Protein AF-0000000068720416 (afdb_homodimer)

Solvent-accessible surface area (backbone atoms only — not comparable to full-atom values): 49676 Å² total; per-residue (Å²): 148,77,87,81,79,72,81,76,70,77,68,73,73,74,60,76,44,55,42,60,33,52,61,64,52,76,77,75,69,51,57,75,76,60,66,71,65,68,75,68,74,67,74,60,66,62,54,47,53,48,50,46,50,47,49,50,50,51,50,47,49,62,73,44,32,36,57,92,63,59,65,69,50,38,44,49,18,20,51,45,17,29,39,55,64,63,76,38,63,70,33,45,71,34,52,41,67,53,38,51,50,52,60,56,55,66,36,86,69,38,18,38,45,32,47,22,55,43,35,54,96,72,32,42,26,26,44,11,26,27,76,89,16,50,28,34,74,74,60,53,48,55,62,26,26,53,48,24,51,69,81,39,73,40,64,88,44,51,61,68,56,41,48,60,68,60,36,38,52,58,71,41,73,45,38,39,28,28,45,40,88,96,44,90,65,71,45,76,43,79,40,53,17,41,85,60,75,83,75,30,57,49,72,48,80,42,82,35,96,90,34,45,25,30,36,36,37,39,37,38,27,42,93,59,27,30,59,48,42,55,54,52,48,50,56,43,54,73,66,62,40,52,14,35,39,37,34,26,52,30,4,38,14,24,32,52,66,23,45,51,52,43,40,37,75,71,35,39,45,89,34,33,42,32,25,38,31,41,57,89,64,52,70,46,77,40,64,38,79,27,82,66,73,68,96,40,51,54,35,36,35,35,16,57,16,10,14,30,32,36,42,45,53,50,36,17,40,33,66,47,71,64,32,50,31,32,13,35,42,26,47,19,52,26,58,31,30,42,77,46,76,46,94,81,54,19,34,37,32,36,37,34,31,35,40,23,30,42,88,61,50,70,30,49,79,66,22,51,73,38,74,42,76,38,75,66,60,69,68,84,68,59,62,83,61,78,63,92,61,72,43,40,74,76,36,71,39,68,50,46,18,37,48,24,51,51,40,38,70,74,71,42,62,22,83,52,64,77,9,61,29,37,73,41,31,28,50,29,41,23,51,50,25,49,76,66,76,42,81,58,75,30,50,50,32,63,69,53,41,50,50,54,51,49,52,51,50,50,50,60,71,65,46,82,66,37,50,42,60,51,52,49,45,55,60,41,55,103,148,77,87,84,74,80,72,76,78,75,70,74,70,72,62,76,44,52,42,60,33,50,60,61,53,75,75,74,72,51,57,76,76,62,66,71,66,71,73,66,75,66,74,59,65,63,53,47,53,47,51,46,50,48,51,48,52,51,51,46,49,62,72,45,31,35,58,92,63,60,64,70,50,38,44,48,18,21,51,45,17,30,39,56,64,65,76,40,63,68,34,43,71,34,52,41,67,54,37,50,51,51,59,56,55,66,35,85,70,40,17,38,46,33,46,22,55,42,34,52,95,73,32,41,25,25,44,11,26,28,76,89,15,50,28,34,72,74,60,54,46,55,63,25,27,51,47,22,52,69,83,39,71,39,64,89,44,51,60,68,56,43,48,61,68,61,35,37,54,59,70,41,73,46,37,39,29,29,43,42,88,96,44,89,65,72,46,77,42,79,40,52,17,40,86,59,74,85,73,30,56,49,71,50,79,42,82,35,95,90,34,45,26,32,35,37,37,37,39,38,26,43,92,59,26,30,60,48,42,54,54,52,50,51,55,41,55,72,66,62,42,52,15,37,40,39,34,27,54,30,4,36,15,25,33,51,68,22,44,51,52,43,40,37,75,71,35,40,44,88,35,33,41,31,26,38,32,40,58,88,64,53,70,45,76,39,64,39,80,26,82,64,72,67,96,40,51,55,35,35,36,37,16,58,15,10,14,30,32,35,42,47,52,51,36,17,40,31,67,48,69,64,31,49,29,32,13,36,42,24,48,19,53,24,57,32,31,41,77,46,74,46,94,81,54,19,34,35,32,37,38,35,29,36,40,24,29,40,88,62,50,70,31,50,80,64,23,51,74,38,76,42,77,38,75,67,58,69,71,83,68,60,63,83,60,78,62,92,60,74,43,41,76,77,37,70,39,70,50,46,17,37,47,23,51,50,40,38,70,72,70,43,62,21,83,52,66,78,9,61,29,37,74,42,31,28,50,30,42,22,52,52,24,50,75,67,76,41,82,59,76,28,50,49,32,60,68,52,41,50,49,55,51,49,53,51,50,50,52,59,70,64,46,82,65,39,50,41,60,51,51,50,44,55,61,38,55,104

InterPro domains:
  IPR001478 PDZ domain [PF00595] (109-178)
  IPR001478 PDZ domain [PS50106] (103-167)
  IPR001478 PDZ domain [SM00228] (111-182)
  IPR002477 Peptidoglycan binding-like [PF01471] (399-452)
  IPR004447 C-terminal-processing peptidase S41A [TIGR00225] (64-380)
  IPR004447 C-terminal-processing peptidase S41A [cd07560] (50-375)
  IPR005151 Tail specific protease [PF03572] (212-374)
  IPR005151 Tail specific protease [SM00245] (184-375)
  IPR029045 ClpP/crotonase-like domain superfamily [SSF52096] (48-379)
  IPR036034 PDZ superfamily [G3DSA:2.30.42.10] (111-198)
  IPR036034 PDZ superfamily [SSF50156] (82-204)
  IPR036365 PGBD-like superfamily [SSF47090] (384-454)
  IPR036366 PGBD superfamily [G3DSA:1.10.101.10] (380-461)
  IPR055210 Activating protease CtpA/B, N-terminal domain [PF22694] (15-98)

pLDDT: mean 86.36, std 17.86, range [19.12, 98.81]

Radius of gyration: 32.96 Å; Cα contacts (8 Å, |Δi|>4): 2089; chains: 2; bounding box: 85×98×79 Å

Nearest PDB structures (foldseek):
  4c2e-assembly1_B  TM=9.652E-01  e=2.755E-62  Bacillus subtilis subsp. subtilis str. 168
  4c2h-assembly1_B  TM=9.676E-01  e=6.199E-62  Bacillus subtilis subsp. subtilis str. 168
  4c2c-assembly1_A  TM=7.922E-01  e=3.228E-59  Bacillus subtilis subsp. subtilis str. 168
  4c2g-assembly1_A-2  TM=7.913E-01  e=6.468E-59  Bacillus subtilis subsp. subtilis str. 168
  4c2f-assembly1_A  TM=7.885E-01  e=2.634E-57  Bacillus subtilis subsp. subtilis str. 168

Sequence (956 aa):
MKRRVAIIGMVVAFLIGAGGMFAGMSVFGVTPAEVTQTISSGNASTAQGNLAKINEAYALIDSRYVEDVKDEKLVEGAIQGMLSTLKDPYSTYMDKETAKQFSESLDPELEGIGAEVNKTDDKLIIVSPIKGSPAEKIGIKPNDQILSVDGNSVKDLSREEAVLKIRGKKGTTVAIEIKRAGVTDPIVFKIKREKIPIFTVFSSVKQESGKDIGYMQITSFAENTAKEFKDQLKELEKKNIKGLVIDVRGNPGGYLNSVEDILGEIMTNKKPMLQVEQRNGEKKKFSTELKERKPYPISVLIDNGSASASEILAGALKEGEGYDLIGEKTFGKGTVQQAVPFKDGSNIKLTMFKWLTPDGNWIHKKGIAPTVEVKQPNYYHATPIQIEKTLSYNSNDVQVKHAQEMLKSLGYVPGREDGYFSKETESALKAFQNANEMEATGQLDKKTAEAIQTKIIEKIRSGENDLQLQSALKLMAKMKRRVAIIGMVVAFLIGAGGMFAGMSVFGVTPAEVTQTISSGNASTAQGNLAKINEAYALIDSRYVEDVKDEKLVEGAIQGMLSTLKDPYSTYMDKETAKQFSESLDPELEGIGAEVNKTDDKLIIVSPIKGSPAEKIGIKPNDQILSVDGNSVKDLSREEAVLKIRGKKGTTVAIEIKRAGVTDPIVFKIKREKIPIFTVFSSVKQESGKDIGYMQITSFAENTAKEFKDQLKELEKKNIKGLVIDVRGNPGGYLNSVEDILGEIMTNKKPMLQVEQRNGEKKKFSTELKERKPYPISVLIDNGSASASEILAGALKEGEGYDLIGEKTFGKGTVQQAVPFKDGSNIKLTMFKWLTPDGNWIHKKGIAPTVEVKQPNYYHATPIQIEKTLSYNSNDVQVKHAQEMLKSLGYVPGREDGYFSKETESALKAFQNANEMEATGQLDKKTAEAIQTKIIEKIRSGENDLQLQSALKLMAK

Foldseek 3Di:
DDDCPPPPLPPVCPDDQALAAADRCPPVVNDLVVVPPPPPDDPVVVVVVVVVVLVVVLVCCCPPPPDHDDSQVSVQCVVQVVVVVVQDQQKDWDDQVLLVLLSVCPPQQKFAQQFHWTQHPLWIWTLFGFPPGQCVLQPPGGGWTWQDKQPHGCSPPRPSRVRSSRMDGAQDWIWTWTDDPPDDDIDIDITGTHRDDPAQKDWDWDDDPRFTEIEIEGREQGPCNLVVLVVVVVVSVVVVGQEYEYECERYSYYYLVSLLSNCLVAFAQPFFLKWKAFPVGDIDGHGHHHHDHDPAAYAYEYEQSQHDSSLSNRLSCCVRVVHFYFEAFYNAQFFYWHWNADPSNMIITDTGIGMAGRVRHRRHRNGDGTPHYDYADCLSNQDAQDDPDKAAAQDADQSLLSLQVLLVVVPFCQPDNRRHNHPSVLVSLLVVCVVVVHDSPSIDDPVSSVVSNVVSSVVVVVCPRVVRVVVRSNVRVD/DDDDPPPPLPCPCPDAQALAAADRCPPVVNDLVVVVPPPPDDDVVVVVVVVVVLVVVLVCCCPPPPDHDDSQVSVQCVVQVVVVVVQDQQKDWDDQVLLVLLVVCPPQQKFAQQFHWTQHPLWIWTLFGFPPGQCVLQPPGGGWTWQDKQPHGCSPPRPSRVRSSRMDGAQDWIWTWTDDPPDDDIDIDITGTHRDDPAQKDWDWDDDPRFTEIEIEGREQEPCHLVVLVVVVVVSVVVVGQYYEYECERYSYYYLVSLLSNCLVAFAQPFFLKWKAFPVGDIDGHGHHHHDHDPAAYAYEYEQSQHDSSLSNRLSCCVRVVHFYFEAFYNAQFFYWHWNADPSNMIITDTGIGMAGRVRHRRHRNGDGTPHYDYADCLSNQDAQDDPDKAAAQDADQSLLSLQVLLVVVPFHLPDNRRHNHPSVLVSLLVQCVVVVHDSPSIDDPVSSVVSNVVSSVVVVVCPRVVRVVVRSNVRVD

Secondary structure (DSSP, 8-state):
---------------SS----B--TTTTT--THHHHHGGGSS-HHHHHHHHHHHHHHHHHHHHHSSS---HHHHHHHHHHHHHHTTT-TT-EEE-HHHHHHHHHHTSTTEE--SEEEEEETTEEEEEEEPTTSHHHHHT--TTPEEEEETTEE-TTS-HHHHHHHH-EETT-EEEEEEE-TT-SS-EEEEEE--PPPS--EEEEEEEETTEEEEEEEE--B-TTHHHHHHHHHHHHHHTT-SEEEEE-TT---B-HHHHHHHHHHH--SSS-SEEEE-TTS-EEEE-----S--SS-EEEEE-TT--THHHHHHHIIIIII-PEEEES------EEEEEEE-TTS-EEEEEEEEEE-TT----TTT----SEE-PPPGGGGPPPP--SS-B-TT-B-HHHHHHHHHHHHTT---S--SSB--HHHHHHHHHHHHHTT------B-HHHHHHHHHHHHHHHHT-TT-HHHHHHHHHHT-/---------------SS----B--TTTTT--THHHHHTTSSS-HHHHHHHHHHHHHHHHHHHHHSSS---HHHHHHHHHHHHHHTTT-TT-EEE-HHHHHHHHHHTSTTEE--SEEEEEETTEEEEEEEPTTSHHHHHT--TTPEEEEETTEE-TTS-HHHHHHHH-EETT-EEEEEEE-TT-SS-EEEEEE--PPPS--EEEEEEEETTEEEEEEEE--B-TTHHHHHHHHHHHHHHTT-SEEEEE-TT---B-HHHHHHHHHHH--SSS-SEEEE-TTS-EEEE-----S--SS-EEEEE-TT--THHHHHHHIIIIII-PEEEES------EEEEEEE-TTS-EEEEEEEEEE-TT----TTT----SEE-PPPGGGGPPP---SS-B-TT-B-HHHHHHHHHHHHTT---S--SSB--HHHHHHHHHHHHHTT------B-HHHHHHHHHHHHHHHHT-TT-HHHHHHHHHHT-

Organism: Bacillus thuringiensis (NCBI:txid1428)

Structure (mmCIF, N/CA/C/O backbone):
data_AF-0000000068720416-model_v1
#
loop_
_entity.id
_entity.type
_entity.pdbx_description
1 polymer 'C-terminal processing peptidase'
#
loop_
_atom_site.group_PDB
_atom_site.id
_atom_site.type_symbol
_atom_site.label_atom_id
_atom_site.label_alt_id
_atom_site.label_comp_id
_atom_site.label_asym_id
_atom_site.label_entity_id
_atom_site.label_seq_id
_atom_site.pdbx_PDB_ins_code
_atom_site.Cartn_x
_atom_site.Cartn_y
_atom_site.Cartn_z
_atom_site.occupancy
_atom_site.B_iso_or_equiv
_atom_site.auth_seq_id
_atom_site.auth_comp_id
_atom_site.auth_asym_id
_atom_site.auth_atom_id
_atom_site.pdbx_PDB_model_num
ATOM 1 N N . MET A 1 1 ? -38.25 16.25 47.406 1 19.12 1 MET A N 1
ATOM 2 C CA . MET A 1 1 ? -36.844 16.641 47.469 1 19.12 1 MET A CA 1
ATOM 3 C C . MET A 1 1 ? -36.031 15.891 46.406 1 19.12 1 MET A C 1
ATOM 5 O O . MET A 1 1 ? -35.625 14.742 46.625 1 19.12 1 MET A O 1
ATOM 9 N N . LYS A 1 2 ? -36.312 15.977 45.062 1 24.09 2 LYS A N 1
ATOM 10 C CA . LYS A 1 2 ? -36.625 15.68 43.656 1 24.09 2 LYS A CA 1
ATOM 11 C C . LYS A 1 2 ? -35.375 15.641 42.812 1 24.09 2 LYS A C 1
ATOM 13 O O . LYS A 1 2 ? -34.5 16.469 42.969 1 24.09 2 LYS A O 1
ATOM 18 N N . ARG A 1 3 ? -35.094 14.461 42.031 1 23.75 3 ARG A N 1
ATOM 19 C CA . ARG A 1 3 ? -34.094 13.695 41.312 1 23.75 3 ARG A CA 1
ATOM 20 C C . ARG A 1 3 ? -33.5 14.5 40.156 1 23.75 3 ARG A C 1
ATOM 22 O O . ARG A 1 3 ? -34.219 14.828 39.188 1 23.75 3 ARG A O 1
ATOM 29 N N . ARG A 1 4 ? -32.594 15.398 40.406 1 24.34 4 ARG A N 1
ATOM 30 C CA . ARG A 1 4 ? -31.797 16.328 39.625 1 24.34 4 ARG A CA 1
ATOM 31 C C . ARG A 1 4 ? -31.141 15.617 38.438 1 24.34 4 ARG A C 1
ATOM 33 O O . ARG A 1 4 ? -30.219 14.82 38.625 1 24.34 4 ARG A O 1
ATOM 40 N N . VAL A 1 5 ? -31.844 15.086 37.469 1 24.84 5 VAL A N 1
ATOM 41 C CA . VAL A 1 5 ? -31.609 14.328 36.25 1 24.84 5 VAL A CA 1
ATOM 42 C C . VAL A 1 5 ? -30.672 15.094 35.312 1 24.84 5 VAL A C 1
ATOM 44 O O . VAL A 1 5 ? -31.062 16.109 34.719 1 24.84 5 VAL A O 1
ATOM 47 N N . ALA A 1 6 ? -29.469 15.523 35.844 1 24.89 6 ALA A N 1
ATOM 48 C CA . ALA A 1 6 ? -28.359 16.25 35.219 1 24.89 6 ALA A CA 1
ATOM 49 C C . ALA A 1 6 ? -28 15.648 33.844 1 24.89 6 ALA A C 1
ATOM 51 O O . ALA A 1 6 ? -27.922 14.43 33.719 1 24.89 6 ALA A O 1
ATOM 52 N N . ILE A 1 7 ? -28.359 16.266 32.781 1 25.09 7 ILE A N 1
ATOM 53 C CA . ILE A 1 7 ? -28.156 16.281 31.328 1 25.09 7 ILE A CA 1
ATOM 54 C C . ILE A 1 7 ? -26.688 16.062 31.016 1 25.09 7 ILE A C 1
ATOM 56 O O . ILE A 1 7 ? -25.844 16.938 31.25 1 25.09 7 ILE A O 1
ATOM 60 N N . ILE A 1 8 ? -26.047 15.039 31.484 1 25.59 8 ILE A N 1
ATOM 61 C CA . ILE A 1 8 ? -24.703 14.586 31.156 1 25.59 8 ILE A CA 1
ATOM 62 C C . ILE A 1 8 ? -24.516 14.57 29.641 1 25.59 8 ILE A C 1
ATOM 64 O O . ILE A 1 8 ? -25.141 13.758 28.938 1 25.59 8 ILE A O 1
ATOM 68 N N . GLY A 1 9 ? -24.719 15.703 28.953 1 27.45 9 GLY A N 1
ATOM 69 C CA . GLY A 1 9 ? -24.297 15.945 27.578 1 27.45 9 GLY A CA 1
ATOM 70 C C . GLY A 1 9 ? -22.938 15.32 27.25 1 27.45 9 GLY A C 1
ATOM 71 O O . GLY A 1 9 ? -21.938 15.625 27.906 1 27.45 9 GLY A O 1
ATOM 72 N N . MET A 1 10 ? -22.875 14.062 27.047 1 27.39 10 MET A N 1
ATOM 73 C CA . MET A 1 10 ? -21.703 13.305 26.625 1 27.39 10 MET A CA 1
ATOM 74 C C . MET A 1 10 ? -20.859 14.117 25.641 1 27.39 10 MET A C 1
ATOM 76 O O . MET A 1 10 ? -21.25 14.305 24.5 1 27.39 10 MET A O 1
ATOM 80 N N . VAL A 1 11 ? -20.375 15.242 26 1 28.69 11 VAL A N 1
ATOM 81 C CA . VAL A 1 11 ? -19.203 15.836 25.359 1 28.69 11 VAL A CA 1
ATOM 82 C C . VAL A 1 11 ? -18.203 14.75 25 1 28.69 11 VAL A C 1
ATOM 84 O O . VAL A 1 11 ? -17.609 14.125 25.891 1 28.69 11 VAL A O 1
ATOM 87 N N . VAL A 1 12 ? -18.578 13.883 24.156 1 30.98 12 VAL A N 1
ATOM 88 C CA . VAL A 1 12 ? -17.531 13.023 23.609 1 30.98 12 VAL A CA 1
ATOM 89 C C . VAL A 1 12 ? -16.266 13.828 23.375 1 30.98 12 VAL A C 1
ATOM 91 O O . VAL A 1 12 ? -16.25 14.75 22.547 1 30.98 12 VAL A O 1
ATOM 94 N N . ALA A 1 13 ? -15.641 14.102 24.438 1 29.72 13 ALA A N 1
ATOM 95 C CA . ALA A 1 13 ? -14.258 14.578 24.453 1 29.72 13 ALA A CA 1
ATOM 96 C C . ALA A 1 13 ? -13.438 13.922 23.344 1 29.72 13 ALA A C 1
ATOM 98 O O . ALA A 1 13 ? -12.992 12.781 23.469 1 29.72 13 ALA A O 1
ATOM 99 N N . PHE A 1 14 ? -13.922 13.945 22.156 1 34.03 14 PHE A N 1
ATOM 100 C CA . PHE A 1 14 ? -12.977 13.703 21.078 1 34.03 14 PHE A CA 1
ATOM 101 C C . PHE A 1 14 ? -11.688 14.492 21.281 1 34.03 14 PHE A C 1
ATOM 103 O O . PHE A 1 14 ? -11.633 15.68 20.953 1 34.03 14 PHE A O 1
ATOM 110 N N . LEU A 1 15 ? -11.141 14.57 22.453 1 33.28 15 LEU A N 1
ATOM 111 C CA . LEU A 1 15 ? -9.844 15.141 22.797 1 33.28 15 LEU A CA 1
ATOM 112 C C . LEU A 1 15 ? -8.883 15.055 21.625 1 33.28 15 LEU A C 1
ATOM 114 O O . LEU A 1 15 ? -8.398 16.078 21.125 1 33.28 15 LEU A O 1
ATOM 118 N N . ILE A 1 16 ? -7.617 14.812 22.016 1 36.31 16 ILE A N 1
ATOM 119 C CA . ILE A 1 16 ? -6.281 15.203 21.578 1 36.31 16 ILE A CA 1
ATOM 120 C C . ILE A 1 16 ? -5.996 14.625 20.203 1 36.31 16 ILE A C 1
ATOM 122 O O . ILE A 1 16 ? -5.543 15.336 19.297 1 36.31 16 ILE A O 1
ATOM 126 N N . GLY A 1 17 ? -5.676 13.398 20.141 1 35.66 17 GLY A N 1
ATOM 127 C CA . GLY A 1 17 ? -5.004 12.969 18.938 1 35.66 17 GLY A CA 1
ATOM 128 C C . GLY A 1 17 ? -5.918 12.938 17.719 1 35.66 17 GLY A C 1
ATOM 129 O O . GLY A 1 17 ? -5.492 12.594 16.625 1 35.66 17 GLY A O 1
ATOM 130 N N . ALA A 1 18 ? -7.258 12.805 17.922 1 36.12 18 ALA A N 1
ATOM 131 C CA . ALA A 1 18 ? -8.094 12.609 16.734 1 36.12 18 ALA A CA 1
ATOM 132 C C . ALA A 1 18 ? -8.516 13.945 16.141 1 36.12 18 ALA A C 1
ATOM 134 O O . ALA A 1 18 ? -9.219 14.727 16.781 1 36.12 18 ALA A O 1
ATOM 135 N N . GLY A 1 19 ? -7.848 14.594 15.469 1 39.69 19 GLY A N 1
ATOM 136 C CA . GLY A 1 19 ? -7.945 15.852 14.75 1 39.69 19 GLY A CA 1
ATOM 137 C C . GLY A 1 19 ? -9.32 16.094 14.141 1 39.69 19 GLY A C 1
ATOM 138 O O . GLY A 1 19 ? -9.477 16.938 13.266 1 39.69 19 GLY A O 1
ATOM 139 N N . GLY A 1 20 ? -10.312 15.344 14.359 1 39.97 20 GLY A N 1
ATOM 140 C CA . GLY A 1 20 ? -11.492 15.758 13.625 1 39.97 20 GLY A CA 1
ATOM 141 C C . GLY A 1 20 ? -12.195 16.953 14.242 1 39.97 20 GLY A C 1
ATOM 142 O O . GLY A 1 20 ? -12.109 17.172 15.445 1 39.97 20 GLY A O 1
ATOM 143 N N . MET A 1 21 ? -12.266 18.031 13.547 1 41.62 21 MET A N 1
ATOM 144 C CA . MET A 1 21 ? -13.148 19.109 13.992 1 41.62 21 MET A CA 1
ATOM 145 C C . MET A 1 21 ? -14.508 18.562 14.414 1 41.62 21 MET A C 1
ATOM 147 O O . MET A 1 21 ? -15.188 17.891 13.633 1 41.62 21 MET A O 1
ATOM 151 N N . PHE A 1 22 ? -14.797 18.297 15.695 1 42.34 22 PHE A N 1
ATOM 152 C CA . PHE A 1 22 ? -16.094 17.906 16.219 1 42.34 22 PHE A CA 1
ATOM 153 C C . PHE A 1 22 ? -16.891 19.125 16.672 1 42.34 22 PHE A C 1
ATOM 155 O O . PHE A 1 22 ? -16.344 20 17.344 1 42.34 22 PHE A O 1
ATOM 162 N N . ALA A 1 23 ? -17.875 19.531 15.922 1 43.16 23 ALA A N 1
ATOM 163 C CA . ALA A 1 23 ? -18.812 20.516 16.438 1 43.16 23 ALA A CA 1
ATOM 164 C C . ALA A 1 23 ? -19.766 19.891 17.453 1 43.16 23 ALA A C 1
ATOM 166 O O . ALA A 1 23 ? -20.359 18.844 17.203 1 43.16 23 ALA A O 1
ATOM 167 N N . GLY A 1 24 ? -19.641 20.188 18.688 1 38.56 24 GLY A N 1
ATOM 168 C CA . GLY A 1 24 ? -20.688 19.797 19.625 1 38.56 24 GLY A CA 1
ATOM 169 C C . GLY A 1 24 ? -22.078 20.078 19.109 1 38.56 24 GLY A C 1
ATOM 170 O O . GLY A 1 24 ? -22.281 20.953 18.281 1 38.56 24 GLY A O 1
ATOM 171 N N . MET A 1 25 ? -23.047 19.172 19.297 1 37.78 25 MET A N 1
ATOM 172 C CA . MET A 1 25 ? -24.453 19.203 18.891 1 37.78 25 MET A CA 1
ATOM 173 C C . MET A 1 25 ? -25.047 20.594 19.047 1 37.78 25 MET A C 1
ATOM 175 O O . MET A 1 25 ? -25.875 21.016 18.25 1 37.78 25 MET A O 1
ATOM 179 N N . SER A 1 26 ? -24.766 21.156 20.125 1 37.66 26 SER A N 1
ATOM 180 C CA . SER A 1 26 ? -25.531 22.344 20.484 1 37.66 26 SER A CA 1
ATOM 181 C C . SER A 1 26 ? -25.234 23.5 19.531 1 37.66 26 SER A C 1
ATOM 183 O O . SER A 1 26 ? -25.984 24.484 19.5 1 37.66 26 SER A O 1
ATOM 185 N N . VAL A 1 27 ? -24.172 23.469 19.016 1 39.5 27 VAL A N 1
ATOM 186 C CA . VAL A 1 27 ? -23.812 24.719 18.359 1 39.5 27 VAL A CA 1
ATOM 187 C C . VAL A 1 27 ? -24.562 24.844 17.031 1 39.5 27 VAL A C 1
ATOM 189 O O . VAL A 1 27 ? -24.859 25.953 16.578 1 39.5 27 VAL A O 1
ATOM 192 N N . PHE A 1 28 ? -24.734 23.734 16.359 1 45.97 28 PHE A N 1
ATOM 193 C CA . PHE A 1 28 ? -25.375 23.938 15.07 1 45.97 28 PHE A CA 1
ATOM 194 C C . PHE A 1 28 ? -26.859 23.594 15.148 1 45.97 28 PHE A C 1
ATOM 196 O O . PHE A 1 28 ? -27.5 23.344 14.125 1 45.97 28 PHE A O 1
ATOM 203 N N . GLY A 1 29 ? -27.484 23.641 16.375 1 40.25 29 GLY A N 1
ATOM 204 C CA . GLY A 1 29 ? -28.922 23.469 16.547 1 40.25 29 GLY A CA 1
ATOM 205 C C . GLY A 1 29 ? -29.422 22.094 16.109 1 40.25 29 GLY A C 1
ATOM 206 O O . GLY A 1 29 ? -30.609 21.891 15.906 1 40.25 29 GLY A O 1
ATOM 207 N N . VAL A 1 30 ? -28.594 21.25 15.68 1 38.34 30 VAL A N 1
ATOM 208 C CA . VAL A 1 30 ? -29.172 19.984 15.242 1 38.34 30 VAL A CA 1
ATOM 209 C C . VAL A 1 30 ? -29.188 19 16.406 1 38.34 30 VAL A C 1
ATOM 211 O O . VAL A 1 30 ? -28.156 18.766 17.047 1 38.34 30 VAL A O 1
ATOM 214 N N . THR A 1 31 ? -30.328 18.875 17.031 1 37.75 31 THR A N 1
ATOM 215 C CA . THR A 1 31 ? -30.516 17.891 18.094 1 37.75 31 THR A CA 1
ATOM 216 C C . THR A 1 31 ? -30.531 16.484 17.531 1 37.75 31 THR A C 1
ATOM 218 O O . THR A 1 31 ? -31.016 16.25 16.422 1 37.75 31 THR A O 1
ATOM 221 N N . PRO A 1 32 ? -29.859 15.602 18.062 1 38.09 32 PRO A N 1
ATOM 222 C CA . PRO A 1 32 ? -29.812 14.195 17.656 1 38.09 32 PRO A CA 1
ATOM 223 C C . PRO A 1 32 ? -31.203 13.625 17.391 1 38.09 32 PRO A C 1
ATOM 225 O O . PRO A 1 32 ? -31.359 12.742 16.547 1 38.09 32 PRO A O 1
ATOM 228 N N . ALA A 1 33 ? -32.312 14 18.188 1 35.97 33 ALA A N 1
ATOM 229 C CA . ALA A 1 33 ? -33.625 13.422 18.078 1 35.97 33 ALA A CA 1
ATOM 230 C C . ALA A 1 33 ? -34.25 13.695 16.703 1 35.97 33 ALA A C 1
ATOM 232 O O . ALA A 1 33 ? -35.156 13 16.266 1 35.97 33 ALA A O 1
ATOM 233 N N . GLU A 1 34 ? -33.938 14.68 16.094 1 34.16 34 GLU A N 1
ATOM 234 C CA . GLU A 1 34 ? -34.562 15.047 14.812 1 34.16 34 GLU A CA 1
ATOM 235 C C . GLU A 1 34 ? -34 14.195 13.672 1 34.16 34 GLU A C 1
ATOM 237 O O . GLU A 1 34 ? -34.562 14.172 12.578 1 34.16 34 GLU A O 1
ATOM 242 N N . VAL A 1 35 ? -32.906 13.68 13.789 1 35.81 35 VAL A N 1
ATOM 243 C CA . VAL A 1 35 ? -32.312 12.836 12.742 1 35.81 35 VAL A CA 1
ATOM 244 C C . VAL A 1 35 ? -33.188 11.586 12.555 1 35.81 35 VAL A C 1
ATOM 246 O O . VAL A 1 35 ? -33.25 11.047 11.445 1 35.81 35 VAL A O 1
ATOM 249 N N . THR A 1 36 ? -33.781 11.055 13.555 1 34.78 36 THR A N 1
ATOM 250 C CA . THR A 1 36 ? -34.562 9.82 13.406 1 34.78 36 THR A CA 1
ATOM 251 C C . THR A 1 36 ? -35.812 10.047 12.555 1 34.78 36 THR A C 1
ATOM 253 O O . THR A 1 36 ? -36.312 9.117 11.914 1 34.78 36 THR A O 1
ATOM 256 N N . GLN A 1 37 ? -36.469 11.195 12.664 1 34.16 37 GLN A N 1
ATOM 257 C CA . GLN A 1 37 ? -37.812 11.312 12.141 1 34.16 37 GLN A CA 1
ATOM 258 C C . GLN A 1 37 ? -37.812 11.43 10.617 1 34.16 37 GLN A C 1
ATOM 260 O O . GLN A 1 37 ? -38.812 11.148 9.961 1 34.16 37 GLN A O 1
ATOM 265 N N . THR A 1 38 ? -36.906 12.211 10.039 1 34.19 38 THR A N 1
ATOM 266 C CA . THR A 1 38 ? -37.156 12.594 8.664 1 34.19 38 THR A CA 1
ATOM 267 C C . THR A 1 38 ? -36.781 11.469 7.707 1 34.19 38 THR A C 1
ATOM 269 O O . THR A 1 38 ? -36.344 11.719 6.578 1 34.19 38 THR A O 1
ATOM 272 N N . ILE A 1 39 ? -36.562 10.367 8.156 1 36.41 39 ILE A N 1
ATOM 273 C CA . ILE A 1 39 ? -36.219 9.305 7.215 1 36.41 39 ILE A CA 1
ATOM 274 C C . ILE A 1 39 ? -37.406 9.086 6.254 1 36.41 39 ILE A C 1
ATOM 276 O O . ILE A 1 39 ? -37.344 8.18 5.414 1 36.41 39 ILE A O 1
ATOM 280 N N . SER A 1 40 ? -38.594 9.789 6.43 1 33.41 40 SER A N 1
ATOM 281 C CA . SER A 1 40 ? -39.844 9.32 5.789 1 33.41 40 SER A CA 1
ATOM 282 C C . SER A 1 40 ? -39.875 9.711 4.316 1 33.41 40 SER A C 1
ATOM 284 O O . SER A 1 40 ? -40.688 9.18 3.549 1 33.41 40 SER A O 1
ATOM 286 N N . SER A 1 41 ? -39.406 10.914 3.885 1 34.38 41 SER A N 1
ATOM 287 C CA . SER A 1 41 ? -40.125 11.398 2.707 1 34.38 41 SER A CA 1
ATOM 288 C C . SER A 1 41 ? -39.562 10.789 1.43 1 34.38 41 SER A C 1
ATOM 290 O O . SER A 1 41 ? -40.094 11.008 0.34 1 34.38 41 SER A O 1
ATOM 292 N N . GLY A 1 42 ? -38.25 10.672 1.18 1 36.25 42 GLY A N 1
ATOM 293 C CA . GLY A 1 42 ? -37.938 10.477 -0.225 1 36.25 42 GLY A CA 1
ATOM 294 C C . GLY A 1 42 ? -38.469 9.156 -0.773 1 36.25 42 GLY A C 1
ATOM 295 O O . GLY A 1 42 ? -39.062 8.375 -0.045 1 36.25 42 GLY A O 1
ATOM 296 N N . ASN A 1 43 ? -38.219 8.773 -2.141 1 43.94 43 ASN A N 1
ATOM 297 C CA . ASN A 1 43 ? -38.812 7.711 -2.949 1 43.94 43 ASN A CA 1
ATOM 298 C C . ASN A 1 43 ? -38.562 6.34 -2.32 1 43.94 43 ASN A C 1
ATOM 300 O O . ASN A 1 43 ? -37.531 5.723 -2.533 1 43.94 43 ASN A O 1
ATOM 304 N N . ALA A 1 44 ? -39.344 5.988 -1.302 1 48.12 44 ALA A N 1
ATOM 305 C CA . ALA A 1 44 ? -39.469 4.797 -0.463 1 48.12 44 ALA A CA 1
ATOM 306 C C . ALA A 1 44 ? -39.281 3.525 -1.283 1 48.12 44 ALA A C 1
ATOM 308 O O . ALA A 1 44 ? -38.625 2.574 -0.825 1 48.12 44 ALA A O 1
ATOM 309 N N . SER A 1 45 ? -39.75 3.551 -2.594 1 51.97 45 SER A N 1
ATOM 310 C CA . SER A 1 45 ? -39.719 2.293 -3.332 1 51.97 45 SER A CA 1
ATOM 311 C C . SER A 1 45 ? -38.281 1.92 -3.73 1 51.97 45 SER A C 1
ATOM 313 O O . SER A 1 45 ? -37.875 0.766 -3.588 1 51.97 45 SER A O 1
ATOM 315 N N . THR A 1 46 ? -37.438 2.906 -4.203 1 59.56 46 THR A N 1
ATOM 316 C CA . THR A 1 46 ? -36.094 2.623 -4.641 1 59.56 46 THR A CA 1
ATOM 317 C C . THR A 1 46 ? -35.188 2.27 -3.451 1 59.56 46 THR A C 1
ATOM 319 O O . THR A 1 46 ? -34.375 1.348 -3.529 1 59.56 46 THR A O 1
ATOM 322 N N . ALA A 1 47 ? -35.5 2.867 -2.391 1 70 47 ALA A N 1
ATOM 323 C CA . ALA A 1 47 ? -34.75 2.568 -1.182 1 70 47 ALA A CA 1
ATOM 324 C C . ALA A 1 47 ? -35.062 1.169 -0.664 1 70 47 ALA A C 1
ATOM 326 O O . ALA A 1 47 ? -34.156 0.45 -0.215 1 70 47 ALA A O 1
ATOM 327 N N . GLN A 1 48 ? -36.312 0.869 -0.93 1 73.44 48 GLN A N 1
ATOM 328 C CA . GLN A 1 48 ? -36.719 -0.458 -0.484 1 73.44 48 GLN A CA 1
ATOM 329 C C . GLN A 1 48 ? -36.062 -1.551 -1.304 1 73.44 48 GLN A C 1
ATOM 331 O O . GLN A 1 48 ? -35.625 -2.574 -0.758 1 73.44 48 GLN A O 1
ATOM 336 N N . GLY A 1 49 ? -35.969 -1.287 -2.582 1 77.62 49 GLY A N 1
ATOM 337 C CA . GLY A 1 49 ? -35.281 -2.244 -3.438 1 77.62 49 GLY A CA 1
ATOM 338 C C . GLY A 1 49 ? -33.812 -2.371 -3.133 1 77.62 49 GLY A C 1
ATOM 339 O O . GLY A 1 49 ? -33.25 -3.477 -3.125 1 77.62 49 GLY A O 1
ATOM 340 N N . ASN A 1 50 ? -33.219 -1.306 -2.852 1 83.69 50 ASN A N 1
ATOM 341 C CA . ASN A 1 50 ? -31.781 -1.284 -2.52 1 83.69 50 ASN A CA 1
ATOM 342 C C . ASN A 1 50 ? -31.5 -2.012 -1.207 1 83.69 50 ASN A C 1
ATOM 344 O O . ASN A 1 50 ? -30.578 -2.809 -1.122 1 83.69 50 ASN A O 1
ATOM 348 N N . LEU A 1 51 ? -32.375 -1.735 -0.292 1 88.31 51 LEU A N 1
ATOM 349 C CA . LEU A 1 51 ? -32.219 -2.393 1.002 1 88.31 51 LEU A CA 1
ATOM 350 C C . LEU A 1 51 ? -32.469 -3.893 0.883 1 88.31 51 LEU A C 1
ATOM 352 O O . LEU A 1 51 ? -31.797 -4.691 1.538 1 88.31 51 LEU A O 1
ATOM 356 N N . ALA A 1 52 ? -33.344 -4.207 -0.002 1 89 52 ALA A N 1
ATOM 357 C CA . ALA A 1 52 ? -33.656 -5.621 -0.234 1 89 52 ALA A CA 1
ATOM 358 C C . ALA A 1 52 ? -32.438 -6.348 -0.799 1 89 52 ALA A C 1
ATOM 360 O O . ALA A 1 52 ? -32.156 -7.488 -0.423 1 89 52 ALA A O 1
ATOM 361 N N . LYS A 1 53 ? -31.828 -5.73 -1.653 1 91.56 53 LYS A N 1
ATOM 362 C CA . LYS A 1 53 ? -30.641 -6.336 -2.25 1 91.56 53 LYS A CA 1
ATOM 363 C C . LYS A 1 53 ? -29.547 -6.547 -1.204 1 91.56 53 LYS A C 1
ATOM 365 O O . LYS A 1 53 ? -28.891 -7.59 -1.191 1 91.56 53 LYS A O 1
ATOM 370 N N . ILE A 1 54 ? -29.328 -5.555 -0.376 1 93 54 ILE A N 1
ATOM 371 C CA . ILE A 1 54 ? -28.344 -5.676 0.704 1 93 54 ILE A CA 1
ATOM 372 C C . ILE A 1 54 ? -28.719 -6.844 1.61 1 93 54 ILE A C 1
ATOM 374 O O . ILE A 1 54 ? -27.875 -7.648 1.981 1 93 54 ILE A O 1
ATOM 378 N N . ASN A 1 55 ? -29.984 -6.93 1.867 1 91.62 55 ASN A N 1
ATOM 379 C CA . ASN A 1 55 ? -30.469 -8.016 2.715 1 91.62 55 ASN A CA 1
ATOM 380 C C . ASN A 1 55 ? -30.281 -9.375 2.051 1 91.62 55 ASN A C 1
ATOM 382 O O . ASN A 1 55 ? -29.938 -10.352 2.717 1 91.62 55 ASN A O 1
ATOM 386 N N . GLU A 1 56 ? -30.5 -9.406 0.812 1 91.44 56 GLU A N 1
ATOM 387 C CA . GLU A 1 56 ? -30.297 -10.641 0.056 1 91.44 56 GLU A CA 1
ATOM 388 C C . GLU A 1 56 ? -28.828 -11.07 0.076 1 91.44 56 GLU A C 1
ATOM 390 O O . GLU A 1 56 ? -28.531 -12.242 0.271 1 91.44 56 GLU A O 1
ATOM 395 N N . ALA A 1 57 ? -28 -10.148 -0.179 1 93.75 57 ALA A N 1
ATOM 396 C CA . ALA A 1 57 ? -26.562 -10.43 -0.136 1 93.75 57 ALA A CA 1
ATOM 397 C C . ALA A 1 57 ? -26.141 -10.922 1.245 1 93.75 57 ALA A C 1
ATOM 399 O O . ALA A 1 57 ? -25.391 -11.891 1.361 1 93.75 57 ALA A O 1
ATOM 400 N N . TYR A 1 58 ? -26.625 -10.227 2.293 1 93.44 58 TYR A N 1
ATOM 401 C CA . TYR A 1 58 ? -26.344 -10.625 3.668 1 93.44 58 TYR A CA 1
ATOM 402 C C . TYR A 1 58 ? -26.734 -12.078 3.906 1 93.44 58 TYR A C 1
ATOM 404 O O . TYR A 1 58 ? -25.953 -12.867 4.426 1 93.44 58 TYR A O 1
ATOM 412 N N . ALA A 1 59 ? -27.875 -12.406 3.494 1 90.94 59 ALA A N 1
ATOM 413 C CA . ALA A 1 59 ? -28.406 -13.758 3.697 1 90.94 59 ALA A CA 1
ATOM 414 C C . ALA A 1 59 ? -27.578 -14.781 2.922 1 90.94 59 ALA A C 1
ATOM 416 O O . ALA A 1 59 ? -27.281 -15.867 3.434 1 90.94 59 ALA A O 1
ATOM 417 N N . LEU A 1 60 ? -27.312 -14.414 1.737 1 91.88 60 LEU A N 1
ATOM 418 C CA . LEU A 1 60 ? -26.516 -15.297 0.892 1 91.88 60 LEU A CA 1
ATOM 419 C C . LEU A 1 60 ? -25.172 -15.609 1.536 1 91.88 60 LEU A C 1
ATOM 421 O O . LEU A 1 60 ? -24.781 -16.766 1.652 1 91.88 60 LEU A O 1
ATOM 425 N N . ILE A 1 61 ? -24.422 -14.609 1.936 1 94.12 61 ILE A N 1
ATOM 426 C CA . ILE A 1 61 ? -23.094 -14.773 2.531 1 94.12 61 ILE A CA 1
ATOM 427 C C . ILE A 1 61 ? -23.203 -15.57 3.832 1 94.12 61 ILE A C 1
ATOM 429 O O . ILE A 1 61 ? -22.453 -16.516 4.059 1 94.12 61 ILE A O 1
ATOM 433 N N . ASP A 1 62 ? -24.156 -15.18 4.617 1 91.81 62 ASP A N 1
ATOM 434 C CA . ASP A 1 62 ? -24.328 -15.797 5.93 1 91.81 62 ASP A CA 1
ATOM 435 C C . ASP A 1 62 ? -24.641 -17.281 5.801 1 91.81 62 ASP A C 1
ATOM 437 O O . ASP A 1 62 ? -24.156 -18.094 6.605 1 91.81 62 ASP A O 1
ATOM 441 N N . SER A 1 63 ? -25.344 -17.641 4.773 1 90.31 63 SER A N 1
ATOM 442 C CA . SER A 1 63 ? -25.859 -19 4.699 1 90.31 63 SER A CA 1
ATOM 443 C C . SER A 1 63 ? -24.984 -19.875 3.795 1 90.31 63 SER A C 1
ATOM 445 O O . SER A 1 63 ? -24.969 -21.094 3.924 1 90.31 63 SER A O 1
ATOM 447 N N . ARG A 1 64 ? -24.234 -19.203 2.902 1 91.62 64 ARG A N 1
ATOM 448 C CA . ARG A 1 64 ? -23.656 -20.047 1.855 1 91.62 64 ARG A CA 1
ATOM 449 C C . ARG A 1 64 ? -22.141 -19.938 1.833 1 91.62 64 ARG A C 1
ATOM 451 O O . ARG A 1 64 ? -21.453 -20.766 1.217 1 91.62 64 ARG A O 1
ATOM 458 N N . TYR A 1 65 ? -21.641 -18.938 2.414 1 93.88 65 TYR A N 1
ATOM 459 C CA . TYR A 1 65 ? -20.172 -18.859 2.441 1 93.88 65 TYR A CA 1
ATOM 460 C C . TYR A 1 65 ? -19.578 -20.094 3.092 1 93.88 65 TYR A C 1
ATOM 462 O O . TYR A 1 65 ? -20.125 -20.641 4.055 1 93.88 65 TYR A O 1
ATOM 470 N N . VAL A 1 66 ? -18.531 -20.5 2.707 1 93.06 66 VAL A N 1
ATOM 471 C CA . VAL A 1 66 ? -17.922 -21.797 2.994 1 93.06 66 VAL A CA 1
ATOM 472 C C . VAL A 1 66 ? -17.641 -21.906 4.488 1 93.06 66 VAL A C 1
ATOM 474 O O . VAL A 1 66 ? -17.734 -23 5.062 1 93.06 66 VAL A O 1
ATOM 477 N N . GLU A 1 67 ? -17.297 -20.875 5.145 1 92.06 67 GLU A N 1
ATOM 478 C CA . GLU A 1 67 ? -17.016 -20.859 6.574 1 92.06 67 GLU A CA 1
ATOM 479 C C . GLU A 1 67 ? -18.078 -20.078 7.34 1 92.06 67 GLU A C 1
ATOM 481 O O . GLU A 1 67 ? -18.844 -19.312 6.746 1 92.06 67 GLU A O 1
ATOM 486 N N . ASP A 1 68 ? -18.047 -20.328 8.633 1 90.56 68 ASP A N 1
ATOM 487 C CA . ASP A 1 68 ? -18.953 -19.562 9.469 1 90.56 68 ASP A CA 1
ATOM 488 C C . ASP A 1 68 ? -18.531 -18.094 9.555 1 90.56 68 ASP A C 1
ATOM 490 O O . ASP A 1 68 ? -17.344 -17.797 9.656 1 90.56 68 ASP A O 1
ATOM 494 N N . VAL A 1 69 ? -19.547 -17.312 9.398 1 90.62 69 VAL A N 1
ATOM 495 C CA . VAL A 1 69 ? -19.281 -15.875 9.469 1 90.62 69 VAL A CA 1
ATOM 496 C C . VAL A 1 69 ? -20.062 -15.258 10.633 1 90.62 69 VAL A C 1
ATOM 498 O O . VAL A 1 69 ? -21.25 -15.539 10.805 1 90.62 69 VAL A O 1
ATOM 501 N N . LYS A 1 70 ? -19.391 -14.461 11.391 1 89.69 70 LYS A N 1
ATOM 502 C CA . LYS A 1 70 ? -20.047 -13.773 12.492 1 89.69 70 LYS A CA 1
ATOM 503 C C . LYS A 1 70 ? -20.938 -12.641 11.977 1 89.69 70 LYS A C 1
ATOM 505 O O . LYS A 1 70 ? -20.469 -11.766 11.242 1 89.69 70 LYS A O 1
ATOM 510 N N . ASP A 1 71 ? -22.109 -12.617 12.453 1 90.19 71 ASP A N 1
ATOM 511 C CA . ASP A 1 71 ? -23.078 -11.633 12.008 1 90.19 71 ASP A CA 1
ATOM 512 C C . ASP A 1 71 ? -22.578 -10.211 12.258 1 90.19 71 ASP A C 1
ATOM 514 O O . ASP A 1 71 ? -22.734 -9.336 11.406 1 90.19 71 ASP A O 1
ATOM 518 N N . GLU A 1 72 ? -22.047 -10.023 13.398 1 8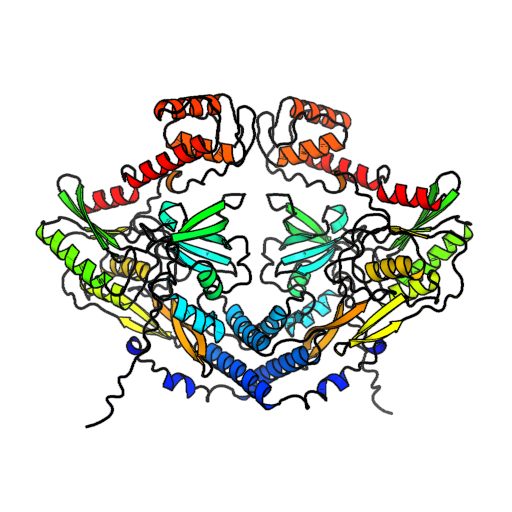9.31 72 GLU A N 1
ATOM 519 C CA . GLU A 1 72 ? -21.578 -8.688 13.758 1 89.31 72 GLU A CA 1
ATOM 520 C C . GLU A 1 72 ? -20.531 -8.195 12.773 1 89.31 72 GLU A C 1
ATOM 522 O O . GLU A 1 72 ? -20.484 -7 12.461 1 89.31 72 GLU A O 1
ATOM 527 N N . LYS A 1 73 ? -19.75 -9.062 12.312 1 90.31 73 LYS A N 1
ATOM 528 C CA . LYS A 1 73 ? -18.703 -8.68 11.367 1 90.31 73 LYS A CA 1
ATOM 529 C C . LYS A 1 73 ? -19.297 -8.312 10.016 1 90.31 73 LYS A C 1
ATOM 531 O O . LYS A 1 73 ? -18.797 -7.402 9.344 1 90.31 73 LYS A O 1
ATOM 536 N N . LEU A 1 74 ? -20.266 -9.062 9.625 1 92.81 74 LEU A N 1
ATOM 537 C CA . LEU A 1 74 ? -20.938 -8.75 8.359 1 92.81 74 LEU A CA 1
ATOM 538 C C . LEU A 1 74 ? -21.578 -7.371 8.422 1 92.81 74 LEU A C 1
ATOM 540 O O . LEU A 1 74 ? -21.5 -6.598 7.465 1 92.81 74 LEU A O 1
ATOM 544 N N . VAL A 1 75 ? -22.234 -7.102 9.547 1 92.62 75 VAL A N 1
ATOM 545 C CA . VAL A 1 75 ? -22.875 -5.809 9.734 1 92.62 75 VAL A CA 1
ATOM 546 C C . VAL A 1 75 ? -21.828 -4.695 9.695 1 92.62 75 VAL A C 1
ATOM 548 O O . VAL A 1 75 ? -22 -3.695 8.992 1 92.62 75 VAL A O 1
ATOM 551 N N . GLU A 1 76 ? -20.812 -4.902 10.445 1 91 76 GLU A N 1
ATOM 552 C CA . GLU A 1 76 ? -19.703 -3.939 10.438 1 91 76 GLU A CA 1
ATOM 553 C C . GLU A 1 76 ? -19.156 -3.727 9.031 1 91 76 GLU A C 1
ATOM 555 O O . GLU A 1 76 ? -18.922 -2.59 8.617 1 91 76 GLU A O 1
ATOM 560 N N . GLY A 1 77 ? -18.922 -4.762 8.383 1 92.75 77 GLY A N 1
ATOM 561 C CA . GLY A 1 77 ? -18.453 -4.684 7.016 1 92.75 77 GLY A CA 1
ATOM 562 C C . GLY A 1 77 ? -19.375 -3.895 6.102 1 92.75 77 GLY A C 1
ATOM 563 O O . GLY A 1 77 ? -18.906 -3.074 5.309 1 92.75 77 GLY A O 1
ATOM 564 N N . ALA A 1 78 ? -20.625 -4.172 6.203 1 94.81 78 ALA A N 1
ATOM 565 C CA . ALA A 1 78 ? -21.594 -3.469 5.383 1 94.81 78 ALA A CA 1
ATOM 566 C C . ALA A 1 78 ? -21.547 -1.965 5.633 1 94.81 78 ALA A C 1
ATOM 568 O O . ALA A 1 78 ? -21.5 -1.173 4.688 1 94.81 78 ALA A O 1
ATOM 569 N N . ILE A 1 79 ? -21.562 -1.619 6.855 1 94.25 79 ILE A N 1
ATOM 570 C CA . ILE A 1 79 ? -21.578 -0.208 7.223 1 94.25 79 ILE A CA 1
ATOM 571 C C . ILE A 1 79 ? -20.281 0.458 6.789 1 94.25 79 ILE A C 1
ATOM 573 O O . ILE A 1 79 ? -20.297 1.518 6.16 1 94.25 79 ILE A O 1
ATOM 577 N N . GLN A 1 80 ? -19.219 -0.179 7.086 1 91.38 80 GLN A N 1
ATOM 578 C CA . GLN A 1 80 ? -17.922 0.355 6.676 1 91.38 80 GLN A CA 1
ATOM 579 C C . GLN A 1 80 ? -17.828 0.45 5.156 1 91.38 80 GLN A C 1
ATOM 581 O O . GLN A 1 80 ? -17.219 1.385 4.629 1 91.38 80 GLN A O 1
ATOM 586 N N . GLY A 1 81 ? -18.281 -0.538 4.539 1 92.69 81 GLY A N 1
ATOM 587 C CA . GLY A 1 81 ? -18.297 -0.515 3.086 1 92.69 81 GLY A CA 1
ATOM 588 C C . GLY A 1 81 ? -19.047 0.663 2.512 1 92.69 81 GLY A C 1
ATOM 589 O O . GLY A 1 81 ? -18.594 1.304 1.563 1 92.69 81 GLY A O 1
ATOM 590 N N . MET A 1 82 ? -20.219 0.936 3.027 1 94.12 82 MET A N 1
ATOM 591 C CA . MET A 1 82 ? -20.984 2.111 2.6 1 94.12 82 MET A CA 1
ATOM 592 C C . MET A 1 82 ? -20.172 3.385 2.814 1 94.12 82 MET A C 1
ATOM 594 O O . MET A 1 82 ? -20.062 4.223 1.914 1 94.12 82 MET A O 1
ATOM 598 N N . LEU A 1 83 ? -19.562 3.471 3.938 1 92.69 83 LEU A N 1
ATOM 599 C CA . LEU A 1 83 ? -18.781 4.66 4.273 1 92.69 83 LEU A CA 1
ATOM 600 C C . LEU A 1 83 ? -17.562 4.789 3.363 1 92.69 83 LEU A C 1
ATOM 602 O O . LEU A 1 83 ? -17.172 5.902 3.006 1 92.69 83 LEU A O 1
ATOM 606 N N . SER A 1 84 ? -17.047 3.697 3.025 1 88.69 84 SER A N 1
ATOM 607 C CA . SER A 1 84 ? -15.852 3.725 2.178 1 88.69 84 SER A CA 1
ATOM 608 C C . SER A 1 84 ? -16.172 4.301 0.801 1 88.69 84 SER A C 1
ATOM 610 O O . SER A 1 84 ? -15.312 4.914 0.166 1 88.69 84 SER A O 1
ATOM 612 N N . THR A 1 85 ? -17.344 4.16 0.353 1 89.88 85 THR A N 1
ATOM 613 C CA . THR A 1 85 ? -17.719 4.656 -0.966 1 89.88 85 THR A CA 1
ATOM 614 C C . THR A 1 85 ? -17.734 6.18 -0.988 1 89.88 85 THR A C 1
ATOM 616 O O . THR A 1 85 ? -17.688 6.793 -2.059 1 89.88 85 THR A O 1
ATOM 619 N N . LEU A 1 86 ? -17.812 6.742 0.169 1 92.5 86 LEU A N 1
ATOM 620 C CA . LEU A 1 86 ? -17.859 8.195 0.27 1 92.5 86 LEU A CA 1
ATOM 621 C C . LEU A 1 86 ? -16.484 8.797 -0.05 1 92.5 86 LEU A C 1
ATOM 623 O O . LEU A 1 86 ? -16.375 10.008 -0.263 1 92.5 86 LEU A O 1
ATOM 627 N N . LYS A 1 87 ? -15.453 8.031 0.031 1 86.5 87 LYS A N 1
ATOM 628 C CA . LYS A 1 87 ? -14.078 8.484 -0.137 1 86.5 87 LYS A CA 1
ATOM 629 C C . LYS A 1 87 ? -13.758 9.641 0.811 1 86.5 87 LYS A C 1
ATOM 631 O O . LYS A 1 87 ? -13.133 10.625 0.413 1 86.5 87 LYS A O 1
ATOM 636 N N . ASP A 1 88 ? -14.398 9.602 1.9 1 89.31 88 ASP A N 1
ATOM 637 C CA . ASP A 1 88 ? -14.219 10.555 2.99 1 89.31 88 ASP A CA 1
ATOM 638 C C . ASP A 1 88 ? -13.594 9.883 4.211 1 89.31 88 ASP A C 1
ATOM 640 O O . ASP A 1 88 ? -14.273 9.18 4.957 1 89.31 88 ASP A O 1
ATOM 644 N N . PRO A 1 89 ? -12.367 10.117 4.418 1 85.81 89 PRO A N 1
ATOM 645 C CA . PRO A 1 89 ? -11.688 9.422 5.508 1 85.81 89 PRO A CA 1
ATOM 646 C C . PRO A 1 89 ? -12.156 9.875 6.891 1 85.81 89 PRO A C 1
ATOM 648 O O . PRO A 1 89 ? -11.828 9.242 7.898 1 85.81 89 PRO A O 1
ATOM 651 N N . TYR A 1 90 ? -12.953 10.828 6.895 1 86.94 90 TYR A N 1
ATOM 652 C CA . TYR A 1 90 ? -13.391 11.375 8.172 1 86.94 90 TYR A CA 1
ATOM 653 C C . TYR A 1 90 ? -14.727 10.781 8.594 1 86.94 90 TYR A C 1
ATOM 655 O O . TYR A 1 90 ? -15.172 10.969 9.727 1 86.94 90 TYR A O 1
ATOM 663 N N . SER A 1 91 ? -15.398 10.141 7.723 1 90.81 91 SER A N 1
ATOM 664 C CA . SER A 1 91 ? -16.609 9.383 8.047 1 90.81 91 SER A CA 1
ATOM 665 C C . SER A 1 91 ? -16.281 7.934 8.383 1 90.81 91 SER A C 1
ATOM 667 O O . SER A 1 91 ? -15.859 7.164 7.52 1 90.81 91 SER A O 1
ATOM 669 N N . THR A 1 92 ? -16.531 7.602 9.664 1 89.19 92 THR A N 1
ATOM 670 C CA . THR A 1 92 ? -16.062 6.297 10.133 1 89.19 92 THR A CA 1
ATOM 671 C C . THR A 1 92 ? -17.125 5.645 11.023 1 89.19 92 THR A C 1
ATOM 673 O O . THR A 1 92 ? -18.031 6.316 11.516 1 89.19 92 THR A O 1
ATOM 676 N N . TYR A 1 93 ? -16.984 4.27 11.148 1 91.38 93 TYR A N 1
ATOM 677 C CA . TYR A 1 93 ? -17.844 3.473 12.023 1 91.38 93 TYR A CA 1
ATOM 678 C C . TYR A 1 93 ? -17.031 2.826 13.133 1 91.38 93 TYR A C 1
ATOM 680 O O . TYR A 1 93 ? -15.922 2.338 12.898 1 91.38 93 TYR A O 1
ATOM 688 N N . MET A 1 94 ? -17.531 2.922 14.312 1 90.31 94 MET A N 1
ATOM 689 C CA . MET A 1 94 ? -17.016 2.15 15.438 1 90.31 94 MET A CA 1
ATOM 690 C C . MET A 1 94 ? -18.062 1.187 15.969 1 90.31 94 MET A C 1
ATOM 692 O O . MET A 1 94 ? -19.156 1.606 16.359 1 90.31 94 MET A O 1
ATOM 696 N N . ASP A 1 95 ? -17.672 -0.063 15.961 1 90.31 95 ASP A N 1
ATOM 697 C CA . ASP A 1 95 ? -18.578 -1.032 16.562 1 90.31 95 ASP A CA 1
ATOM 698 C C . ASP A 1 95 ? -18.625 -0.892 18.078 1 90.31 95 ASP A C 1
ATOM 700 O O . ASP A 1 95 ? -17.875 -0.1 18.656 1 90.31 95 ASP A O 1
ATOM 704 N N . LYS A 1 96 ? -19.5 -1.619 18.656 1 89.5 96 LYS A N 1
ATOM 705 C CA . LYS A 1 96 ? -19.75 -1.503 20.094 1 89.5 96 LYS A CA 1
ATOM 706 C C . LYS A 1 96 ? -18.469 -1.682 20.906 1 89.5 96 LYS A C 1
ATOM 708 O O . LYS A 1 96 ? -18.156 -0.855 21.766 1 89.5 96 LYS A O 1
ATOM 713 N N . GLU A 1 97 ? -17.75 -2.705 20.578 1 90.31 97 GLU A N 1
ATOM 714 C CA . GLU A 1 97 ? -16.531 -3.012 21.344 1 90.31 97 GLU A CA 1
ATOM 715 C C . GLU A 1 97 ? -15.477 -1.937 21.141 1 90.31 97 GLU A C 1
ATOM 717 O O . GLU A 1 97 ? -14.875 -1.462 22.109 1 90.31 97 GLU A O 1
ATOM 722 N N . THR A 1 98 ? -15.289 -1.587 19.984 1 89.12 98 THR A N 1
ATOM 723 C CA . THR A 1 98 ? -14.289 -0.566 19.672 1 89.12 98 THR A CA 1
ATOM 724 C C . THR A 1 98 ? -14.672 0.769 20.312 1 89.12 98 THR A C 1
ATOM 726 O O . THR A 1 98 ? -13.812 1.47 20.859 1 89.12 98 THR A O 1
ATOM 729 N N . ALA A 1 99 ? -15.914 1.132 20.219 1 87.75 99 ALA A N 1
ATOM 730 C CA . ALA A 1 99 ? -16.391 2.379 20.812 1 87.75 99 ALA A CA 1
ATOM 731 C C . ALA A 1 99 ? -16.125 2.402 22.312 1 87.75 99 ALA A C 1
ATOM 733 O O . ALA A 1 99 ? -15.68 3.414 22.859 1 87.75 99 ALA A O 1
ATOM 734 N N . LYS A 1 100 ? -16.375 1.344 22.906 1 87.06 100 LYS A N 1
ATOM 735 C CA . LYS A 1 100 ? -16.141 1.225 24.344 1 87.06 100 LYS A CA 1
ATOM 736 C C . LYS A 1 100 ? -14.648 1.364 24.656 1 87.06 100 LYS A C 1
ATOM 738 O O . LYS A 1 100 ? -14.266 2.143 25.531 1 87.06 100 LYS A O 1
ATOM 743 N N . GLN A 1 101 ? -13.867 0.617 23.953 1 85.69 101 GLN A N 1
ATOM 744 C CA . GLN A 1 101 ? -12.422 0.67 24.156 1 85.69 101 GLN A CA 1
ATOM 745 C C . GLN A 1 101 ? -11.883 2.072 23.906 1 85.69 101 GLN A C 1
ATOM 747 O O . GLN A 1 101 ? -10.992 2.541 24.625 1 85.69 101 GLN A O 1
ATOM 752 N N . PHE A 1 102 ? -12.406 2.604 22.953 1 81.38 102 PHE A N 1
ATOM 753 C CA . PHE A 1 102 ? -11.961 3.947 22.594 1 81.38 102 PHE A CA 1
ATOM 754 C C . PHE A 1 102 ? -12.305 4.934 23.703 1 81.38 102 PHE A C 1
ATOM 756 O O . PHE A 1 102 ? -11.469 5.758 24.094 1 81.38 102 PHE A O 1
ATOM 763 N N . SER A 1 103 ? -13.406 4.824 24.203 1 78.94 103 SER A N 1
ATOM 764 C CA . SER A 1 103 ? -13.805 5.672 25.328 1 78.94 103 SER A CA 1
ATOM 765 C C . SER A 1 103 ? -12.898 5.457 26.531 1 78.94 103 SER A C 1
ATOM 767 O O . SER A 1 103 ? -12.492 6.414 27.203 1 78.94 103 SER A O 1
ATOM 769 N N . GLU A 1 104 ? -12.547 4.273 26.703 1 76.62 104 GLU A N 1
ATOM 770 C CA . GLU A 1 104 ? -11.672 3.934 27.828 1 76.62 104 GLU A CA 1
ATOM 771 C C . GLU A 1 104 ? -10.258 4.469 27.594 1 76.62 104 GLU A C 1
ATOM 773 O O . GLU A 1 104 ? -9.555 4.801 28.547 1 76.62 104 GLU A O 1
ATOM 778 N N . SER A 1 105 ? -9.883 4.477 26.422 1 75.19 105 SER A N 1
ATOM 779 C CA . SER A 1 105 ? -8.531 4.906 26.078 1 75.19 105 SER A CA 1
ATOM 780 C C . SER A 1 105 ? -8.352 6.402 26.297 1 75.19 105 SER A C 1
ATOM 782 O O . SER A 1 105 ? -7.227 6.898 26.344 1 75.19 105 SER A O 1
ATOM 784 N N . LEU A 1 106 ? -9.453 7.074 26.531 1 70.81 106 LEU A N 1
ATOM 785 C CA . LEU A 1 106 ? -9.391 8.508 26.812 1 70.81 106 LEU A CA 1
ATOM 786 C C . LEU A 1 106 ? -9.078 8.758 28.281 1 70.81 106 LEU A C 1
ATOM 788 O O . LEU A 1 106 ? -8.945 9.914 28.703 1 70.81 106 LEU A O 1
ATOM 792 N N . ASP A 1 107 ? -8.922 7.645 28.891 1 69.62 107 ASP A N 1
ATOM 793 C CA . ASP A 1 107 ? -8.461 7.723 30.281 1 69.62 107 ASP A CA 1
ATOM 794 C C . ASP A 1 107 ? -7.141 8.484 30.375 1 69.62 107 ASP A C 1
ATOM 796 O O . ASP A 1 107 ? -6.219 8.242 29.594 1 69.62 107 ASP A O 1
ATOM 800 N N . PRO A 1 108 ? -7.031 9.43 31.328 1 67.75 108 PRO A N 1
ATOM 801 C CA . PRO A 1 108 ? -5.824 10.242 31.484 1 67.75 108 PRO A CA 1
ATOM 802 C C . PRO A 1 108 ? -4.578 9.406 31.766 1 67.75 108 PRO A C 1
ATOM 804 O O . PRO A 1 108 ? -3.455 9.875 31.578 1 67.75 108 PRO A O 1
ATOM 807 N N . GLU A 1 109 ? -4.777 8.25 32.219 1 70.06 109 GLU A N 1
ATOM 808 C CA . GLU A 1 109 ? -3.645 7.371 32.5 1 70.06 109 GLU A CA 1
ATOM 809 C C . GLU A 1 109 ? -3.039 6.805 31.234 1 70.06 109 GLU A C 1
ATOM 811 O O . GLU A 1 109 ? -1.925 6.281 31.25 1 70.06 109 GLU A O 1
ATOM 816 N N . LEU A 1 110 ? -3.74 6.871 30.219 1 68.88 110 LEU A N 1
ATOM 817 C CA . LEU A 1 110 ? -3.25 6.387 28.938 1 68.88 110 LEU A CA 1
ATOM 818 C C . LEU A 1 110 ? -2.766 7.539 28.062 1 68.88 110 LEU A C 1
ATOM 820 O O . LEU A 1 110 ? -3.402 8.594 28.016 1 68.88 110 LEU A O 1
ATOM 824 N N . GLU A 1 111 ? -1.499 7.172 27.516 1 78.19 111 GLU A N 1
ATOM 825 C CA . GLU A 1 111 ? -0.86 8.219 26.719 1 78.19 111 GLU A CA 1
ATOM 826 C C . GLU A 1 111 ? -0.589 7.746 25.297 1 78.19 111 GLU A C 1
ATOM 828 O O . GLU A 1 111 ? -0.489 6.547 25.047 1 78.19 111 GLU A O 1
ATOM 833 N N . GLY A 1 112 ? -0.619 8.648 24.453 1 86.31 112 GLY A N 1
ATOM 834 C CA . GLY A 1 112 ? -0.182 8.398 23.078 1 86.31 112 GLY A CA 1
ATOM 835 C C . GLY A 1 112 ? 1.231 8.875 22.812 1 86.31 112 GLY A C 1
ATOM 836 O O . GLY A 1 112 ? 2.078 8.867 23.703 1 86.31 112 GLY A O 1
ATOM 837 N N . ILE A 1 113 ? 1.47 9.148 21.609 1 88.88 113 ILE A N 1
ATOM 838 C CA . ILE A 1 113 ? 2.803 9.578 21.203 1 88.88 113 ILE A CA 1
ATOM 839 C C . ILE A 1 113 ? 2.781 11.062 20.844 1 88.88 113 ILE A C 1
ATOM 841 O O . ILE A 1 113 ? 3.824 11.648 20.562 1 88.88 113 ILE A O 1
ATOM 845 N N . GLY A 1 114 ? 1.638 11.625 20.875 1 87.19 114 GLY A N 1
ATOM 846 C CA . GLY A 1 114 ? 1.505 13.047 20.578 1 87.19 114 GLY A CA 1
ATOM 847 C C . GLY A 1 114 ? 1.526 13.352 19.094 1 87.19 114 GLY A C 1
ATOM 848 O O . GLY A 1 114 ? 2.281 14.219 18.656 1 87.19 114 GLY A O 1
ATOM 849 N N . ALA A 1 115 ? 0.683 12.664 18.328 1 87.69 115 ALA A N 1
ATOM 850 C CA . ALA A 1 115 ? 0.506 12.891 16.891 1 87.69 115 ALA A CA 1
ATOM 851 C C . ALA A 1 115 ? -0.955 12.727 16.484 1 87.69 115 ALA A C 1
ATOM 853 O O . ALA A 1 115 ? -1.675 11.906 17.062 1 87.69 115 ALA A O 1
ATOM 854 N N . GLU A 1 116 ? -1.324 13.562 15.617 1 87.38 116 GLU A N 1
ATOM 855 C CA . GLU A 1 116 ? -2.637 13.398 15 1 87.38 116 GLU A CA 1
ATOM 856 C C . GLU A 1 116 ? -2.553 12.523 13.758 1 87.38 116 GLU A C 1
ATOM 858 O O . GLU A 1 116 ? -1.705 12.75 12.891 1 87.38 116 GLU A O 1
ATOM 863 N N . VAL A 1 117 ? -3.449 11.5 13.742 1 88.12 117 VAL A N 1
ATOM 864 C CA . VAL A 1 117 ? -3.424 10.594 12.602 1 88.12 117 VAL A CA 1
ATOM 865 C C . VAL A 1 117 ? -4.789 10.586 11.914 1 88.12 117 VAL A C 1
ATOM 867 O O . VAL A 1 117 ? -5.805 10.898 12.539 1 88.12 117 VAL A O 1
ATOM 870 N N . ASN A 1 118 ? -4.699 10.312 10.641 1 84.69 118 ASN A N 1
ATOM 871 C CA . ASN A 1 118 ? -5.91 10.156 9.836 1 84.69 118 ASN A CA 1
ATOM 872 C C . ASN A 1 118 ? -5.75 9.055 8.797 1 84.69 118 ASN A C 1
ATOM 874 O O . ASN A 1 118 ? -4.629 8.711 8.414 1 84.69 118 ASN A O 1
ATOM 878 N N . LYS A 1 119 ? -6.855 8.469 8.461 1 83.19 119 LYS A N 1
ATOM 879 C CA . LYS A 1 119 ? -6.824 7.492 7.371 1 83.19 119 LYS A CA 1
ATOM 880 C C . LYS A 1 119 ? -7.188 8.141 6.039 1 83.19 119 LYS A C 1
ATOM 882 O O . LYS A 1 119 ? -8.25 8.758 5.914 1 83.19 119 LYS A O 1
ATOM 887 N N . THR A 1 120 ? -6.328 8.172 5.195 1 74.25 120 THR A N 1
ATOM 888 C CA . THR A 1 120 ? -6.551 8.664 3.84 1 74.25 120 THR A CA 1
ATOM 889 C C . THR A 1 120 ? -6.25 7.574 2.814 1 74.25 120 THR A C 1
ATOM 891 O O . THR A 1 120 ? -5.145 7.027 2.787 1 74.25 120 THR A O 1
ATOM 894 N N . ASP A 1 121 ? -7.238 7.223 1.93 1 70.75 121 ASP A N 1
ATOM 895 C CA . ASP A 1 121 ? -7.047 6.199 0.907 1 70.75 121 ASP A CA 1
ATOM 896 C C . ASP A 1 121 ? -6.543 4.898 1.521 1 70.75 121 ASP A C 1
ATOM 898 O O . ASP A 1 121 ? -5.566 4.316 1.042 1 70.75 121 ASP A O 1
ATOM 902 N N . ASP A 1 122 ? -7.113 4.543 2.715 1 76.31 122 ASP A N 1
ATOM 903 C CA . ASP A 1 122 ? -6.844 3.297 3.43 1 76.31 122 ASP A CA 1
ATOM 904 C C . ASP A 1 122 ? -5.43 3.287 4.008 1 76.31 122 ASP A C 1
ATOM 906 O O . ASP A 1 122 ? -4.895 2.225 4.328 1 76.31 122 ASP A O 1
ATOM 910 N N . LYS A 1 123 ? -4.867 4.469 3.984 1 87.25 123 LYS A N 1
ATOM 911 C CA . LYS A 1 123 ? -3.555 4.641 4.602 1 87.25 123 LYS A CA 1
ATOM 912 C C . LYS A 1 123 ? -3.656 5.465 5.883 1 87.25 123 LYS A C 1
ATOM 914 O O . LYS A 1 123 ? -4.387 6.453 5.934 1 87.25 123 LYS A O 1
ATOM 919 N N . LEU A 1 124 ? -3.049 5.004 6.852 1 91.56 124 LEU A N 1
ATOM 920 C CA . LEU A 1 124 ? -2.965 5.781 8.086 1 91.56 124 LEU A CA 1
ATOM 921 C C . LEU A 1 124 ? -1.845 6.812 8 1 91.56 124 LEU A C 1
ATOM 923 O O . LEU A 1 124 ? -0.667 6.453 7.93 1 91.56 124 LEU A O 1
ATOM 927 N N . ILE A 1 125 ? -2.234 8.102 8.023 1 91.06 125 ILE A N 1
ATOM 928 C CA . ILE A 1 125 ? -1.274 9.172 7.785 1 91.06 125 ILE A CA 1
ATOM 929 C C . ILE A 1 125 ? -1.169 10.055 9.023 1 91.06 125 ILE A C 1
ATOM 931 O O . ILE A 1 125 ? -2.172 10.328 9.688 1 91.06 125 ILE A O 1
ATOM 935 N N . ILE A 1 126 ? 0.064 10.492 9.266 1 91.25 126 ILE A N 1
ATOM 936 C CA . ILE A 1 126 ? 0.294 11.516 10.281 1 91.25 126 ILE A CA 1
ATOM 937 C C . ILE A 1 126 ? -0.113 12.883 9.734 1 91.25 126 ILE A C 1
ATOM 939 O O . ILE A 1 126 ? 0.471 13.367 8.766 1 91.25 126 ILE A O 1
ATOM 943 N N . VAL A 1 127 ? -1.131 13.375 10.352 1 87.31 127 VAL A N 1
ATOM 944 C CA . VAL A 1 127 ? -1.453 14.75 9.984 1 87.31 127 VAL A CA 1
ATOM 945 C C . VAL A 1 127 ? -0.354 15.688 10.477 1 87.31 127 VAL A C 1
ATOM 947 O O . VAL A 1 127 ? 0.23 16.438 9.695 1 87.31 127 VAL A O 1
ATOM 950 N N . SER A 1 128 ? -0.117 15.508 11.781 1 88.31 128 SER A N 1
ATOM 951 C CA . SER A 1 128 ? 0.97 16.281 12.367 1 88.31 128 SER A CA 1
ATOM 952 C C . SER A 1 128 ? 1.343 15.758 13.75 1 88.31 128 SER A C 1
ATOM 954 O O . SER A 1 128 ? 0.469 15.375 14.531 1 88.31 128 SER A O 1
ATOM 956 N N . PRO A 1 129 ? 2.652 15.805 14 1 87.69 129 PRO A N 1
ATOM 957 C CA . PRO A 1 129 ? 3.025 15.633 15.406 1 87.69 129 PRO A CA 1
ATOM 958 C C . PRO A 1 129 ? 2.76 16.891 16.25 1 87.69 129 PRO A C 1
ATOM 960 O O . PRO A 1 129 ? 2.852 18 15.734 1 87.69 129 PRO A O 1
ATOM 963 N N . ILE A 1 130 ? 2.438 16.672 17.469 1 82.5 130 ILE A N 1
ATOM 964 C CA . ILE A 1 130 ? 2.232 17.781 18.375 1 82.5 130 ILE A CA 1
ATOM 965 C C . ILE A 1 130 ? 3.582 18.328 18.844 1 82.5 130 ILE A C 1
ATOM 967 O O . ILE A 1 130 ? 4.484 17.547 19.172 1 82.5 130 ILE A O 1
ATOM 971 N N . LYS A 1 131 ? 3.701 19.609 18.812 1 80.75 131 LYS A N 1
ATOM 972 C CA . LYS A 1 131 ? 4.949 20.234 19.234 1 80.75 131 LYS A CA 1
ATOM 973 C C . LYS A 1 131 ? 5.285 19.844 20.672 1 80.75 131 LYS A C 1
ATOM 975 O O . LYS A 1 131 ? 4.418 19.891 21.562 1 80.75 131 LYS A O 1
ATOM 980 N N . GLY A 1 132 ? 6.477 19.484 20.859 1 78.94 132 GLY A N 1
ATOM 981 C CA . GLY A 1 132 ? 6.938 19.125 22.188 1 78.94 132 GLY A CA 1
ATOM 982 C C . GLY A 1 132 ? 6.609 17.688 22.578 1 78.94 132 GLY A C 1
ATOM 983 O O . GLY A 1 132 ? 6.98 17.234 23.656 1 78.94 132 GLY A O 1
ATOM 984 N N . SER A 1 133 ? 5.961 16.969 21.719 1 84 133 SER A N 1
ATOM 985 C CA . SER A 1 133 ? 5.578 15.594 22 1 84 133 SER A CA 1
ATOM 986 C C . SER A 1 133 ? 6.711 14.625 21.672 1 84 133 SER A C 1
ATOM 988 O O . SER A 1 133 ? 7.676 15 21 1 84 133 SER A O 1
ATOM 990 N N . PRO A 1 134 ? 6.582 13.43 22.156 1 88 134 PRO A N 1
ATOM 991 C CA . PRO A 1 134 ? 7.559 12.398 21.781 1 88 134 PRO A CA 1
ATOM 992 C C . PRO A 1 134 ? 7.645 12.18 20.281 1 88 134 PRO A C 1
ATOM 994 O O . PRO A 1 134 ? 8.734 11.984 19.734 1 88 134 PRO A O 1
ATOM 997 N N . ALA A 1 135 ? 6.504 12.273 19.609 1 88.44 135 ALA A N 1
ATOM 998 C CA . ALA A 1 135 ? 6.477 12.07 18.156 1 88.44 135 ALA A CA 1
ATOM 999 C C . ALA A 1 135 ? 7.293 13.141 17.438 1 88.44 135 ALA A C 1
ATOM 1001 O O . ALA A 1 135 ? 8.07 12.836 16.531 1 88.44 135 ALA A O 1
ATOM 1002 N N . GLU A 1 136 ? 7.098 14.344 17.891 1 84.62 136 GLU A N 1
ATOM 1003 C CA . GLU A 1 136 ? 7.863 15.422 17.281 1 84.62 136 GLU A CA 1
ATOM 1004 C C . GLU A 1 136 ? 9.359 15.273 17.547 1 84.62 136 GLU A C 1
ATOM 1006 O O . GLU A 1 136 ? 10.18 15.414 16.641 1 84.62 136 GLU A O 1
ATOM 1011 N N . LYS A 1 137 ? 9.656 14.953 18.781 1 82.31 137 LYS A N 1
ATOM 1012 C CA . LYS A 1 137 ? 11.047 14.891 19.234 1 82.31 137 LYS A CA 1
ATOM 1013 C C . LYS A 1 137 ? 11.82 13.805 18.484 1 82.31 137 LYS A C 1
ATOM 1015 O O . LYS A 1 137 ? 13 13.984 18.172 1 82.31 137 LYS A O 1
ATOM 1020 N N . ILE A 1 138 ? 11.094 12.781 18.156 1 85.19 138 ILE A N 1
ATOM 1021 C CA . ILE A 1 138 ? 11.797 11.648 17.562 1 85.19 138 ILE A CA 1
ATOM 1022 C C . ILE A 1 138 ? 11.875 11.836 16.047 1 85.19 138 ILE A C 1
ATOM 1024 O O . ILE A 1 138 ? 12.625 11.125 15.367 1 85.19 138 ILE A O 1
ATOM 1028 N N . GLY A 1 139 ? 10.992 12.688 15.508 1 85.88 139 GLY A N 1
ATOM 1029 C CA . GLY A 1 139 ? 11.188 13.031 14.109 1 85.88 139 GLY A CA 1
ATOM 1030 C C . GLY A 1 139 ? 10.031 12.617 13.227 1 85.88 139 GLY A C 1
ATOM 1031 O O . GLY A 1 139 ? 10.156 12.594 12 1 85.88 139 GLY A O 1
ATOM 1032 N N . ILE A 1 140 ? 8.914 12.281 13.797 1 89.31 140 ILE A N 1
ATOM 1033 C CA . ILE A 1 140 ? 7.703 12.062 13.016 1 89.31 140 ILE A CA 1
ATOM 1034 C C . ILE A 1 140 ? 7.301 13.359 12.305 1 89.31 140 ILE A C 1
ATOM 1036 O O . ILE A 1 140 ? 7.41 14.445 12.883 1 89.31 140 ILE A O 1
ATOM 1040 N N . LYS A 1 141 ? 6.836 13.203 11.086 1 88.06 141 LYS A N 1
ATOM 1041 C CA . LYS A 1 141 ? 6.527 14.383 10.281 1 88.06 141 LYS A CA 1
ATOM 1042 C C . LYS A 1 141 ? 5.133 14.281 9.672 1 88.06 141 LYS A C 1
ATOM 1044 O O . LYS A 1 141 ? 4.57 13.188 9.57 1 88.06 141 LYS A O 1
ATOM 1049 N N . PRO A 1 142 ? 4.605 15.414 9.289 1 86.62 142 PRO A N 1
ATOM 1050 C CA . PRO A 1 142 ? 3.346 15.375 8.547 1 86.62 142 PRO A CA 1
ATOM 1051 C C . PRO A 1 142 ? 3.434 14.523 7.281 1 86.62 142 PRO A C 1
ATOM 1053 O O . PRO A 1 142 ? 4.453 14.547 6.59 1 86.62 142 PRO A O 1
ATOM 1056 N N . ASN A 1 143 ? 2.391 13.781 7.055 1 87.5 143 ASN A N 1
ATOM 1057 C CA . ASN A 1 143 ? 2.203 12.984 5.848 1 87.5 143 ASN A CA 1
ATOM 1058 C C . ASN A 1 143 ? 2.998 11.68 5.91 1 87.5 143 ASN A C 1
ATOM 1060 O O . ASN A 1 143 ? 2.994 10.898 4.957 1 87.5 143 ASN A O 1
ATOM 1064 N N . ASP A 1 144 ? 3.707 11.508 7.062 1 91.75 144 ASP A N 1
ATOM 1065 C CA . ASP A 1 144 ? 4.223 10.156 7.273 1 91.75 144 ASP A CA 1
ATOM 1066 C C . ASP A 1 144 ? 3.096 9.133 7.266 1 91.75 144 ASP A C 1
ATOM 1068 O O . ASP A 1 144 ? 2.053 9.344 7.887 1 91.75 144 ASP A O 1
ATOM 1072 N N . GLN A 1 145 ? 3.35 8.062 6.523 1 93.25 145 GLN A N 1
ATOM 1073 C CA . GLN A 1 145 ? 2.379 6.977 6.531 1 93.25 145 GLN A CA 1
ATOM 1074 C C . GLN A 1 145 ? 2.766 5.902 7.547 1 93.25 145 GLN A C 1
ATOM 1076 O O . GLN A 1 145 ? 3.865 5.352 7.484 1 93.25 145 GLN A O 1
ATOM 1081 N N . ILE A 1 146 ? 1.863 5.582 8.453 1 94.81 146 ILE A N 1
ATOM 1082 C CA . ILE A 1 146 ? 2.131 4.52 9.422 1 94.81 146 ILE A CA 1
ATOM 1083 C C . ILE A 1 146 ? 1.822 3.162 8.797 1 94.81 146 ILE A C 1
ATOM 1085 O O . ILE A 1 146 ? 0.69 2.906 8.375 1 94.81 146 ILE A O 1
ATOM 1089 N N . LEU A 1 147 ? 2.809 2.322 8.805 1 94.31 147 LEU A N 1
ATOM 1090 C CA . LEU A 1 147 ? 2.66 1.001 8.203 1 94.31 147 LEU A CA 1
ATOM 1091 C C . LEU A 1 147 ? 2.328 -0.044 9.266 1 94.31 147 LEU A C 1
ATOM 1093 O O . LEU A 1 147 ? 1.501 -0.929 9.031 1 94.31 147 LEU A O 1
ATOM 1097 N N . SER A 1 148 ? 2.975 0.058 10.398 1 95.94 148 SER A N 1
ATOM 1098 C CA . SER A 1 148 ? 2.758 -0.93 11.453 1 95.94 148 SER A CA 1
ATOM 1099 C C . SER A 1 148 ? 3 -0.33 12.828 1 95.94 148 SER A C 1
ATOM 1101 O O . SER A 1 148 ? 3.678 0.692 12.961 1 95.94 148 SER A O 1
ATOM 1103 N N . VAL A 1 149 ? 2.4 -0.941 13.797 1 95.56 149 VAL A N 1
ATOM 1104 C CA . VAL A 1 149 ? 2.584 -0.649 15.219 1 95.56 149 VAL A CA 1
ATOM 1105 C C . VAL A 1 149 ? 3.041 -1.909 15.953 1 95.56 149 VAL A C 1
ATOM 1107 O O . VAL A 1 149 ? 2.33 -2.916 15.969 1 95.56 149 VAL A O 1
ATOM 1110 N N . ASP A 1 150 ? 4.191 -1.831 16.469 1 95.56 150 ASP A N 1
ATOM 1111 C CA . ASP A 1 150 ? 4.797 -2.973 17.156 1 95.56 150 ASP A CA 1
ATOM 1112 C C . ASP A 1 150 ? 4.848 -4.195 16.234 1 95.56 150 ASP A C 1
ATOM 1114 O O . ASP A 1 150 ? 4.484 -5.297 16.656 1 95.56 150 ASP A O 1
ATOM 1118 N N . GLY A 1 151 ? 5.059 -3.885 15.055 1 93.44 151 GLY A N 1
ATOM 1119 C CA . GLY A 1 151 ? 5.273 -4.957 14.094 1 93.44 151 GLY A CA 1
ATOM 1120 C C . GLY A 1 151 ? 3.986 -5.457 13.469 1 93.44 151 GLY A C 1
ATOM 1121 O O . GLY A 1 151 ? 4.02 -6.277 12.547 1 93.44 151 GLY A O 1
ATOM 1122 N N . ASN A 1 152 ? 2.941 -4.992 13.922 1 93.31 152 ASN A N 1
ATOM 1123 C CA . ASN A 1 152 ? 1.655 -5.402 13.367 1 93.31 152 ASN A CA 1
ATOM 1124 C C . ASN A 1 152 ? 1.125 -4.383 12.367 1 93.31 152 ASN A C 1
ATOM 1126 O O . ASN A 1 152 ? 0.989 -3.199 12.688 1 93.31 152 ASN A O 1
ATOM 1130 N N . SER A 1 153 ? 0.774 -4.871 11.227 1 91.88 153 SER A N 1
ATOM 1131 C CA . SER A 1 153 ? 0.293 -3.992 10.172 1 91.88 153 SER A CA 1
ATOM 1132 C C . SER A 1 153 ? -0.996 -3.287 10.578 1 91.88 153 SER A C 1
ATOM 1134 O O . SER A 1 153 ? -1.871 -3.893 11.195 1 91.88 153 SER A O 1
ATOM 1136 N N . VAL A 1 154 ? -1.102 -2.018 10.156 1 92 154 VAL A N 1
ATOM 1137 C CA . VAL A 1 154 ? -2.305 -1.262 10.492 1 92 154 VAL A CA 1
ATOM 1138 C C . VAL A 1 154 ? -3.18 -1.106 9.25 1 92 154 VAL A C 1
ATOM 1140 O O . VAL A 1 154 ? -4.191 -0.402 9.281 1 92 154 VAL A O 1
ATOM 1143 N N . LYS A 1 155 ? -2.857 -1.707 8.219 1 84 155 LYS A N 1
ATOM 1144 C CA . LYS A 1 155 ? -3.523 -1.549 6.934 1 84 155 LYS A CA 1
ATOM 1145 C C . LYS A 1 155 ? -5.012 -1.858 7.043 1 84 155 LYS A C 1
ATOM 1147 O O . LYS A 1 155 ? -5.848 -1.113 6.52 1 84 155 LYS A O 1
ATOM 1152 N N . ASP A 1 156 ? -5.391 -2.854 7.781 1 78.5 156 ASP A N 1
ATOM 1153 C CA . ASP A 1 156 ? -6.773 -3.318 7.832 1 78.5 156 ASP A CA 1
ATOM 1154 C C . ASP A 1 156 ? -7.508 -2.725 9.031 1 78.5 156 ASP A C 1
ATOM 1156 O O . ASP A 1 156 ? -8.664 -3.074 9.289 1 78.5 156 ASP A O 1
ATOM 1160 N N . LEU A 1 157 ? -6.824 -1.854 9.703 1 84.56 157 LEU A N 1
ATOM 1161 C CA . LEU A 1 157 ? -7.441 -1.259 10.883 1 84.56 157 LEU A CA 1
ATOM 1162 C C . LEU A 1 157 ? -8.086 0.079 10.547 1 84.56 157 LEU A C 1
ATOM 1164 O O . LEU A 1 157 ? -7.598 0.809 9.68 1 84.56 157 LEU A O 1
ATOM 1168 N N . SER A 1 158 ? -9.18 0.285 11.203 1 82.25 158 SER A N 1
ATOM 1169 C CA . SER A 1 158 ? -9.703 1.645 11.172 1 82.25 158 SER A CA 1
ATOM 1170 C C . SER A 1 158 ? -8.789 2.611 11.922 1 82.25 158 SER A C 1
ATOM 1172 O O . SER A 1 158 ? -7.875 2.186 12.625 1 82.25 158 SER A O 1
ATOM 1174 N N . ARG A 1 159 ? -8.992 3.824 11.672 1 86.5 159 ARG A N 1
ATOM 1175 C CA . ARG A 1 159 ? -8.242 4.844 12.406 1 86.5 159 ARG A CA 1
ATOM 1176 C C . ARG A 1 159 ? -8.328 4.617 13.906 1 86.5 159 ARG A C 1
ATOM 1178 O O . ARG A 1 159 ? -7.309 4.645 14.602 1 86.5 159 ARG A O 1
ATOM 1185 N N . GLU A 1 160 ? -9.547 4.387 14.383 1 84.25 160 GLU A N 1
ATOM 1186 C CA . GLU A 1 160 ? -9.781 4.234 15.812 1 84.25 160 GLU A CA 1
ATOM 1187 C C . GLU A 1 160 ? -9.078 2.998 16.359 1 84.25 160 GLU A C 1
ATOM 1189 O O . GLU A 1 160 ? -8.469 3.043 17.438 1 84.25 160 GLU A O 1
ATOM 1194 N N . GLU A 1 161 ? -9.148 1.983 15.586 1 86.94 161 GLU A N 1
ATOM 1195 C CA . GLU A 1 161 ? -8.461 0.759 15.992 1 86.94 161 GLU A CA 1
ATOM 1196 C C . GLU A 1 161 ? -6.949 0.963 16.047 1 86.94 161 GLU A C 1
ATOM 1198 O O . GLU A 1 161 ? -6.281 0.452 16.938 1 86.94 161 GLU A O 1
ATOM 1203 N N . ALA A 1 162 ? -6.492 1.654 15.102 1 90.38 162 ALA A N 1
ATOM 1204 C CA . ALA A 1 162 ? -5.059 1.93 15.07 1 90.38 162 ALA A CA 1
ATOM 1205 C C . ALA A 1 162 ? -4.637 2.775 16.266 1 90.38 162 ALA A C 1
ATOM 1207 O O . ALA A 1 162 ? -3.596 2.521 16.875 1 90.38 162 ALA A O 1
ATOM 1208 N N . VAL A 1 163 ? -5.383 3.723 16.594 1 88.75 163 VAL A N 1
ATOM 1209 C CA . VAL A 1 163 ? -5.094 4.594 17.719 1 88.75 163 VAL A CA 1
ATOM 1210 C C . VAL A 1 163 ? -5.035 3.77 19 1 88.75 163 VAL A C 1
ATOM 1212 O O . VAL A 1 163 ? -4.176 4 19.859 1 88.75 163 VAL A O 1
ATOM 1215 N N . LEU A 1 164 ? -5.922 2.809 19.109 1 88.19 164 LEU A N 1
ATOM 1216 C CA . LEU A 1 164 ? -5.941 1.947 20.297 1 88.19 164 LEU A CA 1
ATOM 1217 C C . LEU A 1 164 ? -4.645 1.152 20.406 1 88.19 164 LEU A C 1
ATOM 1219 O O . LEU A 1 164 ? -4.191 0.86 21.516 1 88.19 164 LEU A O 1
ATOM 1223 N N . LYS A 1 165 ? -4.082 0.875 19.266 1 91.38 165 LYS A N 1
ATOM 1224 C CA . LYS A 1 165 ? -2.82 0.139 19.266 1 91.38 165 LYS A CA 1
ATOM 1225 C C . LYS A 1 165 ? -1.654 1.052 19.641 1 91.38 165 LYS A C 1
ATOM 1227 O O . LYS A 1 165 ? -0.648 0.594 20.188 1 91.38 165 LYS A O 1
ATOM 1232 N N . ILE A 1 166 ? -1.771 2.271 19.375 1 91.56 166 ILE A N 1
ATOM 1233 C CA . ILE A 1 166 ? -0.695 3.232 19.594 1 91.56 166 ILE A CA 1
ATOM 1234 C C . ILE A 1 166 ? -0.696 3.689 21.047 1 91.56 166 ILE A C 1
ATOM 1236 O O . ILE A 1 166 ? 0.363 3.809 21.672 1 91.56 166 ILE A O 1
ATOM 1240 N N . ARG A 1 167 ? -1.834 3.895 21.562 1 89.31 167 ARG A N 1
ATOM 1241 C CA . ARG A 1 167 ? -1.949 4.355 22.953 1 89.31 167 ARG A CA 1
ATOM 1242 C C . ARG A 1 167 ? -1.612 3.24 23.938 1 89.31 167 ARG A C 1
ATOM 1244 O O . ARG A 1 167 ? -1.787 2.059 23.625 1 89.31 167 ARG A O 1
ATOM 1251 N N . GLY A 1 168 ? -1.123 3.654 25.047 1 87.81 168 GLY A N 1
ATOM 1252 C CA . GLY A 1 168 ? -0.761 2.721 26.094 1 87.81 168 GLY A CA 1
ATOM 1253 C C . GLY A 1 168 ? -0.386 3.404 27.406 1 87.81 168 GLY A C 1
ATOM 1254 O O . GLY A 1 168 ? -0.582 4.613 27.547 1 87.81 168 GLY A O 1
ATOM 1255 N N . LYS A 1 169 ? 0.074 2.557 28.234 1 87.25 169 LYS A N 1
ATOM 1256 C CA . LYS A 1 169 ? 0.44 3.082 29.547 1 87.25 169 LYS A CA 1
ATOM 1257 C C . LYS A 1 169 ? 1.629 4.035 29.453 1 87.25 169 LYS A C 1
ATOM 1259 O O . LYS A 1 169 ? 2.564 3.787 28.688 1 87.25 169 LYS A O 1
ATOM 1264 N N . LYS A 1 170 ? 1.56 5.039 30.219 1 88.38 170 LYS A N 1
ATOM 1265 C CA . LYS A 1 170 ? 2.674 5.977 30.297 1 88.38 170 LYS A CA 1
ATOM 1266 C C . LYS A 1 170 ? 3.986 5.258 30.594 1 88.38 170 LYS A C 1
ATOM 1268 O O . LYS A 1 170 ? 4.031 4.367 31.438 1 88.38 170 LYS A O 1
ATOM 1273 N N . GLY A 1 171 ? 4.977 5.648 29.844 1 90.81 171 GLY A N 1
ATOM 1274 C CA . GLY A 1 171 ? 6.293 5.094 30.109 1 90.81 171 GLY A CA 1
ATOM 1275 C C . GLY A 1 171 ? 6.629 3.904 29.234 1 90.81 171 GLY A C 1
ATOM 1276 O O . GLY A 1 171 ? 7.797 3.525 29.109 1 90.81 171 GLY A O 1
ATOM 1277 N N . THR A 1 172 ? 5.645 3.299 28.594 1 93.06 172 THR A N 1
ATOM 1278 C CA . THR A 1 172 ? 5.898 2.178 27.703 1 93.06 172 THR A CA 1
ATOM 1279 C C . THR A 1 172 ? 6.34 2.674 26.328 1 93.06 172 THR A C 1
ATOM 1281 O O . THR A 1 172 ? 6.137 3.842 25.984 1 93.06 172 THR A O 1
ATOM 1284 N N . THR A 1 173 ? 7.016 1.785 25.641 1 95.06 173 THR A N 1
ATOM 1285 C CA . THR A 1 173 ? 7.527 2.133 24.328 1 95.06 173 THR A CA 1
ATOM 1286 C C . THR A 1 173 ? 6.695 1.467 23.234 1 95.06 173 THR A C 1
ATOM 1288 O O . THR A 1 173 ? 6.273 0.318 23.375 1 95.06 173 THR A O 1
ATOM 1291 N N . VAL A 1 174 ? 6.441 2.164 22.203 1 95.31 174 VAL A N 1
ATOM 1292 C CA . VAL A 1 174 ? 5.746 1.635 21.031 1 95.31 174 VAL A CA 1
ATOM 1293 C C . VAL A 1 174 ? 6.613 1.828 19.781 1 95.31 174 VAL A C 1
ATOM 1295 O O . VAL A 1 174 ? 7.246 2.871 19.609 1 95.31 174 VAL A O 1
ATOM 1298 N N . ALA A 1 175 ? 6.707 0.832 18.953 1 95.81 175 ALA A N 1
ATOM 1299 C CA . ALA A 1 175 ? 7.445 0.919 17.688 1 95.81 175 ALA A CA 1
ATOM 1300 C C . ALA A 1 175 ? 6.516 1.274 16.531 1 95.81 175 ALA A C 1
ATOM 1302 O O . ALA A 1 175 ? 5.551 0.555 16.266 1 95.81 175 ALA A O 1
ATOM 1303 N N . ILE A 1 176 ? 6.824 2.361 15.891 1 96 176 ILE A N 1
ATOM 1304 C CA . ILE A 1 176 ? 6.031 2.82 14.758 1 96 176 ILE A CA 1
ATOM 1305 C C . ILE A 1 176 ? 6.859 2.736 13.477 1 96 176 ILE A C 1
ATOM 1307 O O . ILE A 1 176 ? 7.91 3.373 13.367 1 96 176 ILE A O 1
ATOM 1311 N N . GLU A 1 177 ? 6.367 1.995 12.562 1 95.69 177 GLU A N 1
ATOM 1312 C CA . GLU A 1 177 ? 6.992 1.935 11.25 1 95.69 177 GLU A CA 1
ATOM 1313 C C . GLU A 1 177 ? 6.289 2.855 10.258 1 95.69 177 GLU A C 1
ATOM 1315 O O . GLU A 1 177 ? 5.07 2.764 10.07 1 95.69 177 GLU A O 1
ATOM 1320 N N . ILE A 1 178 ? 7.109 3.693 9.617 1 94.25 178 ILE A N 1
ATOM 1321 C CA . ILE A 1 178 ? 6.457 4.656 8.734 1 94.25 178 ILE A CA 1
ATOM 1322 C C . ILE A 1 178 ? 7.066 4.578 7.34 1 94.25 178 ILE A C 1
ATOM 1324 O O . ILE A 1 178 ? 8.188 4.09 7.172 1 94.25 178 ILE A O 1
ATOM 1328 N N . LYS A 1 179 ? 6.297 4.902 6.352 1 91.75 179 LYS A N 1
ATOM 1329 C CA . LYS A 1 179 ? 6.75 5.207 4.996 1 91.75 179 LYS A CA 1
ATOM 1330 C C . LYS A 1 179 ? 6.738 6.707 4.738 1 91.75 179 LYS A C 1
ATOM 1332 O O . LYS A 1 179 ? 5.695 7.355 4.84 1 91.75 179 LYS A O 1
ATOM 1337 N N . ARG A 1 180 ? 7.875 7.297 4.449 1 88.69 180 ARG A N 1
ATOM 1338 C CA . ARG A 1 180 ? 8.023 8.719 4.176 1 88.69 180 ARG A CA 1
ATOM 1339 C C . ARG A 1 180 ? 8.281 8.977 2.691 1 88.69 180 ARG A C 1
ATOM 1341 O O . ARG A 1 180 ? 9.055 8.25 2.059 1 88.69 180 ARG A O 1
ATOM 1348 N N . ALA A 1 181 ? 7.543 9.922 2.217 1 79.62 181 ALA A N 1
ATOM 1349 C CA . ALA A 1 181 ? 7.707 10.258 0.803 1 79.62 181 ALA A CA 1
ATOM 1350 C C . ALA A 1 181 ? 9.164 10.547 0.471 1 79.62 181 ALA A C 1
ATOM 1352 O O . ALA A 1 181 ? 9.844 11.281 1.2 1 79.62 181 ALA A O 1
ATOM 1353 N N . GLY A 1 182 ? 9.648 9.961 -0.551 1 73.12 182 GLY A N 1
ATOM 1354 C CA . GLY A 1 182 ? 11.008 10.203 -1.01 1 73.12 182 GLY A CA 1
ATOM 1355 C C . GLY A 1 182 ? 12.031 9.273 -0.372 1 73.12 182 GLY A C 1
ATOM 1356 O O . GLY A 1 182 ? 13.211 9.305 -0.725 1 73.12 182 GLY A O 1
ATOM 1357 N N . VAL A 1 183 ? 11.562 8.562 0.607 1 77.94 183 VAL A N 1
ATOM 1358 C CA . VAL A 1 183 ? 12.453 7.625 1.287 1 77.94 183 VAL A CA 1
ATOM 1359 C C . VAL A 1 183 ? 12.086 6.195 0.899 1 77.94 183 VAL A C 1
ATOM 1361 O O . VAL A 1 183 ? 10.93 5.781 1.034 1 77.94 183 VAL A O 1
ATOM 1364 N N . THR A 1 184 ? 13.023 5.488 0.447 1 73.75 184 THR A N 1
ATOM 1365 C CA . THR A 1 184 ? 12.773 4.18 -0.147 1 73.75 184 THR A CA 1
ATOM 1366 C C . THR A 1 184 ? 12.367 3.17 0.923 1 73.75 184 THR A C 1
ATOM 1368 O O . THR A 1 184 ? 11.352 2.486 0.787 1 73.75 184 THR A O 1
ATOM 1371 N N . ASP A 1 185 ? 13.164 3.068 1.976 1 79.38 185 ASP A N 1
ATOM 1372 C CA . ASP A 1 185 ? 12.906 2.062 3 1 79.38 185 ASP A CA 1
ATOM 1373 C C . ASP A 1 185 ? 12.039 2.631 4.121 1 79.38 185 ASP A C 1
ATOM 1375 O O . ASP A 1 185 ? 12.109 3.822 4.426 1 79.38 185 ASP A O 1
ATOM 1379 N N . PRO A 1 186 ? 11.195 1.73 4.656 1 88.12 186 PRO A N 1
ATOM 1380 C CA . PRO A 1 186 ? 10.453 2.189 5.828 1 88.12 186 PRO A CA 1
ATOM 1381 C C . PRO A 1 186 ? 11.359 2.572 6.992 1 88.12 186 PRO A C 1
ATOM 1383 O O . PRO A 1 186 ? 12.484 2.066 7.098 1 88.12 186 PRO A O 1
ATOM 1386 N N . ILE A 1 187 ? 10.898 3.518 7.84 1 89.25 187 ILE A N 1
ATOM 1387 C CA . ILE A 1 187 ? 11.609 3.982 9.023 1 89.25 187 ILE A CA 1
ATOM 1388 C C . ILE A 1 187 ? 10.906 3.477 10.281 1 89.25 187 ILE A C 1
ATOM 1390 O O . ILE A 1 187 ? 9.68 3.541 10.383 1 89.25 187 ILE A O 1
ATOM 1394 N N . VAL A 1 188 ? 11.633 2.959 11.156 1 91.5 188 VAL A N 1
ATOM 1395 C CA . VAL A 1 188 ? 11.047 2.496 12.406 1 91.5 188 VAL A CA 1
ATOM 1396 C C . VAL A 1 188 ? 11.43 3.447 13.539 1 91.5 188 VAL A C 1
ATOM 1398 O O . VAL A 1 188 ? 12.609 3.713 13.766 1 91.5 188 VAL A O 1
ATOM 1401 N N . PHE A 1 189 ? 10.453 3.992 14.227 1 91.44 189 PHE A N 1
ATOM 1402 C CA . PHE A 1 189 ? 10.641 4.84 15.398 1 91.44 189 PHE A CA 1
ATOM 1403 C C . PHE A 1 189 ? 10.211 4.117 16.672 1 91.44 189 PHE A C 1
ATOM 1405 O O . PHE A 1 189 ? 9.109 3.561 16.719 1 91.44 189 PHE A O 1
ATOM 1412 N N . LYS A 1 190 ? 11.07 4.047 17.578 1 92.25 190 LYS A N 1
ATOM 1413 C CA . LYS A 1 190 ? 10.68 3.619 18.922 1 92.25 190 LYS A CA 1
ATOM 1414 C C . LYS A 1 190 ? 10.367 4.816 19.812 1 92.25 190 LYS A C 1
ATOM 1416 O O . LYS A 1 190 ? 11.258 5.57 20.188 1 92.25 190 LYS A O 1
ATOM 1421 N N . ILE A 1 191 ? 9.125 4.945 20.172 1 92.88 191 ILE A N 1
ATOM 1422 C CA . ILE A 1 191 ? 8.664 6.152 20.844 1 92.88 191 ILE A CA 1
ATOM 1423 C C . ILE A 1 191 ? 8.195 5.809 22.266 1 92.88 191 ILE A C 1
ATOM 1425 O O . ILE A 1 191 ? 7.371 4.91 22.438 1 92.88 191 ILE A O 1
ATOM 1429 N N . LYS A 1 192 ? 8.734 6.48 23.172 1 92.25 192 LYS A N 1
ATOM 1430 C CA . LYS A 1 192 ? 8.273 6.324 24.547 1 92.25 192 LYS A CA 1
ATOM 1431 C C . LYS A 1 192 ? 7.004 7.141 24.797 1 92.25 192 LYS A C 1
ATOM 1433 O O . LYS A 1 192 ? 6.973 8.344 24.531 1 92.25 192 LYS A O 1
ATOM 1438 N N . ARG A 1 193 ? 6 6.465 25.297 1 90.94 193 ARG A N 1
ATOM 1439 C CA . ARG A 1 193 ? 4.75 7.148 25.609 1 90.94 193 ARG A CA 1
ATOM 1440 C C . ARG A 1 193 ? 4.906 8.055 26.812 1 90.94 193 ARG A C 1
ATOM 1442 O O . ARG A 1 193 ? 5.359 7.609 27.875 1 90.94 193 ARG A O 1
ATOM 1449 N N . GLU A 1 194 ? 4.633 9.305 26.578 1 87.25 194 GLU A N 1
ATOM 1450 C CA . GLU A 1 194 ? 4.727 10.289 27.656 1 87.25 194 GLU A CA 1
ATOM 1451 C C . GLU A 1 194 ? 3.504 11.203 27.672 1 87.25 194 GLU A C 1
ATOM 1453 O O . GLU A 1 194 ? 2.709 11.203 26.734 1 87.25 194 GLU A O 1
ATOM 1458 N N . LYS A 1 195 ? 3.412 11.852 28.844 1 80.81 195 LYS A N 1
ATOM 1459 C CA . LYS A 1 195 ? 2.309 12.805 28.953 1 80.81 195 LYS A CA 1
ATOM 1460 C C . LYS A 1 195 ? 2.412 13.898 27.891 1 80.81 195 LYS A C 1
ATOM 1462 O O . LYS A 1 195 ? 3.484 14.469 27.688 1 80.81 195 LYS A O 1
ATOM 1467 N N . ILE A 1 196 ? 1.379 14.039 27.25 1 76.25 196 ILE A N 1
ATOM 1468 C CA . ILE A 1 196 ? 1.316 15.117 26.266 1 76.25 196 ILE A CA 1
ATOM 1469 C C . ILE A 1 196 ? 1.056 16.438 26.969 1 76.25 196 ILE A C 1
ATOM 1471 O O . ILE A 1 196 ? 0.234 16.516 27.875 1 76.25 196 ILE A O 1
ATOM 1475 N N . PRO A 1 197 ? 1.756 17.422 26.578 1 71.69 197 PRO A N 1
ATOM 1476 C CA . PRO A 1 197 ? 1.624 18.703 27.25 1 71.69 197 PRO A CA 1
ATOM 1477 C C . PRO A 1 197 ? 0.175 19.172 27.359 1 71.69 197 PRO A C 1
ATOM 1479 O O . PRO A 1 197 ? -0.59 19.031 26.406 1 71.69 197 PRO A O 1
ATOM 1482 N N . ILE A 1 198 ? -0.107 19.672 28.5 1 73.94 198 ILE A N 1
ATOM 1483 C CA . ILE A 1 198 ? -1.443 20.203 28.766 1 73.94 198 ILE A CA 1
ATOM 1484 C C . ILE A 1 198 ? -1.559 21.609 28.219 1 73.94 198 ILE A C 1
ATOM 1486 O O . ILE A 1 198 ? -2.594 22 27.656 1 73.94 198 ILE A O 1
ATOM 1490 N N . PHE A 1 199 ? -0.454 22.391 28.312 1 81.81 199 PHE A N 1
ATOM 1491 C CA . PHE A 1 199 ? -0.446 23.734 27.766 1 81.81 199 PHE A CA 1
ATOM 1492 C C . PHE A 1 199 ? -0.325 23.688 26.25 1 81.81 199 PHE A C 1
ATOM 1494 O O . PHE A 1 199 ? 0.425 22.875 25.703 1 81.81 199 PHE A O 1
ATOM 1501 N N . THR A 1 200 ? -1.123 24.547 25.625 1 91.06 200 THR A N 1
ATOM 1502 C CA . THR A 1 200 ? -1.178 24.516 24.172 1 91.06 200 THR A CA 1
ATOM 1503 C C . THR A 1 200 ? -0.722 25.844 23.578 1 91.06 200 THR A C 1
ATOM 1505 O O . THR A 1 200 ? -0.625 25.984 22.359 1 91.06 200 THR A O 1
ATOM 1508 N N . VAL A 1 201 ? -0.441 26.844 24.453 1 94.88 201 VAL A N 1
ATOM 1509 C CA . VAL A 1 201 ? -0.011 28.156 23.984 1 94.88 201 VAL A CA 1
ATOM 1510 C C . VAL A 1 201 ? 1.322 28.531 24.625 1 94.88 201 VAL A C 1
ATOM 1512 O O . VAL A 1 201 ? 1.492 28.391 25.828 1 94.88 201 VAL A O 1
ATOM 1515 N N . PHE A 1 202 ? 2.26 28.938 23.875 1 91.81 202 PHE A N 1
ATOM 1516 C CA . PHE A 1 202 ? 3.57 29.406 24.312 1 91.81 202 PHE A CA 1
ATOM 1517 C C . PHE A 1 202 ? 3.9 30.75 23.703 1 91.81 202 PHE A C 1
ATOM 1519 O O . PHE A 1 202 ? 3.801 30.938 22.484 1 91.81 202 PHE A O 1
ATOM 1526 N N . SER A 1 203 ? 4.262 31.672 24.531 1 95.31 203 SER A N 1
ATOM 1527 C CA . SER A 1 203 ? 4.535 33.031 24.016 1 95.31 203 SER A CA 1
ATOM 1528 C C . SER 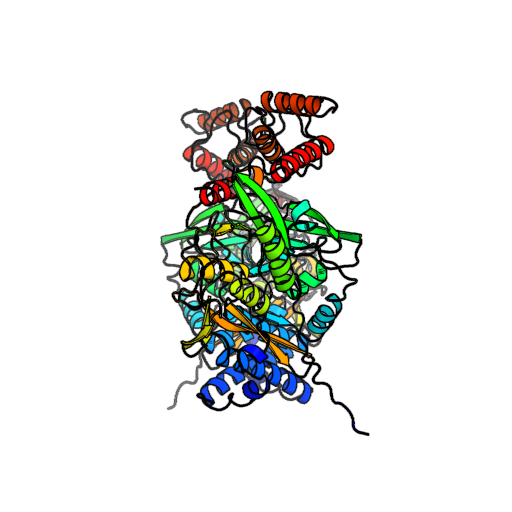A 1 203 ? 5.922 33.5 24.438 1 95.31 203 SER A C 1
ATOM 1530 O O . SER A 1 203 ? 6.5 32.969 25.391 1 95.31 203 SER A O 1
ATOM 1532 N N . SER A 1 204 ? 6.508 34.344 23.656 1 95 204 SER A N 1
ATOM 1533 C CA . SER A 1 204 ? 7.758 35.062 23.953 1 95 204 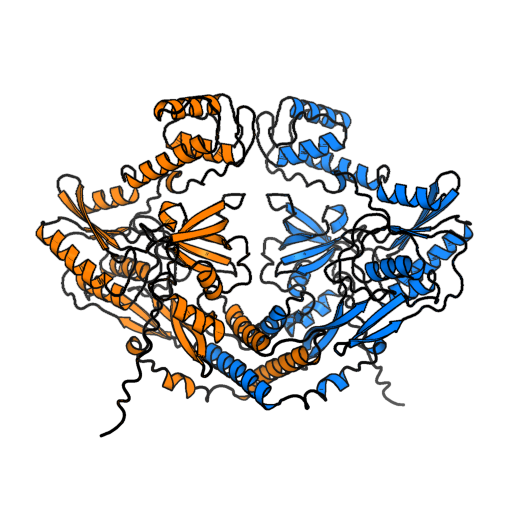SER A CA 1
ATOM 1534 C C . SER A 1 204 ? 7.848 36.375 23.188 1 95 204 SER A C 1
ATOM 1536 O O . SER A 1 204 ? 7.027 36.625 22.312 1 95 204 SER A O 1
ATOM 1538 N N . VAL A 1 205 ? 8.758 37.219 23.656 1 96.69 205 VAL A N 1
ATOM 1539 C CA . VAL A 1 205 ? 9.062 38.438 22.906 1 96.69 205 VAL A CA 1
ATOM 1540 C C . VAL A 1 205 ? 10.32 38.219 22.062 1 96.69 205 VAL A C 1
ATOM 1542 O O . VAL A 1 205 ? 11.32 37.688 22.547 1 96.69 205 VAL A O 1
ATOM 1545 N N . LYS A 1 206 ? 10.172 38.5 20.828 1 95.44 206 LYS A N 1
ATOM 1546 C CA . LYS A 1 206 ? 11.297 38.438 19.891 1 95.44 206 LYS A CA 1
ATOM 1547 C C . LYS A 1 206 ? 11.727 39.844 19.484 1 95.44 206 LYS A C 1
ATOM 1549 O O . LYS A 1 206 ? 10.891 40.75 19.328 1 95.44 206 LYS A O 1
ATOM 1554 N N . GLN A 1 207 ? 13.055 39.969 19.344 1 94.19 207 GLN A N 1
ATOM 1555 C CA . GLN A 1 207 ? 13.586 41.25 18.922 1 94.19 207 GLN A CA 1
ATOM 1556 C C . GLN A 1 207 ? 13.93 41.25 17.438 1 94.19 207 GLN A C 1
ATOM 1558 O O . GLN A 1 207 ? 14.594 40.312 16.953 1 94.19 207 GLN A O 1
ATOM 1563 N N . GLU A 1 208 ? 13.352 42.219 16.766 1 94.5 208 GLU A N 1
ATOM 1564 C CA . GLU A 1 208 ? 13.648 42.438 15.352 1 94.5 208 GLU A CA 1
ATOM 1565 C C . GLU A 1 208 ? 13.688 43.906 15 1 94.5 208 GLU A C 1
ATOM 1567 O O . GLU A 1 208 ? 12.734 44.656 15.273 1 94.5 208 GLU A O 1
ATOM 1572 N N . SER A 1 209 ? 14.828 44.375 14.43 1 94.5 209 SER A N 1
ATOM 1573 C CA . SER A 1 209 ? 15.016 45.75 14.031 1 94.5 209 SER A CA 1
ATOM 1574 C C . SER A 1 209 ? 14.695 46.719 15.188 1 94.5 209 SER A C 1
ATOM 1576 O O . SER A 1 209 ? 13.992 47.719 15 1 94.5 209 SER A O 1
ATOM 1578 N N . GLY A 1 210 ? 14.969 46.344 16.359 1 93.69 210 GLY A N 1
ATOM 1579 C CA . GLY A 1 210 ? 14.82 47.188 17.531 1 93.69 210 GLY A CA 1
ATOM 1580 C C . GLY A 1 210 ? 13.406 47.188 18.078 1 93.69 210 GLY A C 1
ATOM 1581 O O . GLY A 1 210 ? 13.102 47.938 19 1 93.69 210 GLY A O 1
ATOM 1582 N N . LYS A 1 211 ? 12.586 46.375 17.562 1 96.5 211 LYS A N 1
ATOM 1583 C CA . LYS A 1 211 ? 11.203 46.312 18.016 1 96.5 211 LYS A CA 1
ATOM 1584 C C . LYS A 1 211 ? 10.906 45 18.734 1 96.5 211 LYS A C 1
ATOM 1586 O O . LYS A 1 211 ? 11.414 43.969 18.359 1 96.5 211 LYS A O 1
ATOM 1591 N N . ASP A 1 212 ? 10.062 45.156 19.719 1 97.5 212 ASP A N 1
ATOM 1592 C CA . ASP A 1 212 ? 9.555 44 20.406 1 97.5 212 ASP A CA 1
ATOM 1593 C C . ASP A 1 212 ? 8.359 43.375 19.672 1 97.5 212 ASP A C 1
ATOM 1595 O O . ASP A 1 212 ? 7.309 44.031 19.562 1 97.5 212 ASP A O 1
ATOM 1599 N N . ILE A 1 213 ? 8.609 42.219 19.219 1 98.12 213 ILE A N 1
ATOM 1600 C CA . ILE A 1 213 ? 7.539 41.531 18.516 1 98.12 213 ILE A CA 1
ATOM 1601 C C . ILE A 1 213 ? 7.051 40.344 19.359 1 98.12 213 ILE A C 1
ATOM 1603 O O . ILE A 1 213 ? 7.852 39.562 19.844 1 98.12 213 ILE A O 1
ATOM 1607 N N . GLY A 1 214 ? 5.754 40.312 19.594 1 98.38 214 GLY A N 1
ATOM 1608 C CA . GLY A 1 214 ? 5.195 39.156 20.266 1 98.38 214 GLY A CA 1
ATOM 1609 C C . GLY A 1 214 ? 5.168 37.906 19.391 1 98.38 214 GLY A C 1
ATOM 1610 O O . GLY A 1 214 ? 4.883 37.969 18.203 1 98.38 214 GLY A O 1
ATOM 1611 N N . TYR A 1 215 ? 5.527 36.844 19.953 1 97.56 215 TYR A N 1
ATOM 1612 C CA . TYR A 1 215 ? 5.449 35.531 19.328 1 97.56 215 TYR A CA 1
ATOM 1613 C C . TYR A 1 215 ? 4.555 34.594 20.141 1 97.56 215 TYR A C 1
ATOM 1615 O O . TYR A 1 215 ? 4.75 34.438 21.344 1 97.56 215 TYR A O 1
ATOM 1623 N N . MET A 1 216 ? 3.525 34.062 19.469 1 98 216 MET A N 1
ATOM 1624 C CA . MET A 1 216 ? 2.582 33.156 20.109 1 98 216 MET A CA 1
ATOM 1625 C C . MET A 1 216 ? 2.443 31.859 19.312 1 98 216 MET A C 1
ATOM 1627 O O . MET A 1 216 ? 1.906 31.859 18.203 1 98 216 MET A O 1
ATOM 1631 N N . GLN A 1 217 ? 2.842 30.797 19.922 1 95.75 217 GLN A N 1
ATOM 1632 C CA . GLN A 1 217 ? 2.672 29.484 19.312 1 95.75 217 GLN A CA 1
ATOM 1633 C C . GLN A 1 217 ? 1.465 28.75 19.891 1 95.75 217 GLN A C 1
ATOM 1635 O O . GLN A 1 217 ? 1.327 28.641 21.109 1 95.75 217 GLN A O 1
ATOM 1640 N N . ILE A 1 218 ? 0.578 28.312 19.047 1 96.44 218 ILE A N 1
ATOM 1641 C CA . ILE A 1 218 ? -0.553 27.484 19.422 1 96.44 218 ILE A CA 1
ATOM 1642 C C . ILE A 1 218 ? -0.353 26.062 18.875 1 96.44 218 ILE A C 1
ATOM 1644 O O . ILE A 1 218 ? -0.311 25.859 17.672 1 96.44 218 ILE A O 1
ATOM 1648 N N . THR A 1 219 ? -0.294 25.109 19.719 1 90.06 219 THR A N 1
ATOM 1649 C CA . THR A 1 219 ? 0.075 23.766 19.297 1 90.06 219 THR A CA 1
ATOM 1650 C C . THR A 1 219 ? -1.168 22.938 19 1 90.06 219 THR A C 1
ATOM 1652 O O . THR A 1 219 ? -1.101 21.953 18.25 1 90.06 219 THR A O 1
ATOM 1655 N N . SER A 1 220 ? -2.266 23.25 19.625 1 88.94 220 SER A N 1
ATOM 1656 C CA . SER A 1 220 ? -3.574 22.656 19.391 1 88.94 220 SER A CA 1
ATOM 1657 C C . SER A 1 220 ? -4.695 23.531 19.953 1 88.94 220 SER A C 1
ATOM 1659 O O . SER A 1 220 ? -4.434 24.484 20.672 1 88.94 220 SER A O 1
ATOM 1661 N N . PHE A 1 221 ? -5.887 23.234 19.516 1 91.75 221 PHE A N 1
ATOM 1662 C CA . PHE A 1 221 ? -7.047 23.953 20.031 1 91.75 221 PHE A CA 1
ATOM 1663 C C . PHE A 1 221 ? -7.836 23.078 21 1 91.75 221 PHE A C 1
ATOM 1665 O O . PHE A 1 221 ? -8.875 22.516 20.625 1 91.75 221 PHE A O 1
ATOM 1672 N N . ALA A 1 222 ? -7.297 23.094 22.156 1 86.25 222 ALA A N 1
ATOM 1673 C CA . ALA A 1 222 ? -7.926 22.312 23.219 1 86.25 222 ALA A CA 1
ATOM 1674 C C . ALA A 1 222 ? -8.945 23.141 23.984 1 86.25 222 ALA A C 1
ATOM 1676 O O . ALA A 1 222 ? -9.219 24.281 23.625 1 86.25 222 ALA A O 1
ATOM 1677 N N . GLU A 1 223 ? -9.508 22.562 25 1 85.44 223 GLU A N 1
ATOM 1678 C CA . GLU A 1 223 ? -10.57 23.188 25.781 1 85.44 223 GLU A CA 1
ATOM 1679 C C . GLU A 1 223 ? -10.109 24.5 26.406 1 85.44 223 GLU A C 1
ATOM 1681 O O . GLU A 1 223 ? -10.859 25.469 26.453 1 85.44 223 GLU A O 1
ATOM 1686 N N . ASN A 1 224 ? -8.852 24.484 26.859 1 91.06 224 ASN A N 1
ATOM 1687 C CA . ASN A 1 224 ? -8.383 25.656 27.594 1 91.06 224 ASN A CA 1
ATOM 1688 C C . ASN A 1 224 ? -7.473 26.531 26.734 1 91.06 224 ASN A C 1
ATOM 1690 O O . ASN A 1 224 ? -6.883 27.484 27.219 1 91.06 224 ASN A O 1
ATOM 1694 N N . THR A 1 225 ? -7.312 26.203 25.484 1 94.44 225 THR A N 1
ATOM 1695 C CA . THR A 1 225 ? -6.383 26.906 24.625 1 94.44 225 THR A CA 1
ATOM 1696 C C . THR A 1 225 ? -6.77 28.391 24.5 1 94.44 225 THR A C 1
ATOM 1698 O O . THR A 1 225 ? -5.906 29.266 24.562 1 94.44 225 THR A O 1
ATOM 1701 N N . ALA A 1 226 ? -8.062 28.688 24.406 1 96.88 226 ALA A N 1
ATOM 1702 C CA . ALA A 1 226 ? -8.516 30.078 24.266 1 96.88 226 ALA A CA 1
ATOM 1703 C C . ALA A 1 226 ? -8.164 30.891 25.5 1 96.88 226 ALA A C 1
ATOM 1705 O O . ALA A 1 226 ? -7.707 32.031 25.375 1 96.88 226 ALA A O 1
ATOM 1706 N N . LYS A 1 227 ? -8.367 30.312 26.609 1 96.62 227 LYS A N 1
ATOM 1707 C CA . LYS A 1 227 ? -8.023 31 27.844 1 96.62 227 LYS A CA 1
ATOM 1708 C C . LYS A 1 227 ? -6.52 31.266 27.922 1 96.62 227 LYS A C 1
ATOM 1710 O O . LYS A 1 227 ? -6.098 32.375 28.281 1 96.62 227 LYS A O 1
ATOM 1715 N N . GLU A 1 228 ? -5.762 30.281 27.641 1 97 228 GLU A N 1
ATOM 1716 C CA . GLU A 1 228 ? -4.309 30.438 27.625 1 97 228 GLU A CA 1
ATOM 1717 C C . GLU A 1 228 ? -3.885 31.547 26.656 1 97 228 GLU A C 1
ATOM 1719 O O . GLU A 1 228 ? -3.025 32.375 26.984 1 97 228 GLU A O 1
ATOM 1724 N N . PHE A 1 229 ? -4.434 31.562 25.594 1 98.19 229 PHE A N 1
ATOM 1725 C CA . PHE A 1 229 ? -4.125 32.562 24.562 1 98.19 229 PHE A CA 1
ATOM 1726 C C . PHE A 1 229 ? -4.414 33.969 25.078 1 98.19 229 PHE A C 1
ATOM 1728 O O . PHE A 1 229 ? -3.568 34.844 24.969 1 98.19 229 PHE A O 1
ATOM 1735 N N . LYS A 1 230 ? -5.613 34.125 25.562 1 97.81 230 LYS A N 1
ATOM 1736 C CA . LYS A 1 230 ? -6.035 35.438 26.062 1 97.81 230 LYS A CA 1
ATOM 1737 C C . LYS A 1 230 ? -5.09 35.938 27.156 1 97.81 230 LYS A C 1
ATOM 1739 O O . LYS A 1 230 ? -4.68 37.094 27.141 1 97.81 230 LYS A O 1
ATOM 1744 N N . ASP A 1 231 ? -4.746 35.062 28.031 1 97.75 231 ASP A N 1
ATOM 1745 C CA . ASP A 1 231 ? -3.869 35.438 29.125 1 97.75 231 ASP A CA 1
ATOM 1746 C C . ASP A 1 231 ? -2.484 35.844 28.625 1 97.75 231 ASP A C 1
ATOM 1748 O O . ASP A 1 231 ? -1.939 36.875 29.031 1 97.75 231 ASP A O 1
ATOM 1752 N N . GLN A 1 232 ? -1.969 35.094 27.766 1 97.56 232 GLN A N 1
ATOM 1753 C CA . GLN A 1 232 ? -0.618 35.344 27.281 1 97.56 232 GLN A CA 1
ATOM 1754 C C . GLN A 1 232 ? -0.589 36.531 26.344 1 97.56 232 GLN A C 1
ATOM 1756 O O . GLN A 1 232 ? 0.403 37.281 26.297 1 97.56 232 GLN A O 1
ATOM 1761 N N . LEU A 1 233 ? -1.65 36.719 25.594 1 98.38 233 LEU A N 1
ATOM 1762 C CA . LEU A 1 233 ? -1.747 37.906 24.766 1 98.38 233 LEU A CA 1
ATOM 1763 C C . LEU A 1 233 ? -1.715 39.156 25.625 1 98.38 233 LEU A C 1
ATOM 1765 O O . LEU A 1 233 ? -1.01 40.125 25.297 1 98.38 233 LEU A O 1
ATOM 1769 N N . LYS A 1 234 ? -2.445 39.094 26.719 1 97.88 234 LYS A N 1
ATOM 1770 C CA . LYS A 1 234 ? -2.463 40.219 27.641 1 97.88 234 LYS A CA 1
ATOM 1771 C C . LYS A 1 234 ? -1.063 40.531 28.172 1 97.88 234 LYS A C 1
ATOM 1773 O O . LYS A 1 234 ? -0.669 41.688 28.281 1 97.88 234 LYS A O 1
ATOM 1778 N N . GLU A 1 235 ? -0.381 39.562 28.469 1 97.75 235 GLU A N 1
ATOM 1779 C CA . GLU A 1 235 ? 0.979 39.719 28.969 1 97.75 235 GLU A CA 1
ATOM 1780 C C . GLU A 1 235 ? 1.889 40.344 27.922 1 97.75 235 GLU A C 1
ATOM 1782 O O . GLU A 1 235 ? 2.725 41.188 28.234 1 97.75 235 GLU A O 1
ATOM 1787 N N . LEU A 1 236 ? 1.779 39.875 26.719 1 98.19 236 LEU A N 1
ATOM 1788 C CA . LEU A 1 236 ? 2.562 40.438 25.625 1 98.19 236 LEU A CA 1
ATOM 1789 C C . LEU A 1 236 ? 2.211 41.906 25.406 1 98.19 236 LEU A C 1
ATOM 1791 O O . LEU A 1 236 ? 3.098 42.75 25.188 1 98.19 236 LEU A O 1
ATOM 1795 N N . GLU A 1 237 ? 0.926 42.188 25.453 1 97.75 237 GLU A N 1
ATOM 1796 C CA . GLU A 1 237 ? 0.471 43.562 25.203 1 97.75 237 GLU A CA 1
ATOM 1797 C C . GLU A 1 237 ? 0.938 44.5 26.297 1 97.75 237 GLU A C 1
ATOM 1799 O O . GLU A 1 237 ? 1.204 45.688 26.031 1 97.75 237 GLU A O 1
ATOM 1804 N N . LYS A 1 238 ? 1.071 43.969 27.5 1 97.56 238 LYS A N 1
ATOM 1805 C CA . LYS A 1 238 ? 1.612 44.781 28.609 1 97.56 238 LYS A CA 1
ATOM 1806 C C . LYS A 1 238 ? 3.059 45.188 28.344 1 97.56 238 LYS A C 1
ATOM 1808 O O . LYS A 1 238 ? 3.531 46.188 28.859 1 97.56 238 LYS A O 1
ATOM 1813 N N . LYS A 1 239 ? 3.662 44.469 27.547 1 96.81 239 LYS A N 1
ATOM 1814 C CA . LYS A 1 239 ? 5.055 44.719 27.203 1 96.81 239 LYS A CA 1
ATOM 1815 C C . LYS A 1 239 ? 5.16 45.656 25.984 1 96.81 239 LYS A C 1
ATOM 1817 O O . LYS A 1 239 ? 6.246 45.844 25.438 1 96.81 239 LYS A O 1
ATOM 1822 N N . ASN A 1 240 ? 4.082 46.125 25.5 1 96.31 240 ASN A N 1
ATOM 1823 C CA . ASN A 1 240 ? 3.971 47.094 24.422 1 96.31 240 ASN A CA 1
ATOM 1824 C C . ASN A 1 240 ? 4.602 46.562 23.125 1 96.31 240 ASN A C 1
ATOM 1826 O O . ASN A 1 240 ? 5.438 47.25 22.531 1 96.31 240 ASN A O 1
ATOM 1830 N N . ILE A 1 241 ? 4.281 45.406 22.734 1 97.81 241 ILE A N 1
ATOM 1831 C CA . ILE A 1 241 ? 4.777 44.781 21.516 1 97.81 241 ILE A CA 1
ATOM 1832 C C . ILE A 1 241 ? 4.348 45.625 20.312 1 97.81 241 ILE A C 1
ATOM 1834 O O . ILE A 1 241 ? 3.283 46.25 20.328 1 97.81 241 ILE A O 1
ATOM 1838 N N . LYS A 1 242 ? 5.141 45.594 19.25 1 97.62 242 LYS A N 1
ATOM 1839 C CA . LYS A 1 242 ? 4.887 46.375 18.047 1 97.62 242 LYS A CA 1
ATOM 1840 C C . LYS A 1 242 ? 4.336 45.531 16.922 1 97.62 242 LYS A C 1
ATOM 1842 O O . LYS A 1 242 ? 3.996 46.031 15.852 1 97.62 242 LYS A O 1
ATOM 1847 N N . GLY A 1 243 ? 4.227 44.281 17.141 1 98.06 243 GLY A N 1
ATOM 1848 C CA . GLY A 1 243 ? 3.686 43.281 16.234 1 98.06 243 GLY A CA 1
ATOM 1849 C C . GLY A 1 243 ? 3.459 41.938 16.906 1 98.06 243 GLY A C 1
ATOM 1850 O O . GLY A 1 243 ? 3.932 41.719 18.016 1 98.06 243 GLY A O 1
ATOM 1851 N N . LEU A 1 244 ? 2.697 41.062 16.203 1 98.62 244 LEU A N 1
ATOM 1852 C CA . LEU A 1 244 ? 2.398 39.75 16.75 1 98.62 244 LEU A CA 1
ATOM 1853 C C . LEU A 1 244 ? 2.5 38.688 15.664 1 98.62 244 LEU A C 1
ATOM 1855 O O . LEU A 1 244 ? 1.947 38.844 14.57 1 98.62 244 LEU A O 1
ATOM 1859 N N . VAL A 1 245 ? 3.27 37.688 15.938 1 98.62 245 VAL A N 1
ATOM 1860 C CA . VAL A 1 245 ? 3.326 36.5 15.086 1 98.62 245 VAL A CA 1
ATOM 1861 C C . VAL A 1 245 ? 2.602 35.344 15.766 1 98.62 245 VAL A C 1
ATOM 1863 O O . VAL A 1 245 ? 2.93 34.969 16.891 1 98.62 245 VAL A O 1
ATOM 1866 N N . ILE A 1 246 ? 1.604 34.844 15.125 1 98.75 246 ILE A N 1
ATOM 1867 C CA . ILE A 1 246 ? 0.907 33.656 15.602 1 98.75 246 ILE A CA 1
ATOM 1868 C C . ILE A 1 246 ? 1.372 32.438 14.805 1 98.75 246 ILE A C 1
ATOM 1870 O O . ILE A 1 246 ? 1.313 32.406 13.578 1 98.75 246 ILE A O 1
ATOM 1874 N N . ASP A 1 247 ? 1.818 31.438 15.539 1 98.19 247 ASP A N 1
ATOM 1875 C CA . ASP A 1 247 ? 2.418 30.266 14.914 1 98.19 247 ASP A CA 1
ATOM 1876 C C . ASP A 1 247 ? 1.532 29.031 15.102 1 98.19 247 ASP A C 1
ATOM 1878 O O . ASP A 1 247 ? 1.423 28.5 16.203 1 98.19 247 ASP A O 1
ATOM 1882 N N . VAL A 1 248 ? 0.925 28.547 13.938 1 97.88 248 VAL A N 1
ATOM 1883 C CA . VAL A 1 248 ? 0.115 27.344 14.008 1 97.88 248 VAL A CA 1
ATOM 1884 C C . VAL A 1 248 ? 0.733 26.25 13.125 1 97.88 248 VAL A C 1
ATOM 1886 O O . VAL A 1 248 ? 0.045 25.328 12.711 1 97.88 248 VAL A O 1
ATOM 1889 N N . ARG A 1 249 ? 2.002 26.391 12.867 1 95.19 249 ARG A N 1
ATOM 1890 C CA . ARG A 1 249 ? 2.699 25.297 12.172 1 95.19 249 ARG A CA 1
ATOM 1891 C C . ARG A 1 249 ? 2.625 24 12.969 1 95.19 249 ARG A C 1
ATOM 1893 O O . ARG A 1 249 ? 2.871 24 14.18 1 95.19 249 ARG A O 1
ATOM 1900 N N . GLY A 1 250 ? 2.232 23.047 12.234 1 91.75 250 GLY A N 1
ATOM 1901 C CA . GLY A 1 250 ? 2.166 21.75 12.883 1 91.75 250 GLY A CA 1
ATOM 1902 C C . GLY A 1 250 ? 0.97 21.594 13.805 1 91.75 250 GLY A C 1
ATOM 1903 O O . GLY A 1 250 ? 0.911 20.672 14.602 1 91.75 250 GLY A O 1
ATOM 1904 N N . ASN A 1 251 ? 0.102 22.438 13.781 1 92.38 251 ASN A N 1
ATOM 1905 C CA . ASN A 1 251 ? -1.097 22.391 14.609 1 92.38 251 ASN A CA 1
ATOM 1906 C C . ASN A 1 251 ? -2.244 21.688 13.898 1 92.38 251 ASN A C 1
ATOM 1908 O O . ASN A 1 251 ? -2.809 22.203 12.945 1 92.38 251 ASN A O 1
ATOM 1912 N N . PRO A 1 252 ? -2.623 20.562 14.375 1 89.81 252 PRO A N 1
ATOM 1913 C CA . PRO A 1 252 ? -3.613 19.766 13.648 1 89.81 252 PRO A CA 1
ATOM 1914 C C . PRO A 1 252 ? -5.047 20.219 13.906 1 89.81 252 PRO A C 1
ATOM 1916 O O . PRO A 1 252 ? -5.992 19.641 13.367 1 89.81 252 PRO A O 1
ATOM 1919 N N . GLY A 1 253 ? -5.211 21.219 14.664 1 90.69 253 GLY A N 1
ATOM 1920 C CA . GLY A 1 253 ? -6.547 21.734 14.922 1 90.69 253 GLY A CA 1
ATOM 1921 C C . GLY A 1 253 ? -7.059 21.406 16.312 1 90.69 253 GLY A C 1
ATOM 1922 O O . GLY A 1 253 ? -6.309 21.469 17.281 1 90.69 253 GLY A O 1
ATOM 1923 N N . GLY A 1 254 ? -8.352 21.203 16.406 1 84.88 254 GLY A N 1
ATOM 1924 C CA . GLY A 1 254 ? -9.008 20.938 17.688 1 84.88 254 GLY A CA 1
ATOM 1925 C C . GLY A 1 254 ? -10.438 21.453 17.734 1 84.88 254 GLY A C 1
ATOM 1926 O O . GLY A 1 254 ? -11.188 21.297 16.766 1 84.88 254 GLY A O 1
ATOM 1927 N N . TYR A 1 255 ? -10.742 22.062 18.828 1 85.75 255 TYR A N 1
ATOM 1928 C CA . TYR A 1 255 ? -12.125 22.453 19.062 1 85.75 255 TYR A CA 1
ATOM 1929 C C . TYR A 1 255 ? -12.469 23.734 18.312 1 85.75 255 TYR A C 1
ATOM 1931 O O . TYR A 1 255 ? -11.719 24.719 18.375 1 85.75 255 TYR A O 1
ATOM 1939 N N . LEU A 1 256 ? -13.625 23.672 17.703 1 88.75 256 LEU A N 1
ATOM 1940 C CA . LEU A 1 256 ? -14.117 24.844 16.969 1 88.75 256 LEU A CA 1
ATOM 1941 C C . LEU A 1 256 ? -14.312 26.031 17.906 1 88.75 256 LEU A C 1
ATOM 1943 O O . LEU A 1 256 ? -13.891 27.141 17.594 1 88.75 256 LEU A O 1
ATOM 1947 N N . ASN A 1 257 ? -14.891 25.75 19.062 1 90.38 257 ASN A N 1
ATOM 1948 C CA . ASN A 1 257 ? -15.164 26.844 20 1 90.38 257 ASN A CA 1
ATOM 1949 C C . ASN A 1 257 ? -13.883 27.516 20.453 1 90.38 257 ASN A C 1
ATOM 1951 O O . ASN A 1 257 ? -13.867 28.734 20.688 1 90.38 257 ASN A O 1
ATOM 1955 N N . SER A 1 258 ? -12.883 26.734 20.578 1 93.44 258 SER A N 1
ATOM 1956 C CA . SER A 1 258 ? -11.602 27.281 21.016 1 93.44 258 SER A CA 1
ATOM 1957 C C . SER A 1 258 ? -11.062 28.281 19.984 1 93.44 258 SER A C 1
ATOM 1959 O O . SER A 1 258 ? -10.648 29.391 20.344 1 93.44 258 SER A O 1
ATOM 1961 N N . VAL A 1 259 ? -11.07 27.938 18.734 1 96.31 259 VAL A N 1
ATOM 1962 C CA . VAL A 1 259 ? -10.555 28.828 17.703 1 96.31 259 VAL A CA 1
ATOM 1963 C C . VAL A 1 259 ? -11.484 30.031 17.547 1 96.31 259 VAL A C 1
ATOM 1965 O O . VAL A 1 259 ? -11.031 31.156 17.281 1 96.31 259 VAL A O 1
ATOM 1968 N N . GLU A 1 260 ? -12.766 29.859 17.75 1 95.25 260 GLU A N 1
ATOM 1969 C CA . GLU A 1 260 ? -13.719 30.969 17.703 1 95.25 260 GLU A CA 1
ATOM 1970 C C . GLU A 1 260 ? -13.414 32 18.797 1 95.25 260 GLU A C 1
ATOM 1972 O O . GLU A 1 260 ? -13.414 33.219 18.531 1 95.25 260 GLU A O 1
ATOM 1977 N N . ASP A 1 261 ? -13.172 31.484 19.938 1 96.75 261 ASP A N 1
ATOM 1978 C CA . ASP A 1 261 ? -12.867 32.344 21.062 1 96.75 261 ASP A CA 1
ATOM 1979 C C . ASP A 1 261 ? -11.562 33.125 20.828 1 96.75 261 ASP A C 1
ATOM 1981 O O . ASP A 1 261 ? -11.469 34.312 21.172 1 96.75 261 ASP A O 1
ATOM 1985 N N . ILE A 1 262 ? -10.633 32.5 20.312 1 98.31 262 ILE A N 1
ATOM 1986 C CA . ILE A 1 262 ? -9.352 33.125 20.031 1 98.31 262 ILE A CA 1
ATOM 1987 C C . ILE A 1 262 ? -9.539 34.219 18.984 1 98.31 262 ILE A C 1
ATOM 1989 O O . ILE A 1 262 ? -9.047 35.344 19.141 1 98.31 262 ILE A O 1
ATOM 1993 N N . LEU A 1 263 ? -10.242 33.906 17.922 1 98.44 263 LEU A N 1
ATOM 1994 C CA . LEU A 1 263 ? -10.516 34.875 16.859 1 98.44 263 LEU A CA 1
ATOM 1995 C C . LEU A 1 263 ? -11.289 36.062 17.406 1 98.44 263 LEU A C 1
ATOM 1997 O O . LEU A 1 263 ? -11.109 37.188 16.938 1 98.44 263 LEU A O 1
ATOM 2001 N N . GLY A 1 264 ? -12.117 35.844 18.375 1 97.81 264 GLY A N 1
ATOM 2002 C CA . GLY A 1 264 ? -12.844 36.938 19.016 1 97.81 264 GLY A CA 1
ATOM 2003 C C . GLY A 1 264 ? -11.938 37.969 19.609 1 97.81 264 GLY A C 1
ATOM 2004 O O . GLY A 1 264 ? -12.359 39.125 19.844 1 97.81 264 GLY A O 1
ATOM 2005 N N . GLU A 1 265 ? -10.672 37.625 19.828 1 97.38 265 GLU A N 1
ATOM 2006 C CA . GLU A 1 265 ? -9.711 38.531 20.453 1 97.38 265 GLU A CA 1
ATOM 2007 C C . GLU A 1 265 ? -8.938 39.312 19.391 1 97.38 265 GLU A C 1
ATOM 2009 O O . GLU A 1 265 ? -8.375 40.375 19.688 1 97.38 265 GLU A O 1
ATOM 2014 N N . ILE A 1 266 ? -8.93 38.875 18.109 1 98.25 266 ILE A N 1
ATOM 2015 C CA . ILE A 1 266 ? -7.914 39.438 17.234 1 98.25 266 ILE A CA 1
ATOM 2016 C C . ILE A 1 266 ? -8.5 39.656 15.844 1 98.25 266 ILE A C 1
ATOM 2018 O O . ILE A 1 266 ? -7.82 40.188 14.945 1 98.25 266 ILE A O 1
ATOM 2022 N N . MET A 1 267 ? -9.727 39.312 15.68 1 98.19 267 MET A N 1
ATOM 2023 C CA . MET A 1 267 ? -10.391 39.562 14.398 1 98.19 267 MET A CA 1
ATOM 2024 C C . MET A 1 267 ? -11.641 40.406 14.578 1 98.19 267 MET A C 1
ATOM 2026 O O . MET A 1 267 ? -12.453 40.156 15.469 1 98.19 267 MET A O 1
ATOM 2030 N N . THR A 1 268 ? -11.844 41.375 13.664 1 98.12 268 THR A N 1
ATOM 2031 C CA . THR A 1 268 ? -13 42.25 13.727 1 98.12 268 THR A CA 1
ATOM 2032 C C . THR A 1 268 ? -14.234 41.562 13.148 1 98.12 268 THR A C 1
ATOM 2034 O O . THR A 1 268 ? -14.133 40.5 12.555 1 98.12 268 THR A O 1
ATOM 2037 N N . ASN A 1 269 ? -15.391 42.188 13.297 1 97.25 269 ASN A N 1
ATOM 2038 C CA . ASN A 1 269 ? -16.656 41.625 12.828 1 97.25 269 ASN A CA 1
ATOM 2039 C C . ASN A 1 269 ? -17.016 42.125 11.438 1 97.25 269 ASN A C 1
ATOM 2041 O O . ASN A 1 269 ? -18.172 42.031 11.023 1 97.25 269 ASN A O 1
ATOM 2045 N N . LYS A 1 270 ? -16.125 42.719 10.727 1 97 270 LYS A N 1
ATOM 2046 C CA . LYS A 1 270 ? -16.359 43.219 9.383 1 97 270 LYS A CA 1
ATOM 2047 C C . LYS A 1 270 ? -16.719 42.125 8.414 1 97 270 LYS A C 1
ATOM 2049 O O . LYS A 1 270 ? -17.484 42.344 7.465 1 97 270 LYS A O 1
ATOM 2054 N N . LYS A 1 271 ? -16.141 41.031 8.594 1 97.44 271 LYS A N 1
ATOM 2055 C CA . LYS A 1 271 ? -16.453 39.812 7.875 1 97.44 271 LYS A CA 1
ATOM 2056 C C . LYS A 1 271 ? -16.703 38.656 8.844 1 97.44 271 LYS A C 1
ATOM 2058 O O . LYS A 1 271 ? -16.25 38.688 9.992 1 97.44 271 LYS A O 1
ATOM 2063 N N . PRO A 1 272 ? -17.422 37.625 8.344 1 97.81 272 PRO A N 1
ATOM 2064 C CA . PRO A 1 272 ? -17.516 36.438 9.195 1 97.81 272 PRO A CA 1
ATOM 2065 C C . PRO A 1 272 ? -16.172 35.719 9.359 1 97.81 272 PRO A C 1
ATOM 2067 O O . PRO A 1 272 ? -15.32 35.781 8.469 1 97.81 272 PRO A O 1
ATOM 2070 N N . MET A 1 273 ? -16.047 35.125 10.469 1 97.38 273 MET A N 1
ATOM 2071 C CA . MET A 1 273 ? -14.82 34.375 10.664 1 97.38 273 MET A CA 1
ATOM 2072 C C . MET A 1 273 ? -14.852 33.062 9.883 1 97.38 273 MET A C 1
ATOM 2074 O O . MET A 1 273 ? -13.812 32.562 9.422 1 97.38 273 MET A O 1
ATOM 2078 N N . LEU A 1 274 ? -16.031 32.406 9.789 1 96.44 274 LEU A N 1
ATOM 2079 C CA . LEU A 1 274 ? -16.234 31.203 8.992 1 96.44 274 LEU A CA 1
ATOM 2080 C C . LEU A 1 274 ? -17.703 31.062 8.594 1 96.44 274 LEU A C 1
ATOM 2082 O O . LEU A 1 274 ? -18.578 31.719 9.164 1 96.44 274 LEU A O 1
ATOM 2086 N N . GLN A 1 275 ? -17.891 30.312 7.574 1 97 275 GLN A N 1
ATOM 2087 C CA . GLN A 1 275 ? -19.234 29.906 7.156 1 97 275 GLN A CA 1
ATOM 2088 C C . GLN A 1 275 ? -19.375 28.391 7.176 1 97 275 GLN A C 1
ATOM 2090 O O . GLN A 1 275 ? -18.422 27.672 6.914 1 97 275 GLN A O 1
ATOM 2095 N N . VAL A 1 276 ? -20.547 27.969 7.551 1 93.56 276 VAL A N 1
ATOM 2096 C CA . VAL A 1 276 ? -20.859 26.531 7.523 1 93.56 276 VAL A CA 1
ATOM 2097 C C . VAL A 1 276 ? -21.953 26.266 6.504 1 93.56 276 VAL A C 1
ATOM 2099 O O . VAL A 1 276 ? -23.047 26.828 6.586 1 93.56 276 VAL A O 1
ATOM 2102 N N . GLU A 1 277 ? -21.625 25.453 5.59 1 94.88 277 GLU A N 1
ATOM 2103 C CA . GLU A 1 277 ? -22.578 25.078 4.547 1 94.88 277 GLU A CA 1
ATOM 2104 C C . GLU A 1 277 ? -23.219 23.719 4.852 1 94.88 277 GLU A C 1
ATOM 2106 O O . GLU A 1 277 ? -22.531 22.734 5.082 1 94.88 277 GLU A O 1
ATOM 2111 N N . GLN A 1 278 ? -24.469 23.797 4.832 1 89.75 278 GLN A N 1
ATOM 2112 C CA . GLN A 1 278 ? -25.25 22.578 5.07 1 89.75 278 GLN A CA 1
ATOM 2113 C C . GLN A 1 278 ? -25.391 21.766 3.787 1 89.75 278 GLN A C 1
ATOM 2115 O O . GLN A 1 278 ? -25.031 22.234 2.703 1 89.75 278 GLN A O 1
ATOM 2120 N N . ARG A 1 279 ? -25.875 20.562 3.957 1 90.94 279 ARG A N 1
ATOM 2121 C CA . ARG A 1 279 ? -26.062 19.641 2.836 1 90.94 279 ARG A CA 1
ATOM 2122 C C . ARG A 1 279 ? -26.969 20.266 1.772 1 90.94 279 ARG A C 1
ATOM 2124 O O . ARG A 1 279 ? -26.75 20.062 0.575 1 90.94 279 ARG A O 1
ATOM 2131 N N . ASN A 1 280 ? -27.922 21.078 2.164 1 89.62 280 ASN A N 1
ATOM 2132 C CA . ASN A 1 280 ? -28.891 21.688 1.239 1 89.62 280 ASN A CA 1
ATOM 2133 C C . ASN A 1 280 ? -28.328 22.953 0.595 1 89.62 280 ASN A C 1
ATOM 2135 O O . ASN A 1 280 ? -29.031 23.625 -0.157 1 89.62 280 ASN A O 1
ATOM 2139 N N . GLY A 1 281 ? -27.156 23.312 0.97 1 91.5 281 GLY A N 1
ATOM 2140 C CA . GLY A 1 281 ? -26.5 24.469 0.357 1 91.5 281 GLY A CA 1
ATOM 2141 C C . GLY A 1 281 ? -26.641 25.734 1.18 1 91.5 281 GLY A C 1
ATOM 2142 O O . GLY A 1 281 ? -26 26.734 0.875 1 91.5 281 GLY A O 1
ATOM 2143 N N . GLU A 1 282 ? -27.406 25.656 2.207 1 93.25 282 GLU A N 1
ATOM 2144 C CA . GLU A 1 282 ? -27.578 26.828 3.064 1 93.25 282 GLU A CA 1
ATOM 2145 C C . GLU A 1 282 ? -26.297 27.125 3.838 1 93.25 282 GLU A C 1
ATOM 2147 O O . GLU A 1 282 ? -25.656 26.219 4.371 1 93.25 282 GLU A O 1
ATOM 2152 N N . LYS A 1 283 ? -25.953 28.391 3.871 1 95.5 283 LYS A N 1
ATOM 2153 C CA . LYS A 1 283 ? -24.734 28.812 4.57 1 95.5 283 LYS A CA 1
ATOM 2154 C C . LYS A 1 283 ? -25.078 29.609 5.824 1 95.5 283 LYS A C 1
ATOM 2156 O O . LYS A 1 283 ? -25.891 30.531 5.777 1 95.5 283 LYS A O 1
ATOM 2161 N N . LYS A 1 284 ? -24.484 29.172 6.867 1 93.44 284 LYS A N 1
ATOM 2162 C CA . LYS A 1 284 ? -24.562 29.922 8.117 1 93.44 284 LYS A CA 1
ATOM 2163 C C . LYS A 1 284 ? -23.25 30.625 8.414 1 93.44 284 LYS A C 1
ATOM 2165 O O . LYS A 1 284 ? -22.188 30.016 8.391 1 93.44 284 LYS A O 1
ATOM 2170 N N . LYS A 1 285 ? -23.375 31.891 8.75 1 95.88 285 LYS A N 1
ATOM 2171 C CA . LYS A 1 285 ? -22.188 32.688 9 1 95.88 285 LYS A CA 1
ATOM 2172 C C . LYS A 1 285 ? -21.938 32.844 10.5 1 95.88 285 LYS A C 1
ATOM 2174 O O . LYS A 1 285 ? -22.875 33 11.281 1 95.88 285 LYS A O 1
ATOM 2179 N N . PHE A 1 286 ? -20.688 32.781 10.844 1 94.69 286 PHE A N 1
ATOM 2180 C CA . PHE A 1 286 ? -20.25 33 12.211 1 94.69 286 PHE A CA 1
ATOM 2181 C C . PHE A 1 286 ? -19.312 34.188 12.297 1 94.69 286 PHE A C 1
ATOM 2183 O O . PHE A 1 286 ? -18.312 34.25 11.578 1 94.69 286 PHE A O 1
ATOM 2190 N N . SER A 1 287 ? -19.625 35.156 13.18 1 96.62 287 SER A N 1
ATOM 2191 C CA . SER A 1 287 ? -18.844 36.375 13.266 1 96.62 287 SER A CA 1
ATOM 2192 C C . SER A 1 287 ? -18.344 36.625 14.688 1 96.62 287 SER A C 1
ATOM 2194 O O . SER A 1 287 ? -18.859 36.031 15.641 1 96.62 287 SER A O 1
ATOM 2196 N N . THR A 1 288 ? -17.281 37.406 14.773 1 96.56 288 THR A N 1
ATOM 2197 C CA . THR A 1 288 ? -16.781 37.844 16.062 1 96.56 288 THR A CA 1
ATOM 2198 C C . THR A 1 288 ? -17.516 39.094 16.516 1 96.56 288 THR A C 1
ATOM 2200 O O . THR A 1 288 ? -18.375 39.625 15.805 1 96.56 288 THR A O 1
ATOM 2203 N N . GLU A 1 289 ? -17.156 39.562 17.781 1 96.12 289 GLU A N 1
ATOM 2204 C CA . GLU A 1 289 ? -17.781 40.781 18.312 1 96.12 289 GLU A CA 1
ATOM 2205 C C . GLU A 1 289 ? -16.828 41.969 18.297 1 96.12 289 GLU A C 1
ATOM 2207 O O . GLU A 1 289 ? -17.234 43.094 18.5 1 96.12 289 GLU A O 1
ATOM 2212 N N . LEU A 1 290 ? -15.602 41.656 18.047 1 96.44 290 LEU A N 1
ATOM 2213 C CA . LEU A 1 290 ? -14.586 42.719 18.062 1 96.44 290 LEU A CA 1
ATOM 2214 C C . LEU A 1 290 ? -14.844 43.75 16.969 1 96.44 290 LEU A C 1
ATOM 2216 O O . LEU A 1 290 ? -15.062 43.375 15.805 1 96.44 290 LEU A O 1
ATOM 2220 N N . LYS A 1 291 ? -14.727 45.094 17.297 1 96.38 291 LYS A N 1
ATOM 2221 C CA . LYS A 1 291 ? -15.078 46.156 16.359 1 96.38 291 LYS A CA 1
ATOM 2222 C C . LYS A 1 291 ? -13.828 46.719 15.695 1 96.38 291 LYS A C 1
ATOM 2224 O O . LYS A 1 291 ? -13.852 47.094 14.516 1 96.38 291 LYS A O 1
ATOM 2229 N N . GLU A 1 292 ? -12.781 46.812 16.516 1 96.5 292 GLU A N 1
ATOM 2230 C CA . GLU A 1 292 ? -11.57 47.438 16.016 1 96.5 292 GLU A CA 1
ATOM 2231 C C . GLU A 1 292 ? -10.375 46.5 16.031 1 96.5 292 GLU A C 1
ATOM 2233 O O . GLU A 1 292 ? -10.273 45.656 16.938 1 96.5 292 GLU A O 1
ATOM 2238 N N . ARG A 1 293 ? -9.461 46.75 15.109 1 96.94 293 ARG A N 1
ATOM 2239 C CA . ARG A 1 293 ? -8.234 45.969 15.039 1 96.94 293 ARG A CA 1
ATOM 2240 C C . ARG A 1 293 ? -7.32 46.281 16.219 1 96.94 293 ARG A C 1
ATOM 2242 O O . ARG A 1 293 ? -7.414 47.375 16.812 1 96.94 293 ARG A O 1
ATOM 2249 N N . LYS A 1 294 ? -6.477 45.281 16.469 1 97 294 LYS A N 1
ATOM 2250 C CA . LYS A 1 294 ? -5.367 45.562 17.375 1 97 294 LYS A CA 1
ATOM 2251 C C . LYS A 1 294 ? -4.465 46.688 16.812 1 97 294 LYS A C 1
ATOM 2253 O O . LYS A 1 294 ? -4.371 46.844 15.594 1 97 294 LYS A O 1
ATOM 2258 N N . PRO A 1 295 ? -3.805 47.406 17.641 1 96.38 295 PRO A N 1
ATOM 2259 C CA . PRO A 1 295 ? -2.996 48.531 17.188 1 96.38 295 PRO A CA 1
ATOM 2260 C C . PRO A 1 295 ? -1.634 48.094 16.641 1 96.38 295 PRO A C 1
ATOM 2262 O O . PRO A 1 295 ? -0.752 48.938 16.438 1 96.38 295 PRO A O 1
ATOM 2265 N N . TYR A 1 296 ? -1.349 46.938 16.5 1 97.19 296 TYR A N 1
ATOM 2266 C CA . TYR A 1 296 ? -0.113 46.375 15.953 1 97.19 296 TYR A CA 1
ATOM 2267 C C . TYR A 1 296 ? -0.406 45.344 14.859 1 97.19 296 TYR A C 1
ATOM 2269 O O . TYR A 1 296 ? -1.477 44.719 14.852 1 97.19 296 TYR A O 1
ATOM 2277 N N . PRO A 1 297 ? 0.521 45.188 13.914 1 97.5 297 PRO A N 1
ATOM 2278 C CA . PRO A 1 297 ? 0.31 44.188 12.859 1 97.5 297 PRO A CA 1
ATOM 2279 C C . PRO A 1 297 ? 0.378 42.75 13.383 1 97.5 297 PRO A C 1
ATOM 2281 O O . PRO A 1 297 ? 1.058 42.5 14.375 1 97.5 297 PRO A O 1
ATOM 2284 N N . ILE A 1 298 ? -0.336 41.875 12.664 1 98.44 298 ILE A N 1
ATOM 2285 C CA . ILE A 1 298 ? -0.384 40.469 13.016 1 98.44 298 ILE A CA 1
ATOM 2286 C C . ILE A 1 298 ? -0.081 39.625 11.781 1 98.44 298 ILE A C 1
ATOM 2288 O O . ILE A 1 298 ? -0.53 39.938 10.68 1 98.44 298 ILE A O 1
ATOM 2292 N N . SER A 1 299 ? 0.708 38.625 11.891 1 98.31 299 SER A N 1
ATOM 2293 C CA . SER A 1 299 ? 0.921 37.625 10.852 1 98.31 299 SER A CA 1
ATOM 2294 C C . SER A 1 299 ? 0.782 36.188 11.414 1 98.31 299 SER A C 1
ATOM 2296 O O . SER A 1 299 ? 0.792 36 12.633 1 98.31 299 SER A O 1
ATOM 2298 N N . VAL A 1 300 ? 0.578 35.219 10.531 1 98.81 300 VAL A N 1
ATOM 2299 C CA . VAL A 1 300 ? 0.355 33.844 10.945 1 98.81 300 VAL A CA 1
ATOM 2300 C C . VAL A 1 300 ? 1.335 32.938 10.219 1 98.81 300 VAL A C 1
ATOM 2302 O O . VAL A 1 300 ? 1.524 33.031 9.008 1 98.81 300 VAL A O 1
ATOM 2305 N N . LEU A 1 301 ? 1.988 32.062 10.953 1 98.62 301 LEU A N 1
ATOM 2306 C CA . LEU A 1 301 ? 2.832 31 10.383 1 98.62 301 LEU A CA 1
ATOM 2307 C C . LEU A 1 301 ? 2.037 29.719 10.164 1 98.62 301 LEU A C 1
ATOM 2309 O O . LEU A 1 301 ? 1.373 29.234 11.086 1 98.62 301 LEU A O 1
ATOM 2313 N N . ILE A 1 302 ? 2.07 29.172 8.953 1 98.31 302 ILE A N 1
ATOM 2314 C CA . ILE A 1 302 ? 1.32 27.969 8.625 1 98.31 302 ILE A CA 1
ATOM 2315 C C . ILE A 1 302 ? 2.227 26.984 7.891 1 98.31 302 ILE A C 1
ATOM 2317 O O . ILE A 1 302 ? 3.271 27.359 7.359 1 98.31 302 ILE A O 1
ATOM 2321 N N . ASP A 1 303 ? 1.854 25.75 7.883 1 95.88 303 ASP A N 1
ATOM 2322 C CA . ASP A 1 303 ? 2.543 24.719 7.102 1 95.88 303 ASP A CA 1
ATOM 2323 C C . ASP A 1 303 ? 1.617 23.547 6.793 1 95.88 303 ASP A C 1
ATOM 2325 O O . ASP A 1 303 ? 0.399 23.656 6.957 1 95.88 303 ASP A O 1
ATOM 2329 N N . ASN A 1 304 ? 2.188 22.484 6.289 1 93.81 304 ASN A N 1
ATOM 2330 C CA . ASN A 1 304 ? 1.413 21.328 5.824 1 93.81 304 ASN A CA 1
ATOM 2331 C C . ASN A 1 304 ? 0.756 20.594 6.988 1 93.81 304 ASN A C 1
ATOM 2333 O O . ASN A 1 304 ? -0.16 19.797 6.785 1 93.81 304 ASN A O 1
ATOM 2337 N N . GLY A 1 305 ? 1.184 20.875 8.18 1 92.69 305 GLY A N 1
ATOM 2338 C CA . GLY A 1 305 ? 0.616 20.25 9.359 1 92.69 305 GLY A CA 1
ATOM 2339 C C . GLY A 1 305 ? -0.482 21.062 10.008 1 92.69 305 GLY A C 1
ATOM 2340 O O . GLY A 1 305 ? -1.126 20.609 10.961 1 92.69 305 GLY A O 1
ATOM 2341 N N . SER A 1 306 ? -0.646 22.266 9.531 1 95.88 306 SER A N 1
ATOM 2342 C CA . SER A 1 306 ? -1.758 23.094 9.984 1 95.88 306 SER A CA 1
ATOM 2343 C C . SER A 1 306 ? -3.084 22.594 9.406 1 95.88 306 SER A C 1
ATOM 2345 O O . SER A 1 306 ? -3.295 22.625 8.195 1 95.88 306 SER A O 1
ATOM 2347 N N . ALA A 1 307 ? -3.902 22.203 10.297 1 93.12 307 ALA A N 1
ATOM 2348 C CA . ALA A 1 307 ? -5.117 21.562 9.797 1 93.12 307 ALA A CA 1
ATOM 2349 C C . ALA A 1 307 ? -6.336 21.984 10.609 1 93.12 307 ALA A C 1
ATOM 2351 O O . ALA A 1 307 ? -6.207 22.391 11.766 1 93.12 307 ALA A O 1
ATOM 2352 N N . SER A 1 308 ? -7.527 21.922 9.93 1 93.81 308 SER A N 1
ATOM 2353 C CA . SER A 1 308 ? -8.805 22.078 10.617 1 93.81 308 SER A CA 1
ATOM 2354 C C . SER A 1 308 ? -8.906 23.438 11.305 1 93.81 308 SER A C 1
ATOM 2356 O O . SER A 1 308 ? -8.805 24.469 10.656 1 93.81 308 SER A O 1
ATOM 2358 N N . ALA A 1 309 ? -8.945 23.422 12.711 1 94.81 309 ALA A N 1
ATOM 2359 C CA . ALA A 1 309 ? -9.109 24.672 13.445 1 94.81 309 ALA A CA 1
ATOM 2360 C C . ALA A 1 309 ? -7.98 25.641 13.125 1 94.81 309 ALA A C 1
ATOM 2362 O O . ALA A 1 309 ? -8.188 26.859 13.094 1 94.81 309 ALA A O 1
ATOM 2363 N N . SER A 1 310 ? -6.824 25.125 12.875 1 97.19 310 SER A N 1
ATOM 2364 C CA . SER A 1 310 ? -5.707 25.984 12.484 1 97.19 310 SER A CA 1
ATOM 2365 C C . SER A 1 310 ? -5.965 26.656 11.141 1 97.19 310 SER A C 1
ATOM 2367 O O . SER A 1 310 ? -5.586 27.812 10.93 1 97.19 310 SER A O 1
ATOM 2369 N N . GLU A 1 311 ? -6.57 25.922 10.281 1 97.75 311 GLU A N 1
ATOM 2370 C CA . GLU A 1 311 ? -6.891 26.484 8.969 1 97.75 311 GLU A CA 1
ATOM 2371 C C . GLU A 1 311 ? -8.016 27.516 9.07 1 97.75 311 GLU A C 1
ATOM 2373 O O . GLU A 1 311 ? -8.031 28.484 8.328 1 97.75 311 GLU A O 1
ATOM 2378 N N . ILE A 1 312 ? -8.93 27.312 9.992 1 97.25 312 ILE A N 1
ATOM 2379 C CA . ILE A 1 312 ? -9.977 28.297 10.25 1 97.25 312 ILE A CA 1
ATOM 2380 C C . ILE A 1 312 ? -9.344 29.609 10.719 1 97.25 312 ILE A C 1
ATOM 2382 O O . ILE A 1 312 ? -9.672 30.672 10.203 1 97.25 312 ILE A O 1
ATOM 2386 N N . LEU A 1 313 ? -8.414 29.5 11.648 1 98.62 313 LEU A N 1
ATOM 2387 C CA . LEU A 1 313 ? -7.707 30.688 12.133 1 98.62 313 LEU A CA 1
ATOM 2388 C C . LEU A 1 313 ? -6.984 31.391 10.992 1 98.62 313 LEU A C 1
ATOM 2390 O O . LEU A 1 313 ? -7.129 32.594 10.82 1 98.62 313 LEU A O 1
ATOM 2394 N N . ALA A 1 314 ? -6.262 30.641 10.219 1 98.69 314 ALA A N 1
ATOM 2395 C CA . ALA A 1 314 ? -5.477 31.172 9.109 1 98.69 314 ALA A CA 1
ATOM 2396 C C . ALA A 1 314 ? -6.379 31.844 8.078 1 98.69 314 ALA A C 1
ATOM 2398 O O . ALA A 1 314 ? -6.125 32.969 7.664 1 98.69 314 ALA A O 1
ATOM 2399 N N . GLY A 1 315 ? -7.379 31.156 7.68 1 98.5 315 GLY A N 1
ATOM 2400 C CA . GLY A 1 315 ? -8.305 31.703 6.695 1 98.5 315 GLY A CA 1
ATOM 2401 C C . GLY A 1 315 ? -9.008 32.969 7.176 1 98.5 315 GLY A C 1
ATOM 2402 O O . GLY A 1 315 ? -9.148 33.906 6.422 1 98.5 315 GLY A O 1
ATOM 2403 N N . ALA A 1 316 ? -9.461 32.938 8.422 1 98.56 316 ALA A N 1
ATOM 2404 C CA . ALA A 1 316 ? -10.18 34.062 9.016 1 98.56 316 ALA A CA 1
ATOM 2405 C C . ALA A 1 316 ? -9.305 35.312 9.039 1 98.56 316 ALA A C 1
ATOM 2407 O O . ALA A 1 316 ? -9.742 36.375 8.625 1 98.56 316 ALA A O 1
ATOM 2408 N N . LEU A 1 317 ? -8.094 35.188 9.469 1 98.62 317 LEU A N 1
ATOM 2409 C CA . LEU A 1 317 ? -7.223 36.344 9.617 1 98.62 317 LEU A CA 1
ATOM 2410 C C . LEU A 1 317 ? -6.73 36.812 8.266 1 98.62 317 LEU A C 1
ATOM 2412 O O . LEU A 1 317 ? -6.586 38.031 8.055 1 98.62 317 LEU A O 1
ATOM 2416 N N . LYS A 1 318 ? -6.496 35.938 7.348 1 98.44 318 LYS A N 1
ATOM 2417 C CA . LYS A 1 318 ? -6.078 36.312 6.004 1 98.44 318 LYS A CA 1
ATOM 2418 C C . LYS A 1 318 ? -7.199 37.031 5.262 1 98.44 318 LYS A C 1
ATOM 2420 O O . LYS A 1 318 ? -7.02 38.156 4.797 1 98.44 318 LYS A O 1
ATOM 2425 N N . GLU A 1 319 ? -8.281 36.438 5.211 1 98.19 319 GLU A N 1
ATOM 2426 C CA . GLU A 1 319 ? -9.375 36.969 4.395 1 98.19 319 GLU A CA 1
ATOM 2427 C C . GLU A 1 319 ? -10.172 38.031 5.152 1 98.19 319 GLU A C 1
ATOM 2429 O O . GLU A 1 319 ? -10.68 38.969 4.555 1 98.19 319 GLU A O 1
ATOM 2434 N N . GLY A 1 320 ? -10.281 37.875 6.441 1 97.38 320 GLY A N 1
ATOM 2435 C CA . GLY A 1 320 ? -11.062 38.812 7.25 1 97.38 320 GLY A CA 1
ATOM 2436 C C . GLY A 1 320 ? -10.328 40.094 7.594 1 97.38 320 GLY A C 1
ATOM 2437 O O . GLY A 1 320 ? -10.93 41.156 7.648 1 97.38 320 GLY A O 1
ATOM 2438 N N . GLU A 1 321 ? -9.047 39.969 7.824 1 97.56 321 GLU A N 1
ATOM 2439 C CA . GLU A 1 321 ? -8.281 41.125 8.312 1 97.56 321 GLU A CA 1
ATOM 2440 C C . GLU A 1 321 ? -7.191 41.531 7.32 1 97.56 321 GLU A C 1
ATOM 2442 O O . GLU A 1 321 ? -6.609 42.594 7.434 1 97.56 321 GLU A O 1
ATOM 2447 N N . GLY A 1 322 ? -6.934 40.656 6.395 1 97.38 322 GLY A N 1
ATOM 2448 C CA . GLY A 1 322 ? -5.883 40.938 5.43 1 97.38 322 GLY A CA 1
ATOM 2449 C C . GLY A 1 322 ? -4.492 40.688 5.973 1 97.38 322 GLY A C 1
ATOM 2450 O O . GLY A 1 322 ? -3.508 41.219 5.469 1 97.38 322 GLY A O 1
ATOM 2451 N N . TYR A 1 323 ? -4.352 39.875 7.039 1 98.06 323 TYR A N 1
ATOM 2452 C CA . TYR A 1 323 ? -3.047 39.594 7.621 1 98.06 323 TYR A CA 1
ATOM 2453 C C . TYR A 1 323 ? -2.289 38.594 6.766 1 98.06 323 TYR A C 1
ATOM 2455 O O . TYR A 1 323 ? -2.9 37.75 6.086 1 98.06 323 TYR A O 1
ATOM 2463 N N . ASP A 1 324 ? -0.984 38.594 6.816 1 98.25 324 ASP A N 1
ATOM 2464 C CA . ASP A 1 324 ? -0.142 37.719 6.016 1 98.25 324 ASP A CA 1
ATOM 2465 C C . ASP A 1 324 ? -0.065 36.312 6.637 1 98.25 324 ASP A C 1
ATOM 2467 O O . ASP A 1 324 ? 0.03 36.188 7.855 1 98.25 324 ASP A O 1
ATOM 2471 N N . LEU A 1 325 ? -0.174 35.344 5.781 1 98.81 325 LEU A N 1
ATOM 2472 C CA . LEU A 1 325 ? 0.191 33.969 6.094 1 98.81 325 LEU A CA 1
ATOM 2473 C C . LEU A 1 325 ? 1.575 33.656 5.547 1 98.81 325 LEU A C 1
ATOM 2475 O O . LEU A 1 325 ? 1.832 33.812 4.352 1 98.81 325 LEU A O 1
ATOM 2479 N N . ILE A 1 326 ? 2.441 33.219 6.422 1 98.69 326 ILE A N 1
ATOM 2480 C CA . ILE A 1 326 ? 3.818 32.938 6.02 1 98.69 326 ILE A CA 1
ATOM 2481 C C . ILE A 1 326 ? 4.133 31.469 6.188 1 98.69 326 ILE A C 1
ATOM 2483 O O . ILE A 1 326 ? 3.787 30.859 7.207 1 98.69 326 ILE A O 1
ATOM 2487 N N . GLY A 1 327 ? 4.789 30.891 5.25 1 98.31 327 GLY A N 1
ATOM 2488 C CA . GLY A 1 327 ? 5.199 29.5 5.328 1 98.31 327 GLY A CA 1
ATOM 2489 C C . GLY A 1 327 ? 4.781 28.688 4.117 1 98.31 327 GLY A C 1
ATOM 2490 O O . GLY A 1 327 ? 5.082 29.047 2.98 1 98.31 327 GLY A O 1
ATOM 2491 N N . GLU A 1 328 ? 4.137 27.594 4.402 1 97.06 328 GLU A N 1
ATOM 2492 C CA . GLU A 1 328 ? 3.711 26.688 3.338 1 97.06 328 GLU A CA 1
ATOM 2493 C C . GLU A 1 328 ? 2.213 26.406 3.416 1 97.06 328 GLU A C 1
ATOM 2495 O O . GLU A 1 328 ? 1.562 26.766 4.402 1 97.06 328 GLU A O 1
ATOM 2500 N N . LYS A 1 329 ? 1.737 25.734 2.402 1 97.38 329 LYS A N 1
ATOM 2501 C CA . LYS A 1 329 ? 0.31 25.453 2.291 1 97.38 329 LYS A CA 1
ATOM 2502 C C . LYS A 1 329 ? -0.169 24.578 3.445 1 97.38 329 LYS A C 1
ATOM 2504 O O . LYS A 1 329 ? 0.558 23.688 3.904 1 97.38 329 LYS A O 1
ATOM 2509 N N . THR A 1 330 ? -1.401 24.797 3.861 1 97.5 330 THR A N 1
ATOM 2510 C CA . THR A 1 330 ? -1.959 24.047 4.977 1 97.5 330 THR A CA 1
ATOM 2511 C C . THR A 1 330 ? -2.473 22.688 4.504 1 97.5 330 THR A C 1
ATOM 2513 O O . THR A 1 330 ? -2.365 22.344 3.324 1 97.5 330 THR A O 1
ATOM 2516 N N . PHE A 1 331 ? -3.037 21.906 5.359 1 92.12 331 PHE A N 1
ATOM 2517 C CA . PHE A 1 331 ? -3.402 20.516 5.152 1 92.12 331 PHE A CA 1
ATOM 2518 C C . PHE A 1 331 ? -4.609 20.391 4.227 1 92.12 331 PHE A C 1
ATOM 2520 O O . PHE A 1 331 ? -4.59 19.625 3.266 1 92.12 331 PHE A O 1
ATOM 2527 N N . GLY A 1 332 ? -5.711 21.094 4.598 1 95.44 332 GLY A N 1
ATOM 2528 C CA . GLY A 1 332 ? -6.891 21.078 3.75 1 95.44 332 GLY A CA 1
ATOM 2529 C C . GLY A 1 332 ? -8.016 20.219 4.312 1 95.44 332 GLY A C 1
ATOM 2530 O O . GLY A 1 332 ? -8.602 19.406 3.596 1 95.44 332 GLY A O 1
ATOM 2531 N N . LYS A 1 333 ? -8.32 20.375 5.527 1 92 333 LYS A N 1
ATOM 2532 C CA . LYS A 1 333 ? -9.5 19.75 6.121 1 92 333 LYS A CA 1
ATOM 2533 C C . LYS A 1 333 ? -10.648 20.734 6.25 1 92 333 LYS A C 1
ATOM 2535 O O . LYS A 1 333 ? -10.727 21.484 7.227 1 92 333 LYS A O 1
ATOM 2540 N N . GLY A 1 334 ? -11.562 20.625 5.367 1 94.75 334 GLY A N 1
ATOM 2541 C CA . GLY A 1 334 ? -12.625 21.609 5.289 1 94.75 334 GLY A CA 1
ATOM 2542 C C . GLY A 1 334 ? -13.992 21.047 5.645 1 94.75 334 GLY A C 1
ATOM 2543 O O . GLY A 1 334 ? -15.016 21.562 5.184 1 94.75 334 GLY A O 1
ATOM 2544 N N . THR A 1 335 ? -13.984 19.969 6.453 1 93.31 335 THR A N 1
ATOM 2545 C CA . THR A 1 335 ? -15.258 19.312 6.754 1 93.31 335 THR A CA 1
ATOM 2546 C C . THR A 1 335 ? -15.492 19.281 8.258 1 93.31 335 THR A C 1
ATOM 2548 O O . THR A 1 335 ? -14.562 19.422 9.047 1 93.31 335 THR A O 1
ATOM 2551 N N . VAL A 1 336 ? -16.75 19.172 8.578 1 87.31 336 VAL A N 1
ATOM 2552 C CA . VAL A 1 336 ? -17.188 19.047 9.969 1 87.31 336 VAL A CA 1
ATOM 2553 C C . VAL A 1 336 ? -17.953 17.734 10.164 1 87.31 336 VAL A C 1
ATOM 2555 O O . VAL A 1 336 ? -18.859 17.422 9.391 1 87.31 336 VAL A O 1
ATOM 2558 N N . GLN A 1 337 ? -17.562 16.969 11.109 1 87.38 337 GLN A N 1
ATOM 2559 C CA . GLN A 1 337 ? -18.172 15.672 11.367 1 87.38 337 GLN A CA 1
ATOM 2560 C C . GLN A 1 337 ? -19 15.695 12.648 1 87.38 337 GLN A C 1
ATOM 2562 O O . GLN A 1 337 ? -18.766 16.531 13.531 1 87.38 337 GLN A O 1
ATOM 2567 N N . GLN A 1 338 ? -19.969 14.836 12.711 1 84.81 338 GLN A N 1
ATOM 2568 C CA . GLN A 1 338 ? -20.766 14.578 13.906 1 84.81 338 GLN A CA 1
ATOM 2569 C C . GLN A 1 338 ? -20.859 13.086 14.188 1 84.81 338 GLN A C 1
ATOM 2571 O O . GLN A 1 338 ? -21.016 12.281 13.273 1 84.81 338 GLN A O 1
ATOM 2576 N N . ALA A 1 339 ? -20.812 12.773 15.477 1 84.75 339 ALA A N 1
ATOM 2577 C CA . ALA A 1 339 ? -21.016 11.383 15.875 1 84.75 339 ALA A CA 1
ATOM 2578 C C . ALA A 1 339 ? -22.5 11.078 16.062 1 84.75 339 ALA A C 1
ATOM 2580 O O . ALA A 1 339 ? -23.219 11.852 16.688 1 84.75 339 ALA A O 1
ATOM 2581 N N . VAL A 1 340 ? -22.906 10.055 15.477 1 89.12 340 VAL A N 1
ATOM 2582 C CA . VAL A 1 340 ? -24.281 9.57 15.625 1 89.12 340 VAL A CA 1
ATOM 2583 C C . VAL A 1 340 ? -24.281 8.203 16.297 1 89.12 340 VAL A C 1
ATOM 2585 O O . VAL A 1 340 ? -23.938 7.199 15.664 1 89.12 340 VAL A O 1
ATOM 2588 N N . PRO A 1 341 ? -24.719 8.141 17.547 1 89.75 341 PRO A N 1
ATOM 2589 C CA . PRO A 1 341 ? -24.719 6.859 18.25 1 89.75 341 PRO A CA 1
ATOM 2590 C C . PRO A 1 341 ? -25.859 5.945 17.828 1 89.75 341 PRO A C 1
ATOM 2592 O O . PRO A 1 341 ? -26.953 6.426 17.5 1 89.75 341 PRO A O 1
ATOM 2595 N N . PHE A 1 342 ? -25.609 4.648 17.844 1 90.19 342 PHE A N 1
ATOM 2596 C CA . PHE A 1 342 ? -26.625 3.621 17.703 1 90.19 342 PHE A CA 1
ATOM 2597 C C . PHE A 1 342 ? -27.047 3.098 19.078 1 90.19 342 PHE A C 1
ATOM 2599 O O . PHE A 1 342 ? -26.359 3.312 20.078 1 90.19 342 PHE A O 1
ATOM 2606 N N . LYS A 1 343 ? -28.141 2.377 19.094 1 87.06 343 LYS A N 1
ATOM 2607 C CA . LYS A 1 343 ? -28.719 1.889 20.344 1 87.06 343 LYS A CA 1
ATOM 2608 C C . LYS A 1 343 ? -27.781 0.907 21.047 1 87.06 343 LYS A C 1
ATOM 2610 O O . LYS A 1 343 ? -27.734 0.846 22.266 1 87.06 343 LYS A O 1
ATOM 2615 N N . ASP A 1 344 ? -27.016 0.193 20.328 1 89.69 344 ASP A N 1
ATOM 2616 C CA . ASP A 1 344 ? -26.172 -0.854 20.906 1 89.69 344 ASP A CA 1
ATOM 2617 C C . ASP A 1 344 ? -24.859 -0.282 21.422 1 89.69 344 ASP A C 1
ATOM 2619 O O . ASP A 1 344 ? -24.031 -1.011 21.984 1 89.69 344 ASP A O 1
ATOM 2623 N N . GLY A 1 345 ? -24.594 0.987 21.219 1 90 345 GLY A N 1
ATOM 2624 C CA . GLY A 1 345 ? -23.375 1.615 21.703 1 90 345 GLY A CA 1
ATOM 2625 C C . GLY A 1 345 ? -22.391 1.903 20.594 1 90 345 GLY A C 1
ATOM 2626 O O . GLY A 1 345 ? -21.422 2.656 20.781 1 90 345 GLY A O 1
ATOM 2627 N N . SER A 1 346 ? -22.547 1.317 19.422 1 92.5 346 SER A N 1
ATOM 2628 C CA . SER A 1 346 ? -21.734 1.679 18.25 1 92.5 346 SER A CA 1
ATOM 2629 C C . SER A 1 346 ? -22.094 3.066 17.734 1 92.5 346 SER A C 1
ATOM 2631 O O . SER A 1 346 ? -23.062 3.676 18.203 1 92.5 346 SER A O 1
ATOM 2633 N N . ASN A 1 347 ? -21.297 3.615 16.922 1 91.12 347 ASN A N 1
ATOM 2634 C CA . ASN A 1 347 ? -21.625 4.93 16.375 1 91.12 347 ASN A CA 1
ATOM 2635 C C . ASN A 1 347 ? -21 5.148 15.008 1 91.12 347 ASN A C 1
ATOM 2637 O O . ASN A 1 347 ? -20.062 4.434 14.625 1 91.12 347 ASN A O 1
ATOM 2641 N N . ILE A 1 348 ? -21.562 6.055 14.211 1 92.19 348 ILE A N 1
ATOM 2642 C CA . ILE A 1 348 ? -21 6.57 12.961 1 92.19 348 ILE A CA 1
ATOM 2643 C C . ILE A 1 348 ? -20.594 8.031 13.148 1 92.19 348 ILE A C 1
ATOM 2645 O O . ILE A 1 348 ? -21.375 8.844 13.625 1 92.19 348 ILE A O 1
ATOM 2649 N N . LYS A 1 349 ? -19.344 8.25 12.992 1 89.25 349 LYS A N 1
ATOM 2650 C CA . LYS A 1 349 ? -18.922 9.625 12.75 1 89.25 349 LYS A CA 1
ATOM 2651 C C . LYS A 1 349 ? -19.109 10.016 11.289 1 89.25 349 LYS A C 1
ATOM 2653 O O . LYS A 1 349 ? -18.469 9.453 10.406 1 89.25 349 LYS A O 1
ATOM 2658 N N . LEU A 1 350 ? -19.953 11.016 11.031 1 91.88 350 LEU A N 1
ATOM 2659 C CA . LEU A 1 350 ? -20.328 11.32 9.648 1 91.88 350 LEU A CA 1
ATOM 2660 C C . LEU A 1 350 ? -20.047 12.789 9.328 1 91.88 350 LEU A C 1
ATOM 2662 O O . LEU A 1 350 ? -20.328 13.672 10.133 1 91.88 350 LEU A O 1
ATOM 2666 N N . THR A 1 351 ? -19.344 12.969 8.219 1 93.31 351 THR A N 1
ATOM 2667 C CA . THR A 1 351 ? -19.188 14.328 7.719 1 93.31 351 THR A CA 1
ATOM 2668 C C . THR A 1 351 ? -20.547 14.906 7.305 1 93.31 351 THR A C 1
ATOM 2670 O O . THR A 1 351 ? -21.156 14.438 6.348 1 93.31 351 THR A O 1
ATOM 2673 N N . MET A 1 352 ? -20.984 15.977 7.918 1 91.69 352 MET A N 1
ATOM 2674 C CA . MET A 1 352 ? -22.344 16.469 7.676 1 91.69 352 MET A CA 1
ATOM 2675 C C . MET A 1 352 ? -22.312 17.891 7.109 1 91.69 352 MET A C 1
ATOM 2677 O O . MET A 1 352 ? -23.281 18.344 6.508 1 91.69 352 MET A O 1
ATOM 2681 N N . PHE A 1 353 ? -21.109 18.562 7.309 1 91.56 353 PHE A N 1
ATOM 2682 C CA . PHE A 1 353 ? -21.047 19.969 6.898 1 91.56 353 PHE A CA 1
ATOM 2683 C C . PHE A 1 353 ? -19.703 20.281 6.262 1 91.56 353 PHE A C 1
ATOM 2685 O O . PHE A 1 353 ? -18.719 19.594 6.504 1 91.56 353 PHE A O 1
ATOM 2692 N N . LYS A 1 354 ? -19.766 21.359 5.469 1 95.56 354 LYS A N 1
ATOM 2693 C CA . LYS A 1 354 ? -18.562 22.016 4.996 1 95.56 354 LYS A CA 1
ATOM 2694 C C . LYS A 1 354 ? -18.297 23.297 5.781 1 95.56 354 LYS A C 1
ATOM 2696 O O . LYS A 1 354 ? -19.219 24.047 6.102 1 95.56 354 LYS A O 1
ATOM 2701 N N . TRP A 1 355 ? -17.125 23.484 6.172 1 94.12 355 TRP A N 1
ATOM 2702 C CA . TRP A 1 355 ? -16.812 24.828 6.617 1 94.12 355 TRP A CA 1
ATOM 2703 C C . TRP A 1 355 ? -16.078 25.609 5.535 1 94.12 355 TRP A C 1
ATOM 2705 O O . TRP A 1 355 ? -15.273 25.047 4.793 1 94.12 355 TRP A O 1
ATOM 2715 N N . LEU A 1 356 ? -16.438 26.844 5.422 1 97.38 356 LEU A N 1
ATOM 2716 C CA . LEU A 1 356 ? -15.906 27.75 4.41 1 97.38 356 LEU A CA 1
ATOM 2717 C C . LEU A 1 356 ? -15.18 28.922 5.062 1 97.38 356 LEU A C 1
ATOM 2719 O O . LEU A 1 356 ? -15.508 29.328 6.18 1 97.38 356 LEU A O 1
ATOM 2723 N N . THR A 1 357 ? -14.266 29.484 4.297 1 98.06 357 THR A N 1
ATOM 2724 C CA . THR A 1 357 ? -13.562 30.688 4.758 1 98.06 357 THR A CA 1
ATOM 2725 C C . THR A 1 357 ? -14.492 31.891 4.73 1 98.06 357 THR A C 1
ATOM 2727 O O . THR A 1 357 ? -15.617 31.812 4.234 1 98.06 357 THR A O 1
ATOM 2730 N N . PRO A 1 358 ? -13.977 33.031 5.266 1 98.12 358 PRO A N 1
ATOM 2731 C CA . PRO A 1 358 ? -14.805 34.219 5.254 1 98.12 358 PRO A CA 1
ATOM 2732 C C . PRO A 1 358 ? -15.297 34.594 3.855 1 98.12 358 PRO A C 1
ATOM 2734 O O . PRO A 1 358 ? -16.453 35 3.691 1 98.12 358 PRO A O 1
ATOM 2737 N N . ASP A 1 359 ? -14.539 34.438 2.861 1 97.81 359 ASP A N 1
ATOM 2738 C CA . ASP A 1 359 ? -14.883 34.781 1.488 1 97.81 359 ASP A CA 1
ATOM 2739 C C . ASP A 1 359 ? -15.656 33.656 0.804 1 97.81 359 ASP A C 1
ATOM 2741 O O . ASP A 1 359 ? -15.953 33.75 -0.39 1 97.81 359 ASP A O 1
ATOM 2745 N N . GLY A 1 360 ? -15.859 32.562 1.51 1 97.12 360 GLY A N 1
ATOM 2746 C CA . GLY A 1 360 ? -16.703 31.484 0.987 1 97.12 360 GLY A CA 1
ATOM 2747 C C . GLY A 1 360 ? -15.914 30.391 0.295 1 97.12 360 GLY A C 1
ATOM 2748 O O . GLY A 1 360 ? -16.469 29.594 -0.453 1 97.12 360 GLY A O 1
ATOM 2749 N N . ASN A 1 361 ? -14.648 30.375 0.484 1 97.44 361 ASN A N 1
ATOM 2750 C CA . ASN A 1 361 ? -13.812 29.375 -0.147 1 97.44 361 ASN A CA 1
ATOM 2751 C C . ASN A 1 361 ? -13.844 28.047 0.627 1 97.44 361 ASN A C 1
ATOM 2753 O O . ASN A 1 361 ? -13.711 28.047 1.853 1 97.44 361 ASN A O 1
ATOM 2757 N N . TRP A 1 362 ? -14.047 26.938 -0.057 1 97.12 362 TRP A N 1
ATOM 2758 C CA . TRP A 1 362 ? -13.945 25.594 0.53 1 97.12 362 TRP A CA 1
ATOM 2759 C C . TRP A 1 362 ? -12.547 25.031 0.336 1 97.12 362 TRP A C 1
ATOM 2761 O O . TRP A 1 362 ? -12.164 24.656 -0.777 1 97.12 362 TRP A O 1
ATOM 2771 N N . ILE A 1 363 ? -11.82 24.859 1.361 1 97.44 363 ILE A N 1
ATOM 2772 C CA . ILE A 1 363 ? -10.391 24.609 1.28 1 97.44 363 ILE A CA 1
ATOM 2773 C C . ILE A 1 363 ? -10.125 23.109 1.366 1 97.44 363 ILE A C 1
ATOM 2775 O O . ILE A 1 363 ? -8.977 22.672 1.375 1 97.44 363 ILE A O 1
ATOM 2779 N N . HIS A 1 364 ? -11.164 22.297 1.429 1 95 364 HIS A N 1
ATOM 2780 C CA . HIS A 1 364 ? -11.031 20.859 1.626 1 95 364 HIS A CA 1
ATOM 2781 C C . HIS A 1 364 ? -10.172 20.219 0.532 1 95 364 HIS A C 1
ATOM 2783 O O . HIS A 1 364 ? -10.414 20.453 -0.657 1 95 364 HIS A O 1
ATOM 2789 N N . LYS A 1 365 ? -9.203 19.438 0.929 1 91.38 365 LYS A N 1
ATOM 2790 C CA . LYS A 1 365 ? -8.25 18.766 0.059 1 91.38 365 LYS A CA 1
ATOM 2791 C C . LYS A 1 365 ? -7.383 19.766 -0.699 1 91.38 365 LYS A C 1
ATOM 2793 O O . LYS A 1 365 ? -6.582 19.375 -1.555 1 91.38 365 LYS A O 1
ATOM 2798 N N . LYS A 1 366 ? -7.473 21.031 -0.457 1 95.88 366 LYS A N 1
ATOM 2799 C CA . LYS A 1 366 ? -6.711 22.078 -1.141 1 95.88 366 LYS A CA 1
ATOM 2800 C C . LYS A 1 366 ? -5.805 22.812 -0.166 1 95.88 366 LYS A C 1
ATOM 2802 O O . LYS A 1 366 ? -4.676 23.172 -0.51 1 95.88 366 LYS A O 1
ATOM 2807 N N . GLY A 1 367 ? -6.352 23.047 1.038 1 97.19 367 GLY A N 1
ATOM 2808 C CA . GLY A 1 367 ? -5.625 23.844 2.016 1 97.19 367 GLY A CA 1
ATOM 2809 C C . GLY A 1 367 ? -5.684 25.344 1.734 1 97.19 367 GLY A C 1
ATOM 2810 O O . GLY A 1 367 ? -6.465 25.781 0.895 1 97.19 367 GLY A O 1
ATOM 2811 N N . ILE A 1 368 ? -4.945 26.094 2.473 1 98.31 368 ILE A N 1
ATOM 2812 C CA . ILE A 1 368 ? -4.82 27.531 2.32 1 98.31 368 ILE A CA 1
ATOM 2813 C C . ILE A 1 368 ? -3.383 27.891 1.94 1 98.31 368 ILE A C 1
ATOM 2815 O O . ILE A 1 368 ? -2.438 27.484 2.625 1 98.31 368 ILE A O 1
ATOM 2819 N N . ALA A 1 369 ? -3.254 28.578 0.869 1 98.12 369 ALA A N 1
ATOM 2820 C CA . ALA A 1 369 ? -1.931 29.016 0.423 1 98.12 369 ALA A CA 1
ATOM 2821 C C . ALA A 1 369 ? -1.413 30.172 1.269 1 98.12 369 ALA A C 1
ATOM 2823 O O . ALA A 1 369 ? -2.176 31.062 1.643 1 98.12 369 ALA A O 1
ATOM 2824 N N . PRO A 1 370 ? -0.095 30.172 1.497 1 98.62 370 PRO A N 1
ATOM 2825 C CA . PRO A 1 370 ? 0.47 31.328 2.18 1 98.62 370 PRO A CA 1
ATOM 2826 C C . PRO A 1 370 ? 0.474 32.594 1.306 1 98.62 370 PRO A C 1
ATOM 2828 O O . PRO A 1 370 ? 0.405 32.469 0.078 1 98.62 370 PRO A O 1
ATOM 2831 N N . THR A 1 371 ? 0.451 33.719 1.93 1 98.31 371 THR A N 1
ATOM 2832 C CA . THR A 1 371 ? 0.655 34.969 1.2 1 98.31 371 THR A CA 1
ATOM 2833 C C . THR A 1 371 ? 2.133 35.188 0.889 1 98.31 371 THR A C 1
ATOM 2835 O O . THR A 1 371 ? 2.48 35.781 -0.125 1 98.31 371 THR A O 1
ATOM 2838 N N . VAL A 1 372 ? 2.979 34.688 1.796 1 97.94 372 VAL A N 1
ATOM 2839 C CA . VAL A 1 372 ? 4.43 34.688 1.634 1 97.94 372 VAL A CA 1
ATOM 2840 C C . VAL A 1 372 ? 4.957 33.25 1.766 1 97.94 372 VAL A C 1
ATOM 2842 O O . VAL A 1 372 ? 5.105 32.75 2.877 1 97.94 372 VAL A O 1
ATOM 2845 N N . GLU A 1 373 ? 5.254 32.656 0.638 1 97.75 373 GLU A N 1
ATOM 2846 C CA . GLU A 1 373 ? 5.738 31.281 0.651 1 97.75 373 GLU A CA 1
ATOM 2847 C C . GLU A 1 373 ? 7.207 31.219 1.06 1 97.75 373 GLU A C 1
ATOM 2849 O O . GLU A 1 373 ? 8.055 31.859 0.443 1 97.75 373 GLU A O 1
ATOM 2854 N N . VAL A 1 374 ? 7.504 30.594 2.131 1 96.81 374 VAL A N 1
ATOM 2855 C CA . VAL A 1 374 ? 8.867 30.375 2.619 1 96.81 374 VAL A CA 1
ATOM 2856 C C . VAL A 1 374 ? 9.062 28.906 2.973 1 96.81 374 VAL A C 1
ATOM 2858 O O . VAL A 1 374 ? 8.359 28.359 3.832 1 96.81 374 VAL A O 1
ATOM 2861 N N . LYS A 1 375 ? 9.992 28.25 2.314 1 94 375 LYS A N 1
ATOM 2862 C CA . LYS A 1 375 ? 10.359 26.875 2.648 1 94 375 LYS A CA 1
ATOM 2863 C C . LYS A 1 375 ? 11.492 26.844 3.666 1 94 375 LYS A C 1
ATOM 2865 O O . LYS A 1 375 ? 12.367 27.719 3.664 1 94 375 LYS A O 1
ATOM 2870 N N . GLN A 1 376 ? 11.406 25.797 4.52 1 91.31 376 GLN A N 1
ATOM 2871 C CA . GLN A 1 376 ? 12.516 25.578 5.441 1 91.31 376 GLN A CA 1
ATOM 2872 C C . GLN A 1 376 ? 13.695 24.922 4.738 1 91.31 376 GLN A C 1
ATOM 2874 O O . GLN A 1 376 ? 13.531 24.328 3.662 1 91.31 376 GLN A O 1
ATOM 2879 N N . PRO A 1 377 ? 14.852 25.078 5.348 1 88.12 377 PRO A N 1
ATOM 2880 C CA . PRO A 1 377 ? 15.984 24.328 4.801 1 88.12 377 PRO A CA 1
ATOM 2881 C C . PRO A 1 377 ? 15.727 22.828 4.758 1 88.12 377 PRO A C 1
ATOM 2883 O O . PRO A 1 377 ? 14.961 22.297 5.566 1 88.12 377 PRO A O 1
ATOM 2886 N N . ASN A 1 378 ? 16.453 22.109 3.877 1 84.81 378 ASN A N 1
ATOM 2887 C CA . ASN A 1 378 ? 16.219 20.688 3.605 1 84.81 378 ASN A CA 1
ATOM 2888 C C . ASN A 1 378 ? 16.391 19.844 4.863 1 84.81 378 ASN A C 1
ATOM 2890 O O . ASN A 1 378 ? 15.727 18.812 5.02 1 84.81 378 ASN A O 1
ATOM 2894 N N . TYR A 1 379 ? 17.297 20.281 5.668 1 85.62 379 TYR A N 1
ATOM 2895 C CA . TYR A 1 379 ? 17.609 19.438 6.812 1 85.62 379 TYR A CA 1
ATOM 2896 C C . TYR A 1 379 ? 16.453 19.391 7.793 1 85.62 379 TYR A C 1
ATOM 2898 O O . TYR A 1 379 ? 16.422 18.531 8.688 1 85.62 379 TYR A O 1
ATOM 2906 N N . TYR A 1 380 ? 15.43 20.312 7.66 1 84.44 380 TYR A N 1
ATOM 2907 C CA . TYR A 1 380 ? 14.195 20.203 8.438 1 84.44 380 TYR A CA 1
ATOM 2908 C C . TYR A 1 380 ? 13.43 18.938 8.07 1 84.44 380 TYR A C 1
ATOM 2910 O O . TYR A 1 380 ? 12.555 18.5 8.828 1 84.44 380 TYR A O 1
ATOM 2918 N N . HIS A 1 381 ? 13.805 18.328 6.926 1 79.94 381 HIS A N 1
ATOM 2919 C CA . HIS A 1 381 ? 13.125 17.141 6.43 1 79.94 381 HIS A CA 1
ATOM 2920 C C . HIS A 1 381 ? 14.086 15.953 6.32 1 79.94 381 HIS A C 1
ATOM 2922 O O . HIS A 1 381 ? 13.844 15.023 5.551 1 79.94 381 HIS A O 1
ATOM 2928 N N . ALA A 1 382 ? 15.109 16.047 7.027 1 81.5 382 ALA A N 1
ATOM 2929 C CA . ALA A 1 382 ? 16.141 15.023 6.938 1 81.5 382 ALA A CA 1
ATOM 2930 C C . ALA A 1 382 ? 15.602 13.672 7.391 1 81.5 382 ALA A C 1
ATOM 2932 O O . ALA A 1 382 ? 14.836 13.586 8.359 1 81.5 382 ALA A O 1
ATOM 2933 N N . THR A 1 383 ? 15.992 12.625 6.688 1 81.44 383 THR A N 1
ATOM 2934 C CA . THR A 1 383 ? 15.633 11.25 7.016 1 81.44 383 THR A CA 1
ATOM 2935 C C . THR A 1 383 ? 16.578 10.68 8.055 1 81.44 383 THR A C 1
ATOM 2937 O O . THR A 1 383 ? 17.797 10.789 7.922 1 81.44 383 THR A O 1
ATOM 2940 N N . PRO A 1 384 ? 16.016 10.07 9.094 1 84.19 384 PRO A N 1
ATOM 2941 C CA . PRO A 1 384 ? 16.891 9.5 10.109 1 84.19 384 PRO A CA 1
ATOM 2942 C C . PRO A 1 384 ? 17.797 8.398 9.555 1 84.19 384 PRO A C 1
ATOM 2944 O O . PRO A 1 384 ? 17.438 7.734 8.586 1 84.19 384 PRO A O 1
ATOM 2947 N N . ILE A 1 385 ? 18.953 8.25 10.156 1 87.94 385 ILE A N 1
ATOM 2948 C CA . ILE A 1 385 ? 19.906 7.203 9.797 1 87.94 385 ILE A CA 1
ATOM 2949 C C . ILE A 1 385 ? 19.625 5.953 10.633 1 87.94 385 ILE A C 1
ATOM 2951 O O . ILE A 1 385 ? 19.688 5.992 11.859 1 87.94 385 ILE A O 1
ATOM 2955 N N . GLN A 1 386 ? 19.25 4.887 9.984 1 85.19 386 GLN A N 1
ATOM 2956 C CA . GLN A 1 386 ? 18.984 3.621 10.664 1 85.19 386 GLN A CA 1
ATOM 2957 C C . GLN A 1 386 ? 20.031 2.572 10.297 1 85.19 386 GLN A C 1
ATOM 2959 O O . GLN A 1 386 ? 19.906 1.89 9.273 1 85.19 386 GLN A O 1
ATOM 2964 N N . ILE A 1 387 ? 21.031 2.439 11.125 1 86.44 387 ILE A N 1
ATOM 2965 C CA . ILE A 1 387 ? 22.094 1.512 10.758 1 86.44 387 ILE A CA 1
ATOM 2966 C C . ILE A 1 387 ? 22.078 0.319 11.711 1 86.44 387 ILE A C 1
ATOM 2968 O O . ILE A 1 387 ? 21.891 0.483 12.922 1 86.44 387 ILE A O 1
ATOM 2972 N N . GLU A 1 388 ? 22.094 -0.833 11.156 1 82.62 388 GLU A N 1
ATOM 2973 C CA . GLU A 1 388 ? 22.219 -2.068 11.922 1 82.62 388 GLU A CA 1
ATOM 2974 C C . GLU A 1 388 ? 23.672 -2.51 12.023 1 82.62 388 GLU A C 1
ATOM 2976 O O . GLU A 1 388 ? 24.062 -3.15 13 1 82.62 388 GLU A O 1
ATOM 2981 N N . LYS A 1 389 ? 24.438 -2.262 11.023 1 91.38 389 LYS A N 1
ATOM 2982 C CA . LYS A 1 389 ? 25.859 -2.594 11 1 91.38 389 LYS A CA 1
ATOM 2983 C C . LYS A 1 389 ? 26.703 -1.375 10.633 1 91.38 389 LYS A C 1
ATOM 2985 O O . LYS A 1 389 ? 26.219 -0.456 9.969 1 91.38 389 LYS A O 1
ATOM 2990 N N . THR A 1 390 ? 27.875 -1.374 11.164 1 95.81 390 THR A N 1
ATOM 2991 C CA . THR A 1 390 ? 28.797 -0.277 10.883 1 95.81 390 THR A CA 1
ATOM 2992 C C . THR A 1 390 ? 29.156 -0.224 9.398 1 95.81 390 THR A C 1
ATOM 2994 O O . THR A 1 390 ? 29.422 -1.257 8.789 1 95.81 390 THR A O 1
ATOM 2997 N N . LEU A 1 391 ? 28.969 0.908 8.812 1 96.81 391 LEU A N 1
ATOM 2998 C CA . LEU A 1 391 ? 29.328 1.133 7.418 1 96.81 391 LEU A CA 1
ATOM 2999 C C . LEU A 1 391 ? 30.625 1.926 7.312 1 96.81 391 LEU A C 1
ATOM 3001 O O . LEU A 1 391 ? 30.906 2.791 8.148 1 96.81 391 LEU A O 1
ATOM 3005 N N . SER A 1 392 ? 31.453 1.563 6.348 1 97.12 392 SER A N 1
ATOM 3006 C CA . SER A 1 392 ? 32.75 2.211 6.191 1 97.12 392 SER A CA 1
ATOM 3007 C C . SER A 1 392 ? 33.094 2.445 4.723 1 97.12 392 SER A C 1
ATOM 3009 O O . SER A 1 392 ? 32.25 2.24 3.85 1 97.12 392 SER A O 1
ATOM 3011 N N . TYR A 1 393 ? 34.312 2.914 4.516 1 96.44 393 TYR A N 1
ATOM 3012 C CA . TYR A 1 393 ? 34.781 3.23 3.174 1 96.44 393 TYR A CA 1
ATOM 3013 C C . TYR A 1 393 ? 34.438 2.105 2.201 1 96.44 393 TYR A C 1
ATOM 3015 O O . TYR A 1 393 ? 34.594 0.927 2.529 1 96.44 393 TYR A O 1
ATOM 3023 N N . ASN A 1 394 ? 33.938 2.473 1.079 1 95.06 394 ASN A N 1
ATOM 3024 C CA . ASN A 1 394 ? 33.656 1.609 -0.067 1 95.06 394 ASN A CA 1
ATOM 3025 C C . ASN A 1 394 ? 32.344 0.86 0.091 1 95.06 394 ASN A C 1
ATOM 3027 O O . ASN A 1 394 ? 32 0.027 -0.747 1 95.06 394 ASN A O 1
ATOM 3031 N N . SER A 1 395 ? 31.656 1.209 1.194 1 94.56 395 SER A N 1
ATOM 3032 C CA . SER A 1 395 ? 30.281 0.704 1.293 1 94.56 395 SER A CA 1
ATOM 3033 C C . SER A 1 395 ? 29.344 1.494 0.397 1 94.56 395 SER A C 1
ATOM 3035 O O . SER A 1 395 ? 29.641 2.619 -0.004 1 94.56 395 SER A O 1
ATOM 3037 N N . ASN A 1 396 ? 28.281 0.923 -0.04 1 93.56 396 ASN A N 1
ATOM 3038 C CA . ASN A 1 396 ? 27.203 1.567 -0.782 1 93.56 396 ASN A CA 1
ATOM 3039 C C . ASN A 1 396 ? 25.844 1.269 -0.161 1 93.56 396 ASN A C 1
ATOM 3041 O O . ASN A 1 396 ? 25.359 0.136 -0.229 1 93.56 396 ASN A O 1
ATOM 3045 N N . ASP A 1 397 ? 25.297 2.266 0.479 1 91.38 397 ASP A N 1
ATOM 3046 C CA . ASP A 1 397 ? 24.094 2.08 1.283 1 91.38 397 ASP A CA 1
ATOM 3047 C C . ASP A 1 397 ? 23.281 3.369 1.359 1 91.38 397 ASP A C 1
ATOM 3049 O O . ASP A 1 397 ? 23.844 4.465 1.411 1 91.38 397 ASP A O 1
ATOM 3053 N N . VAL A 1 398 ? 22.016 3.26 1.384 1 88.44 398 VAL A N 1
ATOM 3054 C CA . VAL A 1 398 ? 21.141 4.43 1.445 1 88.44 398 VAL A CA 1
ATOM 3055 C C . VAL A 1 398 ? 21.375 5.176 2.76 1 88.44 398 VAL A C 1
ATOM 3057 O O . VAL A 1 398 ? 21.219 6.398 2.82 1 88.44 398 VAL A O 1
ATOM 3060 N N . GLN A 1 399 ? 21.703 4.492 3.814 1 91.25 399 GLN A N 1
ATOM 3061 C CA . GLN A 1 399 ? 22 5.137 5.09 1 91.25 399 GLN A CA 1
ATOM 3062 C C . GLN A 1 399 ? 23.203 6.074 4.965 1 91.25 399 GLN A C 1
ATOM 3064 O O . GLN A 1 399 ? 23.266 7.098 5.652 1 91.25 399 GLN A O 1
ATOM 3069 N N . VAL A 1 400 ? 24.125 5.699 4.109 1 95 400 VAL A N 1
ATOM 3070 C CA . VAL A 1 400 ? 25.266 6.574 3.844 1 95 400 VAL A CA 1
ATOM 3071 C C . VAL A 1 400 ? 24.781 7.859 3.178 1 95 400 VAL A C 1
ATOM 3073 O O . VAL A 1 400 ? 25.266 8.945 3.484 1 95 400 VAL A O 1
ATOM 3076 N N . LYS A 1 401 ? 23.844 7.723 2.301 1 92.38 401 LYS A N 1
ATOM 3077 C CA . LYS A 1 401 ? 23.25 8.891 1.663 1 92.38 401 LYS A CA 1
ATOM 3078 C C . LYS A 1 401 ? 22.641 9.836 2.699 1 92.38 401 LYS A C 1
ATOM 3080 O O . LYS A 1 401 ? 22.875 11.047 2.658 1 92.38 401 LYS A O 1
ATOM 3085 N N . HIS A 1 402 ? 21.891 9.297 3.645 1 91.56 402 HIS A N 1
ATOM 3086 C CA . HIS A 1 402 ? 21.281 10.109 4.691 1 91.56 402 HIS A CA 1
ATOM 3087 C C . HIS A 1 402 ? 22.344 10.828 5.523 1 91.56 402 HIS A C 1
ATOM 3089 O O . HIS A 1 402 ? 22.203 12.016 5.82 1 91.56 402 HIS A O 1
ATOM 3095 N N . ALA A 1 403 ? 23.359 10.117 5.84 1 95.25 403 ALA A N 1
ATOM 3096 C CA . ALA A 1 403 ? 24.453 10.703 6.613 1 95.25 403 ALA A CA 1
ATOM 3097 C C . ALA A 1 403 ? 25.125 11.828 5.836 1 95.25 403 ALA A C 1
ATOM 3099 O O . ALA A 1 403 ? 25.422 12.883 6.398 1 95.25 403 ALA A O 1
ATOM 3100 N N . GLN A 1 404 ? 25.344 11.594 4.586 1 96.5 404 GLN A N 1
ATOM 3101 C CA . GLN A 1 404 ? 25.984 12.586 3.732 1 96.5 404 GLN A CA 1
ATOM 3102 C C . GLN A 1 404 ? 25.172 13.875 3.682 1 96.5 404 GLN A C 1
ATOM 3104 O O . GLN A 1 404 ? 25.734 14.969 3.82 1 96.5 404 GLN A O 1
ATOM 3109 N N . GLU A 1 405 ? 23.922 13.727 3.508 1 93.75 405 GLU A N 1
ATOM 3110 C CA . GLU A 1 405 ? 23.047 14.891 3.453 1 93.75 405 GLU A CA 1
ATOM 3111 C C . GLU A 1 405 ? 23.062 15.664 4.77 1 93.75 405 GLU A C 1
ATOM 3113 O O . GLU A 1 405 ? 23.109 16.891 4.777 1 93.75 405 GLU A O 1
ATOM 3118 N N . MET A 1 406 ? 23.031 14.953 5.898 1 94.5 406 MET A N 1
ATOM 3119 C CA . MET A 1 406 ? 23.031 15.594 7.211 1 94.5 406 MET A CA 1
ATOM 3120 C C . MET A 1 406 ? 24.375 16.25 7.492 1 94.5 406 MET A C 1
ATOM 3122 O O . MET A 1 406 ? 24.438 17.359 8.016 1 94.5 406 MET A O 1
ATOM 3126 N N . LEU A 1 407 ? 25.453 15.555 7.133 1 97 407 LEU A N 1
ATOM 3127 C CA . LEU A 1 407 ? 26.781 16.125 7.312 1 97 407 LEU A CA 1
ATOM 3128 C C . LEU A 1 407 ? 26.922 17.438 6.531 1 97 407 LEU A C 1
ATOM 3130 O O . LEU A 1 407 ? 27.438 18.422 7.055 1 97 407 LEU A O 1
ATOM 3134 N N . LYS A 1 408 ? 26.453 17.422 5.348 1 95.62 408 LYS A N 1
ATOM 3135 C CA . LYS A 1 408 ? 26.484 18.641 4.539 1 95.62 408 LYS A CA 1
ATOM 3136 C C . LYS A 1 408 ? 25.719 19.766 5.207 1 95.62 408 LYS A C 1
ATOM 3138 O O . LYS A 1 408 ? 26.188 20.906 5.262 1 95.62 408 LYS A O 1
ATOM 3143 N N . SER A 1 409 ? 24.594 19.422 5.703 1 93.25 409 SER A N 1
ATOM 3144 C CA . SER A 1 409 ? 23.75 20.406 6.359 1 93.25 409 SER A CA 1
ATOM 3145 C C . SER A 1 409 ? 24.406 20.953 7.621 1 93.25 409 SER A C 1
ATOM 3147 O O . SER A 1 409 ? 24.125 22.078 8.047 1 93.25 409 SER A O 1
ATOM 3149 N N . LEU A 1 410 ? 25.219 20.172 8.227 1 95 410 LEU A N 1
ATOM 3150 C CA . LEU A 1 410 ? 25.922 20.578 9.43 1 95 410 LEU A CA 1
ATOM 3151 C C . LEU A 1 410 ? 27.203 21.344 9.078 1 95 410 LEU A C 1
ATOM 3153 O O . LEU A 1 410 ? 27.938 21.766 9.969 1 95 410 LEU A O 1
ATOM 3157 N N . GLY A 1 411 ? 27.469 21.438 7.805 1 94 411 GLY A N 1
ATOM 3158 C CA . GLY A 1 411 ? 28.578 22.281 7.359 1 94 411 GLY A CA 1
ATOM 3159 C C . GLY A 1 411 ? 29.797 21.5 6.938 1 94 411 GLY A C 1
ATOM 3160 O O . GLY A 1 411 ? 30.844 22.078 6.629 1 94 411 GLY A O 1
ATOM 3161 N N . TYR A 1 412 ? 29.672 20.156 6.871 1 97 412 TYR A N 1
ATOM 3162 C CA . TYR A 1 412 ? 30.781 19.328 6.418 1 97 412 TYR A CA 1
ATOM 3163 C C . TYR A 1 412 ? 30.703 19.078 4.918 1 97 412 TYR A C 1
ATOM 3165 O O . TYR A 1 412 ? 29.719 19.469 4.273 1 97 412 TYR A O 1
ATOM 3173 N N . VAL A 1 413 ? 31.828 18.438 4.316 1 96.81 413 VAL A N 1
ATOM 3174 C CA . VAL A 1 413 ? 31.891 18.219 2.873 1 96.81 413 VAL A CA 1
ATOM 3175 C C . VAL A 1 413 ? 32.062 16.719 2.582 1 96.81 413 VAL A C 1
ATOM 3177 O O . VAL A 1 413 ? 33.156 16.25 2.363 1 96.81 413 VAL A O 1
ATOM 3180 N N . PRO A 1 414 ? 31.016 16.047 2.473 1 96.31 414 PRO A N 1
ATOM 3181 C CA . PRO A 1 414 ? 31.109 14.602 2.293 1 96.31 414 PRO A CA 1
ATOM 3182 C C . PRO A 1 414 ? 31.5 14.203 0.874 1 96.31 414 PRO A C 1
ATOM 3184 O O . PRO A 1 414 ? 31.828 13.039 0.622 1 96.31 414 PRO A O 1
ATOM 3187 N N . GLY A 1 415 ? 31.547 15.117 -0.065 1 94.94 415 GLY A N 1
ATOM 3188 C CA . GLY A 1 415 ? 31.953 14.836 -1.432 1 94.94 415 GLY A CA 1
ATOM 3189 C C . GLY A 1 415 ? 30.828 14.312 -2.299 1 94.94 415 GLY A C 1
ATOM 3190 O O . GLY A 1 415 ? 30.75 14.641 -3.486 1 94.94 415 GLY A O 1
ATOM 3191 N N . ARG A 1 416 ? 30.047 13.367 -1.829 1 93.44 416 ARG A N 1
ATOM 3192 C CA . ARG A 1 416 ? 28.891 12.797 -2.521 1 93.44 416 ARG A CA 1
ATOM 3193 C C . ARG A 1 416 ? 27.672 12.742 -1.607 1 93.44 416 ARG A C 1
ATOM 3195 O O . ARG A 1 416 ? 27.797 12.898 -0.39 1 93.44 416 ARG A O 1
ATOM 3202 N N . GLU A 1 417 ? 26.516 12.609 -2.277 1 93.06 417 GLU A N 1
ATOM 3203 C CA . GLU A 1 417 ? 25.281 12.5 -1.523 1 93.06 417 GLU A CA 1
ATOM 3204 C C . GLU A 1 417 ? 24.406 11.375 -2.068 1 93.06 417 GLU A C 1
ATOM 3206 O O . GLU A 1 417 ? 23.172 11.469 -2.037 1 93.06 417 GLU A O 1
ATOM 3211 N N . ASP A 1 418 ? 25.047 10.32 -2.656 1 91.69 418 ASP A N 1
ATOM 3212 C CA . ASP A 1 418 ? 24.25 9.32 -3.354 1 91.69 418 ASP A CA 1
ATOM 3213 C C . ASP A 1 418 ? 24.328 7.969 -2.646 1 91.69 418 ASP A C 1
ATOM 3215 O O . ASP A 1 418 ? 23.75 6.984 -3.117 1 91.69 418 ASP A O 1
ATOM 3219 N N . GLY A 1 419 ? 25.109 7.875 -1.516 1 93.19 419 GLY A N 1
ATOM 3220 C CA . GLY A 1 419 ? 25.094 6.668 -0.706 1 93.19 419 GLY A CA 1
ATOM 3221 C C . GLY A 1 419 ? 26.375 5.855 -0.811 1 93.19 419 GLY A C 1
ATOM 3222 O O . GLY A 1 419 ? 26.578 4.914 -0.043 1 93.19 419 GLY A O 1
ATOM 3223 N N . TYR A 1 420 ? 27.266 6.238 -1.864 1 95.44 420 TYR A N 1
ATOM 3224 C CA . TYR A 1 420 ? 28.562 5.578 -1.928 1 95.44 420 TYR A CA 1
ATOM 3225 C C . TYR A 1 420 ? 29.531 6.18 -0.917 1 95.44 420 TYR A C 1
ATOM 3227 O O . TYR A 1 420 ? 29.75 7.395 -0.9 1 95.44 420 TYR A O 1
ATOM 3235 N N . PHE A 1 421 ? 30.047 5.328 -0.051 1 96.94 421 PHE A N 1
ATOM 3236 C CA . PHE A 1 421 ? 30.953 5.738 1.01 1 96.94 421 PHE A CA 1
ATOM 3237 C C . PHE A 1 421 ? 32.344 6.043 0.448 1 96.94 421 PHE A C 1
ATOM 3239 O O . PHE A 1 421 ? 33.25 5.219 0.555 1 96.94 421 PHE A O 1
ATOM 3246 N N . SER A 1 422 ? 32.531 7.281 -0.023 1 96 422 SER A N 1
ATOM 3247 C CA . SER A 1 422 ? 33.781 7.703 -0.659 1 96 422 SER A CA 1
ATOM 3248 C C . SER A 1 422 ? 34.812 8.117 0.378 1 96 422 SER A C 1
ATOM 3250 O O . SER A 1 422 ? 34.531 8.133 1.577 1 96 422 SER A O 1
ATOM 3252 N N . LYS A 1 423 ? 36 8.367 -0.145 1 96.62 423 LYS A N 1
ATOM 3253 C CA . LYS A 1 423 ? 37.062 8.859 0.742 1 96.62 423 LYS A CA 1
ATOM 3254 C C . LYS A 1 423 ? 36.719 10.227 1.312 1 96.62 423 LYS A C 1
ATOM 3256 O O . LYS A 1 423 ? 37.062 10.539 2.453 1 96.62 423 LYS A O 1
ATOM 3261 N N . GLU A 1 424 ? 36.031 11.008 0.559 1 97.38 424 GLU A N 1
ATOM 3262 C CA . GLU A 1 424 ? 35.594 12.312 1.035 1 97.38 424 GLU A CA 1
ATOM 3263 C C . GLU A 1 424 ? 34.562 12.156 2.15 1 97.38 424 GLU A C 1
ATOM 3265 O O . GLU A 1 424 ? 34.562 12.898 3.131 1 97.38 424 GLU A O 1
ATOM 3270 N N . THR A 1 425 ? 33.656 11.18 2.02 1 97.81 425 THR A N 1
ATOM 3271 C CA . THR A 1 425 ? 32.656 10.898 3.055 1 97.81 425 THR A CA 1
ATOM 3272 C C . THR A 1 425 ? 33.344 10.461 4.348 1 97.81 425 THR A C 1
ATOM 3274 O O . THR A 1 425 ? 32.969 10.914 5.434 1 97.81 425 THR A O 1
ATOM 3277 N N . GLU A 1 426 ? 34.312 9.633 4.152 1 97.88 426 GLU A N 1
ATOM 3278 C CA . GLU A 1 426 ? 35.094 9.18 5.309 1 97.88 426 GLU A CA 1
ATOM 3279 C C . GLU A 1 426 ? 35.75 10.359 6.035 1 97.88 426 GLU A C 1
ATOM 3281 O O . GLU A 1 426 ? 35.688 10.438 7.262 1 97.88 426 GLU A O 1
ATOM 3286 N N . SER A 1 427 ? 36.344 11.266 5.297 1 97.81 427 SER A N 1
ATOM 3287 C CA . SER A 1 427 ? 37 12.438 5.859 1 97.81 427 SER A CA 1
ATOM 3288 C C . SER A 1 427 ? 36 13.344 6.582 1 97.81 427 SER A C 1
ATOM 3290 O O . SER A 1 427 ? 36.281 13.852 7.668 1 97.81 427 SER A O 1
ATOM 3292 N N . ALA A 1 428 ? 34.906 13.531 5.992 1 97.94 428 ALA A N 1
ATOM 3293 C CA . ALA A 1 428 ? 33.844 14.352 6.605 1 97.94 428 ALA A CA 1
ATOM 3294 C C . ALA A 1 428 ? 33.375 13.758 7.93 1 97.94 428 ALA A C 1
ATOM 3296 O O . ALA A 1 428 ? 33.156 14.484 8.898 1 97.94 428 ALA A O 1
ATOM 3297 N N . LEU A 1 429 ? 33.281 12.453 7.941 1 97.75 429 LEU A N 1
ATOM 3298 C CA . LEU A 1 429 ? 32.844 11.758 9.156 1 97.75 429 LEU A CA 1
ATOM 3299 C C . LEU A 1 429 ? 33.875 11.906 10.258 1 97.75 429 LEU A C 1
ATOM 3301 O O . LEU A 1 429 ? 33.531 12.117 11.422 1 97.75 429 LEU A O 1
ATOM 3305 N N . LYS A 1 430 ? 35.125 11.812 9.898 1 98 430 LYS A N 1
ATOM 3306 C CA . LYS A 1 430 ? 36.219 11.992 10.867 1 98 430 LYS A CA 1
ATOM 3307 C C . LYS A 1 430 ? 36.188 13.398 11.453 1 98 430 LYS A C 1
ATOM 3309 O O . LYS A 1 430 ? 36.344 13.578 12.664 1 98 430 LYS A O 1
ATOM 3314 N N . ALA A 1 431 ? 36 14.32 10.57 1 97.88 431 ALA A N 1
ATOM 3315 C CA . ALA A 1 431 ? 35.906 15.711 11.023 1 97.88 431 ALA A CA 1
ATOM 3316 C C . ALA A 1 431 ? 34.781 15.914 12 1 97.88 431 ALA A C 1
ATOM 3318 O O . ALA A 1 431 ? 34.938 16.578 13.031 1 97.88 431 ALA A O 1
ATOM 3319 N N . PHE A 1 432 ? 33.656 15.438 11.703 1 98 432 PHE A N 1
ATOM 3320 C CA . PHE A 1 432 ? 32.5 15.531 12.578 1 98 432 PHE A CA 1
ATOM 3321 C C . PHE A 1 432 ? 32.781 14.875 13.922 1 98 432 PHE A C 1
ATOM 3323 O O . PHE A 1 432 ? 32.5 15.445 14.977 1 98 432 PHE A O 1
ATOM 3330 N N . GLN A 1 433 ? 33.25 13.578 13.82 1 98.19 433 GLN A N 1
ATOM 3331 C CA . GLN A 1 433 ? 33.562 12.828 15.039 1 98.19 433 GLN A CA 1
ATOM 3332 C C . GLN A 1 433 ? 34.531 13.602 15.93 1 98.19 433 GLN A C 1
ATOM 3334 O O . GLN A 1 433 ? 34.312 13.727 17.141 1 98.19 433 GLN A O 1
ATOM 3339 N N . ASN A 1 434 ? 35.531 14.203 15.375 1 97.5 434 ASN A N 1
ATOM 3340 C CA . ASN A 1 434 ? 36.5 15 16.125 1 97.5 434 ASN A CA 1
ATOM 3341 C C . ASN A 1 434 ? 35.844 16.219 16.766 1 97.5 434 ASN A C 1
ATOM 3343 O O . ASN A 1 434 ? 36.062 16.5 17.953 1 97.5 434 ASN A O 1
ATOM 3347 N N . ALA A 1 435 ? 35 16.828 16.047 1 97 435 ALA A N 1
ATOM 3348 C CA . ALA A 1 435 ? 34.344 18.047 16.516 1 97 435 ALA A CA 1
ATOM 3349 C C . ALA A 1 435 ? 33.406 17.734 17.656 1 97 435 ALA A C 1
ATOM 3351 O O . ALA A 1 435 ? 33.062 18.625 18.453 1 97 435 ALA A O 1
ATOM 3352 N N . ASN A 1 436 ? 33 16.562 17.75 1 96.19 436 ASN A N 1
ATOM 3353 C CA . ASN A 1 436 ? 32.031 16.203 18.781 1 96.19 436 ASN A CA 1
ATOM 3354 C C . ASN A 1 436 ? 32.625 15.266 19.812 1 96.19 436 ASN A C 1
ATOM 3356 O O . ASN A 1 436 ? 31.922 14.492 20.453 1 96.19 436 ASN A O 1
ATOM 3360 N N . GLU A 1 437 ? 33.938 15.273 19.859 1 95.69 437 GLU A N 1
ATOM 3361 C CA . GLU A 1 437 ? 34.719 14.602 20.891 1 95.69 437 GLU A CA 1
ATOM 3362 C C . GLU A 1 437 ? 34.469 13.094 20.875 1 95.69 437 GLU A C 1
ATOM 3364 O O . GLU A 1 437 ? 34.312 12.477 21.922 1 95.69 437 GLU A O 1
ATOM 3369 N N . MET A 1 438 ? 34.344 12.562 19.688 1 96.62 438 MET A N 1
ATOM 3370 C CA . MET A 1 438 ? 34.219 11.125 19.484 1 96.62 438 MET A CA 1
ATOM 3371 C C . MET A 1 438 ? 35.531 10.562 18.891 1 96.62 438 MET A C 1
ATOM 3373 O O . MET A 1 438 ? 36.375 11.312 18.406 1 96.62 438 MET A O 1
ATOM 3377 N N . GLU A 1 439 ? 35.625 9.203 19.047 1 96.31 439 GLU A N 1
ATOM 3378 C CA . GLU A 1 439 ? 36.75 8.586 18.328 1 96.31 439 GLU A CA 1
ATOM 3379 C C . GLU A 1 439 ? 36.625 8.766 16.828 1 96.31 439 GLU A C 1
ATOM 3381 O O . GLU A 1 439 ? 35.594 8.398 16.234 1 96.31 439 GLU A O 1
ATOM 3386 N N . ALA A 1 440 ? 37.625 9.312 16.203 1 96.62 440 ALA A N 1
ATOM 3387 C CA . ALA A 1 440 ? 37.562 9.641 14.781 1 96.62 440 ALA A CA 1
ATOM 3388 C C . ALA A 1 440 ? 37.844 8.414 13.922 1 96.62 440 ALA A C 1
ATOM 3390 O O . ALA A 1 440 ? 38.812 8.375 13.18 1 96.62 440 ALA A O 1
ATOM 3391 N N . THR A 1 441 ? 37 7.477 13.875 1 96.81 441 THR A N 1
ATOM 3392 C CA . THR A 1 441 ? 37.156 6.223 13.148 1 96.81 441 THR A CA 1
ATOM 3393 C C . THR A 1 441 ? 36.875 6.41 11.664 1 96.81 441 THR A C 1
ATOM 3395 O O . THR A 1 441 ? 37.375 5.641 10.836 1 96.81 441 THR A O 1
ATOM 3398 N N . GLY A 1 442 ? 36.062 7.398 11.383 1 97.56 442 GLY A N 1
ATOM 3399 C CA . GLY A 1 442 ? 35.594 7.59 10.016 1 97.56 442 GLY A CA 1
ATOM 3400 C C . GLY A 1 442 ? 34.562 6.582 9.594 1 97.56 442 GLY A C 1
ATOM 3401 O O . GLY A 1 442 ? 34.25 6.453 8.406 1 97.56 442 GLY A O 1
ATOM 3402 N N . GLN A 1 443 ? 34.062 5.863 10.523 1 97.75 443 GLN A N 1
ATOM 3403 C CA . GLN A 1 443 ? 33.031 4.871 10.266 1 97.75 443 GLN A CA 1
ATOM 3404 C C . GLN A 1 443 ? 31.672 5.363 10.758 1 97.75 443 GLN A C 1
ATOM 3406 O O . GLN A 1 443 ? 31.594 6.152 11.703 1 97.75 443 GLN A O 1
ATOM 3411 N N . LEU A 1 444 ? 30.672 4.988 10.047 1 97.5 444 LEU A N 1
ATOM 3412 C CA . LEU A 1 444 ? 29.312 5.32 10.438 1 97.5 444 LEU A CA 1
ATOM 3413 C C . LEU A 1 444 ? 28.703 4.211 11.281 1 97.5 444 LEU A C 1
ATOM 3415 O O . LEU A 1 444 ? 28.094 3.277 10.742 1 97.5 444 LEU A O 1
ATOM 3419 N N . ASP A 1 445 ? 28.875 4.242 12.477 1 95.62 445 ASP A N 1
ATOM 3420 C CA . ASP A 1 445 ? 28.266 3.307 13.414 1 95.62 445 ASP A CA 1
ATOM 3421 C C . ASP A 1 445 ? 27.031 3.922 14.07 1 95.62 445 ASP A C 1
ATOM 3423 O O . ASP A 1 445 ? 26.641 5.047 13.75 1 95.62 445 ASP A O 1
ATOM 3427 N N . LYS A 1 446 ? 26.406 3.148 14.906 1 92.06 446 LYS A N 1
ATOM 3428 C CA . LYS A 1 446 ? 25.156 3.578 15.539 1 92.06 446 LYS A CA 1
ATOM 3429 C C . LYS A 1 446 ? 25.375 4.848 16.359 1 92.06 446 LYS A C 1
ATOM 3431 O O . LYS A 1 446 ? 24.562 5.777 16.297 1 92.06 446 LYS A O 1
ATOM 3436 N N . LYS A 1 447 ? 26.438 4.969 17.078 1 93.38 447 LYS A N 1
ATOM 3437 C CA . LYS A 1 447 ? 26.734 6.117 17.922 1 93.38 447 LYS A CA 1
ATOM 3438 C C . LYS A 1 447 ? 26.938 7.379 17.094 1 93.38 447 LYS A C 1
ATOM 3440 O O . LYS A 1 447 ? 26.422 8.445 17.438 1 93.38 447 LYS A O 1
ATOM 3445 N N . THR A 1 448 ? 27.734 7.242 16.062 1 96.25 448 THR A N 1
ATOM 3446 C CA . THR A 1 448 ? 27.984 8.375 15.172 1 96.25 448 THR A CA 1
ATOM 3447 C C . THR A 1 448 ? 26.688 8.844 14.516 1 96.25 448 THR A C 1
ATOM 3449 O O . THR A 1 448 ? 26.438 10.047 14.422 1 96.25 448 THR A O 1
ATOM 3452 N N . ALA A 1 449 ? 25.891 7.883 14.016 1 94.75 449 ALA A N 1
ATOM 3453 C CA . ALA A 1 449 ? 24.609 8.203 13.398 1 94.75 449 ALA A CA 1
ATOM 3454 C C . ALA A 1 449 ? 23.719 8.984 14.359 1 94.75 449 ALA A C 1
ATOM 3456 O O . ALA A 1 449 ? 23.125 10 13.977 1 94.75 449 ALA A O 1
ATOM 3457 N N . GLU A 1 450 ? 23.641 8.57 15.578 1 90.25 450 GLU A N 1
ATOM 3458 C CA . GLU A 1 450 ? 22.828 9.242 16.594 1 90.25 450 GLU A CA 1
ATOM 3459 C C . GLU A 1 450 ? 23.344 10.656 16.859 1 90.25 450 GLU A C 1
ATOM 3461 O O . GLU A 1 450 ? 22.562 11.586 17.031 1 90.25 450 GLU A O 1
ATOM 3466 N N . ALA A 1 451 ? 24.609 10.766 16.922 1 93.81 451 ALA A N 1
ATOM 3467 C CA . ALA A 1 451 ? 25.219 12.078 17.172 1 93.81 451 ALA A CA 1
ATOM 3468 C C . ALA A 1 451 ? 24.891 13.047 16.031 1 93.81 451 ALA A C 1
ATOM 3470 O O . ALA A 1 451 ? 24.562 14.211 16.281 1 93.81 451 ALA A O 1
ATOM 3471 N N . ILE A 1 452 ? 25.047 12.586 14.828 1 95.56 452 ILE A N 1
ATOM 3472 C CA . ILE A 1 452 ? 24.734 13.422 13.664 1 95.56 452 ILE A CA 1
ATOM 3473 C C . ILE A 1 452 ? 23.281 13.891 13.75 1 95.56 452 ILE A C 1
ATOM 3475 O O . ILE A 1 452 ? 23 15.078 13.578 1 95.56 452 ILE A O 1
ATOM 3479 N N . GLN A 1 453 ? 22.422 13 14.039 1 89.94 453 GLN A N 1
ATOM 3480 C CA . GLN A 1 453 ? 21 13.312 14.133 1 89.94 453 GLN A CA 1
ATOM 3481 C C . GLN A 1 453 ? 20.719 14.312 15.25 1 89.94 453 GLN A C 1
ATOM 3483 O O . GLN A 1 453 ? 19.938 15.25 15.07 1 89.94 453 GLN A O 1
ATOM 3488 N N . THR A 1 454 ? 21.344 14.102 16.344 1 87.56 454 THR A N 1
ATOM 3489 C CA . THR A 1 454 ? 21.188 15.016 17.484 1 87.56 454 THR A CA 1
ATOM 3490 C C . THR A 1 454 ? 21.609 16.438 17.094 1 87.56 454 THR A C 1
ATOM 3492 O O . THR A 1 454 ? 20.906 17.391 17.422 1 87.56 454 THR A O 1
ATOM 3495 N N . LYS A 1 455 ? 22.672 16.547 16.406 1 91.75 455 LYS A N 1
ATOM 3496 C CA . LYS A 1 455 ? 23.156 17.859 16 1 91.75 455 LYS A CA 1
ATOM 3497 C C . LYS A 1 455 ? 22.203 18.531 15.031 1 91.75 455 LYS A C 1
ATOM 3499 O O . LYS A 1 455 ? 22.031 19.75 15.047 1 91.75 455 LYS A O 1
ATOM 3504 N N . ILE A 1 456 ? 21.609 17.75 14.188 1 90.81 456 ILE A N 1
ATOM 3505 C CA . ILE A 1 456 ? 20.609 18.281 13.258 1 90.81 456 ILE A CA 1
ATOM 3506 C C . ILE A 1 456 ? 19.406 18.812 14.031 1 90.81 456 ILE A C 1
ATOM 3508 O O . ILE A 1 456 ? 18.922 19.906 13.773 1 90.81 456 ILE A O 1
ATOM 3512 N N . ILE A 1 457 ? 18.969 18.062 15 1 83.38 457 ILE A N 1
ATOM 3513 C CA . ILE A 1 457 ? 17.828 18.453 15.812 1 83.38 457 ILE A CA 1
ATOM 3514 C C . ILE A 1 457 ? 18.156 19.734 16.578 1 83.38 457 ILE A C 1
ATOM 3516 O O . ILE A 1 457 ? 17.328 20.641 16.641 1 83.38 457 ILE A O 1
ATOM 3520 N N . GLU A 1 458 ? 19.312 19.797 17.125 1 83.88 458 GLU A N 1
ATOM 3521 C CA . GLU A 1 458 ? 19.75 21 17.812 1 83.88 458 GLU A CA 1
ATOM 3522 C C . GLU A 1 458 ? 19.766 22.203 16.891 1 83.88 458 GLU A C 1
ATOM 3524 O O . GLU A 1 458 ? 19.359 23.312 17.281 1 83.88 458 GLU A O 1
ATOM 3529 N N . LYS A 1 459 ? 20.234 21.953 15.75 1 87.69 459 LYS A N 1
ATOM 3530 C CA . LYS A 1 459 ? 20.266 23.016 14.758 1 87.69 459 LYS A CA 1
ATOM 3531 C C . LYS A 1 459 ? 18.859 23.516 14.438 1 87.69 459 LYS A C 1
ATOM 3533 O O . LYS A 1 459 ? 18.641 24.734 14.352 1 87.69 459 LYS A O 1
ATOM 3538 N N . ILE A 1 460 ? 17.953 22.703 14.359 1 84.62 460 ILE A N 1
ATOM 3539 C CA . ILE A 1 460 ? 16.562 23.047 14.07 1 84.62 460 ILE A CA 1
ATOM 3540 C C . ILE A 1 460 ? 15.961 23.797 15.258 1 84.62 460 ILE A C 1
ATOM 3542 O O . ILE A 1 460 ? 15.328 24.844 15.086 1 84.62 460 ILE A O 1
ATOM 3546 N N . ARG A 1 461 ? 16.203 23.312 16.406 1 79.56 461 ARG A N 1
ATOM 3547 C CA . ARG A 1 461 ? 15.609 23.844 17.625 1 79.56 461 ARG A CA 1
ATOM 3548 C C . ARG A 1 461 ? 16.188 25.219 17.969 1 79.56 461 ARG A C 1
ATOM 3550 O O . ARG A 1 461 ? 15.555 26 18.672 1 79.56 461 ARG A O 1
ATOM 3557 N N . SER A 1 462 ? 17.391 25.422 17.578 1 81.56 462 SER A N 1
ATOM 3558 C CA . SER A 1 462 ? 18.031 26.719 17.859 1 81.56 462 SER A CA 1
ATOM 3559 C C . SER A 1 462 ? 17.266 27.859 17.203 1 81.56 462 SER A C 1
ATOM 3561 O O . SER A 1 462 ? 17.375 29.016 17.641 1 81.56 462 SER A O 1
ATOM 3563 N N . GLY A 1 463 ? 16.469 27.594 16.234 1 79.06 463 GLY A N 1
ATOM 3564 C CA . GLY A 1 463 ? 15.68 28.594 15.562 1 79.06 463 GLY A CA 1
ATOM 3565 C C . GLY A 1 463 ? 16.5 29.516 14.68 1 79.06 463 GLY A C 1
ATOM 3566 O O . GLY A 1 463 ? 15.953 30.344 13.945 1 79.06 463 GLY A O 1
ATOM 3567 N N . GLU A 1 464 ? 17.828 29.344 14.766 1 79.31 464 GLU A N 1
ATOM 3568 C CA . GLU A 1 464 ? 18.719 30.219 14.016 1 79.31 464 GLU A CA 1
ATOM 3569 C C . GLU A 1 464 ? 18.422 30.172 12.523 1 79.31 464 GLU A C 1
ATOM 3571 O O . GLU A 1 464 ? 18.594 31.156 11.812 1 79.31 464 GLU A O 1
ATOM 3576 N N . ASN A 1 465 ? 17.891 29.125 12.125 1 85 465 ASN A N 1
ATOM 3577 C CA . ASN A 1 465 ? 17.641 29 10.695 1 85 465 ASN A CA 1
ATOM 3578 C C . ASN A 1 465 ? 16.172 28.719 10.406 1 85 465 ASN A C 1
ATOM 3580 O O . ASN A 1 465 ? 15.836 28.062 9.422 1 85 465 ASN A O 1
ATOM 3584 N N . ASP A 1 466 ? 15.359 29.219 11.297 1 92.44 466 ASP A N 1
ATOM 3585 C CA . ASP A 1 466 ? 13.922 29.203 11.023 1 92.44 466 ASP A CA 1
ATOM 3586 C C . ASP A 1 466 ? 13.531 30.328 10.055 1 92.44 466 ASP A C 1
ATOM 3588 O O . ASP A 1 466 ? 13.117 31.406 10.484 1 92.44 466 ASP A O 1
ATOM 3592 N N . LEU A 1 467 ? 13.664 29.969 8.828 1 94.56 467 LEU A N 1
ATOM 3593 C CA . LEU A 1 467 ? 13.484 30.969 7.793 1 94.56 467 LEU A CA 1
ATOM 3594 C C . LEU A 1 467 ? 12.055 31.516 7.801 1 94.56 467 LEU A C 1
ATOM 3596 O O . LEU A 1 467 ? 11.828 32.688 7.496 1 94.56 467 LEU A O 1
ATOM 3600 N N . GLN A 1 468 ? 11.156 30.688 8.172 1 96.31 468 GLN A N 1
ATOM 3601 C CA . GLN A 1 468 ? 9.758 31.109 8.203 1 96.31 468 GLN A CA 1
ATOM 3602 C C . GLN A 1 468 ? 9.516 32.094 9.336 1 96.31 468 GLN A C 1
ATOM 3604 O O . GLN A 1 468 ? 8.922 33.156 9.117 1 96.31 468 GLN A O 1
ATOM 3609 N N . LEU A 1 469 ? 9.969 31.828 10.508 1 95.69 469 LEU A N 1
ATOM 3610 C CA . LEU A 1 469 ? 9.836 32.75 11.641 1 95.69 469 LEU A CA 1
ATOM 3611 C C . LEU A 1 469 ? 10.586 34.031 11.375 1 95.69 469 LEU A C 1
ATOM 3613 O O . LEU A 1 469 ? 10.078 35.125 11.656 1 95.69 469 LEU A O 1
ATOM 3617 N N . GLN A 1 470 ? 11.75 33.938 10.812 1 95.12 470 GLN A N 1
ATOM 3618 C CA . GLN A 1 470 ? 12.539 35.125 10.516 1 95.12 470 GLN A CA 1
ATOM 3619 C C . GLN A 1 470 ? 11.805 36.031 9.539 1 95.12 470 GLN A C 1
ATOM 3621 O O . GLN A 1 470 ? 11.797 37.25 9.711 1 95.12 470 GLN A O 1
ATOM 3626 N N . SER A 1 471 ? 11.25 35.406 8.594 1 96.69 471 SER A N 1
ATOM 3627 C CA . SER A 1 471 ? 10.484 36.156 7.617 1 96.69 471 SER A CA 1
ATOM 3628 C C . SER A 1 471 ? 9.305 36.875 8.273 1 96.69 471 SER A C 1
ATOM 3630 O O . SER A 1 471 ? 9.031 38.031 7.969 1 96.69 471 SER A O 1
ATOM 3632 N N . ALA A 1 472 ? 8.617 36.188 9.133 1 97.69 472 ALA A N 1
ATOM 3633 C CA . ALA A 1 472 ? 7.477 36.781 9.836 1 97.69 472 ALA A CA 1
ATOM 3634 C C . ALA A 1 472 ? 7.914 37.969 10.703 1 97.69 472 ALA A C 1
ATOM 3636 O O . ALA A 1 472 ? 7.266 39 10.711 1 97.69 472 ALA A O 1
ATOM 3637 N N . LEU A 1 473 ? 8.984 37.812 11.414 1 96.81 473 LEU A N 1
ATOM 3638 C CA . LEU A 1 473 ? 9.492 38.844 12.305 1 96.81 473 LEU A CA 1
ATOM 3639 C C . LEU A 1 473 ? 9.883 40.094 11.508 1 96.81 473 LEU A C 1
ATOM 3641 O O . LEU A 1 473 ? 9.57 41.219 11.914 1 96.81 473 LEU A O 1
ATOM 3645 N N . LYS A 1 474 ? 10.492 39.844 10.414 1 95.81 474 LYS A N 1
ATOM 3646 C CA . LYS A 1 474 ? 10.883 40.969 9.555 1 95.81 474 LYS A CA 1
ATOM 3647 C C . LYS A 1 474 ? 9.656 41.719 9.055 1 95.81 474 LYS A C 1
ATOM 3649 O O . LYS A 1 474 ? 9.664 42.969 9.008 1 95.81 474 LYS A O 1
ATOM 3654 N N . LEU A 1 475 ? 8.688 41 8.727 1 95.69 475 LEU A N 1
ATOM 3655 C CA . LEU A 1 475 ? 7.465 41.625 8.234 1 95.69 475 LEU A CA 1
ATOM 3656 C C . LEU A 1 475 ? 6.777 42.438 9.328 1 95.69 475 LEU A C 1
ATOM 3658 O O . LEU A 1 475 ? 6.188 43.469 9.055 1 95.69 475 LEU A O 1
ATOM 3662 N N . MET A 1 476 ? 6.789 41.938 10.539 1 95.44 476 MET A N 1
ATOM 3663 C CA . MET A 1 476 ? 6.13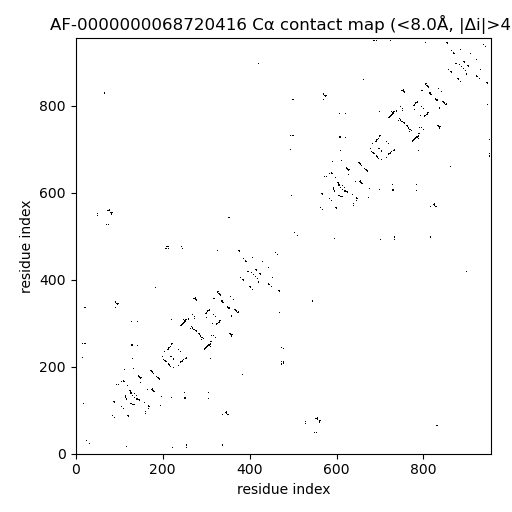7 42.594 11.664 1 95.44 476 MET A CA 1
ATOM 3664 C C . MET A 1 476 ? 6.922 43.844 12.094 1 95.44 476 MET A C 1
ATOM 3666 O O . MET A 1 476 ? 6.371 44.75 12.727 1 95.44 476 MET A O 1
ATOM 3670 N N . ALA A 1 477 ? 8.133 43.875 11.758 1 93.25 477 ALA A N 1
ATOM 3671 C CA . ALA A 1 477 ? 9 44.969 12.195 1 93.25 477 ALA A CA 1
ATOM 3672 C C . ALA A 1 477 ? 8.984 46.125 11.195 1 93.25 477 ALA A C 1
ATOM 3674 O O . ALA A 1 477 ? 9.609 47.156 11.422 1 93.25 477 ALA A O 1
ATOM 3675 N N . LYS A 1 478 ? 8.352 46 10.156 1 86.69 478 LYS A N 1
ATOM 3676 C CA . LYS A 1 478 ? 8.25 47.094 9.172 1 86.69 478 LYS A CA 1
ATOM 3677 C C . LYS A 1 478 ? 7.262 48.156 9.641 1 86.69 478 LYS A C 1
ATOM 3679 O O . LYS A 1 478 ? 6.289 47.844 10.328 1 86.69 478 LYS A O 1
ATOM 3684 N N . MET B 1 1 ? -48.219 -24.562 -30.797 1 19.52 1 MET B N 1
ATOM 3685 C CA . MET B 1 1 ? -47 -25.078 -31.422 1 19.52 1 MET B CA 1
ATOM 3686 C C . MET B 1 1 ? -45.812 -24.156 -31.188 1 19.52 1 MET B C 1
ATOM 3688 O O . MET B 1 1 ? -45.531 -23.281 -32 1 19.52 1 MET B O 1
ATOM 3692 N N . LYS B 1 2 ? -45.562 -23.703 -29.938 1 23.39 2 LYS B N 1
ATOM 3693 C CA . LYS B 1 2 ? -45.406 -23.25 -28.562 1 23.39 2 LYS B CA 1
ATOM 3694 C C . LYS B 1 2 ? -43.938 -23.281 -28.141 1 23.39 2 LYS B C 1
ATOM 3696 O O . LYS B 1 2 ? -43.219 -24.203 -28.484 1 23.39 2 LYS B O 1
ATOM 3701 N N . ARG B 1 3 ? -43.406 -22.109 -27.656 1 23.91 3 ARG B N 1
ATOM 3702 C CA . ARG B 1 3 ? -42.281 -21.25 -27.344 1 23.91 3 ARG B CA 1
ATOM 3703 C C . ARG B 1 3 ? -41.219 -22 -26.531 1 23.91 3 ARG B C 1
ATOM 3705 O O . ARG B 1 3 ? -41.5 -22.469 -25.422 1 23.91 3 ARG B O 1
ATOM 3712 N N . ARG B 1 4 ? -40.25 -22.578 -27.234 1 24.2 4 ARG B N 1
ATOM 3713 C CA . ARG B 1 4 ? -38.938 -23.234 -27.031 1 24.2 4 ARG B CA 1
ATOM 3714 C C . ARG B 1 4 ? -38.188 -22.562 -25.906 1 24.2 4 ARG B C 1
ATOM 3716 O O . ARG B 1 4 ? -37.844 -21.375 -26 1 24.2 4 ARG B O 1
ATOM 3723 N N . VAL B 1 5 ? -38.281 -22.859 -24.609 1 24.66 5 VAL B N 1
ATOM 3724 C CA . VAL B 1 5 ? -37.906 -22.719 -23.219 1 24.66 5 VAL B CA 1
ATOM 3725 C C . VAL B 1 5 ? -36.375 -22.953 -23.078 1 24.66 5 VAL B C 1
ATOM 3727 O O . VAL B 1 5 ? -35.875 -23.141 -21.969 1 24.66 5 VAL B O 1
ATOM 3730 N N . ALA B 1 6 ? -35.625 -23.234 -24.203 1 25.02 6 ALA B N 1
ATOM 3731 C CA . ALA B 1 6 ? -34.219 -23.625 -24.078 1 25.02 6 ALA B CA 1
ATOM 3732 C C . ALA B 1 6 ? -33.406 -22.531 -23.359 1 25.02 6 ALA B C 1
ATOM 3734 O O . ALA B 1 6 ? -33.062 -21.531 -23.953 1 25.02 6 ALA B O 1
ATOM 3735 N N . ILE B 1 7 ? -33.906 -21.953 -22.344 1 24.64 7 ILE B N 1
ATOM 3736 C CA . ILE B 1 7 ? -33.188 -21 -21.516 1 24.64 7 ILE B CA 1
ATOM 3737 C C . ILE B 1 7 ? -31.75 -21.531 -21.297 1 24.64 7 ILE B C 1
ATOM 3739 O O . ILE B 1 7 ? -31.562 -22.625 -20.781 1 24.64 7 ILE B O 1
ATOM 3743 N N . ILE B 1 8 ? -30.75 -21.047 -22.031 1 25.14 8 ILE B N 1
ATOM 3744 C CA . ILE B 1 8 ? -29.312 -20.922 -22.234 1 25.14 8 ILE B CA 1
ATOM 3745 C C . ILE B 1 8 ? -28.609 -20.844 -20.875 1 25.14 8 ILE B C 1
ATOM 3747 O O . ILE B 1 8 ? -28.859 -19.922 -20.094 1 25.14 8 ILE B O 1
ATOM 3751 N N . GLY B 1 9 ? -28.359 -22.016 -20.203 1 27.36 9 GLY B N 1
ATOM 3752 C CA . GLY B 1 9 ? -27.359 -22.297 -19.172 1 27.36 9 GLY B CA 1
ATOM 3753 C C . GLY B 1 9 ? -26.125 -21.422 -19.297 1 27.36 9 GLY B C 1
ATOM 3754 O O . GLY B 1 9 ? -25.438 -21.453 -20.312 1 27.36 9 GLY B O 1
ATOM 3755 N N . MET B 1 10 ? -26.25 -20.172 -18.922 1 27.3 10 MET B N 1
ATOM 3756 C CA . MET B 1 10 ? -25.188 -19.188 -18.891 1 27.3 10 MET B CA 1
ATOM 3757 C C . MET B 1 10 ? -23.859 -19.828 -18.484 1 27.3 10 MET B C 1
ATOM 3759 O O . MET B 1 10 ? -23.719 -20.328 -17.375 1 27.3 10 MET B O 1
ATOM 3763 N N . VAL B 1 11 ? -23.203 -20.516 -19.359 1 27.95 11 VAL B N 1
ATOM 3764 C CA . VAL B 1 11 ? -21.766 -20.75 -19.359 1 27.95 11 VAL B CA 1
ATOM 3765 C C . VAL B 1 11 ? -21.047 -19.5 -18.859 1 27.95 11 VAL B C 1
ATOM 3767 O O . VAL B 1 11 ? -21.047 -18.469 -19.531 1 27.95 11 VAL B O 1
ATOM 3770 N N . VAL B 1 12 ? -21.297 -19.125 -17.672 1 30.39 12 VAL B N 1
ATOM 3771 C CA . VAL B 1 12 ? -20.312 -18.203 -17.109 1 30.39 12 VAL B CA 1
ATOM 3772 C C . VAL B 1 12 ? -18.906 -18.641 -17.531 1 30.39 12 VAL B C 1
ATOM 3774 O O . VAL B 1 12 ? -18.406 -19.672 -17.062 1 30.39 12 VAL B O 1
ATOM 3777 N N . ALA B 1 13 ? -18.688 -18.656 -18.797 1 29.8 13 ALA B N 1
ATOM 3778 C CA . ALA B 1 13 ? -17.344 -18.719 -19.344 1 29.8 13 ALA B CA 1
ATOM 3779 C C . ALA B 1 13 ? -16.375 -17.875 -18.516 1 29.8 13 ALA B C 1
ATOM 3781 O O . ALA B 1 13 ? -16.312 -16.641 -18.672 1 29.8 13 ALA B O 1
ATOM 3782 N N . PHE B 1 14 ? -16.375 -18.016 -17.266 1 34.09 14 PHE B N 1
ATOM 3783 C CA . PHE B 1 14 ? -15.203 -17.547 -16.547 1 34.09 14 PHE B CA 1
ATOM 3784 C C . PHE B 1 14 ? -13.922 -17.984 -17.266 1 34.09 14 PHE B C 1
ATOM 3786 O O . PHE B 1 14 ? -13.469 -19.125 -17.094 1 34.09 14 PHE B O 1
ATOM 3793 N N . LEU B 1 15 ? -13.828 -17.922 -18.562 1 33.41 15 LEU B N 1
ATOM 3794 C CA . LEU B 1 15 ? -12.633 -18.156 -19.375 1 33.41 15 LEU B CA 1
ATOM 3795 C C . LEU B 1 15 ? -11.375 -17.797 -18.594 1 33.41 15 LEU B C 1
ATOM 3797 O O . LEU B 1 15 ? -10.477 -18.641 -18.422 1 33.41 15 LEU B O 1
ATOM 3801 N N . ILE B 1 16 ? -10.461 -17.203 -19.391 1 36 16 ILE B N 1
ATOM 3802 C CA . ILE B 1 16 ? -9.008 -17.203 -19.438 1 36 16 ILE B CA 1
ATOM 3803 C C . ILE B 1 16 ? -8.438 -16.578 -18.172 1 36 16 ILE B C 1
ATOM 3805 O O . ILE B 1 16 ? -7.555 -17.156 -17.531 1 36 16 ILE B O 1
ATOM 3809 N N . GLY B 1 17 ? -8.414 -15.312 -18.109 1 35.62 17 GLY B N 1
ATOM 3810 C CA . GLY B 1 17 ? -7.52 -14.727 -17.109 1 35.62 17 GLY B CA 1
ATOM 3811 C C . GLY B 1 17 ? -7.996 -14.914 -15.688 1 35.62 17 GLY B C 1
ATOM 3812 O O . GLY B 1 17 ? -7.348 -14.461 -14.742 1 35.62 17 GLY B O 1
ATOM 3813 N N . ALA B 1 18 ? -9.336 -15.141 -15.453 1 36.12 18 ALA B N 1
ATOM 3814 C CA . ALA B 1 18 ? -9.773 -15.125 -14.062 1 36.12 18 ALA B CA 1
ATOM 3815 C C . ALA B 1 18 ? -9.633 -16.516 -13.43 1 36.12 18 ALA B C 1
ATOM 3817 O O . ALA B 1 18 ? -10.289 -17.469 -13.867 1 36.12 18 ALA B O 1
ATOM 3818 N N . GLY B 1 19 ? -8.656 -16.938 -13.039 1 39.88 19 GLY B N 1
ATOM 3819 C CA . GLY B 1 19 ? -8.211 -18.156 -12.375 1 39.88 19 GLY B CA 1
ATOM 3820 C C . GLY B 1 19 ? -9.227 -18.688 -11.383 1 39.88 19 GLY B C 1
ATOM 3821 O O . GLY B 1 19 ? -8.891 -19.531 -10.531 1 39.88 19 GLY B O 1
ATOM 3822 N N . GLY B 1 20 ? -10.383 -18.234 -11.242 1 40.38 20 GLY B N 1
ATOM 3823 C CA . GLY B 1 20 ? -11.141 -18.891 -10.195 1 40.38 20 GLY B CA 1
ATOM 3824 C C . GLY B 1 20 ? -11.68 -20.25 -10.602 1 40.38 20 GLY B C 1
ATOM 3825 O O . GLY B 1 20 ? -11.922 -20.484 -11.789 1 40.38 20 GLY B O 1
ATOM 3826 N N . MET B 1 21 ? -11.25 -21.281 -9.977 1 41.97 21 MET B N 1
ATOM 3827 C CA . MET B 1 21 ? -11.93 -22.562 -10.156 1 41.97 21 MET B CA 1
ATOM 3828 C C . MET B 1 21 ? -13.445 -22.375 -10.109 1 41.97 21 MET B C 1
ATOM 3830 O O . MET B 1 21 ? -13.984 -21.859 -9.133 1 41.97 21 MET B O 1
ATOM 3834 N N . PHE B 1 22 ? -14.172 -22.25 -11.227 1 42.31 22 PHE B N 1
ATOM 3835 C CA . PHE B 1 22 ? -15.625 -22.203 -11.281 1 42.31 22 PHE B CA 1
ATOM 3836 C C . PHE B 1 22 ? -16.203 -23.594 -11.523 1 42.31 22 PHE B C 1
ATOM 3838 O O . PHE B 1 22 ? -15.703 -24.344 -12.375 1 42.31 22 PHE B O 1
ATOM 3845 N N . ALA B 1 23 ? -16.781 -24.188 -10.508 1 43.31 23 ALA B N 1
ATOM 3846 C CA . ALA B 1 23 ? -17.562 -25.391 -10.734 1 43.31 23 ALA B CA 1
ATOM 3847 C C . ALA B 1 23 ? -18.922 -25.047 -11.367 1 43.31 23 ALA B C 1
ATOM 3849 O O . ALA B 1 23 ? -19.625 -24.172 -10.883 1 43.31 23 ALA B O 1
ATOM 3850 N N . GLY B 1 24 ? -19.125 -25.344 -12.578 1 38.75 24 GLY B N 1
ATOM 3851 C CA . GLY B 1 24 ? -20.469 -25.25 -13.117 1 38.75 24 GLY B CA 1
ATOM 3852 C C . GLY B 1 24 ? -21.531 -25.859 -12.211 1 38.75 24 GLY B C 1
ATOM 3853 O O . GLY B 1 24 ? -21.219 -26.734 -11.391 1 38.75 24 GLY B O 1
ATOM 3854 N N . MET B 1 25 ? -22.703 -25.234 -12.039 1 37.94 25 MET B N 1
ATOM 3855 C CA . MET B 1 25 ? -23.844 -25.578 -11.211 1 37.94 25 MET B CA 1
ATOM 3856 C C . MET B 1 25 ? -24.094 -27.094 -11.234 1 37.94 25 MET B C 1
ATOM 3858 O O . MET B 1 25 ? -24.516 -27.672 -10.227 1 37.94 25 MET B O 1
ATOM 3862 N N . SER B 1 26 ? -24.047 -27.594 -12.367 1 38.16 26 SER B N 1
ATOM 3863 C CA . SER B 1 26 ? -24.562 -28.953 -12.516 1 38.16 26 SER B CA 1
ATOM 3864 C C . SER B 1 26 ? -23.719 -29.953 -11.742 1 38.16 26 SER B C 1
ATOM 3866 O O . SER B 1 26 ? -24.172 -31.078 -11.469 1 38.16 26 SER B O 1
ATOM 3868 N N . VAL B 1 27 ? -22.594 -29.641 -11.578 1 39.78 27 VAL B N 1
ATOM 3869 C CA . VAL B 1 27 ? -21.75 -30.734 -11.102 1 39.78 27 VAL B CA 1
ATOM 3870 C C . VAL B 1 27 ? -22 -30.984 -9.617 1 39.78 27 VAL B C 1
ATOM 3872 O O . VAL B 1 27 ? -21.875 -32.094 -9.133 1 39.78 27 VAL B O 1
ATOM 3875 N N . PHE B 1 28 ? -22.219 -29.906 -8.883 1 46.06 28 PHE B N 1
ATOM 3876 C CA . PHE B 1 28 ? -22.344 -30.203 -7.461 1 46.06 28 PHE B CA 1
ATOM 3877 C C . PHE B 1 28 ? -23.812 -30.234 -7.051 1 46.06 28 PHE B C 1
ATOM 3879 O O . PHE B 1 28 ? -24.141 -30.109 -5.867 1 46.06 28 PHE B O 1
ATOM 3886 N N . GLY B 1 29 ? -24.781 -30.5 -8.016 1 40.59 29 GLY B N 1
ATOM 3887 C CA . GLY B 1 29 ? -26.188 -30.688 -7.715 1 40.59 29 GLY B CA 1
ATOM 3888 C C . GLY B 1 29 ? -26.828 -29.469 -7.086 1 40.59 29 GLY B C 1
ATOM 3889 O O . GLY B 1 29 ? -27.906 -29.562 -6.492 1 40.59 29 GLY B O 1
ATOM 3890 N N . VAL B 1 30 ? -26.141 -28.453 -6.875 1 38.44 30 VAL B N 1
ATOM 3891 C CA . VAL B 1 30 ? -26.828 -27.344 -6.227 1 38.44 30 VAL B CA 1
ATOM 3892 C C . VAL B 1 30 ? -27.438 -26.438 -7.285 1 38.44 30 VAL B C 1
ATOM 3894 O O . VAL B 1 30 ? -26.75 -25.969 -8.195 1 38.44 30 VAL B O 1
ATOM 3897 N N . THR B 1 31 ? -28.719 -26.609 -7.523 1 37.53 31 THR B N 1
ATOM 3898 C CA . THR B 1 31 ? -29.453 -25.75 -8.438 1 37.53 31 THR B CA 1
ATOM 3899 C C . THR B 1 31 ? -29.625 -24.344 -7.848 1 37.53 31 THR B C 1
ATOM 3901 O O . THR B 1 31 ? -29.75 -24.188 -6.629 1 37.53 31 THR B O 1
ATOM 3904 N N . PRO B 1 32 ? -29.375 -23.359 -8.547 1 37.91 32 PRO B N 1
ATOM 3905 C CA . PRO B 1 32 ? -29.562 -21.969 -8.109 1 37.91 32 PRO B CA 1
ATOM 3906 C C . PRO B 1 32 ? -30.891 -21.75 -7.387 1 37.91 32 PRO B C 1
ATOM 3908 O O . PRO B 1 32 ? -30.969 -20.906 -6.492 1 37.91 32 PRO B O 1
ATOM 3911 N N . ALA B 1 33 ? -32.031 -22.406 -7.785 1 35.72 33 ALA B N 1
ATOM 3912 C CA . ALA B 1 33 ? -33.375 -22.172 -7.23 1 35.72 33 ALA B CA 1
ATOM 3913 C C . ALA B 1 33 ? -33.406 -22.531 -5.75 1 35.72 33 ALA B C 1
ATOM 3915 O O . ALA B 1 33 ? -34.281 -22.062 -5.02 1 35.72 33 ALA B O 1
ATOM 3916 N N . GLU B 1 34 ? -32.719 -23.422 -5.309 1 34.25 34 GLU B N 1
ATOM 3917 C CA . GLU B 1 34 ? -32.781 -23.875 -3.926 1 34.25 34 GLU B CA 1
ATOM 3918 C C . GLU B 1 34 ? -32.125 -22.875 -2.98 1 34.25 34 GLU B C 1
ATOM 3920 O O . GLU B 1 34 ? -32.281 -22.969 -1.762 1 34.25 34 GLU B O 1
ATOM 3925 N N . VAL B 1 35 ? -31.281 -22.109 -3.41 1 35.62 35 VAL B N 1
ATOM 3926 C CA . VAL B 1 35 ? -30.625 -21.109 -2.572 1 35.62 35 VAL B CA 1
ATOM 3927 C C . VAL B 1 35 ? -31.641 -20.094 -2.076 1 35.62 35 VAL B C 1
ATOM 3929 O O . VAL B 1 35 ? -31.5 -19.531 -0.987 1 35.62 35 VAL B O 1
ATOM 3932 N N . THR B 1 36 ? -32.656 -19.75 -2.824 1 34.75 36 THR B N 1
ATOM 3933 C CA . THR B 1 36 ? -33.594 -18.734 -2.406 1 34.75 36 THR B CA 1
ATOM 3934 C C . THR B 1 36 ? -34.438 -19.203 -1.213 1 34.75 36 THR B C 1
ATOM 3936 O O . THR B 1 36 ? -34.938 -18.406 -0.426 1 34.75 36 THR B O 1
ATOM 3939 N N . GLN B 1 37 ? -34.781 -20.5 -1.144 1 34.03 37 GLN B N 1
ATOM 3940 C CA . GLN B 1 37 ? -35.844 -20.922 -0.223 1 34.03 37 GLN B CA 1
ATOM 3941 C C . GLN B 1 37 ? -35.344 -20.953 1.215 1 34.03 37 GLN B C 1
ATOM 3943 O O . GLN B 1 37 ? -36.125 -20.906 2.16 1 34.03 37 GLN B O 1
ATOM 3948 N N . THR B 1 38 ? -34.125 -21.484 1.46 1 34.09 38 THR B N 1
ATOM 3949 C CA . THR B 1 38 ? -33.844 -21.859 2.844 1 34.09 38 THR B CA 1
ATOM 3950 C C . THR B 1 38 ? -33.469 -20.625 3.672 1 34.09 38 THR B C 1
ATOM 3952 O O . THR B 1 38 ? -32.281 -20.406 3.975 1 34.09 38 THR B O 1
ATOM 3955 N N . ILE B 1 39 ? -33.656 -19.547 3.219 1 36.12 39 ILE B N 1
ATOM 3956 C CA . ILE B 1 39 ? -33.312 -18.391 4.047 1 36.12 39 ILE B CA 1
ATOM 3957 C C . ILE B 1 39 ? -34.125 -18.438 5.344 1 36.12 39 ILE B C 1
ATOM 3959 O O . ILE B 1 39 ? -34.062 -17.516 6.156 1 36.12 39 ILE B O 1
ATOM 3963 N N . SER B 1 40 ? -35.094 -19.453 5.535 1 33.59 40 SER B N 1
ATOM 3964 C CA . SER B 1 40 ? -36.125 -19.281 6.551 1 33.59 40 SER B CA 1
ATOM 3965 C C . SER B 1 40 ? -35.594 -19.594 7.945 1 33.59 40 SER B C 1
ATOM 3967 O O . SER B 1 40 ? -36.188 -19.219 8.945 1 33.59 40 SER B O 1
ATOM 3969 N N . SER B 1 41 ? -34.719 -20.609 8.18 1 34.78 41 SER B N 1
ATOM 3970 C CA . SER B 1 41 ? -34.875 -21.188 9.508 1 34.78 41 SER B CA 1
ATOM 3971 C C . SER B 1 41 ? -34.094 -20.406 10.555 1 34.78 41 SER B C 1
ATOM 3973 O O . SER B 1 41 ? -34.188 -20.703 11.742 1 34.78 41 SER B O 1
ATOM 3975 N N . GLY B 1 42 ? -32.875 -19.938 10.383 1 36.5 42 GLY B N 1
ATOM 3976 C CA . GLY B 1 42 ? -32.188 -19.578 11.617 1 36.5 42 GLY B CA 1
ATOM 3977 C C . GLY B 1 42 ? -32.844 -18.422 12.352 1 36.5 42 GLY B C 1
ATOM 3978 O O . GLY B 1 42 ? -33.812 -17.859 11.883 1 36.5 42 GLY B O 1
ATOM 3979 N N . ASN B 1 43 ? -32.281 -17.906 13.57 1 43.88 43 ASN B N 1
ATOM 3980 C CA . ASN B 1 43 ? -32.812 -16.984 14.562 1 43.88 43 ASN B CA 1
ATOM 3981 C C . ASN B 1 43 ? -33.125 -15.617 13.945 1 43.88 43 ASN B C 1
ATOM 3983 O O . ASN B 1 43 ? -32.25 -14.789 13.773 1 43.88 43 ASN B O 1
ATOM 3987 N N . ALA B 1 44 ? -34.219 -15.508 13.328 1 48.38 44 ALA B N 1
ATOM 3988 C CA . ALA B 1 44 ? -34.906 -14.422 12.609 1 48.38 44 ALA B CA 1
ATOM 3989 C C . ALA B 1 44 ? -34.75 -13.094 13.352 1 48.38 44 ALA B C 1
ATOM 3991 O O . ALA B 1 44 ? -34.562 -12.047 12.734 1 48.38 44 ALA B O 1
ATOM 3992 N N . SER B 1 45 ? -34.719 -13.188 14.695 1 52.25 45 SER B N 1
ATOM 3993 C CA . SER B 1 45 ? -34.781 -11.922 15.422 1 52.25 45 SER B CA 1
ATOM 3994 C C . SER B 1 45 ? -33.438 -11.211 15.352 1 52.25 45 SER B C 1
ATOM 3996 O O . SER B 1 45 ? -33.375 -10 15.125 1 52.25 45 SER B O 1
ATOM 3998 N N . THR B 1 46 ? -32.25 -12 15.5 1 59.5 46 THR B N 1
ATOM 3999 C CA . THR B 1 46 ? -30.938 -11.375 15.484 1 59.5 46 THR B CA 1
ATOM 4000 C C . THR B 1 46 ? -30.594 -10.875 14.086 1 59.5 46 THR B C 1
ATOM 4002 O O . THR B 1 46 ? -30.062 -9.781 13.93 1 59.5 46 THR B O 1
ATOM 4005 N N . ALA B 1 47 ? -31.078 -11.57 13.164 1 70.44 47 ALA B N 1
ATOM 4006 C CA . ALA B 1 47 ? -30.828 -11.156 11.781 1 70.44 47 ALA B CA 1
ATOM 4007 C C . ALA B 1 47 ? -31.641 -9.898 11.445 1 70.44 47 ALA B C 1
ATOM 4009 O O . ALA B 1 47 ? -31.125 -9.008 10.758 1 70.44 47 ALA B O 1
ATOM 4010 N N . GLN B 1 48 ? -32.781 -9.914 12.102 1 73.31 48 GLN B N 1
ATOM 4011 C CA . GLN B 1 48 ? -33.625 -8.75 11.867 1 73.31 48 GLN B CA 1
ATOM 4012 C C . GLN B 1 48 ? -33 -7.484 12.461 1 73.31 48 GLN B C 1
ATOM 4014 O O . GLN B 1 48 ? -33.062 -6.418 11.852 1 73.31 48 GLN B O 1
ATOM 4019 N N . GLY B 1 49 ? -32.469 -7.652 13.633 1 78.12 49 GLY B N 1
ATOM 4020 C CA . GLY B 1 49 ? -31.797 -6.523 14.266 1 78.12 49 GLY B CA 1
ATOM 4021 C C . GLY B 1 49 ? -30.562 -6.051 13.508 1 78.12 49 GLY B C 1
ATOM 4022 O O . GLY B 1 49 ? -30.344 -4.848 13.359 1 78.12 49 GLY B O 1
ATOM 4023 N N . ASN B 1 50 ? -29.844 -6.961 13.008 1 83.88 50 ASN B N 1
ATOM 4024 C CA . ASN B 1 50 ? -28.641 -6.648 12.242 1 83.88 50 ASN B CA 1
ATOM 4025 C C . ASN B 1 50 ? -28.984 -5.93 10.938 1 83.88 50 ASN B C 1
ATOM 4027 O O . ASN B 1 50 ? -28.359 -4.934 10.594 1 83.88 50 ASN B O 1
ATOM 4031 N N . LEU B 1 51 ? -30 -6.441 10.328 1 88.56 51 LEU B N 1
ATOM 4032 C CA . LEU B 1 51 ? -30.438 -5.824 9.086 1 88.56 51 LEU B CA 1
ATOM 4033 C C . LEU B 1 51 ? -30.984 -4.422 9.336 1 88.56 51 LEU B C 1
ATOM 4035 O O . LEU B 1 51 ? -30.781 -3.514 8.531 1 88.56 51 LEU B O 1
ATOM 4039 N N . ALA B 1 52 ? -31.594 -4.297 10.469 1 89.06 52 ALA B N 1
ATOM 4040 C CA . ALA B 1 52 ? -32.125 -2.988 10.836 1 89.06 52 ALA B CA 1
ATOM 4041 C C . ALA B 1 52 ? -31.016 -1.966 11.008 1 89.06 52 ALA B C 1
ATOM 4043 O O . ALA B 1 52 ? -31.156 -0.808 10.609 1 89.06 52 ALA B O 1
ATOM 4044 N N . LYS B 1 53 ? -30.047 -2.383 11.602 1 91.62 53 LYS B N 1
ATOM 4045 C CA . LYS B 1 53 ? -28.906 -1.485 11.805 1 91.62 53 LYS B CA 1
ATOM 4046 C C . LYS B 1 53 ? -28.297 -1.06 10.477 1 91.62 53 LYS B C 1
ATOM 4048 O O . LYS B 1 53 ? -27.938 0.109 10.297 1 91.62 53 LYS B O 1
ATOM 4053 N N . ILE B 1 54 ? -28.109 -1.998 9.586 1 93.06 54 ILE B N 1
ATOM 4054 C CA . ILE B 1 54 ? -27.594 -1.692 8.258 1 93.06 54 ILE B CA 1
ATOM 4055 C C . ILE B 1 54 ? -28.5 -0.687 7.566 1 93.06 54 ILE B C 1
ATOM 4057 O O . ILE B 1 54 ? -28.031 0.285 6.973 1 93.06 54 ILE B O 1
ATOM 4061 N N . ASN B 1 55 ? -29.766 -0.928 7.727 1 91.69 55 ASN B N 1
ATOM 4062 C CA . ASN B 1 55 ? -30.734 -0.03 7.121 1 91.69 55 ASN B CA 1
ATOM 4063 C C . ASN B 1 55 ? -30.672 1.362 7.742 1 91.69 55 ASN B C 1
ATOM 4065 O O . ASN B 1 55 ? -30.812 2.365 7.043 1 91.69 55 ASN B O 1
ATOM 4069 N N . GLU B 1 56 ? -30.5 1.399 8.984 1 91.5 56 GLU B N 1
ATOM 4070 C CA . GLU B 1 56 ? -30.375 2.674 9.68 1 91.5 56 GLU B CA 1
ATOM 4071 C C . GLU B 1 56 ? -29.141 3.443 9.211 1 91.5 56 GLU B C 1
ATOM 4073 O O . GLU B 1 56 ? -29.203 4.652 8.977 1 91.5 56 GLU B O 1
ATOM 4078 N N . ALA B 1 57 ? -28.062 2.764 9.164 1 93.88 57 ALA B N 1
ATOM 4079 C CA . ALA B 1 57 ? -26.844 3.385 8.68 1 93.88 57 ALA B CA 1
ATOM 4080 C C . ALA B 1 57 ? -27.016 3.91 7.258 1 93.88 57 ALA B C 1
ATOM 4082 O O . ALA B 1 57 ? -26.594 5.023 6.941 1 93.88 57 ALA B O 1
ATOM 4083 N N . TYR B 1 58 ? -27.625 3.078 6.391 1 93.56 58 TYR B N 1
ATOM 4084 C CA . TYR B 1 58 ? -27.891 3.479 5.016 1 93.56 58 TYR B CA 1
ATOM 4085 C C . TYR B 1 58 ? -28.688 4.777 4.977 1 93.56 58 TYR B C 1
ATOM 4087 O O . TYR B 1 58 ? -28.328 5.715 4.262 1 93.56 58 TYR B O 1
ATOM 4095 N N . ALA B 1 59 ? -29.688 4.828 5.738 1 91 59 ALA B N 1
ATOM 4096 C CA . ALA B 1 59 ? -30.547 6 5.766 1 91 59 ALA B CA 1
ATOM 4097 C C . ALA B 1 59 ? -29.797 7.227 6.277 1 91 59 ALA B C 1
ATOM 4099 O O . ALA B 1 59 ? -29.953 8.328 5.742 1 91 59 ALA B O 1
ATOM 4100 N N . LEU B 1 60 ? -29.078 6.992 7.297 1 92 60 LEU B N 1
ATOM 4101 C CA . LEU B 1 60 ? -28.297 8.078 7.879 1 92 60 LEU B CA 1
ATOM 4102 C C . LEU B 1 60 ? -27.344 8.68 6.852 1 92 60 LEU B C 1
ATOM 4104 O O . LEU B 1 60 ? -27.312 9.898 6.664 1 92 60 LEU B O 1
ATOM 4108 N N . ILE B 1 61 ? -26.531 7.871 6.199 1 94.31 61 ILE B N 1
ATOM 4109 C CA . ILE B 1 61 ? -25.547 8.328 5.219 1 94.31 61 ILE B CA 1
ATOM 4110 C C . ILE B 1 61 ? -26.266 9.016 4.059 1 94.31 61 ILE B C 1
ATOM 4112 O O . ILE B 1 61 ? -25.859 10.102 3.639 1 94.31 61 ILE B O 1
ATOM 4116 N N . ASP B 1 62 ? -27.281 8.391 3.59 1 91.88 62 ASP B N 1
ATOM 4117 C CA . ASP B 1 62 ? -28.016 8.883 2.432 1 91.88 62 ASP B CA 1
ATOM 4118 C C . ASP B 1 62 ? -28.625 10.266 2.713 1 91.88 62 ASP B C 1
ATOM 4120 O O . ASP B 1 62 ? -28.641 11.125 1.834 1 91.88 62 ASP B O 1
ATOM 4124 N N . SER B 1 63 ? -29.031 10.477 3.928 1 90.44 63 SER B N 1
ATOM 4125 C CA . SER B 1 63 ? -29.797 11.68 4.219 1 90.44 63 SER B CA 1
ATOM 4126 C C . SER B 1 63 ? -28.922 12.766 4.828 1 90.44 63 SER B C 1
ATOM 4128 O O . SER B 1 63 ? -29.25 13.953 4.754 1 90.44 63 SER B O 1
ATOM 4130 N N . ARG B 1 64 ? -27.781 12.352 5.406 1 91.88 64 ARG B N 1
ATOM 4131 C CA . ARG B 1 64 ? -27.125 13.344 6.25 1 91.88 64 ARG B CA 1
ATOM 4132 C C . ARG B 1 64 ? -25.703 13.602 5.781 1 91.88 64 ARG B C 1
ATOM 4134 O O . ARG B 1 64 ? -25.078 14.594 6.184 1 91.88 64 ARG B O 1
ATOM 4141 N N . TYR B 1 65 ? -25.188 12.742 5.039 1 94.12 65 TYR B N 1
ATOM 4142 C CA . TYR B 1 65 ? -23.844 13.016 4.543 1 94.12 65 TYR B CA 1
ATOM 4143 C C . TYR B 1 65 ? -23.797 14.336 3.789 1 94.12 65 TYR B C 1
ATOM 4145 O O . TYR B 1 65 ? -24.734 14.688 3.076 1 94.12 65 TYR B O 1
ATOM 4153 N N . VAL B 1 66 ? -22.797 14.984 3.832 1 93.12 66 VAL B N 1
ATOM 4154 C CA . VAL B 1 66 ? -22.656 16.375 3.422 1 93.12 66 VAL B CA 1
ATOM 4155 C C . VAL B 1 66 ? -22.906 16.5 1.92 1 93.12 66 VAL B C 1
ATOM 4157 O O . VAL B 1 66 ? -23.438 17.516 1.455 1 93.12 66 VAL B O 1
ATOM 4160 N N . GLU B 1 67 ? -22.531 15.547 1.153 1 92.19 67 GLU B N 1
ATOM 4161 C CA . GLU B 1 67 ? -22.719 15.539 -0.294 1 92.19 67 GLU B CA 1
ATOM 4162 C C . GLU B 1 67 ? -23.75 14.5 -0.708 1 92.19 67 GLU B C 1
ATOM 4164 O O . GLU B 1 67 ? -24.078 13.602 0.07 1 92.19 67 GLU B O 1
ATOM 4169 N N . ASP B 1 68 ? -24.203 14.695 -1.934 1 90.69 68 ASP B N 1
ATOM 4170 C CA . ASP B 1 68 ? -25.109 13.703 -2.467 1 90.69 68 ASP B CA 1
ATOM 4171 C C . ASP B 1 68 ? -24.406 12.383 -2.738 1 90.69 68 ASP B C 1
ATOM 4173 O O . ASP B 1 68 ? -23.266 12.375 -3.229 1 90.69 68 ASP B O 1
ATOM 4177 N N . VAL B 1 69 ? -25.094 11.367 -2.295 1 90.75 69 VAL B N 1
ATOM 4178 C CA . VAL B 1 69 ? -24.531 10.039 -2.502 1 90.75 69 VAL B CA 1
ATOM 4179 C C . VAL B 1 69 ? -25.469 9.211 -3.383 1 90.75 69 VAL B C 1
ATOM 4181 O O . VAL B 1 69 ? -26.672 9.18 -3.156 1 90.75 69 VAL B O 1
ATOM 4184 N N . LYS B 1 70 ? -24.906 8.57 -4.352 1 89.81 70 LYS B N 1
ATOM 4185 C CA . LYS B 1 70 ? -25.703 7.699 -5.207 1 89.81 70 LYS B CA 1
ATOM 4186 C C . LYS B 1 70 ? -26.062 6.41 -4.484 1 89.81 70 LYS B C 1
ATOM 4188 O O . LYS B 1 70 ? -25.188 5.707 -3.973 1 89.81 70 LYS B O 1
ATOM 4193 N N . ASP B 1 71 ? -27.297 6.074 -4.57 1 90.19 71 ASP B N 1
ATOM 4194 C CA . ASP B 1 71 ? -27.797 4.902 -3.873 1 90.19 71 ASP B CA 1
ATOM 4195 C C . ASP B 1 71 ? -27.094 3.633 -4.332 1 90.19 71 ASP B C 1
ATOM 4197 O O . ASP B 1 71 ? -26.734 2.781 -3.512 1 90.19 71 ASP B O 1
ATOM 4201 N N . GLU B 1 72 ? -26.922 3.533 -5.586 1 89.44 72 GLU B N 1
ATOM 4202 C CA . GLU B 1 72 ? -26.281 2.344 -6.141 1 89.44 72 GLU B CA 1
ATOM 4203 C C . GLU B 1 72 ? -24.891 2.152 -5.562 1 89.44 72 GLU B C 1
ATOM 4205 O O . GLU B 1 72 ? -24.453 1.021 -5.328 1 89.44 72 GLU B O 1
ATOM 4210 N N . LYS B 1 73 ? -24.219 3.199 -5.336 1 90.38 73 LYS B N 1
ATOM 4211 C CA . LYS B 1 73 ? -22.875 3.121 -4.789 1 90.38 73 LYS B CA 1
ATOM 4212 C C . LYS B 1 73 ? -22.891 2.678 -3.332 1 90.38 73 LYS B C 1
ATOM 4214 O O . LYS B 1 73 ? -22.016 1.939 -2.889 1 90.38 73 LYS B O 1
ATOM 4219 N N . LEU B 1 74 ? -23.844 3.186 -2.621 1 92.88 74 LEU B N 1
ATOM 4220 C CA . LEU B 1 74 ? -23.969 2.773 -1.228 1 92.88 74 LEU B CA 1
ATOM 4221 C C . LEU B 1 74 ? -24.266 1.279 -1.126 1 92.88 74 LEU B C 1
ATOM 4223 O O . LEU B 1 74 ? -23.672 0.586 -0.289 1 92.88 74 LEU B O 1
ATOM 4227 N N . VAL B 1 75 ? -25.156 0.819 -1.992 1 92.62 75 VAL B N 1
ATOM 4228 C CA . VAL B 1 75 ? -25.484 -0.6 -2.014 1 92.62 75 VAL B CA 1
ATOM 4229 C C . VAL B 1 75 ? -24.25 -1.423 -2.359 1 92.62 75 VAL B C 1
ATOM 4231 O O . VAL B 1 75 ? -23.938 -2.41 -1.687 1 92.62 75 VAL B O 1
ATOM 4234 N N . GLU B 1 76 ? -23.609 -1.011 -3.395 1 91.12 76 GLU B N 1
ATOM 4235 C CA . GLU B 1 76 ? -22.359 -1.677 -3.787 1 91.12 76 GLU B CA 1
ATOM 4236 C C . GLU B 1 76 ? -21.359 -1.697 -2.637 1 91.12 76 GLU B C 1
ATOM 4238 O O . GLU B 1 76 ? -20.734 -2.725 -2.373 1 91.12 76 GLU B O 1
ATOM 4243 N N . GLY B 1 77 ? -21.203 -0.607 -2.047 1 92.81 77 GLY B N 1
ATOM 4244 C CA . GLY B 1 77 ? -20.297 -0.514 -0.908 1 92.81 77 GLY B CA 1
ATOM 4245 C C . GLY B 1 77 ? -20.656 -1.464 0.218 1 92.81 77 GLY B C 1
ATOM 4246 O O . GLY B 1 77 ? -19.781 -2.113 0.794 1 92.81 77 GLY B O 1
ATOM 4247 N N . ALA B 1 78 ? -21.906 -1.506 0.527 1 94.81 78 ALA B N 1
ATOM 4248 C CA . ALA B 1 78 ? -22.375 -2.393 1.59 1 94.81 78 ALA B CA 1
ATOM 4249 C C . ALA B 1 78 ? -22.047 -3.848 1.273 1 94.81 78 ALA B C 1
ATOM 4251 O O . ALA B 1 78 ? -21.5 -4.566 2.117 1 94.81 78 ALA B O 1
ATOM 4252 N N . ILE B 1 79 ? -22.359 -4.234 0.104 1 94.38 79 ILE B N 1
ATOM 4253 C CA . ILE B 1 79 ? -22.172 -5.621 -0.295 1 94.38 79 ILE B CA 1
ATOM 4254 C C . ILE B 1 79 ? -20.672 -5.938 -0.332 1 94.38 79 ILE B C 1
ATOM 4256 O O . ILE B 1 79 ? -20.234 -6.941 0.228 1 94.38 79 ILE B O 1
ATOM 4260 N N . GLN B 1 80 ? -19.938 -5.082 -0.924 1 91.44 80 GLN B N 1
ATOM 4261 C CA . GLN B 1 80 ? -18.484 -5.27 -0.971 1 91.44 80 GLN B CA 1
ATOM 4262 C C . GLN B 1 80 ? -17.891 -5.277 0.432 1 91.44 80 GLN B C 1
ATOM 4264 O O . GLN B 1 80 ? -16.938 -6.016 0.704 1 91.44 80 GLN B O 1
ATOM 4269 N N . GLY B 1 81 ? -18.359 -4.406 1.206 1 92.62 81 GLY B N 1
ATOM 4270 C CA . GLY B 1 81 ? -17.891 -4.371 2.584 1 92.62 81 GLY B CA 1
ATOM 4271 C C . GLY B 1 81 ? -18.125 -5.676 3.326 1 92.62 81 GLY B C 1
ATOM 4272 O O . GLY B 1 81 ? -17.25 -6.145 4.055 1 92.62 81 GLY B O 1
ATOM 4273 N N . MET B 1 82 ? -19.297 -6.242 3.199 1 94 82 MET B N 1
ATOM 4274 C CA . MET B 1 82 ? -19.562 -7.543 3.799 1 94 82 MET B CA 1
ATOM 4275 C C . MET B 1 82 ? -18.578 -8.594 3.287 1 94 82 MET B C 1
ATOM 4277 O O . MET B 1 82 ? -18 -9.344 4.074 1 94 82 MET B O 1
ATOM 4281 N N . LEU B 1 83 ? -18.375 -8.57 2.027 1 92.75 83 LEU B N 1
ATOM 4282 C CA . LEU B 1 83 ? -17.484 -9.555 1.417 1 92.75 83 LEU B CA 1
ATOM 4283 C C . LEU B 1 83 ? -16.047 -9.344 1.885 1 92.75 83 LEU B C 1
ATOM 4285 O O . LEU B 1 83 ? -15.297 -10.312 2.051 1 92.75 83 LEU B O 1
ATOM 4289 N N . SER B 1 84 ? -15.711 -8.141 2.082 1 88.69 84 SER B N 1
ATOM 4290 C CA . SER B 1 84 ? -14.344 -7.852 2.508 1 88.69 84 SER B CA 1
ATOM 4291 C C . SER B 1 84 ? -14.055 -8.43 3.889 1 88.69 84 SER B C 1
ATOM 4293 O O . SER B 1 84 ? -12.922 -8.789 4.191 1 88.69 84 SER B O 1
ATOM 4295 N N . THR B 1 85 ? -15.023 -8.555 4.691 1 89.81 85 THR B N 1
ATOM 4296 C CA . THR B 1 85 ? -14.836 -9.07 6.043 1 89.81 85 THR B CA 1
ATOM 4297 C C . THR B 1 85 ? -14.469 -10.555 6.008 1 89.81 85 THR B C 1
ATOM 4299 O O . THR B 1 85 ? -13.945 -11.094 6.984 1 89.81 85 THR B O 1
ATOM 4302 N N . LEU B 1 86 ? -14.789 -11.164 4.914 1 92.44 86 LEU B N 1
ATOM 4303 C CA . LEU B 1 86 ? -14.5 -12.586 4.773 1 92.44 86 LEU B CA 1
ATOM 4304 C C . LEU B 1 86 ? -13.008 -12.828 4.617 1 92.44 86 LEU B C 1
ATOM 4306 O O . LEU B 1 86 ? -12.539 -13.961 4.73 1 92.44 86 LEU B O 1
ATOM 4310 N N . LYS B 1 87 ? -12.258 -11.836 4.242 1 86.38 87 LYS B N 1
ATOM 4311 C CA . LYS B 1 87 ? -10.828 -11.938 3.945 1 86.38 87 LYS B CA 1
ATOM 4312 C C . LYS B 1 87 ? -10.562 -13.016 2.898 1 86.38 87 LYS B C 1
ATOM 4314 O O . LYS B 1 87 ? -9.617 -13.797 3.037 1 86.38 87 LYS B O 1
ATOM 4319 N N . ASP B 1 88 ? -11.508 -13.164 2.072 1 89.31 88 ASP B N 1
ATOM 4320 C CA . ASP B 1 88 ? -11.461 -14.094 0.944 1 89.31 88 ASP B CA 1
ATOM 4321 C C . ASP B 1 88 ? -11.43 -13.336 -0.383 1 89.31 88 ASP B C 1
ATOM 4323 O O . ASP B 1 88 ? -12.461 -12.836 -0.839 1 89.31 88 ASP B O 1
ATOM 4327 N N . PRO B 1 89 ? -10.328 -13.289 -0.985 1 85.94 89 PRO B N 1
ATOM 4328 C CA . PRO B 1 89 ? -10.211 -12.484 -2.209 1 85.94 89 PRO B CA 1
ATOM 4329 C C . PRO B 1 89 ? -10.977 -13.102 -3.383 1 85.94 89 PRO B C 1
ATOM 4331 O O . PRO B 1 89 ? -11.141 -12.453 -4.418 1 85.94 89 PRO B O 1
ATOM 4334 N N . TYR B 1 90 ? -11.477 -14.211 -3.17 1 86.94 90 TYR B N 1
ATOM 4335 C CA . TYR B 1 90 ? -12.148 -14.898 -4.266 1 86.94 90 TYR B CA 1
ATOM 4336 C C . TYR B 1 90 ? -13.656 -14.672 -4.211 1 86.94 90 TYR B C 1
ATOM 4338 O O . TYR B 1 90 ? -14.375 -15.016 -5.148 1 86.94 90 TYR B O 1
ATOM 4346 N N . SER B 1 91 ? -14.148 -14.172 -3.146 1 90.88 91 SER B N 1
ATOM 4347 C CA . SER B 1 91 ? -15.539 -13.742 -3.037 1 90.88 91 SER B CA 1
ATOM 4348 C C . SER B 1 91 ? -15.695 -12.273 -3.41 1 90.88 91 SER B C 1
ATOM 4350 O O . SER B 1 91 ? -15.227 -11.391 -2.689 1 90.88 91 SER B O 1
ATOM 4352 N N . THR B 1 92 ? -16.406 -12.062 -4.523 1 89.25 92 THR B N 1
ATOM 4353 C CA . THR B 1 92 ? -16.453 -10.711 -5.062 1 89.25 92 THR B CA 1
ATOM 4354 C C . THR B 1 92 ? -17.859 -10.367 -5.551 1 89.25 92 THR B C 1
ATOM 4356 O O . THR B 1 92 ? -18.688 -11.258 -5.754 1 89.25 92 THR B O 1
ATOM 4359 N N . TYR B 1 93 ? -18.125 -9.016 -5.645 1 91.44 93 TYR B N 1
ATOM 4360 C CA . TYR B 1 93 ? -19.3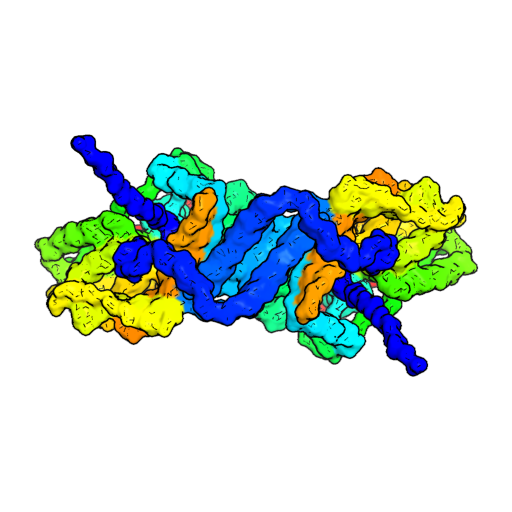75 -8.484 -6.168 1 91.44 93 TYR B CA 1
ATOM 4361 C C . TYR B 1 93 ? -19.141 -7.703 -7.453 1 91.44 93 TYR B C 1
ATOM 4363 O O . TYR B 1 93 ? -18.172 -6.949 -7.562 1 91.44 93 TYR B O 1
ATOM 4371 N N . MET B 1 94 ? -19.953 -7.965 -8.422 1 90.25 94 MET B N 1
ATOM 4372 C CA . MET B 1 94 ? -20.016 -7.133 -9.617 1 90.25 94 MET B CA 1
ATOM 4373 C C . MET B 1 94 ? -21.391 -6.477 -9.75 1 90.25 94 MET B C 1
ATOM 4375 O O . MET B 1 94 ? -22.406 -7.164 -9.789 1 90.25 94 MET B O 1
ATOM 4379 N N . ASP B 1 95 ? -21.328 -5.164 -9.805 1 90.44 95 ASP B N 1
ATOM 4380 C CA . ASP B 1 95 ? -22.594 -4.469 -10.023 1 90.44 95 ASP B CA 1
ATOM 4381 C C . ASP B 1 95 ? -23.078 -4.672 -11.453 1 90.44 95 ASP B C 1
ATOM 4383 O O . ASP B 1 95 ? -22.391 -5.277 -12.273 1 90.44 95 ASP B O 1
ATOM 4387 N N . LYS B 1 96 ? -24.234 -4.211 -11.719 1 89.62 96 LYS B N 1
ATOM 4388 C CA . LYS B 1 96 ? -24.906 -4.438 -12.992 1 89.62 96 LYS B CA 1
ATOM 4389 C C . LYS B 1 96 ? -24.031 -3.98 -14.156 1 89.62 96 LYS B C 1
ATOM 4391 O O . LYS B 1 96 ? -23.812 -4.738 -15.109 1 89.62 96 LYS B O 1
ATOM 4396 N N . GLU B 1 97 ? -23.516 -2.795 -14.047 1 90.38 97 GLU B N 1
ATOM 4397 C CA . GLU B 1 97 ? -22.734 -2.229 -15.133 1 90.38 97 GLU B CA 1
ATOM 4398 C C . GLU B 1 97 ? -21.422 -3.002 -15.328 1 90.38 97 GLU B C 1
ATOM 4400 O O . GLU B 1 97 ? -21.078 -3.354 -16.453 1 90.38 97 GLU B O 1
ATOM 4405 N N . THR B 1 98 ? -20.797 -3.256 -14.32 1 89.31 98 THR B N 1
ATOM 4406 C CA . THR B 1 98 ? -19.531 -3.986 -14.383 1 89.31 98 THR B CA 1
ATOM 4407 C C . THR B 1 98 ? -19.75 -5.398 -14.922 1 89.31 98 THR B C 1
ATOM 4409 O O . THR B 1 98 ? -18.969 -5.883 -15.742 1 89.31 98 THR B O 1
ATOM 4412 N N . ALA B 1 99 ? -20.781 -6.055 -14.445 1 88.25 99 ALA B N 1
ATOM 4413 C CA . ALA B 1 99 ? -21.094 -7.402 -14.914 1 88.25 99 ALA B CA 1
ATOM 4414 C C . ALA B 1 99 ? -21.344 -7.418 -16.422 1 88.25 99 ALA B C 1
ATOM 4416 O O . ALA B 1 99 ? -20.859 -8.312 -17.125 1 88.25 99 ALA B O 1
ATOM 4417 N N . LYS B 1 100 ? -22.031 -6.477 -16.859 1 87.31 100 LYS B N 1
ATOM 4418 C CA . LYS B 1 100 ? -22.281 -6.359 -18.281 1 87.31 100 LYS B CA 1
ATOM 4419 C C . LYS B 1 100 ? -21 -6.145 -19.062 1 87.31 100 LYS B C 1
ATOM 4421 O O . LYS B 1 100 ? -20.734 -6.836 -20.047 1 87.31 100 LYS B O 1
ATOM 4426 N N . GLN B 1 101 ? -20.219 -5.199 -18.609 1 85.94 101 GLN B N 1
ATOM 4427 C CA . GLN B 1 101 ? -18.953 -4.906 -19.266 1 85.94 101 GLN B CA 1
ATOM 4428 C C . GLN B 1 101 ? -18.031 -6.121 -19.266 1 85.94 101 GLN B C 1
ATOM 4430 O O . GLN B 1 101 ? -17.328 -6.387 -20.234 1 85.94 101 GLN B O 1
ATOM 4435 N N . PHE B 1 102 ? -18.094 -6.738 -18.219 1 81.56 102 PHE B N 1
ATOM 4436 C CA . PHE B 1 102 ? -17.234 -7.918 -18.078 1 81.56 102 PHE B CA 1
ATOM 4437 C C . PHE B 1 102 ? -17.672 -9 -19.062 1 81.56 102 PHE B C 1
ATOM 4439 O O . PHE B 1 102 ? -16.828 -9.609 -19.719 1 81.56 102 PHE B O 1
ATOM 4446 N N . SER B 1 103 ? -18.875 -9.18 -19.172 1 79.38 103 SER B N 1
ATOM 4447 C CA . SER B 1 103 ? -19.391 -10.148 -20.141 1 79.38 103 SER B CA 1
ATOM 4448 C C . SER B 1 103 ? -19 -9.766 -21.562 1 79.38 103 SER B C 1
ATOM 4450 O O . SER B 1 103 ? -18.609 -10.625 -22.359 1 79.38 103 SER B O 1
ATOM 4452 N N . GLU B 1 104 ? -19.031 -8.539 -21.797 1 77.38 104 GLU B N 1
ATOM 4453 C CA . GLU B 1 104 ? -18.656 -8.039 -23.125 1 77.38 104 GLU B CA 1
ATOM 4454 C C . GLU B 1 104 ? -17.172 -8.211 -23.375 1 77.38 104 GLU B C 1
ATOM 4456 O O . GLU B 1 104 ? -16.75 -8.398 -24.531 1 77.38 104 GLU B O 1
ATOM 4461 N N . SER B 1 105 ? -16.453 -8.07 -22.375 1 75.5 105 SER B N 1
ATOM 4462 C CA . SER B 1 105 ? -14.992 -8.156 -22.5 1 75.5 105 SER B CA 1
ATOM 4463 C C . SER B 1 105 ? -14.547 -9.57 -22.844 1 75.5 105 SER B C 1
ATOM 4465 O O . SER B 1 105 ? -13.406 -9.789 -23.25 1 75.5 105 SER B O 1
ATOM 4467 N N . LEU B 1 106 ? -15.461 -10.492 -22.734 1 71.38 106 LEU B N 1
ATOM 4468 C CA . LEU B 1 106 ? -15.156 -11.875 -23.078 1 71.38 106 LEU B CA 1
ATOM 4469 C C . LEU B 1 106 ? -15.273 -12.102 -24.578 1 71.38 106 LEU B C 1
ATOM 4471 O O . LEU B 1 106 ? -15.008 -13.203 -25.062 1 71.38 106 LEU B O 1
ATOM 4475 N N . ASP B 1 107 ? -15.602 -11.016 -25.156 1 69.81 107 ASP B N 1
ATOM 4476 C CA . ASP B 1 107 ? -15.602 -11.031 -26.609 1 69.81 107 ASP B CA 1
ATOM 4477 C C . ASP B 1 107 ? -14.242 -11.453 -27.156 1 69.81 107 ASP B C 1
ATOM 4479 O O . ASP B 1 107 ? -13.203 -10.969 -26.703 1 69.81 107 ASP B O 1
ATOM 4483 N N . PRO B 1 108 ? -14.203 -12.391 -28.125 1 68.12 108 PRO B N 1
ATOM 4484 C CA . PRO B 1 108 ? -12.953 -12.891 -28.703 1 68.12 108 PRO B CA 1
ATOM 4485 C C . PRO B 1 108 ? -12.109 -11.789 -29.328 1 68.12 108 PRO B C 1
ATOM 4487 O O . PRO B 1 108 ? -10.898 -11.969 -29.516 1 68.12 108 PRO B O 1
ATOM 4490 N N . GLU B 1 109 ? -12.703 -10.734 -29.641 1 70.12 109 GLU B N 1
ATOM 4491 C CA . GLU B 1 109 ? -11.977 -9.625 -30.234 1 70.12 109 GLU B CA 1
ATOM 4492 C C . GLU B 1 109 ? -11.148 -8.875 -29.188 1 70.12 109 GLU B C 1
ATOM 4494 O O . GLU B 1 109 ? -10.258 -8.102 -29.547 1 70.12 109 GLU B O 1
ATOM 4499 N N . LEU B 1 110 ? -11.461 -9.07 -28.016 1 68.94 110 LEU B N 1
ATOM 4500 C CA . LEU B 1 110 ? -10.719 -8.43 -26.938 1 68.94 110 LEU B CA 1
ATOM 4501 C C . LEU B 1 110 ? -9.727 -9.398 -26.312 1 68.94 110 LEU B C 1
ATOM 4503 O O . LEU B 1 110 ? -10.039 -10.57 -26.109 1 68.94 110 LEU B O 1
ATOM 4507 N N . GLU B 1 111 ? -8.477 -8.711 -26.203 1 78.06 111 GLU B N 1
ATOM 4508 C CA . GLU B 1 111 ? -7.387 -9.539 -25.688 1 78.06 111 GLU B CA 1
ATOM 4509 C C . GLU B 1 111 ? -6.797 -8.961 -24.406 1 78.06 111 GLU B C 1
ATOM 4511 O O . GLU B 1 111 ? -6.906 -7.758 -24.156 1 78.06 111 GLU B O 1
ATOM 4516 N N . GLY B 1 112 ? -6.352 -9.812 -23.625 1 86.25 112 GLY B N 1
ATOM 4517 C CA . GLY B 1 112 ? -5.574 -9.406 -22.469 1 86.25 112 GLY B CA 1
ATOM 4518 C C . GLY B 1 112 ? -4.078 -9.523 -22.672 1 86.25 112 GLY B C 1
ATOM 4519 O O . GLY B 1 112 ? -3.592 -9.367 -23.797 1 86.25 112 GLY B O 1
ATOM 4520 N N . ILE B 1 113 ? -3.406 -9.672 -21.641 1 88.88 113 ILE B N 1
ATOM 4521 C CA . ILE B 1 113 ? -1.95 -9.75 -21.688 1 88.88 113 ILE B CA 1
ATOM 4522 C C . ILE B 1 113 ? -1.499 -11.18 -21.406 1 88.88 113 ILE B C 1
ATOM 4524 O O . ILE B 1 113 ? -0.309 -11.492 -21.484 1 88.88 113 ILE B O 1
ATOM 4528 N N . GLY B 1 114 ? -2.414 -12.016 -21.094 1 87.31 114 GLY B N 1
ATOM 4529 C CA . GLY B 1 114 ? -2.102 -13.406 -20.828 1 87.31 114 GLY B CA 1
ATOM 4530 C C . GLY B 1 114 ? -1.53 -13.641 -19.438 1 87.31 114 GLY B C 1
ATOM 4531 O O . GLY B 1 114 ? -0.486 -14.281 -19.297 1 87.31 114 GLY B O 1
ATOM 4532 N N . ALA B 1 115 ? -2.227 -13.148 -18.406 1 87.69 115 ALA B N 1
ATOM 4533 C CA . ALA B 1 115 ? -1.871 -13.359 -17 1 87.69 115 ALA B CA 1
ATOM 4534 C C . ALA B 1 115 ? -3.119 -13.531 -16.141 1 87.69 115 ALA B C 1
ATOM 4536 O O . ALA B 1 115 ? -4.156 -12.93 -16.422 1 87.69 115 ALA B O 1
ATOM 4537 N N . GLU B 1 116 ? -2.982 -14.391 -15.234 1 87.38 116 GLU B N 1
ATOM 4538 C CA . GLU B 1 116 ? -4.027 -14.523 -14.219 1 87.38 116 GLU B CA 1
ATOM 4539 C C . GLU B 1 116 ? -3.762 -13.602 -13.031 1 87.38 116 GLU B C 1
ATOM 4541 O O . GLU B 1 116 ? -2.654 -13.578 -12.492 1 87.38 116 GLU B O 1
ATOM 4546 N N . VAL B 1 117 ? -4.828 -12.828 -12.695 1 88.19 117 VAL B N 1
ATOM 4547 C CA . VAL B 1 117 ? -4.66 -11.898 -11.586 1 88.19 117 VAL B CA 1
ATOM 4548 C C . VAL B 1 117 ? -5.691 -12.195 -10.5 1 88.19 117 VAL B C 1
ATOM 4550 O O . VAL B 1 117 ? -6.75 -12.766 -10.781 1 88.19 117 VAL B O 1
ATOM 4553 N N . ASN B 1 118 ? -5.27 -11.852 -9.305 1 84.5 118 ASN B N 1
ATOM 4554 C CA . ASN B 1 118 ? -6.164 -11.953 -8.156 1 84.5 118 ASN B CA 1
ATOM 4555 C C . ASN B 1 118 ? -5.949 -10.805 -7.176 1 84.5 118 ASN B C 1
ATOM 4557 O O . ASN B 1 118 ? -4.883 -10.188 -7.16 1 84.5 118 ASN B O 1
ATOM 4561 N N . LYS B 1 119 ? -6.988 -10.492 -6.469 1 83 119 LYS B N 1
ATOM 4562 C CA . LYS B 1 119 ? -6.844 -9.492 -5.414 1 83 119 LYS B CA 1
ATOM 4563 C C . LYS B 1 119 ? -6.594 -10.156 -4.062 1 83 119 LYS B C 1
ATOM 4565 O O . LYS B 1 119 ? -7.371 -11.008 -3.625 1 83 119 LYS B O 1
ATOM 4570 N N . THR B 1 120 ? -5.523 -9.945 -3.553 1 74 120 THR B N 1
ATOM 4571 C CA . THR B 1 120 ? -5.176 -10.422 -2.217 1 74 120 THR B CA 1
ATOM 4572 C C . THR B 1 120 ? -4.836 -9.25 -1.299 1 74 120 THR B C 1
ATOM 4574 O O . THR B 1 120 ? -3.949 -8.453 -1.604 1 74 120 THR B O 1
ATOM 4577 N N . ASP B 1 121 ? -5.543 -9.109 -0.13 1 70.38 121 ASP B N 1
ATOM 4578 C CA . ASP B 1 121 ? -5.289 -8.031 0.819 1 70.38 121 ASP B CA 1
ATOM 4579 C C . ASP B 1 121 ? -5.34 -6.672 0.129 1 70.38 121 ASP B C 1
ATOM 4581 O O . ASP B 1 121 ? -4.434 -5.852 0.293 1 70.38 121 ASP B O 1
ATOM 4585 N N . ASP B 1 122 ? -6.324 -6.523 -0.81 1 76.38 122 ASP B N 1
ATOM 4586 C CA . ASP B 1 122 ? -6.613 -5.281 -1.52 1 76.38 122 ASP B CA 1
ATOM 4587 C C . ASP B 1 122 ? -5.508 -4.949 -2.52 1 76.38 122 ASP B C 1
ATOM 4589 O O . ASP B 1 122 ? -5.371 -3.803 -2.949 1 76.38 122 ASP B O 1
ATOM 4593 N N . LYS B 1 123 ? -4.699 -5.965 -2.732 1 87.25 123 LYS B N 1
ATOM 4594 C CA . LYS B 1 123 ? -3.656 -5.832 -3.744 1 87.25 123 LYS B CA 1
ATOM 4595 C C . LYS B 1 123 ? -3.953 -6.711 -4.957 1 87.25 123 LYS B C 1
ATOM 4597 O O . LYS B 1 123 ? -4.398 -7.852 -4.809 1 87.25 123 LYS B O 1
ATOM 4602 N N . LEU B 1 124 ? -3.822 -6.152 -6.051 1 91.56 124 LEU B N 1
ATOM 4603 C CA . LEU B 1 124 ? -3.953 -6.938 -7.273 1 91.56 124 LEU B CA 1
ATOM 4604 C C . LEU B 1 124 ? -2.652 -7.664 -7.594 1 91.56 124 LEU B C 1
ATOM 4606 O O . LEU B 1 124 ? -1.637 -7.031 -7.891 1 91.56 124 LEU B O 1
ATOM 4610 N N . ILE B 1 125 ? -2.707 -9.008 -7.539 1 91.06 125 ILE B N 1
ATOM 4611 C CA . ILE B 1 125 ? -1.491 -9.812 -7.66 1 91.06 125 ILE B CA 1
ATOM 4612 C C . ILE B 1 125 ? -1.576 -10.695 -8.898 1 91.06 125 ILE B C 1
ATOM 4614 O O . ILE B 1 125 ? -2.641 -11.227 -9.219 1 91.06 125 ILE B O 1
ATOM 4618 N N . ILE B 1 126 ? -0.419 -10.82 -9.547 1 91.19 126 ILE B N 1
ATOM 4619 C CA . ILE B 1 126 ? -0.284 -11.797 -10.625 1 91.19 126 ILE B CA 1
ATOM 4620 C C . ILE B 1 126 ? -0.153 -13.203 -10.031 1 91.19 126 ILE B C 1
ATOM 4622 O O . ILE B 1 126 ? 0.809 -13.492 -9.312 1 91.19 126 ILE B O 1
ATOM 4626 N N . VAL B 1 127 ? -1.163 -13.953 -10.312 1 87.19 127 VAL B N 1
ATOM 4627 C CA . VAL B 1 127 ? -1.01 -15.344 -9.914 1 87.19 127 VAL B CA 1
ATOM 4628 C C . VAL B 1 127 ? 0.067 -16.016 -10.773 1 87.19 127 VAL B C 1
ATOM 4630 O O . VAL B 1 127 ? 1.036 -16.562 -10.242 1 87.19 127 VAL B O 1
ATOM 4633 N N . SER B 1 128 ? -0.182 -15.836 -12.07 1 88.19 128 SER B N 1
ATOM 4634 C CA . SER B 1 128 ? 0.816 -16.344 -13.008 1 88.19 128 SER B CA 1
ATOM 4635 C C . SER B 1 128 ? 0.587 -15.805 -14.414 1 88.19 128 SER B C 1
ATOM 4637 O O . SER B 1 128 ? -0.556 -15.688 -14.859 1 88.19 128 SER B O 1
ATOM 4639 N N . PRO B 1 129 ? 1.726 -15.547 -15.078 1 87.69 129 PRO B N 1
ATOM 4640 C CA . PRO B 1 129 ? 1.577 -15.352 -16.516 1 87.69 129 PRO B CA 1
ATOM 4641 C C . PRO B 1 129 ? 1.366 -16.656 -17.266 1 87.69 129 PRO B C 1
ATOM 4643 O O . PRO B 1 129 ? 1.885 -17.703 -16.859 1 87.69 129 PRO B O 1
ATOM 4646 N N . ILE B 1 130 ? 0.618 -16.578 -18.312 1 82.69 130 ILE B N 1
ATOM 4647 C CA . ILE B 1 130 ? 0.403 -17.75 -19.156 1 82.69 130 ILE B CA 1
ATOM 4648 C C . ILE B 1 130 ? 1.619 -17.969 -20.047 1 82.69 130 ILE B C 1
ATOM 4650 O O . ILE B 1 130 ? 2.158 -17.016 -20.625 1 82.69 130 ILE B O 1
ATOM 4654 N N . LYS B 1 131 ? 2.047 -19.188 -20.109 1 81.31 131 LYS B N 1
ATOM 4655 C CA . LYS B 1 131 ? 3.201 -19.5 -20.938 1 81.31 131 LYS B CA 1
ATOM 4656 C C . LYS B 1 131 ? 2.959 -19.109 -22.391 1 81.31 131 LYS B C 1
ATOM 4658 O O . LYS B 1 131 ? 1.896 -19.391 -22.953 1 81.31 131 LYS B O 1
ATOM 4663 N N . GLY B 1 132 ? 3.9 -18.469 -22.938 1 79.25 132 GLY B N 1
ATOM 4664 C CA . GLY B 1 132 ? 3.812 -18.062 -24.328 1 79.25 132 GLY B CA 1
ATOM 4665 C C . GLY B 1 132 ? 3.045 -16.781 -24.531 1 79.25 132 GLY B C 1
ATOM 4666 O O . GLY B 1 132 ? 2.932 -16.281 -25.656 1 79.25 132 GLY B O 1
ATOM 4667 N N . SER B 1 133 ? 2.549 -16.203 -23.484 1 84.19 133 SER B N 1
ATOM 4668 C CA . SER B 1 133 ? 1.776 -14.969 -23.562 1 84.19 133 SER B CA 1
ATOM 4669 C C . SER B 1 133 ? 2.688 -13.742 -23.578 1 84.19 133 SER B C 1
ATOM 4671 O O . SER B 1 133 ? 3.875 -13.844 -23.266 1 84.19 133 SER B O 1
ATOM 4673 N N . PRO B 1 134 ? 2.137 -12.633 -23.953 1 88.12 134 PRO B N 1
ATOM 4674 C CA . PRO B 1 134 ? 2.902 -11.383 -23.875 1 88.12 134 PRO B CA 1
ATOM 4675 C C . PRO B 1 134 ? 3.412 -11.094 -22.469 1 88.12 134 PRO B C 1
ATOM 4677 O O . PRO B 1 134 ? 4.539 -10.617 -22.312 1 88.12 134 PRO B O 1
ATOM 4680 N N . ALA B 1 135 ? 2.596 -11.422 -21.484 1 88.38 135 ALA B N 1
ATOM 4681 C CA . ALA B 1 135 ? 2.988 -11.18 -20.094 1 88.38 135 ALA B CA 1
ATOM 4682 C C . ALA B 1 135 ? 4.223 -11.992 -19.719 1 88.38 135 ALA B C 1
ATOM 4684 O O . ALA B 1 135 ? 5.152 -11.469 -19.094 1 88.38 135 ALA B O 1
ATOM 4685 N N . GLU B 1 136 ? 4.195 -13.219 -20.125 1 84.62 136 GLU B N 1
ATOM 4686 C CA . GLU B 1 136 ? 5.352 -14.055 -19.828 1 84.62 136 GLU B CA 1
ATOM 4687 C C . GLU B 1 136 ? 6.594 -13.562 -20.562 1 84.62 136 GLU B C 1
ATOM 4689 O O . GLU B 1 136 ? 7.672 -13.469 -19.984 1 84.62 136 GLU B O 1
ATOM 4694 N N . LYS B 1 137 ? 6.41 -13.227 -21.812 1 82.44 137 LYS B N 1
ATOM 4695 C CA . LYS B 1 137 ? 7.52 -12.844 -22.688 1 82.44 137 LYS B CA 1
ATOM 4696 C C . LYS B 1 137 ? 8.203 -11.586 -22.172 1 82.44 137 LYS B C 1
ATOM 4698 O O . LYS B 1 137 ? 9.43 -11.453 -22.25 1 82.44 137 LYS B O 1
ATOM 4703 N N . ILE B 1 138 ? 7.383 -10.75 -21.594 1 85.19 138 ILE B N 1
ATOM 4704 C CA . ILE B 1 138 ? 7.949 -9.461 -21.203 1 85.19 138 ILE B CA 1
ATOM 4705 C C . ILE B 1 138 ? 8.547 -9.562 -19.797 1 85.19 138 ILE B C 1
ATOM 4707 O O . ILE B 1 138 ? 9.273 -8.672 -19.359 1 85.19 138 ILE B O 1
ATOM 4711 N N . GLY B 1 139 ? 8.133 -10.578 -19.047 1 85.88 139 GLY B N 1
ATOM 4712 C CA . GLY B 1 139 ? 8.844 -10.812 -17.797 1 85.88 139 GLY B CA 1
ATOM 4713 C C . GLY B 1 139 ? 7.961 -10.648 -16.578 1 85.88 139 GLY B C 1
ATOM 4714 O O . GLY B 1 139 ? 8.461 -10.539 -15.453 1 85.88 139 GLY B O 1
ATOM 4715 N N . ILE B 1 140 ? 6.672 -10.625 -16.75 1 89.31 140 ILE B N 1
ATOM 4716 C CA . ILE B 1 140 ? 5.758 -10.672 -15.609 1 89.31 140 ILE B CA 1
ATOM 4717 C C . ILE B 1 140 ? 5.93 -11.992 -14.859 1 89.31 140 ILE B C 1
ATOM 4719 O O . ILE B 1 140 ? 6.109 -13.039 -15.477 1 89.31 140 ILE B O 1
ATOM 4723 N N . LYS B 1 141 ? 5.855 -11.898 -13.555 1 88.06 141 LYS B N 1
ATOM 4724 C CA . LYS B 1 141 ? 6.113 -13.078 -12.742 1 88.06 141 LYS B CA 1
ATOM 4725 C C . LYS B 1 141 ? 5.008 -13.297 -11.711 1 88.06 141 LYS B C 1
ATOM 4727 O O . LYS B 1 141 ? 4.266 -12.367 -11.391 1 88.06 141 LYS B O 1
ATOM 4732 N N . PRO B 1 142 ? 4.914 -14.5 -11.227 1 86.44 142 PRO B N 1
ATOM 4733 C CA . PRO B 1 142 ? 3.99 -14.742 -10.117 1 86.44 142 PRO B CA 1
ATOM 4734 C C . PRO B 1 142 ? 4.27 -13.836 -8.914 1 86.44 142 PRO B C 1
ATOM 4736 O O . PRO B 1 142 ? 5.434 -13.586 -8.586 1 86.44 142 PRO B O 1
ATOM 4739 N N . ASN B 1 143 ? 3.219 -13.359 -8.328 1 87.44 143 ASN B N 1
ATOM 4740 C CA . ASN B 1 143 ? 3.24 -12.578 -7.094 1 87.44 143 ASN B CA 1
ATOM 4741 C C . ASN B 1 143 ? 3.637 -11.125 -7.355 1 87.44 143 ASN B C 1
ATOM 4743 O O . ASN B 1 143 ? 3.756 -10.336 -6.418 1 87.44 143 ASN B O 1
ATOM 4747 N N . ASP B 1 144 ? 3.871 -10.844 -8.672 1 91.69 144 ASP B N 1
ATOM 4748 C CA . ASP B 1 144 ? 3.949 -9.414 -8.984 1 91.69 144 ASP B CA 1
ATOM 4749 C C . ASP B 1 144 ? 2.668 -8.695 -8.57 1 91.69 144 ASP B C 1
ATOM 4751 O O . ASP B 1 144 ? 1.564 -9.18 -8.836 1 91.69 144 ASP B O 1
ATOM 4755 N N . GLN B 1 145 ? 2.879 -7.574 -7.906 1 93.12 145 GLN B N 1
ATOM 4756 C CA . GLN B 1 145 ? 1.724 -6.754 -7.559 1 93.12 145 GLN B CA 1
ATOM 4757 C C . GLN B 1 145 ? 1.495 -5.66 -8.602 1 93.12 145 GLN B C 1
ATOM 4759 O O . GLN B 1 145 ? 2.387 -4.852 -8.859 1 93.12 145 GLN B O 1
ATOM 4764 N N . ILE B 1 146 ? 0.305 -5.598 -9.164 1 94.81 146 ILE B N 1
ATOM 4765 C CA . ILE B 1 146 ? -0.015 -4.547 -10.125 1 94.81 146 ILE B CA 1
ATOM 4766 C C . ILE B 1 146 ? -0.425 -3.277 -9.375 1 94.81 146 ILE B C 1
ATOM 4768 O O . ILE B 1 146 ? -1.39 -3.287 -8.609 1 94.81 146 ILE B O 1
ATOM 4772 N N . LEU B 1 147 ? 0.272 -2.225 -9.664 1 94.31 147 LEU B N 1
ATOM 4773 C CA . LEU B 1 147 ? 0.008 -0.956 -9 1 94.31 147 LEU B CA 1
ATOM 4774 C C . LEU B 1 147 ? -0.887 -0.066 -9.852 1 94.31 147 LEU B C 1
ATOM 4776 O O . LEU B 1 147 ? -1.78 0.607 -9.336 1 94.31 147 LEU B O 1
ATOM 4780 N N . SER B 1 148 ? -0.627 -0.049 -11.141 1 96 148 SER B N 1
ATOM 4781 C CA . SER B 1 148 ? -1.4 0.813 -12.031 1 96 148 SER B CA 1
ATOM 4782 C C . SER B 1 148 ? -1.472 0.234 -13.438 1 96 148 SER B C 1
ATOM 4784 O O . SER B 1 148 ? -0.645 -0.598 -13.82 1 96 148 SER B O 1
ATOM 4786 N N . VAL B 1 149 ? -2.484 0.637 -14.141 1 95.62 149 VAL B N 1
ATOM 4787 C CA . VAL B 1 149 ? -2.693 0.341 -15.555 1 95.62 149 VAL B CA 1
ATOM 4788 C C . VAL B 1 149 ? -2.812 1.643 -16.344 1 95.62 149 VAL B C 1
ATOM 4790 O O . VAL B 1 149 ? -3.715 2.445 -16.094 1 95.62 149 VAL B O 1
ATOM 4793 N N . ASP B 1 150 ? -1.904 1.822 -17.219 1 95.62 150 ASP B N 1
ATOM 4794 C CA . ASP B 1 150 ? -1.843 3.045 -18.016 1 95.62 150 ASP B CA 1
ATOM 4795 C C . ASP B 1 150 ? -1.806 4.281 -17.125 1 95.62 150 ASP B C 1
ATOM 4797 O O . ASP B 1 150 ? -2.537 5.246 -17.344 1 95.62 150 ASP B O 1
ATOM 4801 N N . GLY B 1 151 ? -1.146 4.082 -16.078 1 93.5 151 GLY B N 1
ATOM 4802 C CA . GLY B 1 151 ? -0.906 5.215 -15.188 1 93.5 151 GLY B CA 1
ATOM 4803 C C . GLY B 1 151 ? -2.006 5.418 -14.164 1 93.5 151 GLY B C 1
ATOM 4804 O O . GLY B 1 151 ? -1.883 6.262 -13.273 1 93.5 151 GLY B O 1
ATOM 4805 N N . ASN B 1 152 ? -2.998 4.691 -14.266 1 93.44 152 ASN B N 1
ATOM 4806 C CA . ASN B 1 152 ? -4.098 4.801 -13.32 1 93.44 152 ASN B CA 1
ATOM 4807 C C . ASN B 1 152 ? -4.02 3.723 -12.242 1 93.44 152 ASN B C 1
ATOM 4809 O O . ASN B 1 152 ? -3.963 2.531 -12.555 1 93.44 152 ASN B O 1
ATOM 4813 N N . SER B 1 153 ? -4.094 4.16 -11.031 1 91.94 153 SER B N 1
ATOM 4814 C CA . SER B 1 153 ? -3.98 3.236 -9.914 1 91.94 153 SER B CA 1
ATOM 4815 C C . SER B 1 153 ? -5.121 2.223 -9.914 1 91.94 153 SER B C 1
ATOM 4817 O O . SER B 1 153 ? -6.27 2.572 -10.195 1 91.94 153 SER B O 1
ATOM 4819 N N . VAL B 1 154 ? -4.777 0.994 -9.523 1 92.06 154 VAL B N 1
ATOM 4820 C CA . VAL B 1 154 ? -5.805 -0.043 -9.484 1 92.06 154 VAL B CA 1
ATOM 4821 C C . VAL B 1 154 ? -6.172 -0.351 -8.039 1 92.06 154 VAL B C 1
ATOM 4823 O O . VAL B 1 154 ? -6.938 -1.283 -7.77 1 92.06 154 VAL B O 1
ATOM 4826 N N . LYS B 1 155 ? -5.695 0.354 -7.141 1 84 155 LYS B N 1
ATOM 4827 C CA . LYS B 1 155 ? -5.855 0.092 -5.715 1 84 155 LYS B CA 1
ATOM 4828 C C . LYS B 1 155 ? -7.328 0.025 -5.332 1 84 155 LYS B C 1
ATOM 4830 O O . LYS B 1 155 ? -7.746 -0.879 -4.605 1 84 155 LYS B O 1
ATOM 4835 N N . ASP B 1 156 ? -8.156 0.873 -5.871 1 78.44 156 ASP B N 1
ATOM 4836 C CA . ASP B 1 156 ? -9.555 0.985 -5.457 1 78.44 156 ASP B CA 1
ATOM 4837 C C . ASP B 1 156 ? -10.469 0.181 -6.379 1 78.44 156 ASP B C 1
ATOM 4839 O O . ASP B 1 156 ? -11.688 0.229 -6.246 1 78.44 156 ASP B O 1
ATOM 4843 N N . LEU B 1 157 ? -9.844 -0.528 -7.277 1 84.69 157 LEU B N 1
ATOM 4844 C CA . LEU B 1 157 ? -10.641 -1.303 -8.227 1 84.69 157 LEU B CA 1
ATOM 4845 C C . LEU B 1 157 ? -10.797 -2.744 -7.746 1 84.69 157 LEU B C 1
ATOM 4847 O O . LEU B 1 157 ? -9.898 -3.295 -7.113 1 84.69 157 LEU B O 1
ATOM 4851 N N . SER B 1 158 ? -11.961 -3.23 -8.023 1 82.19 158 SER B N 1
ATOM 4852 C CA . SER B 1 158 ? -12.109 -4.676 -7.875 1 82.19 158 SER B CA 1
ATOM 4853 C C . SER B 1 158 ? -11.273 -5.422 -8.914 1 82.19 158 SER B C 1
ATOM 4855 O O . SER B 1 158 ? -10.766 -4.82 -9.859 1 82.19 158 SER B O 1
ATOM 4857 N N . ARG B 1 159 ? -11.086 -6.641 -8.664 1 86.38 159 ARG B N 1
ATOM 4858 C CA . ARG B 1 159 ? -10.383 -7.477 -9.633 1 86.38 159 ARG B CA 1
ATOM 4859 C C . ARG B 1 159 ? -11 -7.344 -11.023 1 86.38 159 ARG B C 1
ATOM 4861 O O . ARG B 1 159 ? -10.281 -7.152 -12.008 1 86.38 159 ARG B O 1
ATOM 4868 N N . GLU B 1 160 ? -12.32 -7.434 -11.07 1 84.5 160 GLU B N 1
ATOM 4869 C CA . GLU B 1 160 ? -13.031 -7.402 -12.352 1 84.5 160 GLU B CA 1
ATOM 4870 C C . GLU B 1 160 ? -12.859 -6.051 -13.039 1 84.5 160 GLU B C 1
ATOM 4872 O O . GLU B 1 160 ? -12.633 -5.996 -14.25 1 84.5 160 GLU B O 1
ATOM 4877 N N . GLU B 1 161 ? -12.922 -5.051 -12.25 1 86.88 161 GLU B N 1
ATOM 4878 C CA . GLU B 1 161 ? -12.719 -3.717 -12.805 1 86.88 161 GLU B CA 1
ATOM 4879 C C . GLU B 1 161 ? -11.297 -3.553 -13.344 1 86.88 161 GLU B C 1
ATOM 4881 O O . GLU B 1 161 ? -11.094 -2.932 -14.391 1 86.88 161 GLU B O 1
ATOM 4886 N N . ALA B 1 162 ? -10.414 -4.078 -12.625 1 90.38 162 ALA B N 1
ATOM 4887 C CA . ALA B 1 162 ? -9.023 -3.998 -13.062 1 90.38 162 ALA B CA 1
ATOM 4888 C C . ALA B 1 162 ? -8.812 -4.766 -14.367 1 90.38 162 ALA B C 1
ATOM 4890 O O . ALA B 1 162 ? -8.117 -4.293 -15.266 1 90.38 162 ALA B O 1
ATOM 4891 N N . VAL B 1 163 ? -9.375 -5.871 -14.469 1 88.88 163 VAL B N 1
ATOM 4892 C CA . VAL B 1 163 ? -9.258 -6.695 -15.672 1 88.88 163 VAL B CA 1
ATOM 4893 C C . VAL B 1 163 ? -9.812 -5.934 -16.875 1 88.88 163 VAL B C 1
ATOM 4895 O O . VAL B 1 163 ? -9.242 -5.984 -17.969 1 88.88 163 VAL B O 1
ATOM 4898 N N . LEU B 1 164 ? -10.898 -5.223 -16.656 1 88.25 164 LEU B N 1
ATOM 4899 C CA . LEU B 1 164 ? -11.5 -4.438 -17.734 1 88.25 164 LEU B CA 1
ATOM 4900 C C . LEU B 1 164 ? -10.539 -3.363 -18.219 1 88.25 164 LEU B C 1
ATOM 4902 O O . LEU B 1 164 ? -10.539 -3.018 -19.406 1 88.25 164 LEU B O 1
ATOM 4906 N N . LYS B 1 165 ? -9.727 -2.898 -17.312 1 91.44 165 LYS B N 1
ATOM 4907 C CA . LYS B 1 165 ? -8.742 -1.885 -17.688 1 91.44 165 LYS B CA 1
ATOM 4908 C C . LYS B 1 165 ? -7.574 -2.506 -18.453 1 91.44 165 LYS B C 1
ATOM 4910 O O . LYS B 1 165 ? -6.938 -1.842 -19.266 1 91.44 165 LYS B O 1
ATOM 4915 N N . ILE B 1 166 ? -7.309 -3.711 -18.203 1 91.62 166 ILE B N 1
ATOM 4916 C CA . ILE B 1 166 ? -6.16 -4.395 -18.797 1 91.62 166 ILE B CA 1
ATOM 4917 C C . ILE B 1 166 ? -6.52 -4.898 -20.188 1 91.62 166 ILE B C 1
ATOM 4919 O O . ILE B 1 166 ? -5.719 -4.781 -21.125 1 91.62 166 ILE B O 1
ATOM 4923 N N . ARG B 1 167 ? -7.676 -5.383 -20.328 1 89.5 167 ARG B N 1
ATOM 4924 C CA . ARG B 1 167 ? -8.109 -5.91 -21.609 1 89.5 167 ARG B CA 1
ATOM 4925 C C . ARG B 1 167 ? -8.383 -4.785 -22.609 1 89.5 167 ARG B C 1
ATOM 4927 O O . ARG B 1 167 ? -8.727 -3.672 -22.219 1 89.5 167 ARG B O 1
ATOM 4934 N N . GLY B 1 168 ? -8.195 -5.117 -23.844 1 88 168 GLY B N 1
ATOM 4935 C CA . GLY B 1 168 ? -8.422 -4.168 -24.906 1 88 168 GLY B CA 1
ATOM 4936 C C . GLY B 1 168 ? -8.336 -4.793 -26.297 1 88 168 GLY B C 1
ATOM 4937 O O . GLY B 1 168 ? -8.273 -6.02 -26.422 1 88 168 GLY B O 1
ATOM 4938 N N . LYS B 1 169 ? -8.383 -3.891 -27.203 1 87.31 169 LYS B N 1
ATOM 4939 C CA . LYS B 1 169 ? -8.344 -4.367 -28.578 1 87.31 169 LYS B CA 1
ATOM 4940 C C . LYS B 1 169 ? -6.988 -5 -28.906 1 87.31 169 LYS B C 1
ATOM 4942 O O . LYS B 1 169 ? -5.949 -4.504 -28.469 1 87.31 169 LYS B O 1
ATOM 4947 N N . LYS B 1 170 ? -7.059 -6.02 -29.656 1 88.44 170 LYS B N 1
ATOM 4948 C CA . LYS B 1 170 ? -5.832 -6.664 -30.109 1 88.44 170 LYS B CA 1
ATOM 4949 C C . LYS B 1 170 ? -4.898 -5.66 -30.781 1 88.44 170 LYS B C 1
ATOM 4951 O O . LYS B 1 170 ? -5.344 -4.82 -31.562 1 88.44 170 LYS B O 1
ATOM 4956 N N . GLY B 1 171 ? -3.658 -5.773 -30.422 1 90.88 171 GLY B N 1
ATOM 4957 C CA . GLY B 1 171 ? -2.67 -4.926 -31.062 1 90.88 171 GLY B CA 1
ATOM 4958 C C . GLY B 1 171 ? -2.369 -3.658 -30.281 1 90.88 171 GLY B C 1
ATOM 4959 O O . GLY B 1 171 ? -1.354 -3 -30.531 1 90.88 171 GLY B O 1
ATOM 4960 N N . THR B 1 172 ? -3.219 -3.293 -29.359 1 93.12 172 THR B N 1
ATOM 4961 C CA . THR B 1 172 ? -2.973 -2.109 -28.531 1 93.12 172 THR B CA 1
ATOM 4962 C C . THR B 1 172 ? -2.006 -2.428 -27.406 1 93.12 172 THR B C 1
ATOM 4964 O O . THR B 1 172 ? -1.795 -3.596 -27.062 1 93.12 172 THR B O 1
ATOM 4967 N N . THR B 1 173 ? -1.378 -1.373 -26.938 1 95.06 173 THR B N 1
ATOM 4968 C CA . THR B 1 173 ? -0.403 -1.532 -25.859 1 95.06 173 THR B CA 1
ATOM 4969 C C . THR B 1 173 ? -0.975 -1.041 -24.531 1 95.06 173 THR B C 1
ATOM 4971 O O . THR B 1 173 ? -1.685 -0.034 -24.5 1 95.06 173 THR B O 1
ATOM 4974 N N . VAL B 1 174 ? -0.713 -1.747 -23.5 1 95.31 174 VAL B N 1
ATOM 4975 C CA . VAL B 1 174 ? -1.101 -1.351 -22.156 1 95.31 174 VAL B CA 1
ATOM 4976 C C . VAL B 1 174 ? 0.135 -1.278 -21.266 1 95.31 174 VAL B C 1
ATOM 4978 O O . VAL B 1 174 ? 1.021 -2.133 -21.344 1 95.31 174 VAL B O 1
ATOM 4981 N N . ALA B 1 175 ? 0.251 -0.246 -20.469 1 95.88 175 ALA B N 1
ATOM 4982 C CA . ALA B 1 175 ? 1.35 -0.102 -19.516 1 95.88 175 ALA B CA 1
ATOM 4983 C C . ALA B 1 175 ? 0.953 -0.623 -18.141 1 95.88 175 ALA B C 1
ATOM 4985 O O . ALA B 1 175 ? -0.015 -0.145 -17.547 1 95.88 175 ALA B O 1
ATOM 4986 N N . ILE B 1 176 ? 1.701 -1.58 -17.672 1 95.94 176 ILE B N 1
ATOM 4987 C CA . ILE B 1 176 ? 1.444 -2.172 -16.359 1 95.94 176 ILE B CA 1
ATOM 4988 C C . ILE B 1 176 ? 2.594 -1.843 -15.406 1 95.94 176 ILE B C 1
ATOM 4990 O O . ILE B 1 176 ? 3.746 -2.201 -15.672 1 95.94 176 ILE B O 1
ATOM 4994 N N . GLU B 1 177 ? 2.256 -1.204 -14.359 1 95.69 177 GLU B N 1
ATOM 4995 C CA . GLU B 1 177 ? 3.238 -0.942 -13.312 1 95.69 177 GLU B CA 1
ATOM 4996 C C . GLU B 1 177 ? 3.131 -1.964 -12.18 1 95.69 177 GLU B C 1
ATOM 4998 O O . GLU B 1 177 ? 2.053 -2.164 -11.617 1 95.69 177 GLU B O 1
ATOM 5003 N N . ILE B 1 178 ? 4.293 -2.555 -11.867 1 94.19 178 ILE B N 1
ATOM 5004 C CA . ILE B 1 178 ? 4.207 -3.611 -10.859 1 94.19 178 ILE B CA 1
ATOM 5005 C C . ILE B 1 178 ? 5.195 -3.332 -9.734 1 94.19 178 ILE B C 1
ATOM 5007 O O . ILE B 1 178 ? 6.16 -2.586 -9.914 1 94.19 178 ILE B O 1
ATOM 5011 N N . LYS B 1 179 ? 4.879 -3.785 -8.57 1 91.62 179 LYS B N 1
ATOM 5012 C CA . LYS B 1 179 ? 5.801 -3.918 -7.441 1 91.62 179 LYS B CA 1
ATOM 5013 C C . LYS B 1 179 ? 6.234 -5.367 -7.254 1 91.62 179 LYS B C 1
ATOM 5015 O O . LYS B 1 179 ? 5.402 -6.25 -7.043 1 91.62 179 LYS B O 1
ATOM 5020 N N . ARG B 1 180 ? 7.516 -5.664 -7.379 1 88.56 180 ARG B N 1
ATOM 5021 C CA . ARG B 1 180 ? 8.086 -7 -7.227 1 88.56 180 ARG B CA 1
ATOM 5022 C C . ARG B 1 180 ? 8.852 -7.121 -5.914 1 88.56 180 ARG B C 1
ATOM 5024 O O . ARG B 1 180 ? 9.594 -6.211 -5.535 1 88.56 180 ARG B O 1
ATOM 5031 N N . ALA B 1 181 ? 8.555 -8.188 -5.25 1 79.5 181 ALA B N 1
ATOM 5032 C CA . ALA B 1 181 ? 9.227 -8.414 -3.975 1 79.5 181 ALA B CA 1
ATOM 5033 C C . ALA B 1 181 ? 10.742 -8.336 -4.141 1 79.5 181 ALA B C 1
ATOM 5035 O O . ALA B 1 181 ? 11.305 -8.906 -5.078 1 79.5 181 ALA B O 1
ATOM 5036 N N . GLY B 1 182 ? 11.375 -7.598 -3.299 1 73.19 182 GLY B N 1
ATOM 5037 C CA . GLY B 1 182 ? 12.828 -7.492 -3.309 1 73.19 182 GLY B CA 1
ATOM 5038 C C . GLY B 1 182 ? 13.336 -6.375 -4.203 1 73.19 182 GLY B C 1
ATOM 5039 O O . GLY B 1 182 ? 14.539 -6.109 -4.246 1 73.19 182 GLY B O 1
ATOM 5040 N N . VAL B 1 183 ? 12.43 -5.832 -4.957 1 78 183 VAL B N 1
ATOM 5041 C CA . VAL B 1 183 ? 12.805 -4.742 -5.848 1 78 183 VAL B CA 1
ATOM 5042 C C . VAL B 1 183 ? 12.25 -3.424 -5.309 1 78 183 VAL B C 1
ATOM 5044 O O . VAL B 1 183 ? 11.047 -3.305 -5.055 1 78 183 VAL B O 1
ATOM 5047 N N . THR B 1 184 ? 13.094 -2.498 -5.148 1 73.69 184 THR B N 1
ATOM 5048 C CA . THR B 1 184 ? 12.734 -1.267 -4.453 1 73.69 184 THR B CA 1
ATOM 5049 C C . THR B 1 184 ? 11.781 -0.426 -5.297 1 73.69 184 THR B C 1
ATOM 5051 O O . THR B 1 184 ? 10.727 -0.001 -4.816 1 73.69 184 THR B O 1
ATOM 5054 N N . ASP B 1 185 ? 12.141 -0.186 -6.555 1 79.38 185 ASP B N 1
ATOM 5055 C CA . ASP B 1 185 ? 11.336 0.684 -7.402 1 79.38 185 ASP B CA 1
ATOM 5056 C C . ASP B 1 185 ? 10.312 -0.124 -8.203 1 79.38 185 ASP B C 1
ATOM 5058 O O . ASP B 1 185 ? 10.562 -1.276 -8.555 1 79.38 185 ASP B O 1
ATOM 5062 N N . PRO B 1 186 ? 9.148 0.529 -8.398 1 88.06 186 PRO B N 1
ATOM 5063 C CA . PRO B 1 186 ? 8.203 -0.144 -9.289 1 88.06 186 PRO B CA 1
ATOM 5064 C C . PRO B 1 186 ? 8.75 -0.346 -10.695 1 88.06 186 PRO B C 1
ATOM 5066 O O . PRO B 1 186 ? 9.625 0.411 -11.141 1 88.06 186 PRO B O 1
ATOM 5069 N N . ILE B 1 187 ? 8.289 -1.41 -11.391 1 89.19 187 ILE B N 1
ATOM 5070 C CA . ILE B 1 187 ? 8.672 -1.737 -12.758 1 89.19 187 ILE B CA 1
ATOM 5071 C C . ILE B 1 187 ? 7.5 -1.463 -13.703 1 89.19 187 ILE B C 1
ATOM 5073 O O . ILE B 1 187 ? 6.359 -1.821 -13.406 1 89.19 187 ILE B O 1
ATOM 5077 N N . VAL B 1 188 ? 7.762 -0.819 -14.742 1 91.5 188 VAL B N 1
ATOM 5078 C CA . VAL B 1 188 ? 6.711 -0.56 -15.727 1 91.5 188 VAL B CA 1
ATOM 5079 C C . VAL B 1 188 ? 6.926 -1.435 -16.953 1 91.5 188 VAL B C 1
ATOM 5081 O O . VAL B 1 188 ? 8 -1.413 -17.562 1 91.5 188 VAL B O 1
ATOM 5084 N N . PHE B 1 189 ? 5.945 -2.225 -17.312 1 91.31 189 PHE B N 1
ATOM 5085 C CA . PHE B 1 189 ? 5.949 -3.047 -18.516 1 91.31 189 PHE B CA 1
ATOM 5086 C C . PHE B 1 189 ? 4.973 -2.5 -19.547 1 91.31 189 PHE B C 1
ATOM 5088 O O . PHE B 1 189 ? 3.812 -2.229 -19.234 1 91.31 189 PHE B O 1
ATOM 5095 N N . LYS B 1 190 ? 5.465 -2.254 -20.688 1 92.31 190 LYS B N 1
ATOM 5096 C CA . LYS B 1 190 ? 4.574 -1.987 -21.812 1 92.31 190 LYS B CA 1
ATOM 5097 C C . LYS B 1 190 ? 4.289 -3.262 -22.594 1 92.31 190 LYS B C 1
ATOM 5099 O O . LYS B 1 190 ? 5.168 -3.791 -23.281 1 92.31 190 LYS B O 1
ATOM 5104 N N . ILE B 1 191 ? 3.068 -3.705 -22.562 1 92.81 191 ILE B N 1
ATOM 5105 C CA . ILE B 1 191 ? 2.721 -5.016 -23.094 1 92.81 191 ILE B CA 1
ATOM 5106 C C . ILE B 1 191 ? 1.755 -4.848 -24.266 1 92.81 191 ILE B C 1
ATOM 5108 O O . ILE B 1 191 ? 0.724 -4.184 -24.141 1 92.81 191 ILE B O 1
ATOM 5112 N N . LYS B 1 192 ? 2.117 -5.41 -25.328 1 92.31 192 LYS B N 1
ATOM 5113 C CA . LYS B 1 192 ? 1.213 -5.422 -26.469 1 92.31 192 LYS B CA 1
ATOM 5114 C C . LYS B 1 192 ? 0.17 -6.527 -26.344 1 92.31 192 LYS B C 1
ATOM 5116 O O . LYS B 1 192 ? 0.517 -7.691 -26.125 1 92.31 192 LYS B O 1
ATOM 5121 N N . ARG B 1 193 ? -1.07 -6.137 -26.453 1 90.94 193 ARG B N 1
ATOM 5122 C CA . ARG B 1 193 ? -2.15 -7.113 -26.375 1 90.94 193 ARG B CA 1
ATOM 5123 C C . ARG B 1 193 ? -2.176 -8 -27.625 1 90.94 193 ARG B C 1
ATOM 5125 O O . ARG B 1 193 ? -2.199 -7.5 -28.75 1 90.94 193 ARG B O 1
ATOM 5132 N N . GLU B 1 194 ? -2.041 -9.266 -27.359 1 87.12 194 GLU B N 1
ATOM 5133 C CA . GLU B 1 194 ? -2.064 -10.234 -28.453 1 87.12 194 GLU B CA 1
ATOM 5134 C C . GLU B 1 194 ? -2.967 -11.414 -28.109 1 87.12 194 GLU B C 1
ATOM 5136 O O . GLU B 1 194 ? -3.4 -11.57 -26.969 1 87.12 194 GLU B O 1
ATOM 5141 N N . LYS B 1 195 ? -3.262 -12.102 -29.219 1 80.88 195 LYS B N 1
ATOM 5142 C CA . LYS B 1 195 ? -4.082 -13.297 -29.016 1 80.88 195 LYS B CA 1
ATOM 5143 C C . LYS B 1 195 ? -3.391 -14.289 -28.078 1 80.88 195 LYS B C 1
ATOM 5145 O O . LYS B 1 195 ? -2.203 -14.578 -28.25 1 80.88 195 LYS B O 1
ATOM 5150 N N . ILE B 1 196 ? -4.098 -14.664 -27.141 1 76.19 196 ILE B N 1
ATOM 5151 C CA . ILE B 1 196 ? -3.586 -15.68 -26.234 1 76.19 196 ILE B CA 1
ATOM 5152 C C . ILE B 1 196 ? -3.729 -17.062 -26.859 1 76.19 196 ILE B C 1
ATOM 5154 O O . ILE B 1 196 ? -4.754 -17.359 -27.484 1 76.19 196 ILE B O 1
ATOM 5158 N N . PRO B 1 197 ? -2.719 -17.828 -26.75 1 71.56 197 PRO B N 1
ATOM 5159 C CA . PRO B 1 197 ? -2.742 -19.141 -27.406 1 71.56 197 PRO B CA 1
ATOM 5160 C C . PRO B 1 197 ? -3.992 -19.938 -27.062 1 71.56 197 PRO B C 1
ATOM 5162 O O . PRO B 1 197 ? -4.43 -19.953 -25.906 1 71.56 197 PRO B O 1
ATOM 5165 N N . ILE B 1 198 ? -4.5 -20.531 -28.078 1 74.06 198 ILE B N 1
ATOM 5166 C CA . ILE B 1 198 ? -5.691 -21.359 -27.922 1 74.06 198 ILE B CA 1
ATOM 5167 C C . ILE B 1 198 ? -5.289 -22.75 -27.422 1 74.06 198 ILE B C 1
ATOM 5169 O O . ILE B 1 198 ? -5.977 -23.328 -26.578 1 74.06 198 ILE B O 1
ATOM 5173 N N . PHE B 1 199 ? -4.121 -23.234 -27.906 1 82 199 PHE B N 1
ATOM 5174 C CA . PHE B 1 199 ? -3.623 -24.516 -27.438 1 82 199 PHE B CA 1
ATOM 5175 C C . PHE B 1 199 ? -3.037 -24.391 -26.031 1 82 199 PHE B C 1
ATOM 5177 O O . PHE B 1 199 ? -2.363 -23.406 -25.719 1 82 199 PHE B O 1
ATOM 5184 N N . THR B 1 200 ? -3.385 -25.391 -25.219 1 91.25 200 THR B N 1
ATOM 5185 C CA . THR B 1 200 ? -2.979 -25.312 -23.828 1 91.25 200 THR B CA 1
ATOM 5186 C C . THR B 1 200 ? -2.049 -26.469 -23.469 1 91.25 200 THR B C 1
ATOM 5188 O O . THR B 1 200 ? -1.528 -26.531 -22.344 1 91.25 200 THR B O 1
ATOM 5191 N N . VAL B 1 201 ? -1.833 -27.406 -24.422 1 94.81 201 VAL B N 1
ATOM 5192 C CA . VAL B 1 201 ? -0.969 -28.562 -24.156 1 94.81 201 VAL B CA 1
ATOM 5193 C C . VAL B 1 201 ? 0.133 -28.625 -25.219 1 94.81 201 VAL B C 1
ATOM 5195 O O . VAL B 1 201 ? -0.137 -28.5 -26.406 1 94.81 201 VAL B O 1
ATOM 5198 N N . PHE B 1 202 ? 1.334 -28.75 -24.828 1 91.75 202 PHE B N 1
ATOM 5199 C CA . PHE B 1 202 ? 2.504 -28.906 -25.672 1 91.75 202 PHE B CA 1
ATOM 5200 C C . PHE B 1 202 ? 3.326 -30.109 -25.266 1 91.75 202 PHE B C 1
ATOM 5202 O O . PHE B 1 202 ? 3.664 -30.266 -24.094 1 91.75 202 PHE B O 1
ATOM 5209 N N . SER B 1 203 ? 3.6 -30.953 -26.219 1 95.31 203 SER B N 1
ATOM 5210 C CA . SER B 1 203 ? 4.336 -32.156 -25.875 1 95.31 203 SER B CA 1
ATOM 5211 C C . SER B 1 203 ? 5.586 -32.312 -26.734 1 95.31 203 SER B C 1
ATOM 5213 O O . SER B 1 203 ? 5.684 -31.719 -27.797 1 95.31 203 SER B O 1
ATOM 5215 N N . SER B 1 204 ? 6.586 -32.969 -26.219 1 94.94 204 SER B N 1
ATOM 5216 C CA . SER B 1 204 ? 7.805 -33.344 -26.922 1 94.94 204 SER B CA 1
ATOM 5217 C C . SER B 1 204 ? 8.453 -34.594 -26.281 1 94.94 204 SER B C 1
ATOM 5219 O O . SER B 1 204 ? 8.055 -35 -25.203 1 94.94 204 SER B O 1
ATOM 5221 N N . VAL B 1 205 ? 9.336 -35.188 -27.062 1 96.62 205 VAL B N 1
ATOM 5222 C CA . VAL B 1 205 ? 10.148 -36.281 -26.5 1 96.62 205 VAL B CA 1
ATOM 5223 C C . VAL B 1 205 ? 11.516 -35.75 -26.094 1 96.62 205 VAL B C 1
ATOM 5225 O O . VAL B 1 205 ? 12.156 -35 -26.859 1 96.62 205 VAL B O 1
ATOM 5228 N N . LYS B 1 206 ? 11.844 -36 -24.875 1 95.38 206 LYS B N 1
ATOM 5229 C CA . LYS B 1 206 ? 13.164 -35.625 -24.359 1 95.38 206 LYS B CA 1
ATOM 5230 C C . LYS B 1 206 ? 14.023 -36.875 -24.172 1 95.38 206 LYS B C 1
ATOM 5232 O O . LYS B 1 206 ? 13.523 -37.938 -23.781 1 95.38 206 LYS B O 1
ATOM 5237 N N . GLN B 1 207 ? 15.32 -36.688 -24.484 1 94.19 207 GLN B N 1
ATOM 5238 C CA . GLN B 1 207 ? 16.25 -37.781 -24.297 1 94.19 207 GLN B CA 1
ATOM 5239 C C . GLN B 1 207 ? 17.047 -37.625 -23 1 94.19 207 GLN B C 1
ATOM 5241 O O . GLN B 1 207 ? 17.594 -36.562 -22.719 1 94.19 207 GLN B O 1
ATOM 5246 N N . GLU B 1 208 ? 16.953 -38.688 -22.219 1 94.56 208 GLU B N 1
ATOM 5247 C CA . GLU B 1 208 ? 17.719 -38.75 -20.984 1 94.56 208 GLU B CA 1
ATOM 5248 C C . GLU B 1 208 ? 18.234 -40.188 -20.734 1 94.56 208 GLU B C 1
ATOM 5250 O O . GLU B 1 208 ? 17.453 -41.125 -20.719 1 94.56 208 GLU B O 1
ATOM 5255 N N . SER B 1 209 ? 19.578 -40.344 -20.594 1 94.44 209 SER B N 1
ATOM 5256 C CA . SER B 1 209 ? 20.203 -41.625 -20.344 1 94.44 209 SER B CA 1
ATOM 5257 C C . SER B 1 209 ? 19.766 -42.656 -21.359 1 94.44 209 SER B C 1
ATOM 5259 O O . SER B 1 209 ? 19.422 -43.781 -21 1 94.44 209 SER B O 1
ATOM 5261 N N . GLY B 1 210 ? 19.562 -42.281 -22.547 1 93.69 210 GLY B N 1
ATOM 5262 C CA . GLY B 1 210 ? 19.234 -43.188 -23.641 1 93.69 210 GLY B CA 1
ATOM 5263 C C . GLY B 1 210 ? 17.766 -43.562 -23.703 1 93.69 210 GLY B C 1
ATOM 5264 O O . GLY B 1 210 ? 17.375 -44.406 -24.5 1 93.69 210 GLY B O 1
ATOM 5265 N N . LYS B 1 211 ? 17 -42.938 -22.906 1 96.5 211 LYS B N 1
ATOM 5266 C CA . LYS B 1 211 ? 15.562 -43.25 -22.891 1 96.5 211 LYS B CA 1
ATOM 5267 C C . LYS B 1 211 ? 14.75 -42.062 -23.422 1 96.5 211 LYS B C 1
ATOM 5269 O O . LYS B 1 211 ? 15.086 -40.906 -23.172 1 96.5 211 LYS B O 1
ATOM 5274 N N . ASP B 1 212 ? 13.703 -42.469 -24.094 1 97.44 212 ASP B N 1
ATOM 5275 C CA . ASP B 1 212 ? 12.734 -41.469 -24.531 1 97.44 212 ASP B CA 1
ATOM 5276 C C . ASP B 1 212 ? 11.727 -41.156 -23.422 1 97.44 212 ASP B C 1
ATOM 5278 O O . ASP B 1 212 ? 10.953 -42 -23.016 1 97.44 212 ASP B O 1
ATOM 5282 N N . ILE B 1 213 ? 11.82 -39.938 -23.031 1 98.12 213 ILE B N 1
ATOM 5283 C CA . ILE B 1 213 ? 10.906 -39.5 -21.984 1 98.12 213 ILE B CA 1
ATOM 5284 C C . ILE B 1 213 ? 9.906 -38.5 -22.578 1 98.12 213 ILE B C 1
ATOM 5286 O O . ILE B 1 213 ? 10.289 -37.531 -23.25 1 98.12 213 ILE B O 1
ATOM 5290 N N . GLY B 1 214 ? 8.625 -38.781 -22.375 1 98.38 214 GLY B N 1
ATOM 5291 C CA . GLY B 1 214 ? 7.617 -37.812 -22.797 1 98.38 214 GLY B CA 1
ATOM 5292 C C . GLY B 1 214 ? 7.574 -36.594 -21.906 1 98.38 214 GLY B C 1
ATOM 5293 O O . GLY B 1 214 ? 7.715 -36.688 -20.688 1 98.38 214 GLY B O 1
ATOM 5294 N N . TYR B 1 215 ? 7.48 -35.5 -22.5 1 97.56 215 TYR B N 1
ATOM 5295 C CA . TYR B 1 215 ? 7.293 -34.219 -21.828 1 97.56 215 TYR B CA 1
ATOM 5296 C C . TYR B 1 215 ? 5.992 -33.562 -22.266 1 97.56 215 TYR B C 1
ATOM 5298 O O . TYR B 1 215 ? 5.746 -33.375 -23.469 1 97.56 215 TYR B O 1
ATOM 5306 N N . MET B 1 216 ? 5.129 -33.25 -21.281 1 97.94 216 MET B N 1
ATOM 5307 C CA . MET B 1 216 ? 3.838 -32.625 -21.547 1 97.94 216 MET B CA 1
ATOM 5308 C C . MET B 1 216 ? 3.658 -31.375 -20.703 1 97.94 216 MET B C 1
ATOM 5310 O O . MET B 1 216 ? 3.521 -31.453 -19.484 1 97.94 216 MET B O 1
ATOM 5314 N N . GLN B 1 217 ? 3.582 -30.266 -21.359 1 95.75 217 GLN B N 1
ATOM 5315 C CA . GLN B 1 217 ? 3.311 -29.016 -20.656 1 95.75 217 GLN B CA 1
ATOM 5316 C C . GLN B 1 217 ? 1.844 -28.625 -20.797 1 95.75 217 GLN B C 1
ATOM 5318 O O . GLN B 1 217 ? 1.3 -28.594 -21.891 1 95.75 217 GLN B O 1
ATOM 5323 N N . ILE B 1 218 ? 1.197 -28.375 -19.688 1 96.44 218 ILE B N 1
ATOM 5324 C CA . ILE B 1 218 ? -0.163 -27.859 -19.641 1 96.44 218 ILE B CA 1
ATOM 5325 C C . ILE B 1 218 ? -0.146 -26.406 -19.141 1 96.44 218 ILE B C 1
ATOM 5327 O O . ILE B 1 218 ? 0.23 -26.156 -18 1 96.44 218 ILE B O 1
ATOM 5331 N N . THR B 1 219 ? -0.583 -25.516 -19.922 1 90.06 219 THR B N 1
ATOM 5332 C CA . THR B 1 219 ? -0.433 -24.094 -19.578 1 90.06 219 THR B CA 1
ATOM 5333 C C . THR B 1 219 ? -1.676 -23.578 -18.859 1 90.06 219 THR B C 1
ATOM 5335 O O . THR B 1 219 ? -1.607 -22.594 -18.125 1 90.06 219 THR B O 1
ATOM 5338 N N . SER B 1 220 ? -2.812 -24.172 -19.109 1 89.06 220 SER B N 1
ATOM 5339 C CA . SER B 1 220 ? -4.082 -23.891 -18.453 1 89.06 220 SER B CA 1
ATOM 5340 C C . SER B 1 220 ? -5.074 -25.031 -18.641 1 89.06 220 SER B C 1
ATOM 5342 O O . SER B 1 220 ? -4.836 -25.938 -19.453 1 89.06 220 SER B O 1
ATOM 5344 N N . PHE B 1 221 ? -6.09 -25.031 -17.844 1 91.94 221 PHE B N 1
ATOM 5345 C CA . PHE B 1 221 ? -7.148 -26.016 -17.984 1 91.94 221 PHE B CA 1
ATOM 5346 C C . PHE B 1 221 ? -8.391 -25.391 -18.609 1 91.94 221 PHE B C 1
ATOM 5348 O O . PHE B 1 221 ? -9.352 -25.078 -17.906 1 91.94 221 PHE B O 1
ATOM 5355 N N . ALA B 1 222 ? -8.281 -25.312 -19.891 1 86.56 222 ALA B N 1
ATOM 5356 C CA . ALA B 1 222 ? -9.391 -24.75 -20.656 1 86.56 222 ALA B CA 1
ATOM 5357 C C . ALA B 1 222 ? -10.367 -25.844 -21.094 1 86.56 222 ALA B C 1
ATOM 5359 O O . ALA B 1 222 ? -10.227 -27 -20.703 1 86.56 222 ALA B O 1
ATOM 5360 N N . GLU B 1 223 ? -11.352 -25.469 -21.844 1 85.56 223 GLU B N 1
ATOM 5361 C CA . GLU B 1 223 ? -12.43 -26.359 -22.266 1 85.56 223 GLU B CA 1
ATOM 5362 C C . GLU B 1 223 ? -11.891 -27.547 -23.062 1 85.56 223 GLU B C 1
ATOM 5364 O O . GLU B 1 223 ? -12.352 -28.672 -22.875 1 85.56 223 GLU B O 1
ATOM 5369 N N . ASN B 1 224 ? -10.883 -27.234 -23.875 1 91.06 224 ASN B N 1
ATOM 5370 C CA . ASN B 1 224 ? -10.406 -28.281 -24.781 1 91.06 224 ASN B CA 1
ATOM 5371 C C . ASN B 1 224 ? -9.086 -28.875 -24.297 1 91.06 224 ASN B C 1
ATOM 5373 O O . ASN B 1 224 ? -8.469 -29.688 -25 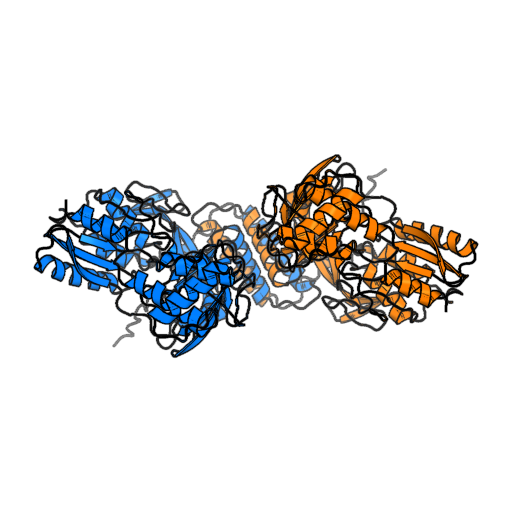1 91.06 224 ASN B O 1
ATOM 5377 N N . THR B 1 225 ? -8.625 -28.484 -23.156 1 94.5 225 THR B N 1
ATOM 5378 C CA . THR B 1 225 ? -7.32 -28.906 -22.672 1 94.5 225 THR B CA 1
ATOM 5379 C C . THR B 1 225 ? -7.281 -30.422 -22.484 1 94.5 225 THR B C 1
ATOM 5381 O O . THR B 1 225 ? -6.301 -31.062 -22.875 1 94.5 225 THR B O 1
ATOM 5384 N N . ALA B 1 226 ? -8.359 -31.031 -22 1 96.88 226 ALA B N 1
ATOM 5385 C CA . ALA B 1 226 ? -8.383 -32.469 -21.766 1 96.88 226 ALA B CA 1
ATOM 5386 C C . ALA B 1 226 ? -8.266 -33.219 -23.094 1 96.88 226 ALA B C 1
ATOM 5388 O O . ALA B 1 226 ? -7.539 -34.219 -23.172 1 96.88 226 ALA B O 1
ATOM 5389 N N . LYS B 1 227 ? -8.961 -32.75 -24.047 1 96.69 227 LYS B N 1
ATOM 5390 C CA . LYS B 1 227 ? -8.883 -33.375 -25.359 1 96.69 227 LYS B CA 1
ATOM 5391 C C . LYS B 1 227 ? -7.473 -33.281 -25.938 1 96.69 227 LYS B C 1
ATOM 5393 O O . LYS B 1 227 ? -6.934 -34.281 -26.453 1 96.69 227 LYS B O 1
ATOM 5398 N N . GLU B 1 228 ? -6.918 -32.125 -25.875 1 97.06 228 GLU B N 1
ATOM 5399 C CA . GLU B 1 228 ? -5.547 -31.938 -26.328 1 97.06 228 GLU B CA 1
ATOM 5400 C C . GLU B 1 228 ? -4.582 -32.875 -25.609 1 97.06 228 GLU B C 1
ATOM 5402 O O . GLU B 1 228 ? -3.707 -33.469 -26.219 1 97.06 228 GLU B O 1
ATOM 5407 N N . PHE B 1 229 ? -4.727 -32.969 -24.406 1 98.25 229 PHE B N 1
ATOM 5408 C CA . PHE B 1 229 ? -3.875 -33.812 -23.578 1 98.25 229 PHE B CA 1
ATOM 5409 C C . PHE B 1 229 ? -3.965 -35.281 -24.031 1 98.25 229 PHE B C 1
ATOM 5411 O O . PHE B 1 229 ? -2.941 -35.938 -24.234 1 98.25 229 PHE B O 1
ATOM 5418 N N . LYS B 1 230 ? -5.184 -35.75 -24.125 1 97.81 230 LYS B N 1
ATOM 5419 C CA . LYS B 1 230 ? -5.418 -37.125 -24.516 1 97.81 230 LYS B CA 1
ATOM 5420 C C . LYS B 1 230 ? -4.781 -37.438 -25.859 1 97.81 230 LYS B C 1
ATOM 5422 O O . LYS B 1 230 ? -4.113 -38.469 -26.031 1 97.81 230 LYS B O 1
ATOM 5427 N N . ASP B 1 231 ? -4.957 -36.562 -26.75 1 97.75 231 ASP B N 1
ATOM 5428 C CA . ASP B 1 231 ? -4.426 -36.75 -28.109 1 97.75 231 ASP B CA 1
ATOM 5429 C C . ASP B 1 231 ? -2.896 -36.75 -28.094 1 97.75 231 ASP B C 1
ATOM 5431 O O . ASP B 1 231 ? -2.281 -37.656 -28.688 1 97.75 231 ASP B O 1
ATOM 5435 N N . GLN B 1 232 ? -2.33 -35.875 -27.406 1 97.56 232 GLN B N 1
ATOM 5436 C CA . GLN B 1 232 ? -0.874 -35.781 -27.391 1 97.56 232 GLN B CA 1
ATOM 5437 C C . GLN B 1 232 ? -0.256 -36.906 -26.562 1 97.56 232 GLN B C 1
ATOM 5439 O O . GLN B 1 232 ? 0.842 -37.375 -26.875 1 97.56 232 GLN B O 1
ATOM 5444 N N . LEU B 1 233 ? -0.946 -37.281 -25.516 1 98.38 233 LEU B N 1
ATOM 5445 C CA . LEU B 1 233 ? -0.479 -38.438 -24.75 1 98.38 233 LEU B CA 1
ATOM 5446 C C . LEU B 1 233 ? -0.425 -39.688 -25.625 1 98.38 233 LEU B C 1
ATOM 5448 O O . LEU B 1 233 ? 0.555 -40.438 -25.594 1 98.38 233 LEU B O 1
ATOM 5452 N N . LYS B 1 234 ? -1.458 -39.844 -26.422 1 97.88 234 LYS B N 1
ATOM 5453 C CA . LYS B 1 234 ? -1.502 -41 -27.344 1 97.88 234 LYS B CA 1
ATOM 5454 C C . LYS B 1 234 ? -0.322 -40.969 -28.312 1 97.88 234 LYS B C 1
ATOM 5456 O O . LYS B 1 234 ? 0.288 -42 -28.578 1 97.88 234 LYS B O 1
ATOM 5461 N N . GLU B 1 235 ? -0.034 -39.875 -28.781 1 97.75 235 GLU B N 1
ATOM 5462 C CA . GLU B 1 235 ? 1.089 -39.719 -29.703 1 97.75 235 GLU B CA 1
ATOM 5463 C C . GLU B 1 235 ? 2.41 -40.062 -29.016 1 97.75 235 GLU B C 1
ATOM 5465 O O . GLU B 1 235 ? 3.275 -40.688 -29.609 1 97.75 235 GLU B O 1
ATOM 5470 N N . LEU B 1 236 ? 2.584 -39.594 -27.828 1 98.19 236 LEU B N 1
ATOM 5471 C CA . LEU B 1 236 ? 3.791 -39.906 -27.078 1 98.19 236 LEU B CA 1
ATOM 5472 C C . LEU B 1 236 ? 3.893 -41.406 -26.812 1 98.19 236 LEU B C 1
ATOM 5474 O O . LEU B 1 236 ? 4.973 -42 -26.922 1 98.19 236 LEU B O 1
ATOM 5478 N N . GLU B 1 237 ? 2.771 -42 -26.453 1 97.69 237 GLU B N 1
ATOM 5479 C CA . GLU B 1 237 ? 2.764 -43.406 -26.125 1 97.69 237 GLU B CA 1
ATOM 5480 C C . GLU B 1 237 ? 3.061 -44.281 -27.359 1 97.69 237 GLU B C 1
ATOM 5482 O O . GLU B 1 237 ? 3.664 -45.344 -27.25 1 97.69 237 GLU B O 1
ATOM 5487 N N . LYS B 1 238 ? 2.674 -43.781 -28.516 1 97.56 238 LYS B N 1
ATOM 5488 C CA . LYS B 1 238 ? 3 -44.438 -29.766 1 97.56 238 LYS B CA 1
ATOM 5489 C C . LYS B 1 238 ? 4.508 -44.5 -30 1 97.56 238 LYS B C 1
ATOM 5491 O O . LYS B 1 238 ? 5.016 -45.375 -30.688 1 97.56 238 LYS B O 1
ATOM 5496 N N . LYS B 1 239 ? 5.148 -43.625 -29.406 1 96.75 239 LYS B N 1
ATOM 5497 C CA . LYS B 1 239 ? 6.598 -43.531 -29.547 1 96.75 239 LYS B CA 1
ATOM 5498 C C . LYS B 1 239 ? 7.305 -44.344 -28.453 1 96.75 239 LYS B C 1
ATOM 5500 O O . LYS B 1 239 ? 8.523 -44.25 -28.297 1 96.75 239 LYS B O 1
ATOM 5505 N N . ASN B 1 240 ? 6.598 -45.062 -27.688 1 96.19 240 ASN B N 1
ATOM 5506 C CA . ASN B 1 240 ? 7.078 -45.969 -26.656 1 96.19 240 ASN B CA 1
ATOM 5507 C C . ASN B 1 240 ? 7.941 -45.25 -25.625 1 96.19 240 ASN B C 1
ATOM 5509 O O . ASN B 1 240 ? 9.062 -45.688 -25.344 1 96.19 240 ASN B O 1
ATOM 5513 N N . ILE B 1 241 ? 7.488 -44.188 -25.109 1 97.81 241 ILE B N 1
ATOM 5514 C CA . ILE B 1 241 ? 8.195 -43.438 -24.078 1 97.81 241 ILE B CA 1
ATOM 5515 C C . ILE B 1 241 ? 8.391 -44.312 -22.844 1 97.81 241 ILE B C 1
ATOM 5517 O O . ILE B 1 241 ? 7.555 -45.156 -22.547 1 97.81 241 ILE B O 1
ATOM 5521 N N . LYS B 1 242 ? 9.445 -44.031 -22.078 1 97.62 242 LYS B N 1
ATOM 5522 C CA . LYS B 1 242 ? 9.789 -44.812 -20.906 1 97.62 242 LYS B CA 1
ATOM 5523 C C . LYS B 1 242 ? 9.438 -44.094 -19.625 1 97.62 242 LYS B C 1
ATOM 5525 O O . LYS B 1 242 ? 9.594 -44.625 -18.531 1 97.62 242 LYS B O 1
ATOM 5530 N N . GLY B 1 243 ? 8.977 -42.938 -19.75 1 98 243 GLY B N 1
ATOM 5531 C CA . GLY B 1 243 ? 8.531 -42.062 -18.672 1 98 243 GLY B CA 1
ATOM 5532 C C . GLY B 1 243 ? 7.789 -40.812 -19.172 1 98 243 GLY B C 1
ATOM 5533 O O . GLY B 1 243 ? 7.809 -40.531 -20.359 1 98 243 GLY B O 1
ATOM 5534 N N . LEU B 1 244 ? 7.094 -40.125 -18.234 1 98.56 244 LEU B N 1
ATOM 5535 C CA . LEU B 1 244 ? 6.332 -38.938 -18.594 1 98.56 244 LEU B CA 1
ATOM 5536 C C . LEU B 1 244 ? 6.516 -37.812 -17.547 1 98.56 244 LEU B C 1
ATOM 5538 O O . LEU B 1 244 ? 6.398 -38.062 -16.359 1 98.56 244 LEU B O 1
ATOM 5542 N N . VAL B 1 245 ? 6.902 -36.719 -18.016 1 98.62 245 VAL B N 1
ATOM 5543 C CA . VAL B 1 245 ? 6.945 -35.5 -17.188 1 98.62 245 VAL B CA 1
ATOM 5544 C C . VAL B 1 245 ? 5.785 -34.594 -17.547 1 98.62 245 VAL B C 1
ATOM 5546 O O . VAL B 1 245 ? 5.629 -34.188 -18.703 1 98.62 245 VAL B O 1
ATOM 5549 N N . ILE B 1 246 ? 4.957 -34.312 -16.594 1 98.75 246 ILE B N 1
ATOM 5550 C CA . ILE B 1 246 ? 3.879 -33.344 -16.766 1 98.75 246 ILE B CA 1
ATOM 5551 C C . ILE B 1 246 ? 4.266 -32 -16.109 1 98.75 246 ILE B C 1
ATOM 5553 O O . ILE B 1 246 ? 4.605 -31.969 -14.93 1 98.75 246 ILE B O 1
ATOM 5557 N N . ASP B 1 247 ? 4.207 -30.984 -16.906 1 98.19 247 ASP B N 1
ATOM 5558 C CA . ASP B 1 247 ? 4.672 -29.672 -16.469 1 98.19 247 ASP B CA 1
ATOM 5559 C C . ASP B 1 247 ? 3.51 -28.703 -16.312 1 98.19 247 ASP B C 1
ATOM 5561 O O . ASP B 1 247 ? 2.922 -28.266 -17.297 1 98.19 247 ASP B O 1
ATOM 5565 N N . VAL B 1 248 ? 3.213 -28.328 -14.984 1 97.88 248 VAL B N 1
ATOM 5566 C CA . VAL B 1 248 ? 2.158 -27.344 -14.742 1 97.88 248 VAL B CA 1
ATOM 5567 C C . VAL B 1 248 ? 2.746 -26.109 -14.062 1 97.88 248 VAL B C 1
ATOM 5569 O O . VAL B 1 248 ? 2.025 -25.359 -13.406 1 97.88 248 VAL B O 1
ATOM 5572 N N . ARG B 1 249 ? 4.035 -25.922 -14.219 1 95.25 249 ARG B N 1
ATOM 5573 C CA . ARG B 1 249 ? 4.637 -24.672 -13.742 1 95.25 249 ARG B CA 1
ATOM 5574 C C . ARG B 1 249 ? 4.004 -23.469 -14.422 1 95.25 249 ARG B C 1
ATOM 5576 O O . ARG B 1 249 ? 3.844 -23.453 -15.648 1 95.25 249 ARG B O 1
ATOM 5583 N N . GLY B 1 250 ? 3.635 -22.609 -13.562 1 91.69 250 GLY B N 1
ATOM 5584 C CA . GLY B 1 250 ? 3.053 -21.375 -14.094 1 91.69 250 GLY B CA 1
ATOM 5585 C C . GLY B 1 250 ? 1.625 -21.562 -14.578 1 91.69 250 GLY B C 1
ATOM 5586 O O . GLY B 1 250 ? 1.083 -20.688 -15.258 1 91.69 250 GLY B O 1
ATOM 5587 N N . ASN B 1 251 ? 1.041 -22.594 -14.32 1 92.44 251 ASN B N 1
ATOM 5588 C CA . ASN B 1 251 ? -0.334 -22.859 -14.719 1 92.44 251 ASN B CA 1
ATOM 5589 C C . ASN B 1 251 ? -1.329 -22.422 -13.648 1 92.44 251 ASN B C 1
ATOM 5591 O O . ASN B 1 251 ? -1.414 -23.031 -12.586 1 92.44 251 ASN B O 1
ATOM 5595 N N . PRO B 1 252 ? -2.092 -21.438 -13.93 1 89.88 252 PRO B N 1
ATOM 5596 C CA . PRO B 1 252 ? -2.959 -20.875 -12.898 1 89.88 252 PRO B CA 1
ATOM 5597 C C . PRO B 1 252 ? -4.246 -21.672 -12.703 1 89.88 252 PRO B C 1
ATOM 5599 O O . PRO B 1 252 ? -5.082 -21.297 -11.867 1 89.88 252 PRO B O 1
ATOM 5602 N N . GLY B 1 253 ? -4.398 -22.719 -13.391 1 90.88 253 GLY B N 1
ATOM 5603 C CA . GLY B 1 253 ? -5.578 -23.547 -13.227 1 90.88 253 GLY B CA 1
ATOM 5604 C C . GLY B 1 253 ? -6.578 -23.391 -14.359 1 90.88 253 GLY B C 1
ATOM 5605 O O . GLY B 1 253 ? -6.195 -23.312 -15.523 1 90.88 253 GLY B O 1
ATOM 5606 N N . GLY B 1 254 ? -7.84 -23.531 -14.031 1 85.62 254 GLY B N 1
ATOM 5607 C CA . GLY B 1 254 ? -8.914 -23.469 -15.008 1 85.62 254 GLY B CA 1
ATOM 5608 C C . GLY B 1 254 ? -10.117 -24.312 -14.625 1 85.62 254 GLY B C 1
ATOM 5609 O O . GLY B 1 254 ? -10.539 -24.312 -13.461 1 85.62 254 GLY B O 1
ATOM 5610 N N . TYR B 1 255 ? -10.602 -25.031 -15.578 1 86.19 255 TYR B N 1
ATOM 5611 C CA . TYR B 1 255 ? -11.852 -25.75 -15.367 1 86.19 255 TYR B CA 1
ATOM 5612 C C . TYR B 1 255 ? -11.609 -27.047 -14.602 1 86.19 255 TYR B C 1
ATOM 5614 O O . TYR B 1 255 ? -10.711 -27.812 -14.945 1 86.19 255 TYR B O 1
ATOM 5622 N N . LEU B 1 256 ? -12.492 -27.234 -13.648 1 89.06 256 LEU B N 1
ATOM 5623 C CA . LEU B 1 256 ? -12.422 -28.453 -12.844 1 89.06 256 LEU B CA 1
ATOM 5624 C C . LEU B 1 256 ? -12.625 -29.688 -13.719 1 89.06 256 LEU B C 1
ATOM 5626 O O . LEU B 1 256 ? -11.875 -30.656 -13.609 1 89.06 256 LEU B O 1
ATOM 5630 N N . ASN B 1 257 ? -13.594 -29.594 -14.617 1 90.5 257 ASN B N 1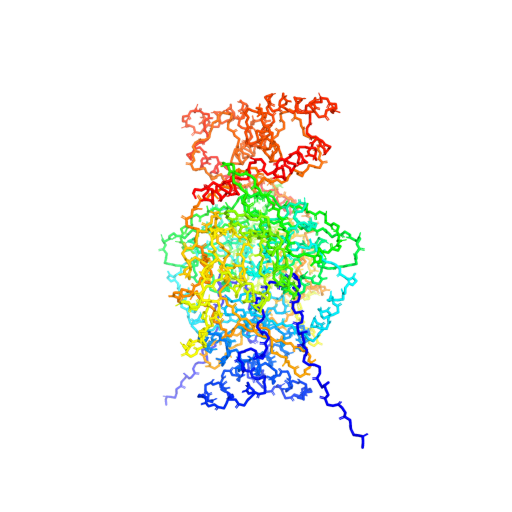
ATOM 5631 C CA . ASN B 1 257 ? -13.891 -30.766 -15.445 1 90.5 257 ASN B CA 1
ATOM 5632 C C . ASN B 1 257 ? -12.703 -31.141 -16.328 1 90.5 257 ASN B C 1
ATOM 5634 O O . ASN B 1 257 ? -12.469 -32.312 -16.609 1 90.5 257 ASN B O 1
ATOM 5638 N N . SER B 1 258 ? -12.016 -30.125 -16.734 1 93.62 258 SER B N 1
ATOM 5639 C CA . SER B 1 258 ? -10.852 -30.391 -17.594 1 93.62 258 SER B CA 1
ATOM 5640 C C . SER B 1 258 ? -9.789 -31.172 -16.844 1 93.62 258 SER B C 1
ATOM 5642 O O . SER B 1 258 ? -9.266 -32.156 -17.359 1 93.62 258 SER B O 1
ATOM 5644 N N . VAL B 1 259 ? -9.469 -30.797 -15.633 1 96.38 259 VAL B N 1
ATOM 5645 C CA . VAL B 1 259 ? -8.445 -31.5 -14.859 1 96.38 259 VAL B CA 1
ATOM 5646 C C . VAL B 1 259 ? -8.961 -32.875 -14.469 1 96.38 259 VAL B C 1
ATOM 5648 O O . VAL B 1 259 ? -8.188 -33.844 -14.414 1 96.38 259 VAL B O 1
ATOM 5651 N N . GLU B 1 260 ? -10.242 -33.031 -14.242 1 95.31 260 GLU B N 1
ATOM 5652 C CA . GLU B 1 260 ? -10.828 -34.344 -13.938 1 95.31 260 GLU B CA 1
ATOM 5653 C C . GLU B 1 260 ? -10.648 -35.312 -15.102 1 95.31 260 GLU B C 1
ATOM 5655 O O . GLU B 1 260 ? -10.273 -36.469 -14.906 1 95.31 260 GLU B O 1
ATOM 5660 N N . ASP B 1 261 ? -10.93 -34.781 -16.25 1 96.75 261 ASP B N 1
ATOM 5661 C CA . ASP B 1 261 ? -10.805 -35.594 -17.453 1 96.75 261 ASP B CA 1
ATOM 5662 C C . ASP B 1 261 ? -9.352 -36.031 -17.688 1 96.75 261 ASP B C 1
ATOM 5664 O O . ASP B 1 261 ? -9.086 -37.156 -18.078 1 96.75 261 ASP B O 1
ATOM 5668 N N . ILE B 1 262 ? -8.477 -35.156 -17.469 1 98.31 262 ILE B N 1
ATOM 5669 C CA . ILE B 1 262 ? -7.059 -35.469 -17.641 1 98.31 262 ILE B CA 1
ATOM 5670 C C . ILE B 1 262 ? -6.633 -36.531 -16.625 1 98.31 262 ILE B C 1
ATOM 5672 O O . ILE B 1 262 ? -5.961 -37.5 -16.984 1 98.31 262 ILE B O 1
ATOM 5676 N N . LEU B 1 263 ? -7.02 -36.344 -15.391 1 98.44 263 LEU B N 1
ATOM 5677 C CA . LEU B 1 263 ? -6.695 -37.312 -14.344 1 98.44 263 LEU B CA 1
ATOM 5678 C C . LEU B 1 263 ? -7.289 -38.688 -14.656 1 98.44 263 LEU B C 1
ATOM 5680 O O . LEU B 1 263 ? -6.703 -39.688 -14.312 1 98.44 263 LEU B O 1
ATOM 5684 N N . GLY B 1 264 ? -8.414 -38.688 -15.297 1 97.81 264 GLY B N 1
ATOM 5685 C CA . GLY B 1 264 ? -9.031 -39.938 -15.711 1 97.81 264 GLY B CA 1
ATOM 5686 C C . GLY B 1 264 ? -8.141 -40.781 -16.625 1 97.81 264 GLY B C 1
ATOM 5687 O O . GLY B 1 264 ? -8.328 -41.969 -16.75 1 97.81 264 GLY B O 1
ATOM 5688 N N . GLU B 1 265 ? -7.133 -40.125 -17.219 1 97.38 265 GLU B N 1
ATOM 5689 C CA . GLU B 1 265 ? -6.23 -40.812 -18.141 1 97.38 265 GLU B CA 1
ATOM 5690 C C . GLU B 1 265 ? -4.996 -41.344 -17.422 1 97.38 265 GLU B C 1
ATOM 5692 O O . GLU B 1 265 ? -4.32 -42.25 -17.938 1 97.38 265 GLU B O 1
ATOM 5697 N N . ILE B 1 266 ? -4.691 -40.844 -16.203 1 98.25 266 ILE B N 1
ATOM 5698 C CA . ILE B 1 266 ? -3.344 -41.125 -15.719 1 98.25 266 ILE B CA 1
ATOM 5699 C C . ILE B 1 266 ? -3.381 -41.438 -14.227 1 98.25 266 ILE B C 1
ATOM 5701 O O . ILE B 1 266 ? -2.346 -41.719 -13.617 1 98.25 266 ILE B O 1
ATOM 5705 N N . MET B 1 267 ? -4.523 -41.406 -13.656 1 98.19 267 MET B N 1
ATOM 5706 C CA . MET B 1 267 ? -4.664 -41.719 -12.242 1 98.19 267 MET B CA 1
ATOM 5707 C C . MET B 1 267 ? -5.66 -42.875 -12.047 1 98.19 267 MET B C 1
ATOM 5709 O O . MET B 1 267 ? -6.754 -42.844 -12.609 1 98.19 267 MET B O 1
ATOM 5713 N N . THR B 1 268 ? -5.316 -43.812 -11.164 1 98.12 268 THR B N 1
ATOM 5714 C CA . THR B 1 268 ? -6.188 -44.969 -10.891 1 98.12 268 THR B CA 1
ATOM 5715 C C . THR B 1 268 ? -7.297 -44.562 -9.914 1 98.12 268 THR B C 1
ATOM 5717 O O . THR B 1 268 ? -7.266 -43.469 -9.336 1 98.12 268 THR B O 1
ATOM 5720 N N . ASN B 1 269 ? -8.258 -45.438 -9.711 1 97.25 269 ASN B N 1
ATOM 5721 C CA . ASN B 1 269 ? -9.398 -45.188 -8.836 1 97.25 269 ASN B CA 1
ATOM 5722 C C . ASN B 1 269 ? -9.164 -45.719 -7.426 1 97.25 269 ASN B C 1
ATOM 5724 O O . ASN B 1 269 ? -10.109 -45.906 -6.66 1 97.25 269 ASN B O 1
ATOM 5728 N N . LYS B 1 270 ? -7.973 -46.031 -7.07 1 97 270 LYS B N 1
ATOM 5729 C CA . LYS B 1 270 ? -7.641 -46.562 -5.75 1 97 270 LYS B CA 1
ATOM 5730 C C . LYS B 1 270 ? -7.922 -45.531 -4.664 1 97 270 LYS B C 1
ATOM 5732 O O . LYS B 1 270 ? -8.266 -45.875 -3.533 1 97 270 LYS B O 1
ATOM 5737 N N . LYS B 1 271 ? -7.695 -44.344 -4.977 1 97.38 271 LYS B N 1
ATOM 5738 C CA . LYS B 1 271 ? -8.055 -43.188 -4.141 1 97.38 271 LYS B CA 1
ATOM 5739 C C . LYS B 1 271 ? -8.867 -42.188 -4.926 1 97.38 271 LYS B C 1
ATOM 5741 O O . LYS B 1 271 ? -8.812 -42.156 -6.156 1 97.38 271 LYS B O 1
ATOM 5746 N N . PRO B 1 272 ? -9.617 -41.344 -4.18 1 97.81 272 PRO B N 1
ATOM 5747 C CA . PRO B 1 272 ? -10.266 -40.25 -4.906 1 97.81 272 PRO B CA 1
ATOM 5748 C C . PRO B 1 272 ? -9.266 -39.219 -5.457 1 97.81 272 PRO B C 1
ATOM 5750 O O . PRO B 1 272 ? -8.188 -39.062 -4.891 1 97.81 272 PRO B O 1
ATOM 5753 N N . MET B 1 273 ? -9.641 -38.656 -6.52 1 97.38 273 MET B N 1
ATOM 5754 C CA . MET B 1 273 ? -8.758 -37.625 -7.07 1 97.38 273 MET B CA 1
ATOM 5755 C C . MET B 1 273 ? -8.852 -36.344 -6.27 1 97.38 273 MET B C 1
ATOM 5757 O O . MET B 1 273 ? -7.867 -35.594 -6.156 1 97.38 273 MET B O 1
ATOM 5761 N N . LEU B 1 274 ? -10.055 -36 -5.785 1 96.44 274 LEU B N 1
ATOM 5762 C CA . LEU B 1 274 ? -10.273 -34.844 -4.914 1 96.44 274 LEU B CA 1
ATOM 5763 C C . LEU B 1 274 ? -11.523 -35.031 -4.062 1 96.44 274 LEU B C 1
ATOM 5765 O O . LEU B 1 274 ? -12.344 -35.906 -4.348 1 96.44 274 LEU B O 1
ATOM 5769 N N . GLN B 1 275 ? -11.555 -34.344 -3 1 97.06 275 GLN B N 1
ATOM 5770 C CA . GLN B 1 275 ? -12.742 -34.25 -2.162 1 97.06 275 GLN B CA 1
ATOM 5771 C C . GLN B 1 275 ? -13.25 -32.812 -2.072 1 97.06 275 GLN B C 1
ATOM 5773 O O . GLN B 1 275 ? -12.453 -31.859 -2.102 1 97.06 275 GLN B O 1
ATOM 5778 N N . VAL B 1 276 ? -14.539 -32.688 -2.033 1 93.62 276 VAL B N 1
ATOM 5779 C CA . VAL B 1 276 ? -15.148 -31.375 -1.857 1 93.62 276 VAL B CA 1
ATOM 5780 C C . VAL B 1 276 ? -15.898 -31.328 -0.529 1 93.62 276 VAL B C 1
ATOM 5782 O O . VAL B 1 276 ? -16.781 -32.156 -0.278 1 93.62 276 VAL B O 1
ATOM 5785 N N . GLU B 1 277 ? -15.5 -30.438 0.261 1 94.88 277 GLU B N 1
ATOM 5786 C CA . GLU B 1 277 ? -16.141 -30.25 1.566 1 94.88 277 GLU B CA 1
ATOM 5787 C C . GLU B 1 277 ? -17.156 -29.109 1.537 1 94.88 277 GLU B C 1
ATOM 5789 O O . GLU B 1 277 ? -16.828 -28 1.132 1 94.88 277 GLU B O 1
ATOM 5794 N N . GLN B 1 278 ? -18.266 -29.469 1.96 1 89.88 278 GLN B N 1
ATOM 5795 C CA . GLN B 1 278 ? -19.344 -28.5 2.031 1 89.88 278 GLN B CA 1
ATOM 5796 C C . GLN B 1 278 ? -19.266 -27.688 3.326 1 89.88 278 GLN B C 1
ATOM 5798 O O . GLN B 1 278 ? -18.469 -28 4.211 1 89.88 278 GLN B O 1
ATOM 5803 N N . ARG B 1 279 ? -20.047 -26.641 3.365 1 90.94 279 ARG B N 1
ATOM 5804 C CA . ARG B 1 279 ? -20.078 -25.75 4.527 1 90.94 279 ARG B CA 1
ATOM 5805 C C . ARG B 1 279 ? -20.422 -26.531 5.793 1 90.94 279 ARG B C 1
ATOM 5807 O O . ARG B 1 279 ? -19.891 -26.234 6.871 1 90.94 279 ARG B O 1
ATOM 5814 N N . ASN B 1 280 ? -21.234 -27.562 5.699 1 89.69 280 ASN B N 1
ATOM 5815 C CA . ASN B 1 280 ? -21.672 -28.344 6.855 1 89.69 280 ASN B CA 1
ATOM 5816 C C . ASN B 1 280 ? -20.656 -29.406 7.238 1 89.69 280 ASN B C 1
ATOM 5818 O O . ASN B 1 280 ? -20.891 -30.203 8.148 1 89.69 280 ASN B O 1
ATOM 5822 N N . GLY B 1 281 ? -19.609 -29.5 6.492 1 91.56 281 GLY B N 1
ATOM 5823 C CA . GLY B 1 281 ? -18.547 -30.438 6.82 1 91.56 281 GLY B CA 1
ATOM 5824 C C . GLY B 1 281 ? -18.625 -31.734 6.027 1 91.56 281 GLY B C 1
ATOM 5825 O O . GLY B 1 281 ? -17.703 -32.562 6.078 1 91.56 281 GLY B O 1
ATOM 5826 N N . GLU B 1 282 ? -19.672 -31.891 5.309 1 93.25 282 GLU B N 1
ATOM 5827 C CA . GLU B 1 282 ? -19.812 -33.094 4.5 1 93.25 282 GLU B CA 1
ATOM 5828 C C . GLU B 1 282 ? -18.812 -33.125 3.348 1 93.25 282 GLU B C 1
ATOM 5830 O O . GLU B 1 282 ? -18.625 -32.094 2.674 1 93.25 282 GLU B O 1
ATOM 5835 N N . LYS B 1 283 ? -18.203 -34.25 3.158 1 95.5 283 LYS B N 1
ATOM 5836 C CA . LYS B 1 283 ? -17.203 -34.406 2.092 1 95.5 283 LYS B CA 1
ATOM 5837 C C . LYS B 1 283 ? -17.734 -35.312 0.985 1 95.5 283 LYS B C 1
ATOM 5839 O O . LYS B 1 283 ? -18.219 -36.406 1.257 1 95.5 283 LYS B O 1
ATOM 5844 N N . LYS B 1 284 ? -17.641 -34.781 -0.168 1 93.44 284 LYS B N 1
ATOM 5845 C CA . LYS B 1 284 ? -17.938 -35.562 -1.358 1 93.44 284 LYS B CA 1
ATOM 5846 C C . LYS B 1 284 ? -16.656 -35.969 -2.094 1 93.44 284 LYS B C 1
ATOM 5848 O O . LYS B 1 284 ? -15.82 -35.094 -2.387 1 93.44 284 LYS B O 1
ATOM 5853 N N . LYS B 1 285 ? -16.562 -37.219 -2.404 1 95.94 285 LYS B N 1
ATOM 5854 C CA . LYS B 1 285 ? -15.367 -37.75 -3.061 1 95.94 285 LYS B CA 1
ATOM 5855 C C . LYS B 1 285 ? -15.578 -37.875 -4.566 1 95.94 285 LYS B C 1
ATOM 5857 O O . LYS B 1 285 ? -16.656 -38.281 -5.012 1 95.94 285 LYS B O 1
ATOM 5862 N N . PHE B 1 286 ? -14.57 -37.531 -5.277 1 94.69 286 PHE B N 1
ATOM 5863 C CA . PHE B 1 286 ? -14.562 -37.688 -6.727 1 94.69 286 PHE B CA 1
ATOM 5864 C C . PHE B 1 286 ? -13.438 -38.625 -7.16 1 94.69 286 PHE B C 1
ATOM 5866 O O . PHE B 1 286 ? -12.273 -38.406 -6.809 1 94.69 286 PHE B O 1
ATOM 5873 N N . SER B 1 287 ? -13.781 -39.656 -7.934 1 96.62 287 SER B N 1
ATOM 5874 C CA . SER B 1 287 ? -12.805 -40.656 -8.32 1 96.62 287 SER B CA 1
ATOM 5875 C C . SER B 1 287 ? -12.742 -40.812 -9.836 1 96.62 287 SER B C 1
ATOM 5877 O O . SER B 1 287 ? -13.664 -40.406 -10.547 1 96.62 287 SER B O 1
ATOM 5879 N N . THR B 1 288 ? -11.617 -41.312 -10.289 1 96.62 288 THR B N 1
ATOM 5880 C CA . THR B 1 288 ? -11.461 -41.688 -11.695 1 96.62 288 THR B CA 1
ATOM 5881 C C . THR B 1 288 ? -11.992 -43.094 -11.953 1 96.62 288 THR B C 1
ATOM 5883 O O . THR B 1 288 ? -12.422 -43.781 -11.016 1 96.62 288 THR B O 1
ATOM 5886 N N . GLU B 1 289 ? -11.953 -43.5 -13.273 1 96.12 289 GLU B N 1
ATOM 5887 C CA . GLU B 1 289 ? -12.414 -44.812 -13.625 1 96.12 289 GLU B CA 1
ATOM 5888 C C . GLU B 1 289 ? -11.25 -45.75 -13.977 1 96.12 289 GLU B C 1
ATOM 5890 O O . GLU B 1 289 ? -11.422 -46.969 -14.094 1 96.12 289 GLU B O 1
ATOM 5895 N N . LEU B 1 290 ? -10.109 -45.156 -14.109 1 96.44 290 LEU B N 1
ATOM 5896 C CA . LEU B 1 290 ? -8.938 -45.938 -14.5 1 96.44 290 LEU B CA 1
ATOM 5897 C C . LEU B 1 290 ? -8.578 -46.938 -13.422 1 96.44 290 LEU B C 1
ATOM 5899 O O . LEU B 1 290 ? -8.484 -46.594 -12.242 1 96.44 290 LEU B O 1
ATOM 5903 N N . LYS B 1 291 ? -8.258 -48.25 -13.836 1 96.44 291 LYS B N 1
ATOM 5904 C CA . LYS B 1 291 ? -8.016 -49.312 -12.875 1 96.44 291 LYS B CA 1
ATOM 5905 C C . LYS B 1 291 ? -6.523 -49.562 -12.68 1 96.44 291 LYS B C 1
ATOM 5907 O O . LYS B 1 291 ? -6.082 -49.875 -11.57 1 96.44 291 LYS B O 1
ATOM 5912 N N . GLU B 1 292 ? -5.805 -49.406 -13.789 1 96.56 292 GLU B N 1
ATOM 5913 C CA . GLU B 1 292 ? -4.379 -49.719 -13.734 1 96.56 292 GLU B CA 1
ATOM 5914 C C . GLU B 1 292 ? -3.531 -48.531 -14.102 1 96.56 292 GLU B C 1
ATOM 5916 O O . GLU B 1 292 ? -3.926 -47.719 -14.953 1 96.56 292 GLU B O 1
ATOM 5921 N N . ARG B 1 293 ? -2.33 -48.531 -13.531 1 96.94 293 ARG B N 1
ATOM 5922 C CA . ARG B 1 293 ? -1.371 -47.469 -13.828 1 96.94 293 ARG B CA 1
ATOM 5923 C C . ARG B 1 293 ? -0.838 -47.594 -15.25 1 96.94 293 ARG B C 1
ATOM 5925 O O . ARG B 1 293 ? -0.856 -48.688 -15.828 1 96.94 293 ARG B O 1
ATOM 5932 N N . LYS B 1 294 ? -0.383 -46.406 -15.719 1 96.94 294 LYS B N 1
ATOM 5933 C CA . LYS B 1 294 ? 0.416 -46.469 -16.938 1 96.94 294 LYS B CA 1
ATOM 5934 C C . LYS B 1 294 ? 1.683 -47.281 -16.734 1 96.94 294 LYS B C 1
ATOM 5936 O O . LYS B 1 294 ? 2.195 -47.375 -15.625 1 96.94 294 LYS B O 1
ATOM 5941 N N . PRO B 1 295 ? 2.199 -47.875 -17.766 1 96.31 295 PRO B N 1
ATOM 5942 C CA . PRO B 1 295 ? 3.359 -48.75 -17.641 1 96.31 295 PRO B CA 1
ATOM 5943 C C . PRO B 1 295 ? 4.676 -48 -17.547 1 96.31 295 PRO B C 1
ATOM 5945 O O . PRO B 1 295 ? 5.75 -48.594 -17.641 1 96.31 295 PRO B O 1
ATOM 5948 N N . TYR B 1 296 ? 4.699 -46.781 -17.453 1 97.12 296 TYR B N 1
ATOM 5949 C CA . TYR B 1 296 ? 5.875 -45.938 -17.312 1 97.12 296 TYR B CA 1
ATOM 5950 C C . TYR B 1 296 ? 5.715 -44.969 -16.141 1 97.12 296 TYR B C 1
ATOM 5952 O O . TYR B 1 296 ? 4.59 -44.625 -15.766 1 97.12 296 TYR B O 1
ATOM 5960 N N . PRO B 1 297 ? 6.84 -44.562 -15.539 1 97.5 297 PRO B N 1
ATOM 5961 C CA . PRO B 1 297 ? 6.75 -43.594 -14.43 1 97.5 297 PRO B CA 1
ATOM 5962 C C . PRO B 1 297 ? 6.301 -42.219 -14.883 1 97.5 297 PRO B C 1
ATOM 5964 O O . PRO B 1 297 ? 6.539 -41.812 -16.031 1 97.5 297 PRO B O 1
ATOM 5967 N N . ILE B 1 298 ? 5.66 -41.531 -13.938 1 98.44 298 ILE B N 1
ATOM 5968 C CA . ILE B 1 298 ? 5.168 -40.188 -14.188 1 98.44 298 ILE B CA 1
ATOM 5969 C C . ILE B 1 298 ? 5.641 -39.219 -13.086 1 98.44 298 ILE B C 1
ATOM 5971 O O . ILE B 1 298 ? 5.656 -39.625 -11.906 1 98.44 298 ILE B O 1
ATOM 5975 N N . SER B 1 299 ? 6.09 -38.062 -13.398 1 98.31 299 SER B N 1
ATOM 5976 C CA . SER B 1 299 ? 6.371 -37 -12.445 1 98.31 299 SER B CA 1
ATOM 5977 C C . SER B 1 299 ? 5.727 -35.688 -12.867 1 98.31 299 SER B C 1
ATOM 5979 O O . SER B 1 299 ? 5.301 -35.531 -14.016 1 98.31 299 SER B O 1
ATOM 5981 N N . VAL B 1 300 ? 5.586 -34.75 -11.93 1 98.81 300 VAL B N 1
ATOM 5982 C CA . VAL B 1 300 ? 4.918 -33.5 -12.188 1 98.81 300 VAL B CA 1
ATOM 5983 C C . VAL B 1 300 ? 5.828 -32.344 -11.781 1 98.81 300 VAL B C 1
ATOM 5985 O O . VAL B 1 300 ? 6.414 -32.344 -10.695 1 98.81 300 VAL B O 1
ATOM 5988 N N . LEU B 1 301 ? 5.977 -31.344 -12.648 1 98.62 301 LEU B N 1
ATOM 5989 C CA . LEU B 1 301 ? 6.684 -30.109 -12.328 1 98.62 301 LEU B CA 1
ATOM 5990 C C . LEU B 1 301 ? 5.719 -29.047 -11.812 1 98.62 301 LEU B C 1
ATOM 5992 O O . LEU B 1 301 ? 4.699 -28.781 -12.445 1 98.62 301 LEU B O 1
ATOM 5996 N N . ILE B 1 302 ? 6.008 -28.453 -10.656 1 98.31 302 ILE B N 1
ATOM 5997 C CA . ILE B 1 302 ? 5.141 -27.453 -10.055 1 98.31 302 ILE B CA 1
ATOM 5998 C C . ILE B 1 302 ? 5.969 -26.25 -9.609 1 98.31 302 ILE B C 1
ATOM 6000 O O . ILE B 1 302 ? 7.191 -26.359 -9.469 1 98.31 302 ILE B O 1
ATOM 6004 N N . ASP B 1 303 ? 5.34 -25.141 -9.43 1 95.88 303 ASP B N 1
ATOM 6005 C CA . ASP B 1 303 ? 5.977 -23.953 -8.867 1 95.88 303 ASP B CA 1
ATOM 6006 C C . ASP B 1 303 ? 4.941 -23.031 -8.234 1 95.88 303 ASP B C 1
ATOM 6008 O O . ASP B 1 303 ? 3.801 -23.422 -8 1 95.88 303 ASP B O 1
ATOM 6012 N N . ASN B 1 304 ? 5.371 -21.844 -7.895 1 93.75 304 ASN B N 1
ATOM 6013 C CA . ASN B 1 304 ? 4.531 -20.891 -7.16 1 93.75 304 ASN B CA 1
ATOM 6014 C C . ASN B 1 304 ? 3.379 -20.375 -8.016 1 93.75 304 ASN B C 1
ATOM 6016 O O . ASN B 1 304 ? 2.412 -19.828 -7.5 1 93.75 304 ASN B O 1
ATOM 6020 N N . GLY B 1 305 ? 3.459 -20.594 -9.297 1 92.69 305 GLY B N 1
ATOM 6021 C CA . GLY B 1 305 ? 2.408 -20.156 -10.203 1 92.69 305 GLY B CA 1
ATOM 6022 C C . GLY B 1 305 ? 1.391 -21.25 -10.5 1 92.69 305 GLY B C 1
ATOM 6023 O O . GLY B 1 305 ? 0.388 -21 -11.172 1 92.69 305 GLY B O 1
ATOM 6024 N N . SER B 1 306 ? 1.677 -22.422 -10.047 1 95.94 306 SER B N 1
ATOM 6025 C CA . SER B 1 306 ? 0.712 -23.5 -10.148 1 95.94 306 SER B CA 1
ATOM 6026 C C . SER B 1 306 ? -0.438 -23.328 -9.164 1 95.94 306 SER B C 1
ATOM 6028 O O . SER B 1 306 ? -0.234 -23.375 -7.949 1 95.94 306 SER B O 1
ATOM 6030 N N . ALA B 1 307 ? -1.561 -23.172 -9.734 1 93.19 307 ALA B N 1
ATOM 6031 C CA . ALA B 1 307 ? -2.666 -22.828 -8.844 1 93.19 307 ALA B CA 1
ATOM 6032 C C . ALA B 1 307 ? -3.941 -23.562 -9.242 1 93.19 307 ALA B C 1
ATOM 6034 O O . ALA B 1 307 ? -4.102 -23.969 -10.398 1 93.19 307 ALA B O 1
ATOM 6035 N N . SER B 1 308 ? -4.816 -23.766 -8.211 1 94.12 308 SER B N 1
ATOM 6036 C CA . SER B 1 308 ? -6.176 -24.25 -8.453 1 94.12 308 SER B CA 1
ATOM 6037 C C . SER B 1 308 ? -6.168 -25.625 -9.133 1 94.12 308 SER B C 1
ATOM 6039 O O . SER B 1 308 ? -5.609 -26.578 -8.594 1 94.12 308 SER B O 1
ATOM 6041 N N . ALA B 1 309 ? -6.66 -25.672 -10.438 1 94.88 309 ALA B N 1
ATOM 6042 C CA . ALA B 1 309 ? -6.75 -26.953 -11.133 1 94.88 309 ALA B CA 1
ATOM 6043 C C . ALA B 1 309 ? -5.379 -27.609 -11.242 1 94.88 309 ALA B C 1
ATOM 6045 O O . ALA B 1 309 ? -5.27 -28.844 -11.195 1 94.88 309 ALA B O 1
ATOM 6046 N N . SER B 1 310 ? -4.367 -26.828 -11.359 1 97.25 310 SER B N 1
ATOM 6047 C CA . SER B 1 310 ? -3.012 -27.375 -11.383 1 97.25 310 SER B CA 1
ATOM 6048 C C . SER B 1 310 ? -2.654 -28.031 -10.055 1 97.25 310 SER B C 1
ATOM 6050 O O . SER B 1 310 ? -1.964 -29.047 -10.031 1 97.25 310 SER B O 1
ATOM 6052 N N . GLU B 1 311 ? -3.102 -27.453 -9.016 1 97.75 311 GLU B N 1
ATOM 6053 C CA . GLU B 1 311 ? -2.84 -28.016 -7.695 1 97.75 311 GLU B CA 1
ATOM 6054 C C . GLU B 1 311 ? -3.656 -29.281 -7.469 1 97.75 311 GLU B C 1
ATOM 6056 O O . GLU B 1 311 ? -3.199 -30.203 -6.797 1 97.75 311 GLU B O 1
ATOM 6061 N N . ILE B 1 312 ? -4.848 -29.344 -8.039 1 97.38 312 ILE B N 1
ATOM 6062 C CA . ILE B 1 312 ? -5.652 -30.562 -7.988 1 97.38 312 ILE B CA 1
ATOM 6063 C C . ILE B 1 312 ? -4.91 -31.688 -8.688 1 97.38 312 ILE B C 1
ATOM 6065 O O . ILE B 1 312 ? -4.785 -32.781 -8.141 1 97.38 312 ILE B O 1
ATOM 6069 N N . LEU B 1 313 ? -4.383 -31.406 -9.859 1 98.62 313 LEU B N 1
ATOM 6070 C CA . LEU B 1 313 ? -3.607 -32.406 -10.594 1 98.62 313 LEU B CA 1
ATOM 6071 C C . LEU B 1 313 ? -2.408 -32.875 -9.781 1 98.62 313 LEU B C 1
ATOM 6073 O O . LEU B 1 313 ? -2.193 -34.062 -9.625 1 98.62 313 LEU B O 1
ATOM 6077 N N . ALA B 1 314 ? -1.676 -31.938 -9.242 1 98.69 314 ALA B N 1
ATOM 6078 C CA . ALA B 1 314 ? -0.471 -32.219 -8.469 1 98.69 314 ALA B CA 1
ATOM 6079 C C . ALA B 1 314 ? -0.805 -33.062 -7.234 1 98.69 314 ALA B C 1
ATOM 6081 O O . ALA B 1 314 ? -0.168 -34.062 -6.973 1 98.69 314 ALA B O 1
ATOM 6082 N N . GLY B 1 315 ? -1.763 -32.625 -6.5 1 98.44 315 GLY B N 1
ATOM 6083 C CA . GLY B 1 315 ? -2.164 -33.312 -5.297 1 98.44 315 GLY B CA 1
ATOM 6084 C C . GLY B 1 315 ? -2.662 -34.719 -5.574 1 98.44 315 GLY B C 1
ATOM 6085 O O . GLY B 1 315 ? -2.32 -35.656 -4.852 1 98.44 315 GLY B O 1
ATOM 6086 N N . ALA B 1 316 ? -3.486 -34.844 -6.613 1 98.56 316 ALA B N 1
ATOM 6087 C CA . ALA B 1 316 ? -4.059 -36.156 -6.992 1 98.56 316 ALA B CA 1
ATOM 6088 C C . ALA B 1 316 ? -2.963 -37.156 -7.348 1 98.56 316 ALA B C 1
ATOM 6090 O O . ALA B 1 316 ? -2.971 -38.281 -6.863 1 98.56 316 ALA B O 1
ATOM 6091 N N . LEU B 1 317 ? -2.031 -36.75 -8.141 1 98.62 317 LEU B N 1
ATOM 6092 C CA . LEU B 1 317 ? -1.002 -37.656 -8.617 1 98.62 317 LEU B CA 1
ATOM 6093 C C . LEU B 1 317 ? 0.002 -37.969 -7.512 1 98.62 317 LEU B C 1
ATOM 6095 O O . LEU B 1 317 ? 0.494 -39.094 -7.41 1 98.62 317 LEU B O 1
ATOM 6099 N N . LYS B 1 318 ? 0.299 -37.031 -6.684 1 98.44 318 LYS B N 1
ATOM 6100 C CA . LYS B 1 318 ? 1.206 -37.25 -5.559 1 98.44 318 LYS B CA 1
ATOM 6101 C C . LYS B 1 318 ? 0.588 -38.188 -4.531 1 98.44 318 LYS B C 1
ATOM 6103 O O . LYS B 1 318 ? 1.171 -39.219 -4.199 1 98.44 318 LYS B O 1
ATOM 6108 N N . GLU B 1 319 ? -0.531 -37.844 -4.105 1 98.19 319 GLU B N 1
ATOM 6109 C CA . GLU B 1 319 ? -1.14 -38.594 -3.006 1 98.19 319 GLU B CA 1
ATOM 6110 C C . GLU B 1 319 ? -1.856 -39.844 -3.512 1 98.19 319 GLU B C 1
ATOM 6112 O O . GLU B 1 319 ? -1.907 -40.875 -2.818 1 98.19 319 GLU B O 1
ATOM 6117 N N . GLY B 1 320 ? -2.404 -39.781 -4.688 1 97.38 320 GLY B N 1
ATOM 6118 C CA . GLY B 1 320 ? -3.166 -40.906 -5.238 1 97.38 320 GLY B CA 1
ATOM 6119 C C . GLY B 1 320 ? -2.293 -41.969 -5.855 1 97.38 320 GLY B C 1
ATOM 6120 O O . GLY B 1 320 ? -2.6 -43.156 -5.754 1 97.38 320 GLY B O 1
ATOM 6121 N N . GLU B 1 321 ? -1.219 -41.594 -6.48 1 97.5 321 GLU B N 1
ATOM 6122 C CA . GLU B 1 321 ? -0.403 -42.531 -7.234 1 97.5 321 GLU B CA 1
ATOM 6123 C C . GLU B 1 321 ? 1.011 -42.625 -6.668 1 97.5 321 GLU B C 1
ATOM 6125 O O . GLU B 1 321 ? 1.77 -43.531 -7.012 1 97.5 321 GLU B O 1
ATOM 6130 N N . GLY B 1 322 ? 1.339 -41.656 -5.84 1 97.31 322 GLY B N 1
ATOM 6131 C CA . GLY B 1 322 ? 2.68 -41.656 -5.281 1 97.31 322 GLY B CA 1
ATOM 6132 C C . GLY B 1 322 ? 3.719 -41.094 -6.23 1 97.31 322 GLY B C 1
ATOM 6133 O O . GLY B 1 322 ? 4.914 -41.344 -6.082 1 97.31 322 GLY B O 1
ATOM 6134 N N . TYR B 1 323 ? 3.316 -40.344 -7.258 1 98.06 323 TYR B N 1
ATOM 6135 C CA . TYR B 1 323 ? 4.254 -39.75 -8.211 1 98.06 323 TYR B CA 1
ATOM 6136 C C . TYR B 1 323 ? 4.977 -38.562 -7.602 1 98.06 323 TYR B C 1
ATOM 6138 O O . TYR B 1 323 ? 4.434 -37.875 -6.734 1 98.06 323 TYR B O 1
ATOM 6146 N N . ASP B 1 324 ? 6.16 -38.25 -8.062 1 98.19 324 ASP B N 1
ATOM 6147 C CA . ASP B 1 324 ? 6.977 -37.156 -7.535 1 98.19 324 ASP B CA 1
ATOM 6148 C C . ASP B 1 324 ? 6.512 -35.812 -8.086 1 98.19 324 ASP B C 1
ATOM 6150 O O . ASP B 1 324 ? 6.18 -35.719 -9.273 1 98.19 324 ASP B O 1
ATOM 6154 N N . LEU B 1 325 ? 6.453 -34.875 -7.207 1 98.81 325 LEU B N 1
ATOM 6155 C CA . LEU B 1 325 ? 6.355 -33.469 -7.559 1 98.81 325 LEU B CA 1
ATOM 6156 C C . LEU B 1 325 ? 7.723 -32.781 -7.477 1 98.81 325 LEU B C 1
ATOM 6158 O O . LEU B 1 325 ? 8.375 -32.844 -6.434 1 98.81 325 LEU B O 1
ATOM 6162 N N . ILE B 1 326 ? 8.125 -32.188 -8.562 1 98.69 326 ILE B N 1
ATOM 6163 C CA . ILE B 1 326 ? 9.453 -31.594 -8.609 1 98.69 326 ILE B CA 1
ATOM 6164 C C . ILE B 1 326 ? 9.336 -30.078 -8.812 1 98.69 326 ILE B C 1
ATOM 6166 O O . ILE B 1 326 ? 8.547 -29.625 -9.641 1 98.69 326 ILE B O 1
ATOM 6170 N N . GLY B 1 327 ? 10.102 -29.328 -8.109 1 98.25 327 GLY B N 1
ATOM 6171 C CA . GLY B 1 327 ? 10.125 -27.875 -8.25 1 98.25 327 GLY B CA 1
ATOM 6172 C C . GLY B 1 327 ? 9.93 -27.156 -6.938 1 98.25 327 GLY B C 1
ATOM 6173 O O . GLY B 1 327 ? 10.656 -27.391 -5.973 1 98.25 327 GLY B O 1
ATOM 6174 N N . GLU B 1 328 ? 8.992 -26.25 -6.953 1 97.06 328 GLU B N 1
ATOM 6175 C CA . GLU B 1 328 ? 8.727 -25.438 -5.773 1 97.06 328 GLU B CA 1
ATOM 6176 C C . GLU B 1 328 ? 7.262 -25.531 -5.359 1 97.06 328 GLU B C 1
ATOM 6178 O O . GLU B 1 328 ? 6.434 -26.062 -6.098 1 97.06 328 GLU B O 1
ATOM 6183 N N . LYS B 1 329 ? 6.98 -24.938 -4.215 1 97.38 329 LYS B N 1
ATOM 6184 C CA . LYS B 1 329 ? 5.641 -25 -3.641 1 97.38 329 LYS B CA 1
ATOM 6185 C C . LYS B 1 329 ? 4.621 -24.328 -4.547 1 97.38 329 LYS B C 1
ATOM 6187 O O . LYS B 1 329 ? 4.926 -23.297 -5.172 1 97.38 329 LYS B O 1
ATOM 6192 N N . THR B 1 330 ? 3.42 -24.859 -4.555 1 97.5 330 THR B N 1
ATOM 6193 C CA . THR B 1 330 ? 2.369 -24.297 -5.398 1 97.5 330 THR B CA 1
ATOM 6194 C C . THR B 1 330 ? 1.727 -23.078 -4.734 1 97.5 330 THR B C 1
ATOM 6196 O O . THR B 1 330 ? 2.129 -22.688 -3.639 1 97.5 330 THR B O 1
ATOM 6199 N N . PHE B 1 331 ? 0.747 -22.5 -5.336 1 92.19 331 PHE B N 1
ATOM 6200 C CA . PHE B 1 331 ? 0.146 -21.219 -4.965 1 92.19 331 PHE B CA 1
ATOM 6201 C C . PHE B 1 331 ? -0.691 -21.375 -3.699 1 92.19 331 PHE B C 1
ATOM 6203 O O . PHE B 1 331 ? -0.551 -20.578 -2.762 1 92.19 331 PHE B O 1
ATOM 6210 N N . GLY B 1 332 ? -1.642 -22.328 -3.711 1 95.44 332 GLY B N 1
ATOM 6211 C CA . GLY B 1 332 ? -2.461 -22.562 -2.531 1 95.44 332 GLY B CA 1
ATOM 6212 C C . GLY B 1 332 ? -3.873 -22.031 -2.672 1 95.44 332 GLY B C 1
ATOM 6213 O O . GLY B 1 332 ? -4.379 -21.359 -1.775 1 95.44 332 GLY B O 1
ATOM 6214 N N . LYS B 1 333 ? -4.512 -22.312 -3.725 1 92 333 LYS B N 1
ATOM 6215 C CA . LYS B 1 333 ? -5.93 -22 -3.891 1 92 333 LYS B CA 1
ATOM 6216 C C . LYS B 1 333 ? -6.793 -23.234 -3.684 1 92 333 LYS B C 1
ATOM 6218 O O . LYS B 1 333 ? -7.008 -24.016 -4.617 1 92 333 LYS B O 1
ATOM 6223 N N . GLY B 1 334 ? -7.359 -23.312 -2.547 1 94.75 334 GLY B N 1
ATOM 6224 C CA . GLY B 1 334 ? -8.07 -24.516 -2.17 1 94.75 334 GLY B CA 1
ATOM 6225 C C . GLY B 1 334 ? -9.57 -24.328 -2.051 1 94.75 334 GLY B C 1
ATOM 6226 O O . GLY B 1 334 ? -10.242 -25.031 -1.303 1 94.75 334 GLY B O 1
ATOM 6227 N N . THR B 1 335 ? -10.086 -23.312 -2.773 1 93.38 335 THR B N 1
ATOM 6228 C CA . THR B 1 335 ? -11.508 -23 -2.631 1 93.38 335 THR B CA 1
ATOM 6229 C C . THR B 1 335 ? -12.211 -23.078 -3.98 1 93.38 335 THR B C 1
ATOM 6231 O O . THR B 1 335 ? -11.57 -23.031 -5.031 1 93.38 335 THR B O 1
ATOM 6234 N N . VAL B 1 336 ? -13.492 -23.281 -3.879 1 87.69 336 VAL B N 1
ATOM 6235 C CA . VAL B 1 336 ? -14.352 -23.328 -5.055 1 87.69 336 VAL B CA 1
ATOM 6236 C C . VAL B 1 336 ? -15.43 -22.25 -4.945 1 87.69 336 VAL B C 1
ATOM 6238 O O . VAL B 1 336 ? -16.094 -22.141 -3.912 1 87.69 336 VAL B O 1
ATOM 6241 N N . GLN B 1 337 ? -15.562 -21.469 -5.934 1 87.56 337 GLN B N 1
ATOM 6242 C CA . GLN B 1 337 ? -16.516 -20.359 -5.93 1 87.56 337 GLN B CA 1
ATOM 6243 C C . GLN B 1 337 ? -17.672 -20.641 -6.891 1 87.56 337 GLN B C 1
ATOM 6245 O O . GLN B 1 337 ? -17.531 -21.422 -7.832 1 87.56 337 GLN B O 1
ATOM 6250 N N . GLN B 1 338 ? -18.797 -20.031 -6.613 1 85.06 338 GLN B N 1
ATOM 6251 C CA . GLN B 1 338 ? -19.969 -20.016 -7.477 1 85.06 338 GLN B CA 1
ATOM 6252 C C . GLN B 1 338 ? -20.5 -18.609 -7.656 1 85.06 338 GLN B C 1
ATOM 6254 O O . GLN B 1 338 ? -20.547 -17.828 -6.703 1 85.06 338 GLN B O 1
ATOM 6259 N N . ALA B 1 339 ? -20.922 -18.359 -8.883 1 84.81 339 ALA B N 1
ATOM 6260 C CA . ALA B 1 339 ? -21.578 -17.078 -9.125 1 84.81 339 ALA B CA 1
ATOM 6261 C C . ALA B 1 339 ? -23.062 -17.141 -8.82 1 84.81 339 ALA B C 1
ATOM 6263 O O . ALA B 1 339 ? -23.734 -18.109 -9.211 1 84.81 339 ALA B O 1
ATOM 6264 N N . VAL B 1 340 ? -23.516 -16.219 -8.102 1 89.31 340 VAL B N 1
ATOM 6265 C CA . VAL B 1 340 ? -24.938 -16.094 -7.777 1 89.31 340 VAL B CA 1
ATOM 6266 C C . VAL B 1 340 ? -25.484 -14.797 -8.359 1 89.31 340 VAL B C 1
ATOM 6268 O O . VAL B 1 340 ? -25.203 -13.711 -7.84 1 89.31 340 VAL B O 1
ATOM 6271 N N . PRO B 1 341 ? -26.297 -14.891 -9.398 1 89.88 341 PRO B N 1
ATOM 6272 C CA . PRO B 1 341 ? -26.828 -13.68 -10.016 1 89.88 341 PRO B CA 1
ATOM 6273 C C . PRO B 1 341 ? -27.969 -13.055 -9.219 1 89.88 341 PRO B C 1
ATOM 6275 O O . PRO B 1 341 ? -28.734 -13.766 -8.578 1 89.88 341 PRO B O 1
ATOM 6278 N N . PHE B 1 342 ? -28.047 -11.734 -9.266 1 90.25 342 PHE B N 1
ATOM 6279 C CA . PHE B 1 342 ? -29.188 -10.984 -8.766 1 90.25 342 PHE B CA 1
ATOM 6280 C C . PHE B 1 342 ? -30.141 -10.625 -9.906 1 90.25 342 PHE B C 1
ATOM 6282 O O . PHE B 1 342 ? -29.766 -10.695 -11.078 1 90.25 342 PHE B O 1
ATOM 6289 N N . LYS B 1 343 ? -31.312 -10.211 -9.562 1 87.12 343 LYS B N 1
ATOM 6290 C CA . LYS B 1 343 ? -32.344 -9.93 -10.539 1 87.12 343 LYS B CA 1
ATOM 6291 C C . LYS B 1 343 ? -31.953 -8.773 -11.453 1 87.12 343 LYS B C 1
ATOM 6293 O O . LYS B 1 343 ? -32.312 -8.75 -12.633 1 87.12 343 LYS B O 1
ATOM 6298 N N . ASP B 1 344 ? -31.203 -7.855 -10.992 1 89.69 344 ASP B N 1
ATOM 6299 C CA . ASP B 1 344 ? -30.891 -6.656 -11.758 1 89.69 344 ASP B CA 1
ATOM 6300 C C . ASP B 1 344 ? -29.703 -6.906 -12.695 1 89.69 344 ASP B C 1
ATOM 6302 O O . ASP B 1 344 ? -29.312 -6.016 -13.445 1 89.69 344 ASP B O 1
ATOM 6306 N N . GLY B 1 345 ? -29.094 -8.07 -12.648 1 90.06 345 GLY B N 1
ATOM 6307 C CA . GLY B 1 345 ? -27.969 -8.391 -13.508 1 90.06 345 GLY B CA 1
ATOM 6308 C C . GLY B 1 345 ? -26.641 -8.383 -12.789 1 90.06 345 GLY B C 1
ATOM 6309 O O . GLY B 1 345 ? -25.641 -8.875 -13.312 1 90.06 345 GLY B O 1
ATOM 6310 N N . SER B 1 346 ? -26.562 -7.82 -11.602 1 92.56 346 SER B N 1
ATOM 6311 C CA . SER B 1 346 ? -25.359 -7.93 -10.773 1 92.56 346 SER B CA 1
ATOM 6312 C C . SER B 1 346 ? -25.188 -9.344 -10.227 1 92.56 346 SER B C 1
ATOM 6314 O O . SER B 1 346 ? -26.078 -10.188 -10.391 1 92.56 346 SER B O 1
ATOM 6316 N N . ASN B 1 347 ? -24.047 -9.633 -9.719 1 91.25 347 ASN B N 1
ATOM 6317 C CA . ASN B 1 347 ? -23.859 -10.969 -9.164 1 91.25 347 ASN B CA 1
ATOM 6318 C C . ASN B 1 347 ? -22.797 -10.977 -8.07 1 91.25 347 ASN B C 1
ATOM 6320 O O . ASN B 1 347 ? -22 -10.039 -7.973 1 91.25 347 ASN B O 1
ATOM 6324 N N . ILE B 1 348 ? -22.844 -11.953 -7.176 1 92.12 348 ILE B N 1
ATOM 6325 C CA . ILE B 1 348 ? -21.797 -12.266 -6.195 1 92.12 348 ILE B CA 1
ATOM 6326 C C . ILE B 1 348 ? -21.141 -13.594 -6.559 1 92.12 348 ILE B C 1
ATOM 6328 O O . ILE B 1 348 ? -21.812 -14.594 -6.793 1 92.12 348 ILE B O 1
ATOM 6332 N N . LYS B 1 349 ? -19.891 -13.508 -6.801 1 89.38 349 LYS B N 1
ATOM 6333 C CA . LYS B 1 349 ? -19.094 -14.727 -6.766 1 89.38 349 LYS B CA 1
ATOM 6334 C C . LYS B 1 349 ? -18.719 -15.094 -5.336 1 89.38 349 LYS B C 1
ATOM 6336 O O . LYS B 1 349 ? -17.984 -14.352 -4.676 1 89.38 349 LYS B O 1
ATOM 6341 N N . LEU B 1 350 ? -19.172 -16.25 -4.859 1 92 350 LEU B N 1
ATOM 6342 C CA . LEU B 1 350 ? -19 -16.594 -3.451 1 92 350 LEU B CA 1
ATOM 6343 C C . LEU B 1 350 ? -18.281 -17.922 -3.293 1 92 350 LEU B C 1
ATOM 6345 O O . LEU B 1 350 ? -18.594 -18.891 -3.998 1 92 350 LEU B O 1
ATOM 6349 N N . THR B 1 351 ? -17.25 -17.891 -2.471 1 93.5 351 THR B N 1
ATOM 6350 C CA . THR B 1 351 ? -16.625 -19.156 -2.098 1 93.5 351 THR B CA 1
ATOM 6351 C C . THR B 1 351 ? -17.578 -20.016 -1.296 1 93.5 351 THR B C 1
ATOM 6353 O O . THR B 1 351 ? -17.953 -19.672 -0.173 1 93.5 351 THR B O 1
ATOM 6356 N N . MET B 1 352 ? -17.938 -21.203 -1.789 1 91.69 352 MET B N 1
ATOM 6357 C CA . MET B 1 352 ? -18.969 -22 -1.15 1 91.69 352 MET B CA 1
ATOM 6358 C C . MET B 1 352 ? -18.422 -23.344 -0.672 1 91.69 352 MET B C 1
ATOM 6360 O O . MET B 1 352 ? -19.016 -23.984 0.191 1 91.69 352 MET B O 1
ATOM 6364 N N . PHE B 1 353 ? -17.234 -23.703 -1.271 1 91.62 353 PHE B N 1
ATOM 6365 C CA . PHE B 1 353 ? -16.719 -25.031 -0.955 1 91.62 353 PHE B CA 1
ATOM 6366 C C . PHE B 1 353 ? -15.195 -24.984 -0.792 1 91.62 353 PHE B C 1
ATOM 6368 O O . PHE B 1 353 ? -14.539 -24.094 -1.313 1 91.62 353 PHE B O 1
ATOM 6375 N N . LYS B 1 354 ? -14.734 -26 -0.063 1 95.56 354 LYS B N 1
ATOM 6376 C CA . LYS B 1 354 ? -13.32 -26.344 -0.029 1 95.56 354 LYS B CA 1
ATOM 6377 C C . LYS B 1 354 ? -13.016 -27.547 -0.91 1 95.56 354 LYS B C 1
ATOM 6379 O O . LYS B 1 354 ? -13.789 -28.516 -0.944 1 95.56 354 LYS B O 1
ATOM 6384 N N . TRP B 1 355 ? -12.039 -27.438 -1.654 1 94.12 355 TRP B N 1
ATOM 6385 C CA . TRP B 1 355 ? -11.57 -28.703 -2.229 1 94.12 355 TRP B CA 1
ATOM 6386 C C . TRP B 1 355 ? -10.367 -29.234 -1.467 1 94.12 355 TRP B C 1
ATOM 6388 O O . TRP B 1 355 ? -9.531 -28.469 -0.999 1 94.12 355 TRP B O 1
ATOM 6398 N N . LEU B 1 356 ? -10.359 -30.516 -1.294 1 97.38 356 LEU B N 1
ATOM 6399 C CA . LEU B 1 356 ? -9.336 -31.234 -0.543 1 97.38 356 LEU B CA 1
ATOM 6400 C C . LEU B 1 356 ? -8.594 -32.219 -1.438 1 97.38 356 LEU B C 1
ATOM 6402 O O . LEU B 1 356 ? -9.156 -32.75 -2.406 1 97.38 356 LEU B O 1
ATOM 6406 N N . THR B 1 357 ? -7.371 -32.5 -1.039 1 98.06 357 THR B N 1
ATOM 6407 C CA . THR B 1 357 ? -6.59 -33.531 -1.744 1 98.06 357 THR B CA 1
ATOM 6408 C C . THR B 1 357 ? -7.145 -34.906 -1.473 1 98.06 357 THR B C 1
ATOM 6410 O O . THR B 1 357 ? -8.039 -35.094 -0.639 1 98.06 357 THR B O 1
ATOM 6413 N N . PRO B 1 358 ? -6.574 -35.906 -2.186 1 98.12 358 PRO B N 1
ATOM 6414 C CA . PRO B 1 358 ? -7.039 -37.281 -1.957 1 98.12 358 PRO B CA 1
ATOM 6415 C C . PRO B 1 358 ? -6.953 -37.688 -0.49 1 98.12 358 PRO B C 1
ATOM 6417 O O . PRO B 1 358 ? -7.852 -38.375 0.017 1 98.12 358 PRO B O 1
ATOM 6420 N N . ASP B 1 359 ? -5.98 -37.312 0.219 1 97.81 359 ASP B N 1
ATOM 6421 C CA . ASP B 1 359 ? -5.77 -37.688 1.614 1 97.81 359 ASP B CA 1
ATOM 6422 C C . ASP B 1 359 ? -6.527 -36.75 2.555 1 97.81 359 ASP B C 1
ATOM 6424 O O . ASP B 1 359 ? -6.395 -36.844 3.775 1 97.81 359 ASP B O 1
ATOM 6428 N N . GLY B 1 360 ? -7.211 -35.781 1.999 1 97.12 360 GLY B N 1
ATOM 6429 C CA . GLY B 1 360 ? -8.07 -34.906 2.805 1 97.12 360 GLY B CA 1
ATOM 6430 C C . GLY B 1 360 ? -7.391 -33.625 3.25 1 97.12 360 GLY B C 1
ATOM 6431 O O . GLY B 1 360 ? -7.859 -32.969 4.172 1 97.12 360 GLY B O 1
ATOM 6432 N N . ASN B 1 361 ? -6.293 -33.312 2.66 1 97.44 361 ASN B N 1
ATOM 6433 C CA . ASN B 1 361 ? -5.566 -32.125 3.031 1 97.44 361 ASN B CA 1
ATOM 6434 C C . ASN B 1 361 ? -6.16 -30.875 2.361 1 97.44 361 ASN B C 1
ATOM 6436 O O . ASN B 1 361 ? -6.426 -30.891 1.158 1 97.44 361 ASN B O 1
ATOM 6440 N N . TRP B 1 362 ? -6.398 -29.828 3.127 1 97.12 362 TRP B N 1
ATOM 6441 C CA . TRP B 1 362 ? -6.809 -28.531 2.592 1 97.12 362 TRP B CA 1
ATOM 6442 C C . TRP B 1 362 ? -5.602 -27.625 2.35 1 97.12 362 TRP B C 1
ATOM 6444 O O . TRP B 1 362 ? -4.992 -27.141 3.297 1 97.12 362 TRP B O 1
ATOM 6454 N N . ILE B 1 363 ? -5.309 -27.328 1.151 1 97.44 363 ILE B N 1
ATOM 6455 C CA . ILE B 1 363 ? -4.031 -26.734 0.782 1 97.44 363 ILE B CA 1
ATOM 6456 C C . ILE B 1 363 ? -4.184 -25.219 0.676 1 97.44 363 ILE B C 1
ATOM 6458 O O . ILE B 1 363 ? -3.238 -24.516 0.314 1 97.44 363 ILE B O 1
ATOM 6462 N N . HIS B 1 364 ? -5.348 -24.688 0.983 1 95 364 HIS B N 1
ATOM 6463 C CA . HIS B 1 364 ? -5.641 -23.266 0.812 1 95 364 HIS B CA 1
ATOM 6464 C C . HIS B 1 364 ? -4.66 -22.406 1.601 1 95 364 HIS B C 1
ATOM 6466 O O . HIS B 1 364 ? -4.445 -22.641 2.793 1 95 364 HIS B O 1
ATOM 6472 N N . LYS B 1 365 ? -4.082 -21.422 0.943 1 91.31 365 LYS B N 1
ATOM 6473 C CA . LYS B 1 365 ? -3.096 -20.5 1.491 1 91.31 365 LYS B CA 1
ATOM 6474 C C . LYS B 1 365 ? -1.821 -21.234 1.896 1 91.31 365 LYS B C 1
ATOM 6476 O O . LYS B 1 365 ? -0.917 -20.641 2.486 1 91.31 365 LYS B O 1
ATOM 6481 N N . LYS B 1 366 ? -1.665 -22.484 1.638 1 95.81 366 LYS B N 1
ATOM 6482 C CA . LYS B 1 366 ? -0.497 -23.281 1.998 1 95.81 366 LYS B CA 1
ATOM 6483 C C . LYS B 1 366 ? 0.203 -23.828 0.755 1 95.81 366 LYS B C 1
ATOM 6485 O O . LYS B 1 366 ? 1.433 -23.875 0.7 1 95.81 366 LYS B O 1
ATOM 6490 N N . GLY B 1 367 ? -0.627 -24.234 -0.208 1 97.19 367 GLY B N 1
ATOM 6491 C CA . GLY B 1 367 ? -0.082 -24.859 -1.399 1 97.19 367 GLY B CA 1
ATOM 6492 C C . GLY B 1 367 ? 0.311 -26.312 -1.179 1 97.19 367 GLY B C 1
ATOM 6493 O O . GLY B 1 367 ? -0.026 -26.906 -0.151 1 97.19 367 GLY B O 1
ATOM 6494 N N . ILE B 1 368 ? 0.928 -26.891 -2.145 1 98.31 368 ILE B N 1
ATOM 6495 C CA . ILE B 1 368 ? 1.439 -28.266 -2.104 1 98.31 368 ILE B CA 1
ATOM 6496 C C . ILE B 1 368 ? 2.961 -28.25 -2.221 1 98.31 368 ILE B C 1
ATOM 6498 O O . ILE B 1 368 ? 3.512 -27.656 -3.154 1 98.31 368 ILE B O 1
ATOM 6502 N N . ALA B 1 369 ? 3.598 -28.859 -1.282 1 98.12 369 ALA B N 1
ATOM 6503 C CA . ALA B 1 369 ? 5.055 -28.938 -1.305 1 98.12 369 ALA B CA 1
ATOM 6504 C C . ALA B 1 369 ? 5.535 -29.969 -2.32 1 98.12 369 ALA B C 1
ATOM 6506 O O . ALA B 1 369 ? 4.93 -31.031 -2.465 1 98.12 369 ALA B O 1
ATOM 6507 N N . PRO B 1 370 ? 6.66 -29.656 -2.961 1 98.62 370 PRO B N 1
ATOM 6508 C CA . PRO B 1 370 ? 7.238 -30.672 -3.838 1 98.62 370 PRO B CA 1
ATOM 6509 C C . PRO B 1 370 ? 7.824 -31.859 -3.062 1 98.62 370 PRO B C 1
ATOM 6511 O O . PRO B 1 370 ? 8.133 -31.719 -1.875 1 98.62 370 PRO B O 1
ATOM 6514 N N . THR B 1 371 ? 7.863 -33 -3.686 1 98.25 371 THR B N 1
ATOM 6515 C CA . THR B 1 371 ? 8.586 -34.125 -3.113 1 98.25 371 THR B CA 1
ATOM 6516 C C . THR B 1 371 ? 10.086 -33.969 -3.301 1 98.25 371 THR B C 1
ATOM 6518 O O . THR B 1 371 ? 10.875 -34.438 -2.479 1 98.25 371 THR B O 1
ATOM 6521 N N . VAL B 1 372 ? 10.461 -33.312 -4.41 1 97.94 372 VAL B N 1
ATOM 6522 C CA . VAL B 1 372 ? 11.844 -32.938 -4.719 1 97.94 372 VAL B CA 1
ATOM 6523 C C . VAL B 1 372 ? 11.945 -31.453 -4.953 1 97.94 372 VAL B C 1
ATOM 6525 O O . VAL B 1 372 ? 11.602 -30.953 -6.031 1 97.94 372 VAL B O 1
ATOM 6528 N N . GLU B 1 373 ? 12.438 -30.75 -3.957 1 97.75 373 GLU B N 1
ATOM 6529 C CA . GLU B 1 373 ? 12.555 -29.312 -4.07 1 97.75 373 GLU B CA 1
ATOM 6530 C C . GLU B 1 373 ? 13.75 -28.906 -4.926 1 97.75 373 GLU B C 1
ATOM 6532 O O . GLU B 1 373 ? 14.883 -29.312 -4.648 1 97.75 373 GLU B O 1
ATOM 6537 N N . VAL B 1 374 ? 13.516 -28.266 -6.008 1 96.81 374 VAL B N 1
ATOM 6538 C CA . VAL B 1 374 ? 14.555 -27.766 -6.895 1 96.81 374 VAL B CA 1
ATOM 6539 C C . VAL B 1 374 ? 14.273 -26.297 -7.234 1 96.81 374 VAL B C 1
ATOM 6541 O O . VAL B 1 374 ? 13.227 -25.969 -7.797 1 96.81 374 VAL B O 1
ATOM 6544 N N . LYS B 1 375 ? 15.18 -25.422 -6.891 1 94 375 LYS B N 1
ATOM 6545 C CA . LYS B 1 375 ? 15.078 -24.016 -7.266 1 94 375 LYS B CA 1
ATOM 6546 C C . LYS B 1 375 ? 15.781 -23.734 -8.594 1 94 375 LYS B C 1
ATOM 6548 O O . LYS B 1 375 ? 16.797 -24.375 -8.906 1 94 375 LYS B O 1
ATOM 6553 N N . GLN B 1 376 ? 15.18 -22.781 -9.32 1 91.31 376 GLN B N 1
ATOM 6554 C CA . GLN B 1 376 ? 15.844 -22.328 -10.539 1 91.31 376 GLN B CA 1
ATOM 6555 C C . GLN B 1 376 ? 16.984 -21.375 -10.219 1 91.31 376 GLN B C 1
ATOM 6557 O O . GLN B 1 376 ? 17.047 -20.797 -9.125 1 91.31 376 GLN B O 1
ATOM 6562 N N . PRO B 1 377 ? 17.891 -21.281 -11.18 1 88 377 PRO B N 1
ATOM 6563 C CA . PRO B 1 377 ? 18.922 -20.25 -10.992 1 88 377 PRO B CA 1
ATOM 6564 C C . PRO B 1 377 ? 18.344 -18.859 -10.797 1 88 377 PRO B C 1
ATOM 6566 O O . PRO B 1 377 ? 17.25 -18.562 -11.289 1 88 377 PRO B O 1
ATOM 6569 N N . ASN B 1 378 ? 19.125 -17.953 -10.164 1 84.5 378 ASN B N 1
ATOM 6570 C CA . ASN B 1 378 ? 18.656 -16.625 -9.773 1 84.5 378 ASN B CA 1
ATOM 6571 C C . ASN B 1 378 ? 18.203 -15.805 -10.984 1 84.5 378 ASN B C 1
ATOM 6573 O O . ASN B 1 378 ? 17.297 -14.977 -10.875 1 84.5 378 ASN B O 1
ATOM 6577 N N . TYR B 1 379 ? 18.875 -16.031 -12.055 1 85.44 379 TYR B N 1
ATOM 6578 C CA . TYR B 1 379 ? 18.594 -15.18 -13.203 1 85.44 379 TYR B CA 1
ATOM 6579 C C . TYR B 1 379 ? 17.203 -15.453 -13.758 1 85.44 379 TYR B C 1
ATOM 6581 O O . TYR B 1 379 ? 16.688 -14.672 -14.562 1 85.44 379 TYR B O 1
ATOM 6589 N N . TYR B 1 380 ? 16.531 -16.594 -13.344 1 84.5 380 TYR B N 1
ATOM 6590 C CA . TYR B 1 380 ? 15.125 -16.828 -13.68 1 84.5 380 TYR B CA 1
ATOM 6591 C C . TYR B 1 380 ? 14.234 -15.766 -13.031 1 84.5 380 TYR B C 1
ATOM 6593 O O . TYR B 1 380 ? 13.094 -15.578 -13.453 1 84.5 380 TYR B O 1
ATOM 6601 N N . HIS B 1 381 ? 14.805 -15.031 -12.039 1 79.94 381 HIS B N 1
ATOM 6602 C CA . HIS B 1 381 ? 14.055 -14.031 -11.297 1 79.94 381 HIS B CA 1
ATOM 6603 C C . HIS B 1 381 ? 14.68 -12.648 -11.453 1 79.94 381 HIS B C 1
ATOM 6605 O O . HIS B 1 381 ? 14.477 -11.766 -10.617 1 79.94 381 HIS B O 1
ATOM 6611 N N . ALA B 1 382 ? 15.414 -12.523 -12.461 1 81.38 382 ALA B N 1
ATOM 6612 C CA . ALA B 1 382 ? 16.141 -11.273 -12.664 1 81.38 382 ALA B CA 1
ATOM 6613 C C . ALA B 1 382 ? 15.172 -10.102 -12.867 1 81.38 382 ALA B C 1
ATOM 6615 O O . ALA B 1 382 ? 14.141 -10.25 -13.531 1 81.38 382 ALA B O 1
ATOM 6616 N N . THR B 1 383 ? 15.5 -8.977 -12.281 1 81.5 383 THR B N 1
ATOM 6617 C CA . THR B 1 383 ? 14.727 -7.742 -12.422 1 81.5 383 THR B CA 1
ATOM 6618 C C . THR B 1 383 ? 15.133 -6.996 -13.688 1 81.5 383 THR B C 1
ATOM 6620 O O . THR B 1 383 ? 16.312 -6.809 -13.953 1 81.5 383 THR B O 1
ATOM 6623 N N . PRO B 1 384 ? 14.133 -6.59 -14.461 1 84.12 384 PRO B N 1
ATOM 6624 C CA . PRO B 1 384 ? 14.477 -5.863 -15.688 1 84.12 384 PRO B CA 1
ATOM 6625 C C . PRO B 1 384 ? 15.227 -4.562 -15.414 1 84.12 384 PRO B C 1
ATOM 6627 O O . PRO B 1 384 ? 15.062 -3.965 -14.344 1 84.12 384 PRO B O 1
ATOM 6630 N N . ILE B 1 385 ? 16.047 -4.16 -16.359 1 87.75 385 ILE B N 1
ATOM 6631 C CA . ILE B 1 385 ? 16.781 -2.9 -16.281 1 87.75 385 ILE B CA 1
ATOM 6632 C C . ILE B 1 385 ? 15.961 -1.787 -16.938 1 87.75 385 ILE B C 1
ATOM 6634 O O . ILE B 1 385 ? 15.625 -1.863 -18.109 1 87.75 385 ILE B O 1
ATOM 6638 N N . GLN B 1 386 ? 15.562 -0.816 -16.141 1 85.31 386 GLN B N 1
ATOM 6639 C CA . GLN B 1 386 ? 14.805 0.321 -16.656 1 85.31 386 GLN B CA 1
ATOM 6640 C C . GLN B 1 386 ? 15.633 1.604 -16.594 1 85.31 386 GLN B C 1
ATOM 6642 O O . GLN B 1 386 ? 15.68 2.275 -15.562 1 85.31 386 GLN B O 1
ATOM 6647 N N . ILE B 1 387 ? 16.25 1.931 -17.688 1 86.38 387 ILE B N 1
ATOM 6648 C CA . ILE B 1 387 ? 17.125 3.1 -17.656 1 86.38 387 ILE B CA 1
ATOM 6649 C C . ILE B 1 387 ? 16.531 4.219 -18.5 1 86.38 387 ILE B C 1
ATOM 6651 O O . ILE B 1 387 ? 16 3.965 -19.594 1 86.38 387 ILE B O 1
ATOM 6655 N N . GLU B 1 388 ? 16.438 5.359 -17.938 1 82.5 388 GLU B N 1
ATOM 6656 C CA . GLU B 1 388 ? 16.016 6.559 -18.656 1 82.5 388 GLU B CA 1
ATOM 6657 C C . GLU B 1 388 ? 17.203 7.332 -19.203 1 82.5 388 GLU B C 1
ATOM 6659 O O . GLU B 1 388 ? 17.109 8.008 -20.234 1 82.5 388 GLU B O 1
ATOM 6664 N N . LYS B 1 389 ? 18.297 7.309 -18.516 1 91.31 389 LYS B N 1
ATOM 6665 C CA . LYS B 1 389 ? 19.516 7.977 -18.938 1 91.31 389 LYS B CA 1
ATOM 6666 C C . LYS B 1 389 ? 20.703 7.012 -18.906 1 91.31 389 LYS B C 1
ATOM 6668 O O . LYS B 1 389 ? 20.703 6.035 -18.156 1 91.31 389 LYS B O 1
ATOM 6673 N N . THR B 1 390 ? 21.609 7.277 -19.797 1 95.75 390 THR B N 1
ATOM 6674 C CA . THR B 1 390 ? 22.812 6.445 -19.875 1 95.75 390 THR B CA 1
ATOM 6675 C C . THR B 1 390 ? 23.609 6.535 -18.578 1 95.75 390 THR B C 1
ATOM 6677 O O . THR B 1 390 ? 23.812 7.629 -18.047 1 95.75 390 THR B O 1
ATOM 6680 N N . LEU B 1 391 ? 23.906 5.418 -18 1 96.81 391 LEU B N 1
ATOM 6681 C CA . LEU B 1 391 ? 24.734 5.34 -16.812 1 96.81 391 LEU B CA 1
ATOM 6682 C C . LEU B 1 391 ? 26.156 4.887 -17.156 1 96.81 391 LEU B C 1
ATOM 6684 O O . LEU B 1 391 ? 26.344 4.078 -18.062 1 96.81 391 LEU B O 1
ATOM 6688 N N . SER B 1 392 ? 27.125 5.484 -16.5 1 97.12 392 SER B N 1
ATOM 6689 C CA . SER B 1 392 ? 28.531 5.172 -16.781 1 97.12 392 SER B CA 1
ATOM 6690 C C . SER B 1 392 ? 29.359 5.09 -15.508 1 97.12 392 SER B C 1
ATOM 6692 O O . SER B 1 392 ? 28.812 5.117 -14.406 1 97.12 392 SER B O 1
ATOM 6694 N N . TYR B 1 393 ? 30.641 4.93 -15.719 1 96.38 393 TYR B N 1
ATOM 6695 C CA . TYR B 1 393 ? 31.578 4.789 -14.609 1 96.38 393 TYR B CA 1
ATOM 6696 C C . TYR B 1 393 ? 31.312 5.84 -13.539 1 96.38 393 TYR B C 1
ATOM 6698 O O . TYR B 1 393 ? 31.078 7.008 -13.852 1 96.38 393 TYR B O 1
ATOM 6706 N N . ASN B 1 394 ? 31.297 5.406 -12.328 1 95 394 ASN B N 1
ATOM 6707 C CA . ASN B 1 394 ? 31.219 6.227 -11.125 1 95 394 ASN B CA 1
ATOM 6708 C C . ASN B 1 394 ? 29.781 6.629 -10.812 1 95 394 ASN B C 1
ATOM 6710 O O . ASN B 1 394 ? 29.531 7.367 -9.867 1 95 394 ASN B O 1
ATOM 6714 N N . SER B 1 395 ? 28.875 6.094 -11.656 1 94.44 395 SER B N 1
ATOM 6715 C CA . SER B 1 395 ? 27.469 6.25 -11.289 1 94.44 395 SER B CA 1
ATOM 6716 C C . SER B 1 395 ? 27.078 5.289 -10.172 1 94.44 395 SER B C 1
ATOM 6718 O O . SER B 1 395 ? 27.766 4.285 -9.945 1 94.44 395 SER B O 1
ATOM 6720 N N . ASN B 1 396 ? 26.125 5.602 -9.391 1 93.5 396 ASN B N 1
ATOM 6721 C CA . ASN B 1 396 ? 25.531 4.746 -8.367 1 93.5 396 ASN B CA 1
ATOM 6722 C C . ASN B 1 396 ? 24.016 4.684 -8.508 1 93.5 396 ASN B C 1
ATOM 6724 O O . ASN B 1 396 ? 23.328 5.664 -8.242 1 93.5 396 ASN B O 1
ATOM 6728 N N . ASP B 1 397 ? 23.562 3.559 -8.992 1 91.31 397 ASP B N 1
ATOM 6729 C CA . ASP B 1 397 ? 22.156 3.42 -9.359 1 91.31 397 ASP B CA 1
ATOM 6730 C C . ASP B 1 397 ? 21.688 1.971 -9.227 1 91.31 397 ASP B C 1
ATOM 6732 O O . ASP B 1 397 ? 22.453 1.041 -9.508 1 91.31 397 ASP B O 1
ATOM 6736 N N . VAL B 1 398 ? 20.484 1.773 -8.836 1 88.31 398 VAL B N 1
ATOM 6737 C CA . VAL B 1 398 ? 19.953 0.429 -8.664 1 88.31 398 VAL B CA 1
ATOM 6738 C C . VAL B 1 398 ? 19.906 -0.293 -10.008 1 88.31 398 VAL B C 1
ATOM 6740 O O . VAL B 1 398 ? 20.047 -1.517 -10.062 1 88.31 398 VAL B O 1
ATOM 6743 N N . GLN B 1 399 ? 19.719 0.411 -11.078 1 91.12 399 GLN B N 1
ATOM 6744 C CA . GLN B 1 399 ? 19.734 -0.196 -12.406 1 91.12 399 GLN B CA 1
ATOM 6745 C C . GLN B 1 399 ? 21.094 -0.817 -12.711 1 91.12 399 GLN B C 1
ATOM 6747 O O . GLN B 1 399 ? 21.172 -1.822 -13.414 1 91.12 399 GLN B O 1
ATOM 6752 N N . VAL B 1 400 ? 22.125 -0.198 -12.188 1 94.94 400 VAL B N 1
ATOM 6753 C CA . VAL B 1 400 ? 23.469 -0.764 -12.336 1 94.94 400 VAL B CA 1
ATOM 6754 C C . VAL B 1 400 ? 23.547 -2.1 -11.602 1 94.94 400 VAL B C 1
ATOM 6756 O O . VAL B 1 400 ? 24.156 -3.051 -12.102 1 94.94 400 VAL B O 1
ATOM 6759 N N . LYS B 1 401 ? 22.938 -2.158 -10.469 1 92.38 401 LYS B N 1
ATOM 6760 C CA . LYS B 1 401 ? 22.875 -3.408 -9.719 1 92.38 401 LYS B CA 1
ATOM 6761 C C . LYS B 1 401 ? 22.203 -4.512 -10.539 1 92.38 401 LYS B C 1
ATOM 6763 O O . LYS B 1 401 ? 22.734 -5.625 -10.625 1 92.38 401 LYS B O 1
ATOM 6768 N N . HIS B 1 402 ? 21.094 -4.215 -11.164 1 91.5 402 HIS B N 1
ATOM 6769 C CA . HIS B 1 402 ? 20.391 -5.188 -11.992 1 91.5 402 HIS B CA 1
ATOM 6770 C C . HIS B 1 402 ? 21.266 -5.664 -13.148 1 91.5 402 HIS B C 1
ATOM 6772 O O . HIS B 1 402 ? 21.328 -6.863 -13.43 1 91.5 402 HIS B O 1
ATOM 6778 N N . ALA B 1 403 ? 21.922 -4.738 -13.75 1 95.19 403 ALA B N 1
ATOM 6779 C CA . ALA B 1 403 ? 22.812 -5.078 -14.859 1 95.19 403 ALA B CA 1
ATOM 6780 C C . ALA B 1 403 ? 23.953 -5.977 -14.391 1 95.19 403 ALA B C 1
ATOM 6782 O O . ALA B 1 403 ? 24.297 -6.949 -15.062 1 95.19 403 ALA B O 1
ATOM 6783 N N . GLN B 1 404 ? 24.5 -5.641 -13.266 1 96.5 404 GLN B N 1
ATOM 6784 C CA . GLN B 1 404 ? 25.609 -6.41 -12.703 1 96.5 404 GLN B CA 1
ATOM 6785 C C . GLN B 1 404 ? 25.188 -7.859 -12.445 1 96.5 404 GLN B C 1
ATOM 6787 O O . GLN B 1 404 ? 25.906 -8.789 -12.805 1 96.5 404 GLN B O 1
ATOM 6792 N N . GLU B 1 405 ? 24.062 -8.008 -11.875 1 93.75 405 GLU B N 1
ATOM 6793 C CA . GLU B 1 405 ? 23.547 -9.344 -11.586 1 93.75 405 GLU B CA 1
ATOM 6794 C C . GLU B 1 405 ? 23.328 -10.141 -12.867 1 93.75 405 GLU B C 1
ATOM 6796 O O . GLU B 1 405 ? 23.672 -11.32 -12.945 1 93.75 405 GLU B O 1
ATOM 6801 N N . MET B 1 406 ? 22.766 -9.5 -13.891 1 94.5 406 MET B N 1
ATOM 6802 C CA . MET B 1 406 ? 22.5 -10.18 -15.164 1 94.5 406 MET B CA 1
ATOM 6803 C C . MET B 1 406 ? 23.797 -10.5 -15.891 1 94.5 406 MET B C 1
ATOM 6805 O O . MET B 1 406 ? 23.953 -11.594 -16.453 1 94.5 406 MET B O 1
ATOM 6809 N N . LEU B 1 407 ? 24.734 -9.555 -15.875 1 97 407 LEU B N 1
ATOM 6810 C CA . LEU B 1 407 ? 26.031 -9.797 -16.5 1 97 407 LEU B CA 1
ATOM 6811 C C . LEU B 1 407 ? 26.719 -11 -15.852 1 97 407 LEU B C 1
ATOM 6813 O O . LEU B 1 407 ? 27.266 -11.859 -16.562 1 97 407 LEU B O 1
ATOM 6817 N N . LYS B 1 408 ? 26.672 -11.047 -14.578 1 95.62 408 LYS B N 1
ATOM 6818 C CA . LYS B 1 408 ? 27.25 -12.18 -13.875 1 95.62 408 LYS B CA 1
ATOM 6819 C C . LYS B 1 408 ? 26.594 -13.492 -14.305 1 95.62 408 LYS B C 1
ATOM 6821 O O . LYS B 1 408 ? 27.297 -14.484 -14.555 1 95.62 408 LYS B O 1
ATOM 6826 N N . SER B 1 409 ? 25.344 -13.453 -14.398 1 93.19 409 SER B N 1
ATOM 6827 C CA . SER B 1 409 ? 24.594 -14.641 -14.789 1 93.19 409 SER B CA 1
ATOM 6828 C C . SER B 1 409 ? 24.922 -15.062 -16.219 1 93.19 409 SER B C 1
ATOM 6830 O O . SER B 1 409 ? 24.781 -16.234 -16.578 1 93.19 409 SER B O 1
ATOM 6832 N N . LEU B 1 410 ? 25.266 -14.133 -17.016 1 94.94 410 LEU B N 1
ATOM 6833 C CA . LEU B 1 410 ? 25.625 -14.414 -18.406 1 94.94 410 LEU B CA 1
ATOM 6834 C C . LEU B 1 410 ? 27.094 -14.828 -18.516 1 94.94 410 LEU B C 1
ATOM 6836 O O . LEU B 1 410 ? 27.594 -15.094 -19.609 1 94.94 410 LEU B O 1
ATOM 6840 N N . GLY B 1 411 ? 27.781 -14.805 -17.406 1 93.94 411 GLY B N 1
ATOM 6841 C CA . GLY B 1 411 ? 29.141 -15.336 -17.375 1 93.94 411 GLY B CA 1
ATOM 6842 C C . GLY B 1 411 ? 30.203 -14.258 -17.344 1 93.94 411 GLY B C 1
ATOM 6843 O O . GLY B 1 411 ? 31.391 -14.555 -17.391 1 93.94 411 GLY B O 1
ATOM 6844 N N . TYR B 1 412 ? 29.797 -12.992 -17.188 1 97 412 TYR B N 1
ATOM 6845 C CA . TYR B 1 412 ? 30.75 -11.898 -17.078 1 97 412 TYR B CA 1
ATOM 6846 C C . TYR B 1 412 ? 31.094 -11.617 -15.617 1 97 412 TYR B C 1
ATOM 6848 O O . TYR B 1 412 ? 30.5 -12.195 -14.711 1 97 412 TYR B O 1
ATOM 6856 N N . VAL B 1 413 ? 32.156 -10.695 -15.375 1 96.81 413 VAL B N 1
ATOM 6857 C CA . VAL B 1 413 ? 32.625 -10.414 -14.023 1 96.81 413 VAL B CA 1
ATOM 6858 C C . VAL B 1 413 ? 32.531 -8.914 -13.742 1 96.81 413 VAL B C 1
ATOM 6860 O O . VAL B 1 413 ? 33.5 -8.172 -13.875 1 96.81 413 VAL B O 1
ATOM 6863 N N . PRO B 1 414 ? 31.453 -8.516 -13.281 1 96.31 414 PRO B N 1
ATOM 6864 C CA . PRO B 1 414 ? 31.234 -7.082 -13.078 1 96.31 414 PRO B CA 1
ATOM 6865 C C . PRO B 1 414 ? 31.953 -6.543 -11.852 1 96.31 414 PRO B C 1
ATOM 6867 O O . PRO B 1 414 ? 32.031 -5.324 -11.664 1 96.31 414 PRO B O 1
ATOM 6870 N N . GLY B 1 415 ? 32.531 -7.387 -11 1 94.88 415 GLY B N 1
ATOM 6871 C CA . GLY B 1 415 ? 33.25 -6.957 -9.828 1 94.88 415 GLY B CA 1
ATOM 6872 C C . GLY B 1 415 ? 32.375 -6.695 -8.625 1 94.88 415 GLY B C 1
ATOM 6873 O O . GLY B 1 415 ? 32.75 -7.035 -7.496 1 94.88 415 GLY B O 1
ATOM 6874 N N . ARG B 1 416 ? 31.312 -5.941 -8.781 1 93.44 416 ARG B N 1
ATOM 6875 C CA . ARG B 1 416 ? 30.344 -5.633 -7.734 1 93.44 416 ARG B CA 1
ATOM 6876 C C . ARG B 1 416 ? 28.922 -5.918 -8.211 1 93.44 416 ARG B C 1
ATOM 6878 O O . ARG B 1 416 ? 28.672 -6.09 -9.406 1 93.44 416 ARG B O 1
ATOM 6885 N N . GLU B 1 417 ? 28.031 -6.059 -7.195 1 93.12 417 GLU B N 1
ATOM 6886 C CA . GLU B 1 417 ? 26.625 -6.281 -7.504 1 93.12 417 GLU B CA 1
ATOM 6887 C C . GLU B 1 417 ? 25.734 -5.383 -6.664 1 93.12 417 GLU B C 1
ATOM 6889 O O . GLU B 1 417 ? 24.625 -5.773 -6.301 1 93.12 417 GLU B O 1
ATOM 6894 N N . ASP B 1 418 ? 26.25 -4.176 -6.277 1 91.69 418 ASP B N 1
ATOM 6895 C CA . ASP B 1 418 ? 25.5 -3.371 -5.324 1 91.69 418 ASP B CA 1
ATOM 6896 C C . ASP B 1 418 ? 25.031 -2.068 -5.961 1 91.69 418 ASP B C 1
ATOM 6898 O O . ASP B 1 418 ? 24.422 -1.228 -5.289 1 91.69 418 ASP B O 1
ATOM 6902 N N . GLY B 1 419 ? 25.359 -1.846 -7.277 1 93.25 419 GLY B N 1
ATOM 6903 C CA . GLY B 1 419 ? 24.797 -0.709 -7.988 1 93.25 419 GLY B CA 1
ATOM 6904 C C . GLY B 1 419 ? 25.797 0.384 -8.266 1 93.25 419 GLY B C 1
ATOM 6905 O O . GLY B 1 419 ? 25.531 1.311 -9.031 1 93.25 419 GLY B O 1
ATOM 6906 N N . TYR B 1 420 ? 27.062 0.285 -7.566 1 95.5 420 TYR B N 1
ATOM 6907 C CA . TYR B 1 420 ? 28.109 1.237 -7.898 1 95.5 420 TYR B CA 1
ATOM 6908 C C . TYR B 1 420 ? 28.812 0.843 -9.188 1 95.5 420 TYR B C 1
ATOM 6910 O O . TYR B 1 420 ? 29.297 -0.286 -9.328 1 95.5 420 TYR B O 1
ATOM 6918 N N . PHE B 1 421 ? 28.797 1.753 -10.133 1 96.94 421 PHE B N 1
ATOM 6919 C CA . PHE B 1 421 ? 29.391 1.53 -11.445 1 96.94 421 PHE B CA 1
ATOM 6920 C C . PHE B 1 421 ? 30.906 1.59 -11.375 1 96.94 421 PHE B C 1
ATOM 6922 O O . PHE B 1 421 ? 31.516 2.604 -11.727 1 96.94 421 PHE B O 1
ATOM 6929 N N . SER B 1 422 ? 31.516 0.451 -11.039 1 96 422 SER B N 1
ATOM 6930 C CA . SER B 1 422 ? 32.969 0.365 -10.852 1 96 422 SER B CA 1
ATOM 6931 C C . SER B 1 422 ? 33.688 0.17 -12.18 1 96 422 SER B C 1
ATOM 6933 O O . SER B 1 422 ? 33.031 0.041 -13.227 1 96 422 SER B O 1
ATOM 6935 N N . LYS B 1 423 ? 35.031 0.232 -12.086 1 96.62 423 LYS B N 1
ATOM 6936 C CA . LYS B 1 423 ? 35.812 -0.022 -13.281 1 96.62 423 LYS B CA 1
ATOM 6937 C C . LYS B 1 423 ? 35.625 -1.458 -13.766 1 96.62 423 LYS B C 1
ATOM 6939 O O . LYS B 1 423 ? 35.656 -1.72 -14.969 1 96.62 423 LYS B O 1
ATOM 6944 N N . GLU B 1 424 ? 35.438 -2.342 -12.867 1 97.38 424 GLU B N 1
ATOM 6945 C CA . GLU B 1 424 ? 35.188 -3.732 -13.227 1 97.38 424 GLU B CA 1
ATOM 6946 C C . GLU B 1 424 ? 33.844 -3.875 -13.945 1 97.38 424 GLU B C 1
ATOM 6948 O O . GLU B 1 424 ? 33.719 -4.633 -14.914 1 97.38 424 GLU B O 1
ATOM 6953 N N . THR B 1 425 ? 32.844 -3.145 -13.492 1 97.81 425 THR B N 1
ATOM 6954 C CA . THR B 1 425 ? 31.531 -3.148 -14.141 1 97.81 425 THR B CA 1
ATOM 6955 C C . THR B 1 425 ? 31.625 -2.613 -15.562 1 97.81 425 THR B C 1
ATOM 6957 O O . THR B 1 425 ? 31.047 -3.182 -16.5 1 97.81 425 THR B O 1
ATOM 6960 N N . GLU B 1 426 ? 32.375 -1.562 -15.656 1 97.88 426 GLU B N 1
ATOM 6961 C CA . GLU B 1 426 ? 32.625 -0.985 -16.984 1 97.88 426 GLU B CA 1
ATOM 6962 C C . GLU B 1 426 ? 33.25 -2 -17.922 1 97.88 426 GLU B C 1
ATOM 6964 O O . GLU B 1 426 ? 32.844 -2.139 -19.078 1 97.88 426 GLU B O 1
ATOM 6969 N N . SER B 1 427 ? 34.25 -2.717 -17.453 1 97.81 427 SER B N 1
ATOM 6970 C CA . SER B 1 427 ? 34.969 -3.717 -18.25 1 97.81 427 SER B CA 1
ATOM 6971 C C . SER B 1 427 ? 34.031 -4.859 -18.641 1 97.81 427 SER B C 1
ATOM 6973 O O . SER B 1 427 ? 34.062 -5.332 -19.781 1 97.81 427 SER B O 1
ATOM 6975 N N . ALA B 1 428 ? 33.25 -5.281 -17.75 1 97.88 428 ALA B N 1
ATOM 6976 C CA . ALA B 1 428 ? 32.312 -6.352 -18.016 1 97.88 428 ALA B CA 1
ATOM 6977 C C . ALA B 1 428 ? 31.312 -5.938 -19.094 1 97.88 428 ALA B C 1
ATOM 6979 O O . ALA B 1 428 ? 30.953 -6.734 -19.969 1 97.88 428 ALA B O 1
ATOM 6980 N N . LEU B 1 429 ? 30.875 -4.699 -19.016 1 97.75 429 LEU B N 1
ATOM 6981 C CA . LEU B 1 429 ? 29.938 -4.18 -20 1 97.75 429 LEU B CA 1
ATOM 6982 C C . LEU B 1 429 ? 30.562 -4.117 -21.391 1 97.75 429 LEU B C 1
ATOM 6984 O O . LEU B 1 429 ? 29.922 -4.453 -22.375 1 97.75 429 LEU B O 1
ATOM 6988 N N . LYS B 1 430 ? 31.812 -3.713 -21.438 1 98 430 LYS B N 1
ATOM 6989 C CA . LYS B 1 430 ? 32.531 -3.668 -22.719 1 98 430 LYS B CA 1
ATOM 6990 C C . LYS B 1 430 ? 32.656 -5.062 -23.312 1 98 430 LYS B C 1
ATOM 6992 O O . LYS B 1 430 ? 32.469 -5.242 -24.516 1 98 430 LYS B O 1
ATOM 6997 N N . ALA B 1 431 ? 32.969 -5.973 -22.453 1 97.88 431 ALA B N 1
ATOM 6998 C CA . ALA B 1 431 ? 33.094 -7.355 -22.906 1 97.88 431 ALA B CA 1
ATOM 6999 C C . ALA B 1 431 ? 31.781 -7.867 -23.484 1 97.88 431 ALA B C 1
ATOM 7001 O O . ALA B 1 431 ? 31.75 -8.516 -24.531 1 97.88 431 ALA B O 1
ATOM 7002 N N . PHE B 1 432 ? 30.75 -7.66 -22.812 1 98 432 PHE B N 1
ATOM 7003 C CA . PHE B 1 432 ? 29.422 -8.062 -23.281 1 98 432 PHE B CA 1
ATOM 7004 C C . PHE B 1 432 ? 29.094 -7.41 -24.609 1 98 432 PHE B C 1
ATOM 7006 O O . PHE B 1 432 ? 28.625 -8.078 -25.531 1 98 432 PHE B O 1
ATOM 7013 N N . GLN B 1 433 ? 29.25 -6.039 -24.625 1 98.12 433 GLN B N 1
ATOM 7014 C CA . GLN B 1 433 ? 28.969 -5.289 -25.828 1 98.12 433 GLN B CA 1
ATOM 7015 C C . GLN B 1 433 ? 29.75 -5.84 -27.016 1 98.12 433 GLN B C 1
ATOM 7017 O O . GLN B 1 433 ? 29.188 -6.062 -28.094 1 98.12 433 GLN B O 1
ATOM 7022 N N . ASN B 1 434 ? 30.984 -6.156 -26.844 1 97.5 434 ASN B N 1
ATOM 7023 C CA . ASN B 1 434 ? 31.828 -6.734 -27.891 1 97.5 434 ASN B CA 1
ATOM 7024 C C . ASN B 1 434 ? 31.297 -8.094 -28.344 1 97.5 434 ASN B C 1
ATOM 7026 O O . ASN B 1 434 ? 31.188 -8.352 -29.547 1 97.5 434 ASN B O 1
ATOM 7030 N N . ALA B 1 435 ? 30.906 -8.852 -27.422 1 97 435 ALA B N 1
ATOM 7031 C CA . ALA B 1 435 ? 30.453 -10.211 -27.703 1 97 435 ALA B CA 1
ATOM 7032 C C . ALA B 1 435 ? 29.125 -10.188 -28.469 1 97 435 ALA B C 1
ATOM 7034 O O . ALA B 1 435 ? 28.781 -11.164 -29.125 1 97 435 ALA B O 1
ATOM 7035 N N . ASN B 1 436 ? 28.469 -9.148 -28.375 1 96.19 436 ASN B N 1
ATOM 7036 C CA . ASN B 1 436 ? 27.156 -9.078 -29.016 1 96.19 436 ASN B CA 1
ATOM 7037 C C . ASN B 1 436 ? 27.141 -8.062 -30.156 1 96.19 436 ASN B C 1
ATOM 7039 O O . ASN B 1 436 ? 26.094 -7.512 -30.5 1 96.19 436 ASN B O 1
ATOM 7043 N N . GLU B 1 437 ? 28.344 -7.762 -30.625 1 95.62 437 GLU B N 1
ATOM 7044 C CA . GLU B 1 437 ? 28.562 -6.961 -31.812 1 95.62 437 GLU B CA 1
ATOM 7045 C C . GLU B 1 437 ? 27.984 -5.559 -31.656 1 95.62 437 GLU B C 1
ATOM 7047 O O . GLU B 1 437 ? 27.344 -5.039 -32.594 1 95.62 437 GLU B O 1
ATOM 7052 N N . MET B 1 438 ? 28.109 -5.035 -30.469 1 96.62 438 MET B N 1
ATOM 7053 C CA . MET B 1 438 ? 27.734 -3.656 -30.172 1 96.62 438 MET B CA 1
ATOM 7054 C C . MET B 1 438 ? 28.969 -2.777 -30.016 1 96.62 438 MET B C 1
ATOM 7056 O O . MET B 1 438 ? 30.078 -3.285 -29.859 1 96.62 438 MET B O 1
ATOM 7060 N N . GLU B 1 439 ? 28.688 -1.429 -30.141 1 96.31 439 GLU B N 1
ATOM 7061 C CA . GLU B 1 439 ? 29.797 -0.534 -29.797 1 96.31 439 GLU B CA 1
ATOM 7062 C C . GLU B 1 439 ? 30.219 -0.686 -28.344 1 96.31 439 GLU B C 1
ATOM 7064 O O . GLU B 1 439 ? 29.391 -0.556 -27.438 1 96.31 439 GLU B O 1
ATOM 7069 N N . ALA B 1 440 ? 31.453 -0.958 -28.094 1 96.62 440 ALA B N 1
ATOM 7070 C CA . ALA B 1 440 ? 31.953 -1.235 -26.734 1 96.62 440 ALA B CA 1
ATOM 7071 C C . ALA B 1 440 ? 32.188 0.058 -25.969 1 96.62 440 ALA B C 1
ATOM 7073 O O . ALA B 1 440 ? 33.312 0.354 -25.578 1 96.62 440 ALA B O 1
ATOM 7074 N N . THR B 1 441 ? 31.188 0.77 -25.609 1 96.88 441 THR B N 1
ATOM 7075 C CA . THR B 1 441 ? 31.281 2.059 -24.938 1 96.88 441 THR B CA 1
ATOM 7076 C C . THR B 1 441 ? 31.547 1.866 -23.453 1 96.88 441 THR B C 1
ATOM 7078 O O . THR B 1 441 ? 32.094 2.762 -22.781 1 96.88 441 THR B O 1
ATOM 7081 N N . GLY B 1 442 ? 31.125 0.717 -22.953 1 97.56 442 GLY B N 1
ATOM 7082 C CA . GLY B 1 442 ? 31.188 0.479 -21.516 1 97.56 442 GLY B CA 1
ATOM 7083 C C . GLY B 1 442 ? 30.125 1.219 -20.75 1 97.56 442 GLY B C 1
ATOM 7084 O O . GLY B 1 442 ? 30.188 1.317 -19.516 1 97.56 442 GLY B O 1
ATOM 7085 N N . GLN B 1 443 ? 29.219 1.769 -21.453 1 97.75 443 GLN B N 1
ATOM 7086 C CA . GLN B 1 443 ? 28.109 2.488 -20.828 1 97.75 443 GLN B CA 1
ATOM 7087 C C . GLN B 1 443 ? 26.828 1.666 -20.891 1 97.75 443 GLN B C 1
ATOM 7089 O O . GLN B 1 443 ? 26.641 0.835 -21.781 1 97.75 443 GLN B O 1
ATOM 7094 N N . LEU B 1 444 ? 26.047 1.815 -19.875 1 97.5 444 LEU B N 1
ATOM 7095 C CA . LEU B 1 444 ? 24.75 1.149 -19.812 1 97.5 444 LEU B CA 1
ATOM 7096 C C . LEU B 1 444 ? 23.656 2.047 -20.375 1 97.5 444 LEU B C 1
ATOM 7098 O O . LEU B 1 444 ? 23.047 2.83 -19.641 1 97.5 444 LEU B O 1
ATOM 7102 N N . ASP B 1 445 ? 23.438 2.014 -21.578 1 95.56 445 ASP B N 1
ATOM 7103 C CA . ASP B 1 445 ? 22.359 2.734 -22.219 1 95.56 445 ASP B CA 1
ATOM 7104 C C . ASP B 1 445 ? 21.156 1.816 -22.469 1 95.56 445 ASP B C 1
ATOM 7106 O O . ASP B 1 445 ? 21.172 0.648 -22.078 1 95.56 445 ASP B O 1
ATOM 7110 N N . LYS B 1 446 ? 20.141 2.385 -23.031 1 92 446 LYS B N 1
ATOM 7111 C CA . LYS B 1 446 ? 18.891 1.644 -23.234 1 92 446 LYS B CA 1
ATOM 7112 C C . LYS B 1 446 ? 19.125 0.428 -24.141 1 92 446 LYS B C 1
ATOM 7114 O O . LYS B 1 446 ? 18.641 -0.663 -23.844 1 92 446 LYS B O 1
ATOM 7119 N N . LYS B 1 447 ? 19.906 0.529 -25.172 1 93.25 447 LYS B N 1
ATOM 7120 C CA . LYS B 1 447 ? 20.188 -0.551 -26.109 1 93.25 447 LYS B CA 1
ATOM 7121 C C . LYS B 1 447 ? 20.938 -1.691 -25.438 1 93.25 447 LYS B C 1
ATOM 7123 O O . LYS B 1 447 ? 20.609 -2.863 -25.625 1 93.25 447 LYS B O 1
ATOM 7128 N N . THR B 1 448 ? 21.969 -1.321 -24.703 1 96.19 448 THR B N 1
ATOM 7129 C CA . THR B 1 448 ? 22.75 -2.326 -24 1 96.19 448 THR B CA 1
ATOM 7130 C C . THR B 1 448 ? 21.891 -3.064 -22.969 1 96.19 448 THR B C 1
ATOM 7132 O O . THR B 1 448 ? 21.969 -4.289 -22.844 1 96.19 448 THR B O 1
ATOM 7135 N N . ALA B 1 449 ? 21.078 -2.293 -22.203 1 94.69 449 ALA B N 1
ATOM 7136 C CA . ALA B 1 449 ? 20.188 -2.887 -21.219 1 94.69 449 ALA B CA 1
ATOM 7137 C C . ALA B 1 449 ? 19.25 -3.898 -21.875 1 94.69 449 ALA B C 1
ATOM 7139 O O . ALA B 1 449 ? 19.078 -5.008 -21.359 1 94.69 449 ALA B O 1
ATOM 7140 N N . GLU B 1 450 ? 18.688 -3.551 -22.984 1 90.06 450 GLU B N 1
ATOM 7141 C CA . GLU B 1 450 ? 17.781 -4.438 -23.703 1 90.0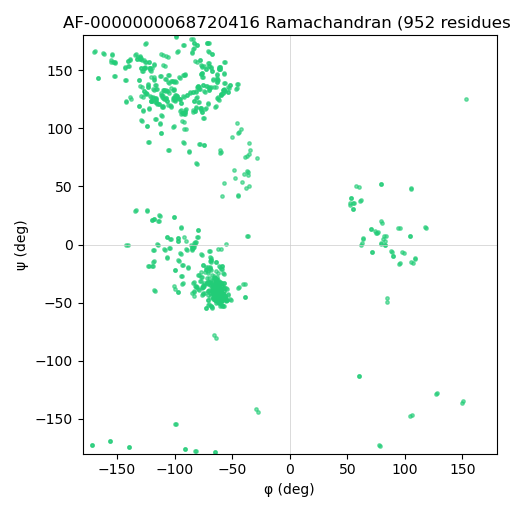6 450 GLU B CA 1
ATOM 7142 C C . GLU B 1 450 ? 18.516 -5.695 -24.188 1 90.06 450 GLU B C 1
ATOM 7144 O O . GLU B 1 450 ? 17.953 -6.793 -24.125 1 90.06 450 GLU B O 1
ATOM 7149 N N . ALA B 1 451 ? 19.672 -5.512 -24.656 1 93.81 451 ALA B N 1
ATOM 7150 C CA . ALA B 1 451 ? 20.453 -6.645 -25.141 1 93.81 451 ALA B CA 1
ATOM 7151 C C . ALA B 1 451 ? 20.766 -7.617 -24 1 93.81 451 ALA B C 1
ATOM 7153 O O . ALA B 1 451 ? 20.656 -8.836 -24.172 1 93.81 451 ALA B O 1
ATOM 7154 N N . ILE B 1 452 ? 21.172 -7.086 -22.891 1 95.5 452 ILE B N 1
ATOM 7155 C CA . ILE B 1 452 ? 21.453 -7.918 -21.719 1 95.5 452 ILE B CA 1
ATOM 7156 C C . ILE B 1 452 ? 20.219 -8.727 -21.359 1 95.5 452 ILE B C 1
ATOM 7158 O O . ILE B 1 452 ? 20.297 -9.945 -21.156 1 95.5 452 ILE B O 1
ATOM 7162 N N . GLN B 1 453 ? 19.125 -8.086 -21.328 1 89.81 453 GLN B N 1
ATOM 7163 C CA . GLN B 1 453 ? 17.859 -8.734 -20.969 1 89.81 453 GLN B CA 1
ATOM 7164 C C . GLN B 1 453 ? 17.5 -9.82 -21.969 1 89.81 453 GLN B C 1
ATOM 7166 O O . GLN B 1 453 ? 17.062 -10.906 -21.594 1 89.81 453 GLN B O 1
ATOM 7171 N N . THR B 1 454 ? 17.656 -9.5 -23.203 1 87.38 454 THR B N 1
ATOM 7172 C CA . THR B 1 454 ? 17.375 -10.461 -24.266 1 87.38 454 THR B CA 1
ATOM 7173 C C . THR B 1 454 ? 18.219 -11.719 -24.094 1 87.38 454 THR B C 1
ATOM 7175 O O . THR B 1 454 ? 17.719 -12.836 -24.219 1 87.38 454 THR B O 1
ATOM 7178 N N . LYS B 1 455 ? 19.438 -11.547 -23.781 1 91.56 455 LYS B N 1
ATOM 7179 C CA . LYS B 1 455 ? 20.328 -12.695 -23.609 1 91.56 455 LYS B CA 1
ATOM 7180 C C . LYS B 1 455 ? 19.922 -13.531 -22.406 1 91.56 455 LYS B C 1
ATOM 7182 O O . LYS B 1 455 ? 20.047 -14.758 -22.422 1 91.56 455 LYS B O 1
ATOM 7187 N N . ILE B 1 456 ? 19.469 -12.891 -21.391 1 90.69 456 ILE B N 1
ATOM 7188 C CA . ILE B 1 456 ? 18.984 -13.609 -20.203 1 90.69 456 ILE B CA 1
ATOM 7189 C C . ILE B 1 456 ? 17.766 -14.438 -20.578 1 90.69 456 ILE B C 1
ATOM 7191 O O . ILE B 1 456 ? 17.672 -15.609 -20.219 1 90.69 456 ILE B O 1
ATOM 7195 N N . ILE B 1 457 ? 16.875 -13.844 -21.328 1 83.19 457 ILE B N 1
ATOM 7196 C CA . ILE B 1 457 ? 15.656 -14.531 -21.75 1 83.19 457 ILE B CA 1
ATOM 7197 C C . ILE B 1 457 ? 16.016 -15.727 -22.625 1 83.19 457 ILE B C 1
ATOM 7199 O O . ILE B 1 457 ? 15.453 -16.812 -22.453 1 83.19 457 ILE B O 1
ATOM 7203 N N . GLU B 1 458 ? 16.922 -15.539 -23.516 1 83.62 458 GLU B N 1
ATOM 7204 C CA . GLU B 1 458 ? 17.391 -16.625 -24.375 1 83.62 458 GLU B CA 1
ATOM 7205 C C . GLU B 1 458 ? 17.984 -17.766 -23.547 1 83.62 458 GLU B C 1
ATOM 7207 O O . GLU B 1 458 ? 17.734 -18.938 -23.828 1 83.62 458 GLU B O 1
ATOM 7212 N N . LYS B 1 459 ? 18.719 -17.344 -22.609 1 87.56 459 LYS B N 1
ATOM 7213 C CA . LYS B 1 459 ? 19.328 -18.328 -21.719 1 87.56 459 LYS B CA 1
ATOM 7214 C C . LYS B 1 459 ? 18.266 -19.141 -20.984 1 87.56 459 LYS B C 1
ATOM 7216 O O . LYS B 1 459 ? 18.375 -20.375 -20.891 1 87.56 459 LYS B O 1
ATOM 7221 N N . ILE B 1 460 ? 17.25 -18.562 -20.594 1 84.56 460 ILE B N 1
ATOM 7222 C CA . ILE B 1 460 ? 16.156 -19.234 -19.875 1 84.56 460 ILE B CA 1
ATOM 7223 C C . ILE B 1 460 ? 15.406 -20.141 -20.844 1 84.56 460 ILE B C 1
ATOM 7225 O O . ILE B 1 460 ? 15.133 -21.297 -20.516 1 84.56 460 ILE B O 1
ATOM 7229 N N . ARG B 1 461 ? 15.156 -19.656 -22 1 79.5 461 ARG B N 1
ATOM 7230 C CA . ARG B 1 461 ? 14.344 -20.375 -22.984 1 79.5 461 ARG B CA 1
ATOM 7231 C C . ARG B 1 461 ? 15.094 -21.562 -23.547 1 79.5 461 ARG B C 1
ATOM 7233 O O . ARG B 1 461 ? 14.477 -22.516 -24.047 1 79.5 461 ARG B O 1
ATOM 7240 N N . SER B 1 462 ? 16.375 -21.469 -23.578 1 81.31 462 SER B N 1
ATOM 7241 C CA . SER B 1 462 ? 17.172 -22.578 -24.109 1 81.31 462 SER B CA 1
ATOM 7242 C C . SER B 1 462 ? 16.953 -23.844 -23.281 1 81.31 462 SER B C 1
ATOM 7244 O O . SER B 1 462 ? 17.203 -24.953 -23.781 1 81.31 462 SER B O 1
ATOM 7246 N N . GLY B 1 463 ? 16.469 -23.734 -22.109 1 79.12 463 GLY B N 1
ATOM 7247 C CA . GLY B 1 463 ? 16.203 -24.875 -21.25 1 79.12 463 GLY B CA 1
ATOM 7248 C C . GLY B 1 463 ? 17.469 -25.531 -20.719 1 79.12 463 GLY B C 1
ATOM 7249 O O . GLY B 1 463 ? 17.391 -26.438 -19.891 1 79.12 463 GLY B O 1
ATOM 7250 N N . GLU B 1 464 ? 18.609 -25.062 -21.219 1 79.12 464 GLU B N 1
ATOM 7251 C CA . GLU B 1 464 ? 19.875 -25.672 -20.828 1 79.12 464 GLU B CA 1
ATOM 7252 C C . GLU B 1 464 ? 20.078 -25.625 -19.328 1 79.12 464 GLU B C 1
ATOM 7254 O O . GLU B 1 464 ? 20.688 -26.531 -18.734 1 79.12 464 GLU B O 1
ATOM 7259 N N . ASN B 1 465 ? 19.469 -24.734 -18.734 1 84.75 465 ASN B N 1
ATOM 7260 C CA . ASN B 1 465 ? 19.672 -24.609 -17.297 1 84.75 465 ASN B CA 1
ATOM 7261 C C . ASN B 1 465 ? 18.344 -24.688 -16.531 1 84.75 465 ASN B C 1
ATOM 7263 O O . ASN B 1 465 ? 18.203 -24.078 -15.469 1 84.75 465 ASN B O 1
ATOM 7267 N N . ASP B 1 466 ? 17.438 -25.406 -17.141 1 92.38 466 ASP B N 1
ATOM 7268 C CA . ASP B 1 466 ? 16.203 -25.719 -16.422 1 92.38 466 ASP B CA 1
ATOM 7269 C C . ASP B 1 466 ? 16.438 -26.859 -15.422 1 92.38 466 ASP B C 1
ATOM 7271 O O . ASP B 1 466 ? 16.172 -28.031 -15.742 1 92.38 466 ASP B O 1
ATOM 7275 N N . LEU B 1 467 ? 16.859 -26.438 -14.297 1 94.56 467 LEU B N 1
ATOM 7276 C CA . LEU B 1 467 ? 17.266 -27.422 -13.297 1 94.56 467 LEU B CA 1
ATOM 7277 C C . LEU B 1 467 ? 16.078 -28.281 -12.867 1 94.56 467 LEU B C 1
ATOM 7279 O O . LEU B 1 467 ? 16.25 -29.469 -12.555 1 94.56 467 LEU B O 1
ATOM 7283 N N . GLN B 1 468 ? 14.945 -27.719 -12.898 1 96.31 468 GLN B N 1
ATOM 7284 C CA . GLN B 1 468 ? 13.758 -28.469 -12.5 1 96.31 468 GLN B CA 1
ATOM 7285 C C . GLN B 1 468 ? 13.406 -29.531 -13.539 1 96.31 468 GLN B C 1
ATOM 7287 O O . GLN B 1 468 ? 13.188 -30.703 -13.188 1 96.31 468 GLN B O 1
ATOM 7292 N N . LEU B 1 469 ? 13.383 -29.188 -14.773 1 95.62 469 LEU B N 1
ATOM 7293 C CA . LEU B 1 469 ? 13.117 -30.156 -15.836 1 95.62 469 LEU B CA 1
ATOM 7294 C C . LEU B 1 469 ? 14.203 -31.219 -15.891 1 95.62 469 LEU B C 1
ATOM 7296 O O . LEU B 1 469 ? 13.906 -32.406 -16.031 1 95.62 469 LEU B O 1
ATOM 7300 N N . GLN B 1 470 ? 15.422 -30.812 -15.727 1 95.12 470 GLN B N 1
ATOM 7301 C CA . GLN B 1 470 ? 16.531 -31.766 -15.75 1 95.12 470 GLN B CA 1
ATOM 7302 C C . GLN B 1 470 ? 16.391 -32.781 -14.625 1 95.12 470 GLN B C 1
ATOM 7304 O O . GLN B 1 470 ? 16.609 -34 -14.844 1 95.12 470 GLN B O 1
ATOM 7309 N N . SER B 1 471 ? 16.031 -32.281 -13.523 1 96.62 471 SER B N 1
ATOM 7310 C CA . SER B 1 471 ? 15.828 -33.188 -12.391 1 96.62 471 SER B CA 1
ATOM 7311 C C . SER B 1 471 ? 14.703 -34.156 -12.656 1 96.62 471 SER B C 1
ATOM 7313 O O . SER B 1 471 ? 14.828 -35.344 -12.336 1 96.62 471 SER B O 1
ATOM 7315 N N . ALA B 1 472 ? 13.633 -33.719 -13.227 1 97.69 472 ALA B N 1
ATOM 7316 C CA . ALA B 1 472 ? 12.508 -34.562 -13.547 1 97.69 472 ALA B CA 1
ATOM 7317 C C . ALA B 1 472 ? 12.906 -35.656 -14.562 1 97.69 472 ALA B C 1
ATOM 7319 O O . ALA B 1 472 ? 12.562 -36.812 -14.398 1 97.69 472 ALA B O 1
ATOM 7320 N N . LEU B 1 473 ? 13.617 -35.25 -15.578 1 96.88 473 LEU B N 1
ATOM 7321 C CA . LEU B 1 473 ? 14.047 -36.188 -16.625 1 96.88 473 LEU B CA 1
ATOM 7322 C C . LEU B 1 473 ? 14.953 -37.25 -16.047 1 96.88 473 LEU B C 1
ATOM 7324 O O . LEU B 1 473 ? 14.805 -38.438 -16.375 1 96.88 473 LEU B O 1
ATOM 7328 N N . LYS B 1 474 ? 15.812 -36.844 -15.188 1 95.81 474 LYS B N 1
ATOM 7329 C CA . LYS B 1 474 ? 16.719 -37.812 -14.547 1 95.81 474 LYS B CA 1
ATOM 7330 C C . LYS B 1 474 ? 15.938 -38.812 -13.719 1 95.81 474 LYS B C 1
ATOM 7332 O O . LYS B 1 474 ? 16.25 -40 -13.734 1 95.81 474 LYS B O 1
ATOM 7337 N N . LEU B 1 475 ? 14.984 -38.344 -13.062 1 95.69 475 LEU B N 1
ATOM 7338 C CA . LEU B 1 475 ? 14.172 -39.219 -12.219 1 95.69 475 LEU B CA 1
ATOM 7339 C C . LEU B 1 475 ? 13.383 -40.188 -13.07 1 95.69 475 LEU B C 1
ATOM 7341 O O . LEU B 1 475 ? 13.188 -41.344 -12.672 1 95.69 475 LEU B O 1
ATOM 7345 N N . MET B 1 476 ? 12.875 -39.75 -14.219 1 95.38 476 MET B N 1
ATOM 7346 C CA . MET B 1 476 ? 12.078 -40.594 -15.094 1 95.38 476 MET B CA 1
ATOM 7347 C C . MET B 1 476 ? 12.953 -41.625 -15.812 1 95.38 476 MET B C 1
ATOM 7349 O O . MET B 1 476 ? 12.453 -42.656 -16.281 1 95.38 476 MET B O 1
ATOM 7353 N N . ALA B 1 477 ? 14.18 -41.344 -15.883 1 93.25 477 ALA B N 1
ATOM 7354 C CA . ALA B 1 477 ? 15.086 -42.219 -16.625 1 93.25 477 ALA B CA 1
ATOM 7355 C C . ALA B 1 477 ? 15.664 -43.312 -15.719 1 93.25 477 ALA B C 1
ATOM 7357 O O . ALA B 1 477 ? 16.406 -44.156 -16.188 1 93.25 477 ALA B O 1
ATOM 7358 N N . LYS B 1 478 ? 15.414 -43.312 -14.523 1 86.5 478 LYS B N 1
ATOM 7359 C CA . LYS B 1 478 ? 15.883 -44.344 -13.609 1 86.5 478 LYS B CA 1
ATOM 7360 C C . LYS B 1 478 ? 15.078 -45.625 -13.773 1 86.5 478 LYS B C 1
ATOM 7362 O O . LYS B 1 478 ? 13.891 -45.594 -14.109 1 86.5 478 LYS B O 1
#